Protein AF-A0A960JBX0-F1 (afdb_monomer)

Nearest PDB structures (foldseek):
  6tpb-assembly1_A  TM=5.654E-01  e=1.515E-01  Pseudomonas fluorescens
  6c10-assembly1_A  TM=3.904E-01  e=6.093E-01  Mus musculus
  7p5j-assembly1_B  TM=9.532E-02  e=5.826E-01  Homo sapiens
  8r5s-assembly1_B  TM=1.509E-01  e=4.392E+00  unidentified

Structure (mmCIF, N/CA/C/O backbone):
data_AF-A0A960JBX0-F1
#
_entry.id   AF-A0A960JBX0-F1
#
loop_
_atom_site.group_PDB
_atom_site.id
_atom_site.type_symbol
_atom_site.label_atom_id
_atom_site.label_alt_id
_atom_site.label_comp_id
_atom_site.label_asym_id
_atom_site.label_entity_id
_atom_site.label_seq_id
_atom_site.pdbx_PDB_ins_code
_atom_site.Cartn_x
_atom_site.Cartn_y
_atom_site.Cartn_z
_atom_site.occupancy
_atom_site.B_iso_or_equiv
_atom_site.auth_seq_id
_atom_site.auth_comp_id
_atom_site.auth_asym_id
_atom_site.auth_atom_id
_atom_site.pdbx_PDB_model_num
ATOM 1 N N . MET A 1 1 ? -14.602 17.371 24.619 1.00 51.69 1 MET A N 1
ATOM 2 C CA . MET A 1 1 ? -15.782 17.058 23.795 1.00 51.69 1 MET A CA 1
ATOM 3 C C . MET A 1 1 ? -16.838 18.087 24.145 1.00 51.69 1 MET A C 1
ATOM 5 O O . MET A 1 1 ? -17.149 18.210 25.326 1.00 51.69 1 MET A O 1
ATOM 9 N N . GLN A 1 2 ? -17.265 18.905 23.187 1.00 64.69 2 GLN A N 1
ATOM 10 C CA . GLN A 1 2 ? -18.370 19.850 23.400 1.00 64.69 2 GLN A CA 1
ATOM 11 C C . GLN A 1 2 ? -19.703 19.093 23.280 1.00 64.69 2 GLN A C 1
ATOM 13 O O . GLN A 1 2 ? -19.754 18.055 22.625 1.00 64.69 2 GLN A O 1
ATOM 18 N N . PHE A 1 3 ? -20.765 19.567 23.935 1.00 68.44 3 PHE A N 1
ATOM 19 C CA . PHE A 1 3 ? -22.076 18.898 23.936 1.00 68.44 3 PHE A CA 1
ATOM 20 C C . PHE A 1 3 ? -22.646 18.663 22.532 1.00 68.44 3 PHE A C 1
ATOM 22 O O . PHE A 1 3 ? -23.228 17.611 22.283 1.00 68.44 3 PHE A O 1
ATOM 29 N N . ASP A 1 4 ? -22.381 19.577 21.604 1.00 73.56 4 ASP A N 1
ATOM 30 C CA . ASP A 1 4 ? -22.822 19.471 20.210 1.00 73.56 4 ASP A CA 1
ATOM 31 C C . ASP A 1 4 ? -22.212 18.246 19.494 1.00 73.56 4 ASP A C 1
ATOM 33 O O . ASP A 1 4 ? -22.839 17.619 18.643 1.00 73.56 4 ASP A O 1
ATOM 37 N N . GLU A 1 5 ? -21.001 17.836 19.884 1.00 76.81 5 GLU A N 1
ATOM 38 C CA . GLU A 1 5 ? -20.317 16.663 19.325 1.00 76.81 5 GLU A CA 1
ATOM 39 C C . GLU A 1 5 ? -20.965 15.348 19.795 1.00 76.81 5 GLU A C 1
ATOM 41 O O . GLU A 1 5 ? -21.080 14.390 19.028 1.00 76.81 5 GLU A O 1
ATOM 46 N N . LEU A 1 6 ? -21.437 15.312 21.046 1.00 81.12 6 LEU A N 1
ATOM 47 C CA . LEU A 1 6 ? -22.177 14.183 21.615 1.00 81.12 6 LEU A CA 1
ATOM 48 C C . LEU A 1 6 ? -23.512 13.970 20.886 1.00 81.12 6 LEU A C 1
ATOM 50 O O . LEU A 1 6 ? -23.893 12.835 20.598 1.00 81.12 6 LEU A O 1
ATOM 54 N N . GLU A 1 7 ? -24.208 15.064 20.583 1.00 84.75 7 GLU A N 1
ATOM 55 C CA . GLU A 1 7 ? -25.484 15.054 19.868 1.00 84.75 7 GLU A CA 1
ATOM 56 C C . GLU A 1 7 ? -25.315 14.555 18.430 1.00 84.75 7 GLU A C 1
ATOM 58 O O . GLU A 1 7 ? -26.018 13.632 18.011 1.00 84.75 7 GLU A O 1
ATOM 63 N N . GLY A 1 8 ? -24.297 15.052 17.720 1.00 84.94 8 GLY A N 1
ATOM 64 C CA . GLY A 1 8 ? -23.942 14.547 16.393 1.00 84.94 8 GLY A CA 1
ATOM 65 C C . GLY A 1 8 ? -23.655 13.040 16.388 1.00 84.94 8 GLY A C 1
ATOM 66 O O . GLY A 1 8 ? -24.163 12.315 15.530 1.00 84.94 8 GLY A O 1
ATOM 67 N N . GLN A 1 9 ? -22.913 12.532 17.382 1.00 86.69 9 GLN A N 1
ATOM 68 C CA . GLN A 1 9 ? -22.640 11.093 17.523 1.00 86.69 9 GLN A CA 1
ATOM 69 C C . GLN A 1 9 ? -23.906 10.273 17.810 1.00 86.69 9 GLN A C 1
ATOM 71 O O . GLN A 1 9 ? -24.069 9.180 17.262 1.00 86.69 9 GLN A O 1
ATOM 76 N N . LEU A 1 10 ? -24.813 10.786 18.646 1.00 90.38 10 LEU A N 1
ATOM 77 C CA . LEU A 1 10 ? -26.089 10.139 18.953 1.00 90.38 10 LEU A CA 1
ATOM 78 C C . LEU A 1 10 ? -26.975 10.026 17.708 1.00 90.38 10 LEU A C 1
ATOM 80 O O . LEU A 1 10 ? -27.462 8.933 17.409 1.00 90.38 10 LEU A O 1
ATOM 84 N N . ILE A 1 11 ? -27.151 11.126 16.972 1.00 91.19 11 ILE A N 1
ATOM 85 C CA . ILE A 1 11 ? -27.932 11.167 15.728 1.00 91.19 11 ILE A CA 1
ATOM 86 C C . ILE A 1 11 ? -27.341 10.185 14.716 1.00 91.19 11 ILE A C 1
ATOM 88 O O . ILE A 1 11 ? -28.059 9.335 14.183 1.00 91.19 11 ILE A O 1
ATOM 92 N N . GLN A 1 12 ? -26.023 10.236 14.511 1.00 89.69 12 GLN A N 1
ATOM 93 C CA . GLN A 1 12 ? -25.330 9.348 13.585 1.00 89.69 12 GLN A CA 1
ATOM 94 C C . GLN A 1 12 ? -25.506 7.873 13.970 1.00 89.69 12 GLN A C 1
ATOM 96 O O . GLN A 1 12 ? -25.829 7.052 13.109 1.00 89.69 12 GLN A O 1
ATOM 101 N N . GLN A 1 13 ? -25.336 7.521 15.248 1.00 90.75 13 GLN A N 1
ATOM 102 C CA . GLN A 1 13 ? -25.495 6.143 15.709 1.00 90.75 13 GLN A CA 1
ATOM 103 C C . GLN A 1 13 ? -26.938 5.653 15.513 1.00 90.75 13 GLN A C 1
ATOM 105 O O . GLN A 1 13 ? -27.148 4.581 14.945 1.00 90.75 13 GLN A O 1
ATOM 110 N N . LEU A 1 14 ? -27.944 6.440 15.904 1.00 93.12 14 LEU A N 1
ATOM 111 C CA . LEU A 1 14 ? -29.356 6.079 15.728 1.00 93.12 14 LEU A CA 1
ATOM 112 C C . LEU A 1 14 ? -29.726 5.900 14.247 1.00 93.12 14 LEU A C 1
ATOM 114 O O . LEU A 1 14 ? -30.414 4.932 13.894 1.00 93.12 14 LEU A O 1
ATOM 118 N N . ALA A 1 15 ? -29.237 6.786 13.376 1.00 92.38 15 ALA A N 1
ATOM 119 C CA . ALA A 1 15 ? -29.437 6.707 11.933 1.00 92.38 15 ALA A CA 1
ATOM 120 C C . ALA A 1 15 ? -28.785 5.452 11.329 1.00 92.38 15 ALA A C 1
ATOM 122 O O . ALA A 1 15 ? -29.403 4.790 10.496 1.00 92.38 15 ALA A O 1
ATOM 123 N N . GLN A 1 16 ? -27.584 5.073 11.780 1.00 89.94 16 GLN A N 1
ATOM 124 C CA . GLN A 1 16 ? -26.857 3.889 11.301 1.00 89.94 16 GLN A CA 1
ATOM 125 C C . GLN A 1 16 ? -27.428 2.560 11.812 1.00 89.94 16 GLN A C 1
ATOM 127 O O . GLN A 1 16 ? -27.366 1.550 11.107 1.00 89.94 16 GLN A O 1
ATOM 132 N N . GLU A 1 17 ? -27.972 2.528 13.027 1.00 92.94 17 GLU A N 1
ATOM 133 C CA . GLU A 1 17 ? -28.506 1.309 13.646 1.00 92.94 17 GLU A CA 1
ATOM 134 C C . GLU A 1 17 ? -29.921 0.972 13.164 1.00 92.94 17 GLU A C 1
ATOM 136 O O . GLU A 1 17 ? -30.294 -0.203 13.072 1.00 92.94 17 GLU A O 1
ATOM 141 N N . SER A 1 18 ? -30.718 1.987 12.820 1.00 95.44 18 SER A N 1
ATOM 142 C CA . SER A 1 18 ? -32.115 1.797 12.420 1.00 95.44 18 SER A CA 1
ATOM 143 C C . SER A 1 18 ? -32.324 0.875 11.200 1.00 95.44 18 SER A C 1
ATOM 145 O O . SER A 1 18 ? -33.239 0.043 11.251 1.00 95.44 18 SER A O 1
ATOM 147 N N . PRO A 1 19 ? -31.487 0.890 10.135 1.00 95.56 19 PRO A N 1
ATOM 148 C CA . PRO A 1 19 ? -31.633 -0.025 9.007 1.00 95.56 19 PRO A CA 1
ATOM 149 C C . PRO A 1 19 ? -31.289 -1.467 9.391 1.00 95.56 19 PRO A C 1
ATOM 151 O O . PRO A 1 19 ? -31.886 -2.398 8.854 1.00 95.56 19 PRO A O 1
ATOM 154 N N . ALA A 1 20 ? -30.367 -1.667 10.339 1.00 95.44 20 ALA A N 1
ATOM 155 C CA . ALA A 1 20 ? -29.997 -2.991 10.833 1.00 95.44 20 ALA A CA 1
ATOM 156 C C . ALA A 1 20 ? -31.149 -3.638 11.619 1.00 95.44 20 ALA A C 1
ATOM 158 O O . ALA A 1 20 ? -31.493 -4.795 11.370 1.00 95.44 20 ALA A O 1
ATOM 159 N N . LEU A 1 21 ? -31.794 -2.869 12.505 1.00 96.69 21 LEU A N 1
ATOM 160 C CA . LEU A 1 21 ? -32.995 -3.302 13.228 1.00 96.69 21 LEU A CA 1
ATOM 161 C C . LEU A 1 21 ? -34.158 -3.597 12.273 1.00 96.69 21 LEU A C 1
ATOM 163 O O . LEU A 1 21 ? -34.835 -4.614 12.420 1.00 96.69 21 LEU A O 1
ATOM 167 N N . ALA A 1 22 ? -34.369 -2.754 11.260 1.00 96.75 22 ALA A N 1
ATOM 168 C CA . ALA A 1 22 ? -35.398 -2.995 10.255 1.00 96.75 22 ALA A CA 1
ATOM 169 C C . ALA A 1 22 ? -35.127 -4.251 9.422 1.00 96.75 22 ALA A C 1
ATOM 171 O O . ALA A 1 22 ? -36.053 -5.019 9.194 1.00 96.75 22 ALA A O 1
ATOM 172 N N . ARG A 1 23 ? -33.877 -4.508 9.023 1.00 97.00 23 ARG A N 1
ATOM 173 C CA . ARG A 1 23 ? -33.508 -5.724 8.282 1.00 97.00 23 ARG A CA 1
ATOM 174 C C . ARG A 1 23 ? -33.758 -6.994 9.097 1.00 97.00 23 ARG A C 1
ATOM 176 O O . ARG A 1 23 ? -34.204 -7.993 8.542 1.00 97.00 23 ARG A O 1
ATOM 183 N N . LEU A 1 24 ? -33.507 -6.957 10.409 1.00 97.19 24 LEU A N 1
ATOM 184 C CA . LEU A 1 24 ? -33.898 -8.043 11.311 1.00 97.19 24 LEU A CA 1
ATOM 185 C C . LEU A 1 24 ? -35.426 -8.218 11.334 1.00 97.19 24 LEU A C 1
ATOM 187 O O . LEU A 1 24 ? -35.913 -9.338 11.235 1.00 97.19 24 LEU A O 1
ATOM 191 N N . ALA A 1 25 ? -36.178 -7.119 11.413 1.00 96.75 25 ALA A N 1
ATOM 192 C CA . ALA A 1 25 ? -37.639 -7.124 11.477 1.00 96.75 25 ALA A CA 1
ATOM 193 C C . ALA A 1 25 ? -38.347 -7.476 10.150 1.00 96.75 25 ALA A C 1
ATOM 195 O O . ALA A 1 25 ? -39.487 -7.943 10.154 1.00 96.75 25 ALA A O 1
ATOM 196 N N . GLU A 1 26 ? -37.701 -7.269 9.003 1.00 97.56 26 GLU A N 1
ATOM 197 C CA . GLU A 1 26 ? -38.215 -7.672 7.688 1.00 97.56 26 GLU A CA 1
ATOM 198 C C . GLU A 1 26 ? -38.337 -9.196 7.566 1.00 97.56 26 GLU A C 1
ATOM 200 O O . GLU A 1 26 ? -39.223 -9.678 6.862 1.00 97.56 26 GLU A O 1
ATOM 205 N N . ASN A 1 27 ? -37.521 -9.948 8.311 1.00 97.38 27 ASN A N 1
ATOM 206 C CA . ASN A 1 27 ? -37.630 -11.394 8.439 1.00 97.38 27 ASN A CA 1
ATOM 207 C C . ASN A 1 27 ? -38.386 -11.759 9.730 1.00 97.38 27 ASN A C 1
ATOM 209 O O . ASN A 1 27 ? -37.798 -11.856 10.806 1.00 97.38 27 ASN A O 1
ATOM 213 N N . GLU A 1 28 ? -39.703 -11.943 9.615 1.00 96.44 28 GLU A N 1
ATOM 214 C CA . GLU A 1 28 ? -40.595 -12.191 10.756 1.00 96.44 28 GLU A CA 1
ATOM 215 C C . GLU A 1 28 ? -40.193 -13.429 11.571 1.00 96.44 28 GLU A C 1
ATOM 217 O O . GLU A 1 28 ? -40.096 -13.340 12.795 1.00 96.44 28 GLU A O 1
ATOM 222 N N . ASP A 1 29 ? -39.854 -14.537 10.905 1.00 96.75 29 ASP A N 1
ATOM 223 C CA . ASP A 1 29 ? -39.407 -15.769 11.566 1.00 96.75 29 ASP A CA 1
ATOM 224 C C . ASP A 1 29 ? -38.084 -15.572 12.312 1.00 96.75 29 ASP A C 1
ATOM 226 O O . ASP A 1 29 ? -37.907 -16.059 13.430 1.00 96.75 29 ASP A O 1
ATOM 230 N N . ALA A 1 30 ? -37.131 -14.852 11.711 1.00 97.12 30 ALA A N 1
ATOM 231 C CA . ALA A 1 30 ? -35.857 -14.560 12.358 1.00 97.12 30 ALA A CA 1
ATOM 232 C C . ALA A 1 30 ? -36.046 -13.660 13.584 1.00 97.12 30 ALA A C 1
ATOM 234 O O . ALA A 1 30 ? -35.416 -13.909 14.611 1.00 97.12 30 ALA A O 1
ATOM 235 N N . LEU A 1 31 ? -36.923 -12.653 13.503 1.00 97.75 31 LEU A N 1
ATOM 236 C CA . LEU A 1 31 ? -37.249 -11.796 14.639 1.00 97.75 31 LEU A CA 1
ATOM 237 C C . LEU A 1 31 ? -37.979 -12.573 15.746 1.00 97.75 31 LEU A C 1
ATOM 239 O O . LEU A 1 31 ? -37.637 -12.426 16.912 1.00 97.75 31 LEU A O 1
ATOM 243 N N . ALA A 1 32 ? -38.956 -13.419 15.426 1.00 96.88 32 ALA A N 1
ATOM 244 C CA . ALA A 1 32 ? -39.626 -14.232 16.443 1.00 96.88 32 ALA A CA 1
ATOM 245 C C . ALA A 1 32 ? -38.618 -15.141 17.167 1.00 96.88 32 ALA A C 1
ATOM 247 O O . ALA A 1 32 ? -38.500 -15.099 18.392 1.00 96.88 32 ALA A O 1
ATOM 248 N N . ARG A 1 33 ? -37.794 -15.862 16.398 1.00 97.56 33 ARG A N 1
ATOM 249 C CA . ARG A 1 33 ? -36.771 -16.763 16.938 1.00 97.56 33 ARG A CA 1
ATOM 250 C C . ARG A 1 33 ? -35.687 -16.048 17.734 1.00 97.56 33 ARG A C 1
ATOM 252 O O . ARG A 1 33 ? -35.200 -16.611 18.710 1.00 97.56 33 ARG A O 1
ATOM 259 N N . ILE A 1 34 ? -35.271 -14.843 17.333 1.00 98.00 34 ILE A N 1
ATOM 260 C CA . ILE A 1 34 ? -34.249 -14.105 18.086 1.00 98.00 34 ILE A CA 1
ATOM 261 C C . ILE A 1 34 ? -34.806 -13.614 19.422 1.00 98.00 34 ILE A C 1
ATOM 263 O O . ILE A 1 34 ? -34.081 -13.660 20.409 1.00 98.00 34 ILE A O 1
ATOM 267 N N . LEU A 1 35 ? -36.078 -13.195 19.477 1.00 97.38 35 LEU A N 1
ATOM 268 C CA . LEU A 1 35 ? -36.738 -12.786 20.720 1.00 97.38 35 LEU A CA 1
ATOM 269 C C . LEU A 1 35 ? -36.882 -13.978 21.677 1.00 97.38 35 LEU A C 1
ATOM 271 O O . LEU A 1 35 ? -36.522 -13.858 22.847 1.00 97.38 35 LEU A O 1
ATOM 275 N N . GLU A 1 36 ? -37.311 -15.138 21.172 1.00 97.06 36 GLU A N 1
ATOM 276 C CA . GLU A 1 36 ? -37.385 -16.389 21.943 1.00 97.06 36 GLU A CA 1
ATOM 277 C C . GLU A 1 36 ? -36.008 -16.828 22.461 1.00 97.06 36 GLU A C 1
ATOM 279 O O . GLU A 1 36 ? -35.840 -17.088 23.652 1.00 97.06 36 GLU A O 1
ATOM 284 N N . ALA A 1 37 ? -34.992 -16.850 21.592 1.00 97.38 37 ALA A N 1
ATOM 285 C CA . ALA A 1 37 ? -33.625 -17.200 21.974 1.00 97.38 37 ALA A CA 1
ATOM 286 C C . ALA A 1 37 ? -33.046 -16.223 23.008 1.00 97.38 37 ALA A C 1
ATOM 288 O O . ALA A 1 37 ? -32.333 -16.634 23.923 1.00 97.38 37 ALA A O 1
ATOM 289 N N . TYR A 1 38 ? -33.369 -14.932 22.895 1.00 96.81 38 TYR A N 1
ATOM 290 C CA . TYR A 1 38 ? -32.938 -13.912 23.847 1.00 96.81 38 TYR A CA 1
ATOM 291 C C . TYR A 1 38 ? -33.543 -14.140 25.238 1.00 96.81 38 TYR A C 1
ATOM 293 O O . TYR A 1 38 ? -32.821 -14.105 26.237 1.00 96.81 38 TYR A O 1
ATOM 301 N N . GLN A 1 39 ? -34.846 -14.427 25.302 1.00 95.19 39 GLN A N 1
ATOM 302 C CA . GLN A 1 39 ? -35.553 -14.768 26.542 1.00 95.19 39 GLN A CA 1
ATOM 303 C C . GLN A 1 39 ? -35.006 -16.057 27.168 1.00 95.19 39 GLN A C 1
ATOM 305 O O . GLN A 1 39 ? -34.767 -16.107 28.372 1.00 95.19 39 GLN A O 1
ATOM 310 N N . ALA A 1 40 ? -34.710 -17.064 26.342 1.00 95.75 40 ALA A N 1
ATOM 311 C CA . ALA A 1 40 ? -34.106 -18.327 26.764 1.00 95.75 40 ALA A CA 1
ATOM 312 C C . ALA A 1 40 ? -32.608 -18.228 27.117 1.00 95.75 40 ALA A C 1
ATOM 314 O O . ALA A 1 40 ? -32.006 -19.230 27.499 1.00 95.75 40 ALA A O 1
ATOM 315 N N . ARG A 1 41 ? -31.989 -17.043 26.986 1.00 95.06 41 ARG A N 1
ATOM 316 C CA . ARG A 1 41 ? -30.543 -16.820 27.177 1.00 95.06 41 ARG A CA 1
ATOM 317 C C . ARG A 1 41 ? -29.664 -17.719 26.294 1.00 95.06 41 ARG A C 1
ATOM 319 O O . ARG A 1 41 ? -28.547 -18.074 26.669 1.00 95.06 41 ARG A O 1
ATOM 326 N N . ASP A 1 42 ? -30.116 -18.016 25.079 1.00 96.94 42 ASP A N 1
ATOM 327 C CA . ASP A 1 42 ? -29.360 -18.773 24.081 1.00 96.94 42 ASP A CA 1
ATOM 328 C C . ASP A 1 42 ? -28.520 -17.839 23.192 1.00 96.94 42 ASP A C 1
ATOM 330 O O . ASP A 1 42 ? -28.926 -17.413 22.106 1.00 96.94 42 ASP A O 1
ATOM 334 N N . ALA A 1 43 ? -27.310 -17.518 23.660 1.00 95.56 43 ALA A N 1
ATOM 335 C CA . ALA A 1 43 ? -26.402 -16.613 22.953 1.00 95.56 43 ALA A CA 1
ATOM 336 C C . ALA A 1 43 ? -25.983 -17.149 21.573 1.00 95.56 43 ALA A C 1
ATOM 338 O O . ALA A 1 43 ? -25.771 -16.367 20.641 1.00 95.56 43 ALA A O 1
ATOM 339 N N . ARG A 1 44 ? -25.889 -18.479 21.427 1.00 95.56 44 ARG A N 1
ATOM 340 C CA . ARG A 1 44 ? -25.468 -19.129 20.179 1.00 95.56 44 ARG A CA 1
ATOM 341 C C . ARG A 1 44 ? -26.527 -18.961 19.104 1.00 95.56 44 ARG A C 1
ATOM 343 O O . ARG A 1 44 ? -26.189 -18.580 17.986 1.00 95.56 44 ARG A O 1
ATOM 350 N N . THR A 1 45 ? -27.796 -19.180 19.440 1.00 97.50 45 THR A N 1
ATOM 351 C CA . THR A 1 45 ? -28.896 -18.991 18.488 1.00 97.50 45 THR A CA 1
ATOM 352 C C . THR A 1 45 ? -29.047 -17.526 18.094 1.00 97.50 45 THR A C 1
ATOM 354 O O . THR A 1 45 ? -29.181 -17.239 16.903 1.00 97.50 45 THR A O 1
ATOM 357 N N . VAL A 1 46 ? -28.944 -16.586 19.044 1.00 97.75 46 VAL A N 1
ATOM 358 C CA . VAL A 1 46 ? -28.966 -15.147 18.724 1.00 97.75 46 VAL A CA 1
ATOM 359 C C . VAL A 1 46 ? -27.844 -14.802 17.742 1.00 97.75 46 VAL A C 1
ATOM 361 O O . VAL A 1 46 ? -28.104 -14.189 16.705 1.00 97.75 46 VAL A O 1
ATOM 364 N N . ARG A 1 47 ? -26.608 -15.245 18.007 1.00 95.81 47 ARG A N 1
ATOM 365 C CA . ARG A 1 47 ? -25.469 -14.987 17.118 1.00 95.81 47 ARG A CA 1
ATOM 366 C C . ARG A 1 47 ? -25.653 -15.622 15.738 1.00 95.81 47 ARG A C 1
ATOM 368 O O . ARG A 1 47 ? -25.482 -14.935 14.735 1.00 95.81 47 ARG A O 1
ATOM 375 N N . ALA A 1 48 ? -26.076 -16.882 15.678 1.00 96.25 48 ALA A N 1
ATOM 376 C CA . ALA A 1 48 ? -26.308 -17.585 14.419 1.00 96.25 48 ALA A CA 1
ATOM 377 C C . ALA A 1 48 ? -27.350 -16.876 13.534 1.00 96.25 48 ALA A C 1
ATOM 379 O O . ALA A 1 48 ? -27.187 -16.815 12.315 1.00 96.25 48 ALA A O 1
ATOM 380 N N . ILE A 1 49 ? -28.400 -16.300 14.131 1.00 97.94 49 ILE A N 1
ATOM 381 C CA . ILE A 1 49 ? -29.396 -15.506 13.397 1.00 97.94 49 ILE A CA 1
ATOM 382 C C . ILE A 1 49 ? -28.769 -14.217 12.848 1.00 97.94 49 ILE A C 1
ATOM 384 O O . ILE A 1 49 ? -28.984 -13.887 11.680 1.00 97.94 49 ILE A O 1
ATOM 388 N N . LEU A 1 50 ? -27.972 -13.504 13.650 1.00 97.50 50 LEU A N 1
ATOM 389 C CA . LEU A 1 50 ? -27.304 -12.273 13.213 1.00 97.50 50 LEU A CA 1
ATOM 390 C C . LEU A 1 50 ? -26.293 -12.527 12.089 1.00 97.50 50 LEU A C 1
ATOM 392 O O . LEU A 1 50 ? -26.270 -11.768 11.121 1.00 97.50 50 LEU A O 1
ATOM 396 N N . ASP A 1 51 ? -25.512 -13.604 12.174 1.00 95.44 51 ASP A N 1
ATOM 397 C CA . ASP A 1 51 ? -24.570 -14.000 11.121 1.00 95.44 51 ASP A CA 1
ATOM 398 C C . ASP A 1 51 ? -25.307 -14.367 9.828 1.00 95.44 51 ASP A C 1
ATOM 400 O O . ASP A 1 51 ? -24.964 -13.866 8.755 1.00 95.44 51 ASP A O 1
ATOM 404 N N . LYS A 1 52 ? -26.394 -15.148 9.926 1.00 97.25 52 LYS A N 1
ATOM 405 C CA . LYS A 1 52 ? -27.232 -15.518 8.774 1.00 97.25 52 LYS A CA 1
ATOM 406 C C . LYS A 1 52 ? -27.807 -14.299 8.044 1.00 97.25 52 LYS A C 1
ATOM 408 O O . LYS A 1 52 ? -27.983 -14.341 6.830 1.00 97.25 52 LYS A O 1
ATOM 413 N N . LEU A 1 53 ? -28.106 -13.220 8.766 1.00 96.50 53 LEU A N 1
ATOM 414 C CA . LEU A 1 53 ? -28.625 -11.974 8.194 1.00 96.50 53 LEU A CA 1
ATOM 415 C C . LEU A 1 53 ? -27.525 -10.965 7.826 1.00 96.50 53 LEU A C 1
ATOM 417 O O . LEU A 1 53 ? -27.842 -9.846 7.421 1.00 96.50 53 LEU A O 1
ATOM 421 N N . SER A 1 54 ? -26.246 -11.332 7.959 1.00 96.06 54 SER A N 1
ATOM 422 C CA . SER A 1 54 ? -25.099 -10.433 7.756 1.00 96.06 54 SER A CA 1
ATOM 423 C C . SER A 1 54 ? -25.189 -9.159 8.611 1.00 96.06 54 SER A C 1
ATOM 425 O O . SER A 1 54 ? -24.859 -8.058 8.166 1.00 96.06 54 SER A O 1
ATOM 427 N N . LEU A 1 55 ? -25.678 -9.303 9.843 1.00 95.50 55 LEU A N 1
ATOM 428 C CA . LEU A 1 55 ? -25.835 -8.230 10.828 1.00 95.50 55 LEU A CA 1
ATOM 429 C C . LEU A 1 55 ? -24.736 -8.254 11.899 1.00 95.50 55 LEU A C 1
ATOM 431 O O . LEU A 1 55 ? -24.807 -7.497 12.864 1.00 95.50 55 LEU A O 1
ATOM 435 N N . SER A 1 56 ? -23.692 -9.069 11.728 1.00 91.25 56 SER A N 1
ATOM 436 C CA . SER A 1 56 ? -22.606 -9.251 12.700 1.00 91.25 56 SER A CA 1
ATOM 437 C C . SER A 1 56 ? -21.911 -7.936 13.073 1.00 91.25 56 SER A C 1
ATOM 439 O O . SER A 1 56 ? -21.606 -7.718 14.244 1.00 91.25 56 SER A O 1
ATOM 441 N N . ARG A 1 57 ? -21.755 -7.006 12.118 1.00 89.31 57 ARG A N 1
ATOM 442 C CA . ARG A 1 57 ? -21.201 -5.658 12.371 1.00 89.31 57 ARG A CA 1
ATOM 443 C C . ARG A 1 57 ? -22.078 -4.781 13.279 1.00 89.31 57 ARG A C 1
ATOM 445 O O . ARG A 1 57 ? -21.578 -3.867 13.916 1.00 89.31 57 ARG A O 1
ATOM 452 N N . PHE A 1 58 ? -23.376 -5.074 13.356 1.00 93.25 58 PHE A N 1
ATOM 453 C CA . PHE A 1 58 ? -24.357 -4.381 14.200 1.00 93.25 58 PHE A CA 1
ATOM 454 C C . PHE A 1 58 ? -24.781 -5.218 15.413 1.00 93.25 58 PHE A C 1
ATOM 456 O O . PHE A 1 58 ? -25.771 -4.905 16.071 1.00 93.25 58 PHE A O 1
ATOM 463 N N . CYS A 1 59 ? -24.040 -6.285 15.724 1.00 94.88 59 CYS A N 1
ATOM 464 C CA . CYS A 1 59 ? -24.404 -7.231 16.771 1.00 94.88 59 CYS A CA 1
ATOM 465 C C . CYS A 1 59 ? -24.614 -6.546 18.131 1.00 94.88 59 CYS A C 1
ATOM 467 O O . CYS A 1 59 ? -25.643 -6.748 18.777 1.00 94.88 59 CYS A O 1
ATOM 469 N N . VAL A 1 60 ? -23.672 -5.688 18.549 1.00 92.94 60 VAL A N 1
ATOM 470 C CA . VAL A 1 60 ? -23.734 -4.997 19.849 1.00 92.94 60 VAL A CA 1
ATOM 471 C C . VAL A 1 60 ? -24.931 -4.037 19.934 1.00 92.94 60 VAL A C 1
ATOM 473 O O . VAL A 1 60 ? -25.692 -4.164 20.897 1.00 92.94 60 VAL A O 1
ATOM 476 N N . PRO A 1 61 ? -25.150 -3.121 18.967 1.00 93.94 61 PRO A N 1
ATOM 477 C CA . PRO A 1 61 ? -26.368 -2.316 18.889 1.00 93.94 61 PRO A CA 1
ATOM 478 C C . PRO A 1 61 ? -27.669 -3.107 19.008 1.00 93.94 61 PRO A C 1
ATOM 480 O O . PRO A 1 61 ? -28.494 -2.823 19.875 1.00 93.94 61 PRO A O 1
ATOM 483 N N . ILE A 1 62 ? -27.826 -4.148 18.185 1.00 96.62 62 ILE A N 1
ATOM 484 C CA . ILE A 1 62 ? -29.047 -4.957 18.146 1.00 96.62 62 ILE A CA 1
ATOM 485 C C . ILE A 1 62 ? -29.261 -5.650 19.491 1.00 96.62 62 ILE A C 1
ATOM 487 O O . ILE A 1 62 ? -30.361 -5.623 20.038 1.00 96.62 62 ILE A O 1
ATOM 491 N N . CYS A 1 63 ? -28.207 -6.223 20.072 1.00 96.81 63 CYS A N 1
ATOM 492 C CA . CYS A 1 63 ? -28.323 -6.891 21.358 1.00 96.81 63 CYS A CA 1
ATOM 493 C C . CYS A 1 63 ? -28.680 -5.923 22.498 1.00 96.81 63 CYS A C 1
ATOM 495 O O . CYS A 1 63 ? -29.473 -6.268 23.374 1.00 96.81 63 CYS A O 1
ATOM 497 N N . ARG A 1 64 ? -28.154 -4.690 22.483 1.00 95.25 64 ARG A N 1
ATOM 498 C CA . ARG A 1 64 ? -28.539 -3.642 23.445 1.00 95.25 64 ARG A CA 1
ATOM 499 C C . ARG A 1 64 ? -29.975 -3.170 23.246 1.00 95.25 64 ARG A C 1
ATOM 501 O O . ARG A 1 64 ? -30.656 -2.895 24.225 1.00 95.25 64 ARG A O 1
ATOM 508 N N . TRP A 1 65 ? -30.463 -3.114 22.016 1.00 96.94 65 TRP A N 1
ATOM 509 C CA . TRP A 1 65 ? -31.865 -2.804 21.755 1.00 96.94 65 TRP A CA 1
ATOM 510 C C . TRP A 1 65 ? -32.795 -3.894 22.316 1.00 96.94 65 TRP A C 1
ATOM 512 O O . TRP A 1 65 ? -33.743 -3.591 23.043 1.00 96.94 65 TRP A O 1
ATOM 522 N N . LEU A 1 66 ? -32.452 -5.171 22.091 1.00 97.12 66 LEU A N 1
ATOM 523 C CA . LEU A 1 66 ? -33.139 -6.325 22.692 1.00 97.12 66 LEU A CA 1
ATOM 524 C C . LEU A 1 66 ? -33.079 -6.293 24.228 1.00 97.12 66 LEU A C 1
ATOM 526 O O . LEU A 1 66 ? -34.057 -6.620 24.892 1.00 97.12 66 LEU A O 1
ATOM 530 N N . CYS A 1 67 ? -31.963 -5.829 24.791 1.00 96.44 67 CYS A N 1
ATOM 531 C CA . CYS A 1 67 ? -31.789 -5.617 26.226 1.00 96.44 67 CYS A CA 1
ATOM 532 C C . CYS A 1 67 ? -32.820 -4.658 26.814 1.00 96.44 67 CYS A C 1
ATOM 534 O O . CYS A 1 67 ? -33.460 -4.962 27.819 1.00 96.44 67 CYS A O 1
ATOM 536 N N . VAL A 1 68 ? -32.975 -3.485 26.190 1.00 96.19 68 VAL A N 1
ATOM 537 C CA . VAL A 1 68 ? -33.925 -2.464 26.644 1.00 96.19 68 VAL A CA 1
ATOM 538 C C . VAL A 1 68 ? -35.346 -3.014 26.571 1.00 96.19 68 VAL A C 1
ATOM 540 O O . VAL A 1 68 ? -36.116 -2.831 27.514 1.00 96.19 68 VAL A O 1
ATOM 543 N N . TRP A 1 69 ? -35.674 -3.741 25.500 1.00 96.06 69 TRP A N 1
ATOM 544 C CA . TRP A 1 69 ? -36.986 -4.369 25.328 1.00 96.06 69 TRP A CA 1
ATOM 545 C C . TRP A 1 69 ? -37.267 -5.377 26.436 1.00 96.06 69 TRP A C 1
ATOM 547 O O . TRP A 1 69 ? -38.279 -5.269 27.131 1.00 96.06 69 TRP A O 1
ATOM 557 N N . GLU A 1 70 ? -36.344 -6.313 26.633 1.00 96.19 70 GLU A N 1
ATOM 558 C CA . GLU A 1 70 ? -36.500 -7.392 27.596 1.00 96.19 70 GLU A CA 1
ATOM 559 C C . GLU A 1 70 ? -36.585 -6.852 29.025 1.00 96.19 70 GLU A C 1
ATOM 561 O O . GLU A 1 70 ? -37.432 -7.286 29.800 1.00 96.19 70 GLU A O 1
ATOM 566 N N . CYS A 1 71 ? -35.787 -5.841 29.373 1.00 96.06 71 CYS A N 1
ATOM 567 C CA . CYS A 1 71 ? -35.845 -5.249 30.706 1.00 96.06 71 CYS A CA 1
ATOM 568 C C . CYS A 1 71 ? -37.121 -4.451 30.963 1.00 96.06 71 CYS A C 1
ATOM 570 O O . CYS A 1 71 ? -37.643 -4.498 32.075 1.00 96.06 71 CYS A O 1
ATOM 572 N N . ILE A 1 72 ? -37.677 -3.770 29.958 1.00 94.19 72 ILE A N 1
ATOM 573 C CA . ILE A 1 72 ? -39.004 -3.153 30.090 1.00 94.19 72 ILE A CA 1
ATOM 574 C C . ILE A 1 72 ? -40.069 -4.239 30.279 1.00 94.19 72 ILE A C 1
ATOM 576 O O . ILE A 1 72 ? -40.925 -4.109 31.154 1.00 94.19 72 ILE A O 1
ATOM 580 N N . ARG A 1 73 ? -40.006 -5.328 29.504 1.00 94.94 73 ARG A N 1
ATOM 581 C CA . ARG A 1 73 ? -40.957 -6.446 29.579 1.00 94.94 73 ARG A CA 1
ATOM 582 C C . ARG A 1 73 ? -40.931 -7.122 30.951 1.00 94.94 73 ARG A C 1
ATOM 584 O O . ARG A 1 73 ? -41.967 -7.196 31.605 1.00 94.94 73 ARG A O 1
ATOM 591 N N . VAL A 1 74 ? -39.763 -7.583 31.394 1.00 95.75 74 VAL A N 1
ATOM 592 C CA . VAL A 1 74 ? -39.586 -8.291 32.672 1.00 95.75 74 VAL A CA 1
ATOM 593 C C . VAL A 1 74 ? -40.027 -7.408 33.838 1.00 95.75 74 VAL A C 1
ATOM 595 O O . VAL A 1 74 ? -40.808 -7.837 34.684 1.00 95.75 74 VAL A O 1
ATOM 598 N N . CYS A 1 75 ? -39.615 -6.140 33.861 1.00 95.25 75 CYS A N 1
ATOM 599 C CA . CYS A 1 75 ? -39.982 -5.249 34.960 1.00 95.25 75 CYS A CA 1
ATOM 600 C C . CYS A 1 75 ? -41.449 -4.840 34.947 1.00 95.25 75 CYS A C 1
ATOM 602 O O . CYS A 1 75 ? -42.023 -4.611 36.013 1.00 95.25 75 CYS A O 1
ATOM 604 N N . ARG A 1 76 ? -42.091 -4.838 33.774 1.00 93.06 76 ARG A N 1
ATOM 605 C CA . ARG A 1 76 ? -43.542 -4.696 33.680 1.00 93.06 76 ARG A CA 1
ATOM 606 C C . ARG A 1 76 ? -44.276 -5.878 34.314 1.00 93.06 76 ARG A C 1
ATOM 608 O O . ARG A 1 76 ? -45.262 -5.644 35.010 1.00 93.06 76 ARG A O 1
ATOM 615 N N . VAL A 1 77 ? -43.811 -7.107 34.076 1.00 94.31 77 VAL A N 1
ATOM 616 C CA . VAL A 1 77 ? -44.386 -8.331 34.666 1.00 94.31 77 VAL A CA 1
ATOM 617 C C . VAL A 1 77 ? -44.212 -8.328 36.185 1.00 94.31 77 VAL A C 1
ATOM 619 O O . VAL A 1 77 ? -45.165 -8.588 36.914 1.00 94.31 77 VAL A O 1
ATOM 622 N N . ILE A 1 78 ? -43.018 -7.972 36.659 1.00 95.62 78 ILE A N 1
ATOM 623 C CA . ILE A 1 78 ? -42.662 -8.064 38.076 1.00 95.62 78 ILE A CA 1
ATOM 624 C C . ILE A 1 78 ? -43.332 -6.977 38.919 1.00 95.62 78 ILE A C 1
ATOM 626 O O . ILE A 1 78 ? -43.945 -7.313 39.926 1.00 95.62 78 ILE A O 1
ATOM 630 N N . CYS A 1 79 ? -43.231 -5.703 38.522 1.00 92.62 79 CYS A N 1
ATOM 631 C CA . CYS A 1 79 ? -43.597 -4.575 39.389 1.00 92.62 79 CYS A CA 1
ATOM 632 C C . CYS A 1 79 ? -45.058 -4.132 39.314 1.00 92.62 79 CYS A C 1
ATOM 634 O O . CYS A 1 79 ? -45.481 -3.380 40.184 1.00 92.62 79 CYS A O 1
ATOM 636 N N . ARG A 1 80 ? -45.816 -4.572 38.296 1.00 83.44 80 ARG A N 1
ATOM 637 C CA . ARG A 1 80 ? -47.251 -4.297 38.036 1.00 83.44 80 ARG A CA 1
ATOM 638 C C . ARG A 1 80 ? -47.691 -2.826 37.934 1.00 83.44 80 ARG A C 1
ATOM 640 O O . ARG A 1 80 ? -48.641 -2.550 37.202 1.00 83.44 80 ARG A O 1
ATOM 647 N N . GLU A 1 81 ? -46.991 -1.877 38.539 1.00 81.38 81 GLU A N 1
ATOM 648 C CA . GLU A 1 81 ? -47.265 -0.438 38.549 1.00 81.38 81 GLU A CA 1
ATOM 649 C C . GLU A 1 81 ? -45.964 0.353 38.318 1.00 81.38 81 GLU A C 1
ATOM 651 O O .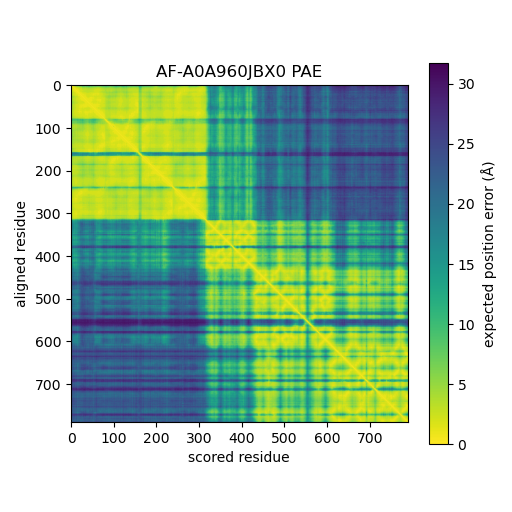 GLU A 1 81 ? -44.864 -0.105 38.639 1.00 81.38 81 GLU A O 1
ATOM 656 N N . LEU A 1 82 ? -46.087 1.527 37.694 1.00 75.94 82 LEU A N 1
ATOM 657 C CA . LEU A 1 82 ? -45.024 2.529 37.604 1.00 75.94 82 LEU A CA 1
ATOM 658 C C . LEU A 1 82 ? -45.386 3.691 38.530 1.00 75.94 82 LEU A C 1
ATOM 660 O O . LEU A 1 82 ? -46.574 3.963 38.707 1.00 75.94 82 LEU A O 1
ATOM 664 N N . PRO A 1 83 ? -44.394 4.413 39.070 1.00 81.00 83 PRO A N 1
ATOM 665 C CA . PRO A 1 83 ? -44.675 5.652 39.770 1.00 81.00 83 PRO A CA 1
ATOM 666 C C . PRO A 1 83 ? -45.303 6.665 38.803 1.00 81.00 83 PRO A C 1
ATOM 668 O O . PRO A 1 83 ? -44.822 6.855 37.687 1.00 81.00 83 PRO A O 1
ATOM 671 N N . GLU A 1 84 ? -46.379 7.320 39.245 1.00 78.75 84 GLU A N 1
ATOM 672 C CA . GLU A 1 84 ? -47.101 8.334 38.458 1.00 78.75 84 GLU A CA 1
ATOM 673 C C . GLU A 1 84 ? -46.285 9.614 38.244 1.00 78.75 84 GLU A C 1
ATOM 675 O O . GLU A 1 84 ? -46.588 10.408 37.357 1.00 78.75 84 GLU A O 1
ATOM 680 N N . LYS A 1 85 ? -45.264 9.835 39.080 1.00 83.25 85 LYS A N 1
ATOM 681 C CA . LYS A 1 85 ? -44.415 11.023 39.050 1.00 83.25 85 LYS A CA 1
ATOM 682 C C . LYS A 1 85 ? -42.937 10.643 39.016 1.00 83.25 85 LYS A C 1
ATOM 684 O O . LYS A 1 85 ? -42.556 9.626 39.603 1.00 83.25 85 LYS A O 1
ATOM 689 N N . PRO A 1 86 ? -42.092 11.463 38.371 1.00 84.56 86 PRO A N 1
ATOM 690 C CA . PRO A 1 86 ? -40.652 11.285 38.435 1.00 84.56 86 PRO A CA 1
ATOM 691 C C . PRO A 1 86 ? -40.142 11.424 39.875 1.00 84.56 86 PRO A C 1
ATOM 693 O O . PRO A 1 86 ? -40.706 12.163 40.680 1.00 84.56 86 PRO A O 1
ATOM 696 N N . PHE A 1 87 ? -39.057 10.721 40.199 1.00 87.44 87 PHE A N 1
ATOM 697 C CA . PHE A 1 87 ? -38.442 10.809 41.522 1.00 87.44 87 PHE A CA 1
ATOM 698 C C . PHE A 1 87 ? -37.742 12.157 41.727 1.00 87.44 87 PHE A C 1
ATOM 700 O O . PHE A 1 87 ? -36.953 12.582 40.881 1.00 87.44 87 PHE A O 1
ATOM 707 N N . GLU A 1 88 ? -37.987 12.783 42.875 1.00 86.50 88 GLU A N 1
ATOM 708 C CA . GLU A 1 88 ? -37.258 13.970 43.331 1.00 86.50 88 GLU A CA 1
ATOM 709 C C . GLU A 1 88 ? -35.931 13.581 44.005 1.00 86.50 88 GLU A C 1
ATOM 711 O O . GLU A 1 88 ? -35.768 12.454 44.482 1.00 86.50 88 GLU A O 1
ATOM 716 N N . ALA A 1 89 ? -34.982 14.518 44.091 1.00 81.56 89 ALA A N 1
ATOM 717 C CA . ALA A 1 89 ? -33.657 14.266 44.668 1.00 81.56 89 ALA A CA 1
ATOM 718 C C . ALA A 1 89 ? -33.686 13.646 46.088 1.00 81.56 89 ALA A C 1
ATOM 720 O O . ALA A 1 89 ? -32.958 12.674 46.308 1.00 81.56 89 ALA A O 1
ATOM 721 N N . PRO A 1 90 ? -34.554 14.075 47.033 1.00 86.69 90 PRO A N 1
ATOM 722 C CA . PRO A 1 90 ? -34.638 13.440 48.354 1.00 86.69 90 PRO A CA 1
ATOM 723 C C . PRO A 1 90 ? -35.059 11.965 48.301 1.00 86.69 90 PRO A C 1
ATOM 725 O O . PRO A 1 90 ? -34.586 11.149 49.092 1.00 86.69 90 PRO A O 1
ATOM 728 N N . ALA A 1 91 ? -35.907 11.589 47.338 1.00 90.69 91 ALA A N 1
ATOM 729 C CA . ALA A 1 91 ? -36.315 10.200 47.148 1.00 90.69 91 ALA A CA 1
ATOM 730 C C . ALA A 1 91 ? -35.129 9.329 46.693 1.00 90.69 91 ALA A C 1
ATOM 732 O O . ALA A 1 91 ? -35.017 8.172 47.099 1.00 90.69 91 ALA A O 1
ATOM 733 N N . LEU A 1 92 ? -34.192 9.888 45.918 1.00 90.94 92 LEU A N 1
ATOM 734 C CA . LEU A 1 92 ? -32.982 9.176 45.495 1.00 90.94 92 LEU A CA 1
ATOM 735 C C . LEU A 1 92 ? -32.046 8.858 46.671 1.00 90.94 92 LEU A C 1
ATOM 737 O O . LEU A 1 92 ? -31.389 7.817 46.646 1.00 90.94 92 LEU A O 1
ATOM 741 N N . GLN A 1 93 ? -32.033 9.685 47.723 1.00 92.88 93 GLN A N 1
ATOM 742 C CA . GLN A 1 93 ? -31.303 9.392 48.963 1.00 92.88 93 GLN A CA 1
ATOM 743 C C . GLN A 1 93 ? -31.844 8.128 49.640 1.00 92.88 93 GLN A C 1
ATOM 745 O O . GLN A 1 93 ? -31.076 7.226 49.981 1.00 92.88 93 GLN A O 1
ATOM 750 N N . VAL A 1 94 ? -33.172 8.038 49.784 1.00 93.94 94 VAL A N 1
ATOM 751 C CA . VAL A 1 94 ? -33.855 6.865 50.353 1.00 93.94 94 VAL A CA 1
ATOM 752 C C . VAL A 1 94 ? -33.574 5.626 49.504 1.00 93.94 94 VAL A C 1
ATOM 754 O O . VAL A 1 94 ? -33.224 4.574 50.040 1.00 93.94 94 VAL A O 1
ATOM 757 N N . PHE A 1 95 ? -33.641 5.766 48.178 1.00 95.19 95 PHE A N 1
ATOM 758 C CA . PHE A 1 95 ? -33.322 4.700 47.235 1.00 95.19 95 PHE A CA 1
ATOM 759 C C . PHE A 1 95 ? -31.893 4.170 47.402 1.00 95.19 95 PHE A C 1
ATOM 761 O O . PHE A 1 95 ? -31.701 2.966 47.563 1.00 95.19 95 PHE A O 1
ATOM 768 N N . ALA A 1 96 ? -30.885 5.044 47.381 1.00 95.88 96 ALA A N 1
ATOM 769 C CA . ALA A 1 96 ? -29.484 4.640 47.481 1.00 95.88 96 ALA A CA 1
ATOM 770 C C . ALA A 1 96 ? -29.147 4.033 48.851 1.00 95.88 96 ALA A C 1
ATOM 772 O O . ALA A 1 96 ? -28.409 3.049 48.916 1.00 95.88 96 ALA A O 1
ATOM 773 N N . ALA A 1 97 ? -29.729 4.557 49.935 1.00 95.88 97 ALA A N 1
ATOM 774 C CA . ALA A 1 97 ? -29.585 3.981 51.269 1.00 95.88 97 ALA A CA 1
ATOM 775 C C . ALA A 1 97 ? -30.224 2.583 51.360 1.00 95.88 97 ALA A C 1
ATOM 777 O O . ALA A 1 97 ? -29.591 1.645 51.850 1.00 95.88 97 ALA A O 1
ATOM 778 N N . GLY A 1 98 ? -31.449 2.413 50.846 1.00 97.00 98 GLY A N 1
ATOM 779 C CA . GLY A 1 98 ? -32.127 1.115 50.781 1.00 97.00 98 GLY A CA 1
ATOM 780 C C . GLY A 1 98 ? -31.373 0.104 49.915 1.00 97.00 98 GLY A C 1
ATOM 781 O O . GLY A 1 98 ? -31.199 -1.047 50.316 1.00 97.00 98 GLY A O 1
ATOM 782 N N . LEU A 1 99 ? -30.838 0.549 48.774 1.00 97.19 99 LEU A N 1
ATOM 783 C CA . LEU A 1 99 ? -30.000 -0.266 47.899 1.00 97.19 99 LEU A CA 1
ATOM 784 C C . LEU A 1 99 ? -28.696 -0.678 48.597 1.00 97.19 99 LEU A C 1
ATOM 786 O O . LEU A 1 99 ? -28.313 -1.840 48.509 1.00 97.19 99 LEU A O 1
ATOM 790 N N . GLY A 1 100 ? -28.062 0.223 49.352 1.00 97.06 100 GLY A N 1
ATOM 791 C CA . GLY A 1 100 ? -26.889 -0.083 50.174 1.00 97.06 100 GLY A CA 1
ATOM 792 C C . GLY A 1 100 ? -27.156 -1.154 51.231 1.00 97.06 100 GLY A C 1
ATOM 793 O O . GLY A 1 100 ? -26.363 -2.085 51.370 1.00 97.06 100 GLY A O 1
ATOM 794 N N . ARG A 1 101 ? -28.304 -1.087 51.922 1.00 98.12 101 ARG A N 1
ATOM 795 C CA . ARG A 1 101 ? -28.734 -2.137 52.866 1.00 98.12 101 ARG A CA 1
ATOM 796 C C . ARG A 1 101 ? -28.964 -3.476 52.166 1.00 98.12 101 ARG A C 1
ATOM 798 O O . ARG A 1 101 ? -28.544 -4.505 52.686 1.00 98.12 101 ARG A O 1
ATOM 805 N N . LEU A 1 102 ? -29.591 -3.467 50.989 1.00 97.75 102 LEU A N 1
ATOM 806 C CA . LEU A 1 102 ? -29.787 -4.671 50.177 1.00 97.75 102 LEU A CA 1
ATOM 807 C C . LEU A 1 102 ? -28.448 -5.270 49.713 1.00 97.75 102 LEU A C 1
ATOM 809 O O . LEU A 1 102 ? -28.269 -6.479 49.787 1.00 97.75 102 LEU A O 1
ATOM 813 N N . GLY A 1 103 ? -27.489 -4.441 49.295 1.00 96.50 103 GLY A N 1
ATOM 814 C CA . GLY A 1 103 ? -26.140 -4.875 48.909 1.00 96.50 103 GLY A CA 1
ATOM 815 C C . GLY A 1 103 ? -25.295 -5.423 50.066 1.00 96.50 103 GLY A C 1
ATOM 816 O O . GLY A 1 103 ? -24.313 -6.120 49.822 1.00 96.50 103 GLY A O 1
ATOM 817 N N . ALA A 1 104 ? -25.668 -5.134 51.315 1.00 97.06 104 ALA A N 1
ATOM 818 C CA . ALA A 1 104 ? -25.059 -5.726 52.505 1.00 97.06 104 ALA A CA 1
ATOM 819 C C . ALA A 1 104 ? -25.681 -7.086 52.894 1.00 97.06 104 ALA A C 1
ATOM 821 O O . ALA A 1 104 ? -25.080 -7.831 53.666 1.00 97.06 104 ALA A O 1
ATOM 822 N N . ASP A 1 105 ? -26.859 -7.435 52.360 1.00 97.94 105 ASP A N 1
ATOM 823 C CA . ASP A 1 105 ? -27.528 -8.729 52.552 1.00 97.94 105 ASP A CA 1
ATOM 824 C C . ASP A 1 105 ? -27.425 -9.564 51.266 1.00 97.94 105 ASP A C 1
ATOM 826 O O . ASP A 1 105 ? -28.357 -9.648 50.461 1.00 97.94 105 ASP A O 1
ATOM 830 N N . GLU A 1 106 ? -26.264 -10.197 51.069 1.00 97.31 106 GLU A N 1
ATOM 831 C CA . GLU A 1 106 ? -25.955 -10.987 49.869 1.00 97.31 106 GLU A CA 1
ATOM 832 C C . GLU A 1 106 ? -27.023 -12.055 49.580 1.00 97.31 106 GLU A C 1
ATOM 834 O O . GLU A 1 106 ? -27.410 -12.273 48.430 1.00 97.31 106 GLU A O 1
ATOM 839 N N . LYS A 1 107 ? -27.561 -12.695 50.627 1.00 97.88 107 LYS A N 1
ATOM 840 C CA . LYS A 1 107 ? -28.608 -13.712 50.493 1.00 97.88 107 LYS A CA 1
ATOM 841 C C . LYS A 1 107 ? -29.878 -13.114 49.895 1.00 97.88 107 LYS A C 1
ATOM 843 O O . LYS A 1 107 ? -30.436 -13.699 48.965 1.00 97.88 107 LYS A O 1
ATOM 848 N N . ALA A 1 108 ? -30.335 -11.971 50.404 1.00 97.94 108 ALA A N 1
ATOM 849 C CA . ALA A 1 108 ? -31.499 -11.291 49.848 1.00 97.94 108 ALA A CA 1
ATOM 850 C C . ALA A 1 108 ? -31.239 -10.791 48.419 1.00 97.94 108 ALA A C 1
ATOM 852 O O . ALA A 1 108 ? -32.102 -10.952 47.559 1.00 97.94 108 ALA A O 1
ATOM 853 N N . ALA A 1 109 ? -30.043 -10.268 48.132 1.00 97.56 109 ALA A N 1
ATOM 854 C CA . ALA A 1 109 ? -29.660 -9.858 46.783 1.00 97.56 109 ALA A CA 1
ATOM 855 C C . ALA A 1 109 ? -29.691 -11.037 45.787 1.00 97.56 109 ALA A C 1
ATOM 857 O O . ALA A 1 109 ? -30.256 -10.908 44.701 1.00 97.56 109 ALA A O 1
ATOM 858 N N . ARG A 1 110 ? -29.169 -12.218 46.156 1.00 97.50 110 ARG A N 1
ATOM 859 C CA . ARG A 1 110 ? -29.238 -13.428 45.308 1.00 97.50 110 ARG A CA 1
ATOM 860 C C . ARG A 1 110 ? -30.676 -13.882 45.079 1.00 97.50 110 ARG A C 1
ATOM 862 O O . ARG A 1 110 ? -31.041 -14.233 43.959 1.00 97.50 110 ARG A O 1
ATOM 869 N N . GLN A 1 111 ? -31.506 -13.850 46.124 1.00 97.75 111 GLN A N 1
ATOM 870 C CA . GLN A 1 111 ? -32.932 -14.165 46.004 1.00 97.75 111 GLN A CA 1
ATOM 871 C C . GLN A 1 111 ? -33.651 -13.188 45.064 1.00 97.75 111 GLN A C 1
ATOM 873 O O . GLN A 1 111 ? -34.498 -13.615 44.284 1.00 97.75 111 GLN A O 1
ATOM 878 N N . LEU A 1 112 ? -33.274 -11.907 45.078 1.00 97.62 112 LEU A N 1
ATOM 879 C CA . LEU A 1 112 ? -33.830 -10.887 44.191 1.00 97.62 112 LEU A CA 1
ATOM 880 C C . LEU A 1 112 ? -33.468 -11.142 42.719 1.00 97.62 112 LEU A C 1
ATOM 882 O O . LEU A 1 112 ? -34.334 -11.064 41.850 1.00 97.62 112 LEU A O 1
ATOM 886 N N . PHE A 1 113 ? -32.212 -11.506 42.434 1.00 97.31 113 PHE A N 1
ATOM 887 C CA . PHE A 1 113 ? -31.775 -11.911 41.090 1.00 97.31 113 PHE A CA 1
ATOM 888 C C . PHE A 1 113 ? -32.541 -13.139 40.587 1.00 97.31 113 PHE A C 1
ATOM 890 O O . PHE A 1 113 ? -33.018 -13.140 39.450 1.00 97.31 113 PHE A O 1
ATOM 897 N N . ALA A 1 114 ? -32.696 -14.153 41.443 1.00 97.12 114 ALA A N 1
ATOM 898 C CA . ALA A 1 114 ? -33.442 -15.365 41.119 1.00 97.12 114 ALA A CA 1
ATOM 899 C C . ALA A 1 114 ? -34.933 -15.082 40.873 1.00 97.12 114 ALA A C 1
ATOM 901 O O . ALA A 1 114 ? -35.526 -15.678 39.975 1.00 97.12 114 ALA A O 1
ATOM 902 N N . ALA A 1 115 ? -35.533 -14.156 41.629 1.00 97.81 115 ALA A N 1
ATOM 903 C CA . ALA A 1 115 ? -36.911 -13.726 41.414 1.00 97.81 115 ALA A CA 1
ATOM 904 C C . ALA A 1 115 ? -37.078 -13.048 40.044 1.00 97.81 115 ALA A C 1
ATOM 906 O O . ALA A 1 115 ? -38.010 -13.370 39.316 1.00 97.81 115 ALA A O 1
ATOM 907 N N . ILE A 1 116 ? -36.134 -12.189 39.636 1.00 97.00 116 ILE A N 1
ATOM 908 C CA . ILE A 1 116 ? -36.152 -11.576 38.296 1.00 97.00 116 ILE A CA 1
ATOM 909 C C . ILE A 1 116 ? -35.970 -12.621 37.193 1.00 97.00 116 ILE A C 1
ATOM 911 O O . ILE A 1 116 ? -36.620 -12.545 36.157 1.00 97.00 116 ILE A O 1
ATOM 915 N N . GLU A 1 117 ? -35.081 -13.595 37.383 1.00 94.75 117 GLU A N 1
ATOM 916 C CA . GLU A 1 117 ? -34.859 -14.677 36.419 1.00 94.75 117 GLU A CA 1
ATOM 917 C C . GLU A 1 117 ? -36.084 -15.549 36.183 1.00 94.75 117 GLU A C 1
ATOM 919 O O . GLU A 1 117 ? -36.331 -15.942 35.047 1.00 94.75 117 GLU A O 1
ATOM 924 N N . LYS A 1 118 ? -36.848 -15.820 37.238 1.00 96.69 118 LYS A N 1
ATOM 925 C CA . LYS A 1 118 ? -38.060 -16.638 37.174 1.00 96.69 118 LYS A CA 1
ATOM 926 C C . LYS A 1 118 ? -39.328 -15.824 36.920 1.00 96.69 118 LYS A C 1
ATOM 928 O O . LYS A 1 118 ? -40.405 -16.408 36.897 1.00 96.69 118 LYS A O 1
ATOM 933 N N . GLU A 1 119 ? -39.205 -14.504 36.774 1.00 96.88 119 GLU A N 1
ATOM 934 C CA . GLU A 1 119 ? -40.334 -13.564 36.724 1.00 96.88 119 GLU A CA 1
ATOM 935 C C . GLU A 1 119 ? -41.301 -13.724 37.920 1.00 96.88 119 GLU A C 1
ATOM 937 O O . GLU A 1 119 ? -42.508 -13.514 37.809 1.00 96.88 119 GLU A O 1
ATOM 942 N N . ASP A 1 120 ? -40.763 -14.082 39.092 1.00 97.62 120 ASP A N 1
ATOM 943 C CA . ASP A 1 120 ? -41.509 -14.298 40.335 1.00 97.62 120 ASP A CA 1
ATOM 944 C C . ASP A 1 120 ? -41.792 -12.953 41.027 1.00 97.62 120 ASP A C 1
ATOM 946 O O . ASP A 1 120 ? -41.012 -12.454 41.846 1.00 97.62 120 ASP A O 1
ATOM 950 N N . SER A 1 121 ? -42.918 -12.345 40.644 1.00 97.25 121 SER A N 1
ATOM 951 C CA . SER A 1 121 ? -43.398 -11.056 41.165 1.00 97.25 121 SER A CA 1
ATOM 952 C C . SER A 1 121 ? -43.532 -11.065 42.694 1.00 97.25 121 SER A C 1
ATOM 954 O O . SER A 1 121 ? -43.105 -10.112 43.347 1.00 97.25 121 SER A O 1
ATOM 956 N N . ASP A 1 122 ? -44.039 -12.147 43.289 1.00 97.06 122 ASP A N 1
ATOM 957 C CA . ASP A 1 122 ? -44.319 -12.199 44.727 1.00 97.06 122 ASP A CA 1
ATOM 958 C C . ASP A 1 122 ? -43.022 -12.299 45.547 1.00 97.06 122 ASP A C 1
ATOM 960 O O . ASP A 1 122 ? -42.833 -11.560 46.522 1.00 97.06 122 ASP A O 1
ATOM 964 N N . ALA A 1 123 ? -42.080 -13.157 45.131 1.00 97.62 123 ALA A N 1
ATOM 965 C CA . ALA A 1 123 ? -40.766 -13.246 45.767 1.00 97.62 123 ALA A CA 1
ATOM 966 C C . ALA A 1 123 ? -39.988 -11.929 45.650 1.00 97.62 123 ALA A C 1
ATOM 968 O O . ALA A 1 123 ? -39.334 -11.509 46.609 1.00 97.62 123 ALA A O 1
ATOM 969 N N . TYR A 1 124 ? -40.089 -11.257 44.500 1.00 98.12 124 TYR A N 1
ATOM 970 C CA . TYR A 1 124 ? -39.468 -9.958 44.277 1.00 98.12 124 TYR A CA 1
ATOM 971 C C . TYR A 1 124 ? -40.044 -8.884 45.211 1.00 98.12 124 TYR A C 1
ATOM 973 O O . TYR A 1 124 ? -39.289 -8.235 45.939 1.00 98.12 124 TYR A O 1
ATOM 981 N N . HIS A 1 125 ? -41.373 -8.729 45.254 1.00 97.25 125 HIS A N 1
ATOM 982 C CA . HIS A 1 125 ? -42.036 -7.725 46.093 1.00 97.25 125 HIS A CA 1
ATOM 983 C C . HIS A 1 125 ? -41.733 -7.911 47.580 1.00 97.25 125 HIS A C 1
ATOM 985 O O . HIS A 1 125 ? -41.452 -6.928 48.262 1.00 97.25 125 HIS A O 1
ATOM 991 N N . LYS A 1 126 ? -41.681 -9.157 48.064 1.00 97.69 126 LYS A N 1
ATOM 992 C CA . LYS A 1 126 ? -41.313 -9.463 49.453 1.00 97.69 126 LYS A CA 1
ATOM 993 C C . LYS A 1 126 ? -39.925 -8.933 49.832 1.00 97.69 126 LYS A C 1
ATOM 995 O O . LYS A 1 126 ? -39.720 -8.470 50.953 1.00 97.69 126 LYS A O 1
ATOM 1000 N N . ILE A 1 127 ? -38.956 -9.012 48.919 1.00 98.12 127 ILE A N 1
ATOM 1001 C CA . ILE A 1 127 ? -37.597 -8.509 49.161 1.00 98.12 127 ILE A CA 1
ATOM 1002 C C . ILE A 1 127 ? -37.579 -6.985 49.065 1.00 98.12 127 ILE A C 1
ATOM 1004 O O . ILE A 1 127 ? -37.021 -6.327 49.935 1.00 98.12 127 ILE A O 1
ATOM 1008 N N . ILE A 1 128 ? -38.214 -6.412 48.044 1.00 97.62 128 ILE A N 1
ATOM 1009 C CA . ILE A 1 128 ? -38.292 -4.958 47.872 1.00 97.62 128 ILE A CA 1
ATOM 1010 C C . ILE A 1 128 ? -38.969 -4.280 49.073 1.00 97.62 128 ILE A C 1
ATOM 1012 O O . ILE A 1 128 ? -38.493 -3.240 49.524 1.00 97.62 128 ILE A O 1
ATOM 1016 N N . GLU A 1 129 ? -40.017 -4.883 49.636 1.00 97.12 129 GLU A N 1
ATOM 1017 C CA . GLU A 1 129 ? -40.684 -4.407 50.851 1.00 97.12 129 GLU A CA 1
ATOM 1018 C C . GLU A 1 129 ? -39.764 -4.451 52.076 1.00 97.12 129 GLU A C 1
ATOM 1020 O O . GLU A 1 129 ? -39.669 -3.461 52.799 1.00 97.12 129 GLU A O 1
ATOM 1025 N N . LYS A 1 130 ? -39.009 -5.546 52.260 1.00 97.75 130 LYS A N 1
ATOM 1026 C CA . LYS A 1 130 ? -38.031 -5.694 53.354 1.00 97.75 130 LYS A CA 1
ATOM 1027 C C . LYS A 1 130 ? -37.013 -4.545 53.406 1.00 97.75 130 LYS A C 1
ATOM 1029 O O . LYS A 1 130 ? -36.542 -4.211 54.490 1.00 97.75 130 LYS A O 1
ATOM 1034 N N . PHE A 1 131 ? -36.649 -3.969 52.258 1.00 97.81 131 PHE A N 1
ATOM 1035 C CA . PHE A 1 131 ? -35.647 -2.898 52.165 1.00 97.81 131 PHE A CA 1
ATOM 1036 C C . PHE A 1 131 ? -36.231 -1.499 51.933 1.00 97.81 131 PHE A C 1
ATOM 1038 O O . PHE A 1 131 ? -35.448 -0.561 51.773 1.00 97.81 131 PHE A O 1
ATOM 1045 N N . GLU A 1 132 ? -37.561 -1.350 51.970 1.00 96.75 132 GLU A N 1
ATOM 1046 C CA . GLU A 1 132 ? -38.282 -0.084 51.748 1.00 96.75 132 GLU A CA 1
ATOM 1047 C C . GLU A 1 132 ? -38.070 0.498 50.334 1.00 96.75 132 GLU A C 1
ATOM 1049 O O . GLU A 1 132 ? -37.971 1.707 50.128 1.00 96.75 132 GLU A O 1
ATOM 1054 N N . LEU A 1 133 ? -37.963 -0.378 49.331 1.00 96.25 133 LEU A N 1
ATOM 1055 C CA . LEU A 1 133 ? -37.678 -0.012 47.940 1.00 96.25 133 LEU A CA 1
ATOM 1056 C C . LEU A 1 133 ? -38.926 -0.033 47.038 1.00 96.25 133 LEU A C 1
ATOM 1058 O O . LEU A 1 133 ? -38.792 0.004 45.815 1.00 96.25 133 LEU A O 1
ATOM 1062 N N . GLN A 1 134 ? -40.139 -0.101 47.599 1.00 94.62 134 GLN A N 1
ATOM 1063 C CA . GLN A 1 134 ? -41.394 -0.297 46.853 1.00 94.62 134 GLN A CA 1
ATOM 1064 C C . GLN A 1 134 ? -41.611 0.792 45.796 1.00 94.62 134 GLN A C 1
ATOM 1066 O O . GLN A 1 134 ? -41.888 0.477 44.640 1.00 94.62 134 GLN A O 1
ATOM 1071 N N . ALA A 1 135 ? -41.385 2.061 46.154 1.00 93.19 135 ALA A N 1
ATOM 1072 C CA . ALA A 1 135 ? -41.483 3.190 45.224 1.00 93.19 135 ALA A CA 1
ATOM 1073 C C . ALA A 1 135 ? -40.474 3.103 44.060 1.00 93.19 135 ALA A C 1
ATOM 1075 O O . ALA A 1 135 ? -40.695 3.671 42.994 1.00 93.19 135 ALA A O 1
ATOM 1076 N N . PHE A 1 136 ? -39.388 2.347 44.239 1.00 95.19 136 PHE A N 1
ATOM 1077 C CA . PHE A 1 136 ? -38.307 2.159 43.272 1.00 95.19 136 PHE A CA 1
ATOM 1078 C C . PHE A 1 136 ? -38.326 0.766 42.632 1.00 95.19 136 PHE A C 1
ATOM 1080 O O . PHE A 1 136 ? -37.336 0.371 42.011 1.00 95.19 136 PHE A O 1
ATOM 1087 N N . CYS A 1 137 ? -39.439 0.027 42.748 1.00 95.25 137 CYS A N 1
ATOM 1088 C CA . CYS A 1 137 ? -39.580 -1.350 42.269 1.00 95.25 137 CYS A CA 1
ATOM 1089 C C . CYS A 1 137 ? -39.007 -1.529 40.858 1.00 95.25 137 CYS A C 1
ATOM 1091 O O . CYS A 1 137 ? -38.125 -2.364 40.633 1.00 95.25 137 CYS A O 1
ATOM 1093 N N . HIS A 1 138 ? -39.473 -0.708 39.911 1.00 94.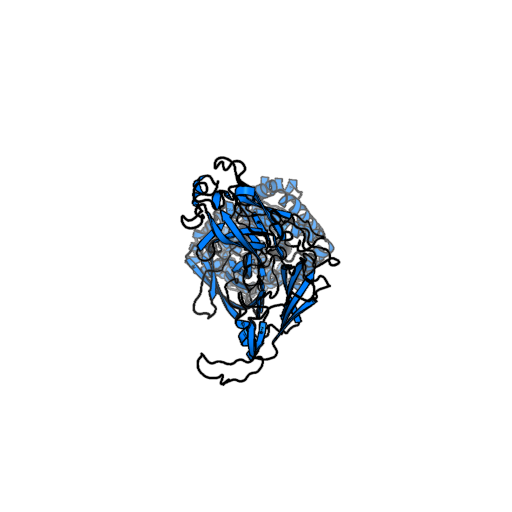25 138 HIS A N 1
ATOM 1094 C CA . HIS A 1 138 ? -39.083 -0.826 38.509 1.00 94.25 138 HIS A CA 1
ATOM 1095 C C . HIS A 1 138 ? -37.629 -0.402 38.272 1.00 94.25 138 HIS A C 1
ATOM 1097 O O . HIS A 1 138 ? -36.961 -0.952 37.397 1.00 94.25 138 HIS A O 1
ATOM 1103 N N . LEU A 1 139 ? -37.114 0.556 39.044 1.00 94.62 139 LEU A N 1
ATOM 1104 C CA . LEU A 1 139 ? -35.738 1.024 38.921 1.00 94.62 139 LEU A CA 1
ATOM 1105 C C . LEU A 1 139 ? -34.744 -0.067 39.347 1.00 94.62 139 LEU A C 1
ATOM 1107 O O . LEU A 1 139 ? -33.799 -0.351 38.609 1.00 94.62 139 LEU A O 1
ATOM 1111 N N . VAL A 1 140 ? -35.004 -0.729 40.482 1.00 96.81 140 VAL A N 1
ATOM 1112 C CA . VAL A 1 140 ? -34.214 -1.880 40.958 1.00 96.81 140 VAL A CA 1
ATOM 1113 C C . VAL A 1 140 ? -34.277 -3.027 39.951 1.00 96.81 140 VAL A C 1
ATOM 1115 O O . VAL A 1 140 ? -33.236 -3.556 39.556 1.00 96.81 140 VAL A O 1
ATOM 1118 N N . CYS A 1 141 ? -35.480 -3.364 39.476 1.00 97.44 141 CYS A N 1
ATOM 1119 C CA . CYS A 1 141 ? -35.667 -4.452 38.523 1.00 97.44 141 CYS A CA 1
ATOM 1120 C C . CYS A 1 141 ? -34.901 -4.179 37.228 1.00 97.44 141 CYS A C 1
ATOM 1122 O O . CYS A 1 141 ? -34.167 -5.041 36.737 1.00 97.44 141 CYS A O 1
ATOM 1124 N N . TYR A 1 142 ? -35.034 -2.963 36.688 1.00 96.06 142 TYR A N 1
ATOM 1125 C CA . TYR A 1 142 ? -34.411 -2.606 35.422 1.00 96.06 142 TYR A CA 1
ATOM 1126 C C . TYR A 1 142 ? -32.892 -2.630 35.548 1.00 96.06 142 TYR A C 1
ATOM 1128 O O . TYR A 1 142 ? -32.218 -3.135 34.654 1.00 96.06 142 TYR A O 1
ATOM 1136 N N . TRP A 1 143 ? -32.343 -2.111 36.651 1.00 96.56 143 TRP A N 1
ATOM 1137 C CA . TRP A 1 143 ? -30.905 -2.131 36.896 1.00 96.56 143 TRP A CA 1
ATOM 1138 C C . TRP A 1 143 ? -30.347 -3.559 36.908 1.00 96.56 143 TRP A C 1
ATOM 1140 O O . TRP A 1 143 ? -29.398 -3.851 36.182 1.00 96.56 143 TRP A O 1
ATOM 1150 N N . ILE A 1 144 ? -30.977 -4.472 37.652 1.00 97.31 144 ILE A N 1
ATOM 1151 C CA . ILE A 1 144 ? -30.548 -5.876 37.707 1.00 97.31 144 ILE A CA 1
ATOM 1152 C C . ILE A 1 144 ? -30.699 -6.553 36.341 1.00 97.31 144 ILE A C 1
ATOM 1154 O O . ILE A 1 144 ? -29.786 -7.244 35.886 1.00 97.31 144 ILE A O 1
ATOM 1158 N N . CYS A 1 145 ? -31.818 -6.335 35.646 1.00 97.06 145 CYS A N 1
ATOM 1159 C CA . CYS A 1 145 ? -32.002 -6.872 34.301 1.00 97.06 145 CYS A CA 1
ATOM 1160 C C . CYS A 1 145 ? -30.920 -6.368 33.332 1.00 97.06 145 CYS A C 1
ATOM 1162 O O . CYS A 1 145 ? -30.343 -7.159 32.581 1.00 97.06 145 CYS A O 1
ATOM 1164 N N . PHE A 1 146 ? -30.595 -5.075 33.385 1.00 95.25 146 PHE A N 1
ATOM 1165 C CA . PHE A 1 146 ? -29.556 -4.462 32.565 1.00 95.25 146 PHE A CA 1
ATOM 1166 C C . PHE A 1 146 ? -28.176 -5.074 32.841 1.00 95.25 146 PHE A C 1
ATOM 1168 O O . PHE A 1 146 ? -27.452 -5.411 31.899 1.00 95.25 146 PHE A O 1
ATOM 1175 N N . LEU A 1 147 ? -27.831 -5.280 34.117 1.00 94.81 147 LEU A N 1
ATOM 1176 C CA . LEU A 1 147 ? -26.590 -5.946 34.515 1.00 94.81 147 LEU A CA 1
ATOM 1177 C C . LEU A 1 147 ? -26.506 -7.376 33.978 1.00 94.81 147 LEU A C 1
ATOM 1179 O O . LEU A 1 147 ? -25.465 -7.750 33.454 1.00 94.81 147 LEU A O 1
ATOM 1183 N N . ARG A 1 148 ? -27.594 -8.154 34.030 1.00 94.50 148 ARG A N 1
ATOM 1184 C CA . ARG A 1 148 ? -27.630 -9.531 33.494 1.00 94.50 148 ARG A CA 1
ATOM 1185 C C . ARG A 1 148 ? -27.520 -9.575 31.974 1.00 94.50 148 ARG A C 1
ATOM 1187 O O . ARG A 1 148 ? -26.833 -10.418 31.404 1.00 94.50 148 ARG A O 1
ATOM 1194 N N . CYS A 1 149 ? -28.200 -8.657 31.306 1.00 93.94 149 CYS A N 1
ATOM 1195 C CA . CYS A 1 149 ? -28.210 -8.580 29.857 1.00 93.94 149 CYS A CA 1
ATOM 1196 C C . CYS A 1 149 ? -26.828 -8.231 29.270 1.00 93.94 149 CYS A C 1
ATOM 1198 O O . CYS A 1 149 ? -26.466 -8.707 28.193 1.00 93.94 149 CYS A O 1
ATOM 1200 N N . ARG A 1 150 ? -26.040 -7.384 29.938 1.00 90.56 150 ARG A N 1
ATOM 1201 C CA . ARG A 1 150 ? -24.802 -6.870 29.345 1.00 90.56 150 ARG A CA 1
ATOM 1202 C C . ARG A 1 150 ? -23.758 -7.969 29.079 1.00 90.56 150 ARG A C 1
ATOM 1204 O O . ARG A 1 150 ? -23.254 -7.994 27.953 1.00 90.56 150 ARG A O 1
ATOM 1211 N N . PRO A 1 151 ? -23.428 -8.879 30.019 1.00 90.12 151 PRO A N 1
ATOM 1212 C CA . PRO A 1 151 ? -22.566 -10.023 29.725 1.00 90.12 151 PRO A CA 1
ATOM 1213 C C . PRO A 1 151 ? -23.163 -10.950 28.672 1.00 90.12 151 PRO A C 1
ATOM 1215 O O . PRO A 1 151 ? -22.434 -11.383 27.785 1.00 90.12 151 PRO A O 1
ATOM 1218 N N . PHE A 1 152 ? -24.484 -11.157 28.676 1.00 92.62 152 PHE A N 1
ATOM 1219 C CA . PHE A 1 152 ? -25.152 -11.915 27.618 1.00 92.62 152 PHE A CA 1
ATOM 1220 C C . PHE A 1 152 ? -24.869 -11.324 26.226 1.00 92.62 152 PHE A C 1
ATOM 1222 O O . PHE A 1 152 ? -24.450 -12.042 25.324 1.00 92.62 152 PHE A O 1
ATOM 1229 N N . CYS A 1 153 ? -24.971 -10.004 26.056 1.00 93.12 153 CYS A N 1
ATOM 1230 C CA . CYS A 1 153 ? -24.637 -9.362 24.783 1.00 93.12 153 CYS A CA 1
ATOM 1231 C C . CYS A 1 153 ? -23.162 -9.450 24.389 1.00 93.12 153 CYS A C 1
ATOM 1233 O O . CYS A 1 153 ? -22.854 -9.434 23.199 1.00 93.12 153 CYS A O 1
ATOM 1235 N N . ARG A 1 154 ? -22.245 -9.566 25.354 1.00 87.75 154 ARG A N 1
ATOM 1236 C CA . ARG A 1 154 ? -20.831 -9.833 25.054 1.00 87.75 154 ARG A CA 1
ATOM 1237 C C . ARG A 1 154 ? -20.630 -11.256 24.539 1.00 87.75 154 ARG A C 1
ATOM 1239 O O . ARG A 1 154 ? -19.910 -11.429 23.566 1.00 87.75 154 ARG A O 1
ATOM 1246 N N . LEU A 1 155 ? -21.327 -12.239 25.119 1.00 90.19 155 LEU A N 1
ATOM 1247 C CA . LEU A 1 155 ? -21.315 -13.627 24.636 1.00 90.19 155 LEU A CA 1
ATOM 1248 C C . LEU A 1 155 ? -21.865 -13.748 23.208 1.00 90.19 155 LEU A C 1
ATOM 1250 O O . LEU A 1 155 ? -21.358 -14.538 22.419 1.00 90.19 155 LEU A O 1
ATOM 1254 N N . VAL A 1 156 ? -22.880 -12.952 22.861 1.00 92.81 156 VAL A N 1
ATOM 1255 C CA . VAL A 1 156 ? -23.436 -12.909 21.498 1.00 92.81 156 VAL A CA 1
ATOM 1256 C C . VAL A 1 156 ? -22.457 -12.255 20.506 1.00 92.81 156 VAL A C 1
ATOM 1258 O O . VAL A 1 156 ? -22.433 -12.638 19.340 1.00 92.81 156 VAL A O 1
ATOM 1261 N N . CYS A 1 157 ? -21.640 -11.281 20.924 1.00 92.25 157 CYS A N 1
ATOM 1262 C CA . CYS A 1 157 ? -20.873 -10.412 20.018 1.00 92.25 157 CYS A CA 1
ATOM 1263 C C . CYS A 1 157 ? -19.341 -10.407 20.276 1.00 92.25 157 CYS A C 1
ATOM 1265 O O . CYS A 1 157 ? -18.818 -9.389 20.739 1.00 92.25 157 CYS A O 1
ATOM 1267 N N . PRO A 1 158 ? -18.596 -11.489 19.950 1.00 78.94 158 PRO A N 1
ATOM 1268 C CA . PRO A 1 158 ? -17.120 -11.505 19.974 1.00 78.94 158 PRO A CA 1
ATOM 1269 C C . PRO A 1 158 ? -16.512 -10.561 18.904 1.00 78.94 158 PRO A C 1
ATOM 1271 O O . PRO A 1 158 ? -17.208 -10.268 17.925 1.00 78.94 158 PRO A O 1
ATOM 1274 N N . PRO A 1 159 ? -15.257 -10.062 19.041 1.00 55.28 159 PRO A N 1
ATOM 1275 C CA . PRO A 1 159 ? -14.159 -10.521 19.901 1.00 55.28 159 PRO A CA 1
ATOM 1276 C C . PRO A 1 159 ? -13.999 -9.667 21.166 1.00 55.28 159 PRO A C 1
ATOM 1278 O O . PRO A 1 159 ? -12.893 -9.281 21.534 1.00 55.28 159 PRO A O 1
ATOM 1281 N N . LEU A 1 160 ? -15.100 -9.312 21.828 1.00 55.78 160 LEU A N 1
ATOM 1282 C CA . LEU A 1 160 ? -14.997 -8.753 23.169 1.00 55.78 160 LEU A CA 1
ATOM 1283 C C . LEU A 1 160 ? -14.440 -9.867 24.060 1.00 55.78 160 LEU A C 1
ATOM 1285 O O . LEU A 1 160 ? -15.218 -10.706 24.508 1.00 55.78 160 LEU A O 1
ATOM 1289 N N . GLU A 1 161 ? -13.117 -9.922 24.252 1.00 46.62 161 GLU A N 1
ATOM 1290 C CA . GLU A 1 161 ? -12.505 -10.712 25.319 1.00 46.62 161 GLU A CA 1
ATOM 1291 C C . GLU A 1 161 ? -13.322 -10.411 26.567 1.00 46.62 161 GLU A C 1
ATOM 1293 O O . GLU A 1 161 ? -13.433 -9.260 26.994 1.00 46.62 161 GLU A O 1
ATOM 1298 N N . VAL A 1 162 ? -14.038 -11.419 27.053 1.00 45.94 162 VAL A N 1
ATOM 1299 C CA . VAL A 1 162 ? -14.771 -11.314 28.301 1.00 45.94 162 VAL A CA 1
ATOM 1300 C C . VAL A 1 162 ? -13.740 -11.703 29.340 1.00 45.94 162 VAL A C 1
ATOM 1302 O O . VAL A 1 162 ? -13.352 -12.873 29.359 1.00 45.94 162 VAL A O 1
ATOM 1305 N N . PRO A 1 163 ? -13.267 -10.768 30.184 1.00 54.03 163 PRO A N 1
ATOM 1306 C CA . PRO A 1 163 ? -12.644 -11.172 31.427 1.00 54.03 163 PRO A CA 1
ATOM 1307 C C . PRO A 1 163 ? -13.590 -12.185 32.079 1.00 54.03 163 PRO A C 1
ATOM 1309 O O . PRO A 1 163 ? -14.779 -11.898 32.251 1.00 54.03 163 PRO A O 1
ATOM 1312 N N . ALA A 1 164 ? -13.104 -13.405 32.316 1.00 50.94 164 ALA A N 1
ATOM 1313 C CA . ALA A 1 164 ? -13.912 -14.537 32.776 1.00 50.94 164 ALA A CA 1
ATOM 1314 C C . ALA A 1 164 ? -14.563 -14.307 34.162 1.00 50.94 164 ALA A C 1
ATOM 1316 O O . ALA A 1 164 ? -15.243 -15.190 34.676 1.00 50.94 164 ALA A O 1
ATOM 1317 N N . ASP A 1 165 ? -14.362 -13.129 34.752 1.00 54.62 165 ASP A N 1
ATOM 1318 C CA . ASP A 1 165 ? -14.684 -12.708 36.110 1.00 54.62 165 ASP A CA 1
ATOM 1319 C C . ASP A 1 165 ? -15.833 -11.680 36.213 1.00 54.62 165 ASP A C 1
ATOM 1321 O O . ASP A 1 165 ? -16.200 -11.295 37.319 1.00 54.62 165 ASP A O 1
ATOM 1325 N N . LEU A 1 166 ? -16.445 -11.226 35.110 1.00 69.94 166 LEU A N 1
ATOM 1326 C CA . LEU A 1 166 ? -17.548 -10.248 35.176 1.00 69.94 166 LEU A CA 1
ATOM 1327 C C . LEU A 1 166 ? -18.907 -10.901 35.496 1.00 69.94 166 LEU A C 1
ATOM 1329 O O . LEU A 1 166 ? -19.739 -11.098 34.605 1.00 69.94 166 LEU A O 1
ATOM 1333 N N . ASP A 1 167 ? -19.142 -11.192 36.778 1.00 89.00 167 ASP A N 1
ATOM 1334 C CA . ASP A 1 167 ? -20.442 -11.610 37.321 1.00 89.00 167 ASP A CA 1
ATOM 1335 C C . ASP A 1 167 ? -21.394 -10.393 37.484 1.00 89.00 167 ASP A C 1
ATOM 1337 O O . ASP A 1 167 ? -21.088 -9.462 38.241 1.00 89.00 167 ASP A O 1
ATOM 1341 N N . PRO A 1 168 ? -22.577 -10.367 36.822 1.00 92.06 168 PRO A N 1
ATOM 1342 C CA . PRO A 1 168 ? -23.621 -9.364 37.060 1.00 92.06 168 PRO A CA 1
ATOM 1343 C C . PRO A 1 168 ? -23.964 -9.133 38.534 1.00 92.06 168 PRO A C 1
ATOM 1345 O O . PRO A 1 168 ? -24.378 -8.032 38.907 1.00 92.06 168 PRO A O 1
ATOM 1348 N N . PHE A 1 169 ? -23.862 -10.181 39.349 1.00 95.19 169 PHE A N 1
ATOM 1349 C CA . PHE A 1 169 ? -24.154 -10.131 40.769 1.00 95.19 169 PHE A CA 1
ATOM 1350 C C . PHE A 1 169 ? -23.112 -9.303 41.529 1.00 95.19 169 PHE A C 1
ATOM 1352 O O . PHE A 1 169 ? -23.484 -8.395 42.274 1.00 95.19 169 PHE A O 1
ATOM 1359 N N . ASP A 1 170 ? -21.825 -9.530 41.271 1.00 93.56 170 ASP A N 1
ATOM 1360 C CA . ASP A 1 170 ? -20.734 -8.775 41.896 1.00 93.56 170 ASP A CA 1
ATOM 1361 C C . ASP A 1 170 ? -20.768 -7.299 41.486 1.00 93.56 170 ASP A C 1
ATOM 1363 O O . ASP A 1 170 ? -20.569 -6.408 42.317 1.00 93.56 170 ASP A O 1
ATOM 1367 N N . GLU A 1 171 ? -21.114 -7.007 40.228 1.00 92.56 171 GLU A N 1
ATOM 1368 C CA . GLU A 1 171 ? -21.337 -5.631 39.771 1.00 92.56 171 GLU A CA 1
ATOM 1369 C C . GLU A 1 171 ? -22.501 -4.957 40.505 1.00 92.56 171 GLU A C 1
ATOM 1371 O O . GLU A 1 171 ? -22.406 -3.780 40.868 1.00 92.56 171 GLU A O 1
ATOM 1376 N N . PHE A 1 172 ? -23.595 -5.687 40.746 1.00 96.38 172 PHE A N 1
ATOM 1377 C CA . PHE A 1 172 ? -24.724 -5.176 41.519 1.00 96.38 172 PHE A CA 1
ATOM 1378 C C . PHE A 1 172 ? -24.320 -4.863 42.956 1.00 96.38 172 PHE A C 1
ATOM 1380 O O . PHE A 1 172 ? -24.600 -3.758 43.419 1.00 96.38 172 PHE A O 1
ATOM 1387 N N . LEU A 1 173 ? -23.648 -5.793 43.644 1.00 96.31 173 LEU A N 1
ATOM 1388 C CA . LEU A 1 173 ? -23.185 -5.582 45.017 1.00 96.31 173 LEU A CA 1
ATOM 1389 C C . LEU A 1 173 ? -22.249 -4.379 45.105 1.00 96.31 173 LEU A C 1
ATOM 1391 O O . LEU A 1 173 ? -22.430 -3.514 45.961 1.00 96.31 173 LEU A O 1
ATOM 1395 N N . THR A 1 174 ? -21.308 -4.283 44.167 1.00 94.50 174 THR A N 1
ATOM 1396 C CA . THR A 1 174 ? -20.349 -3.182 44.076 1.00 94.50 174 THR A CA 1
ATOM 1397 C C . THR A 1 174 ? -21.054 -1.831 43.950 1.00 94.50 174 THR A C 1
ATOM 1399 O O . THR A 1 174 ? -20.749 -0.895 44.691 1.00 94.50 174 THR A O 1
ATOM 1402 N N . VAL A 1 175 ? -22.039 -1.715 43.053 1.00 95.50 175 VAL A N 1
ATOM 1403 C CA . VAL A 1 175 ? -22.813 -0.473 42.894 1.00 95.50 175 VAL A CA 1
ATOM 1404 C C . VAL A 1 175 ? -23.719 -0.206 44.087 1.00 95.50 175 VAL A C 1
ATOM 1406 O O . VAL A 1 175 ? -23.823 0.941 44.509 1.00 95.50 175 VAL A O 1
ATOM 1409 N N . ALA A 1 176 ? -24.359 -1.228 44.650 1.00 96.62 176 ALA A N 1
ATOM 1410 C CA . ALA A 1 176 ? -25.221 -1.078 45.813 1.00 96.62 176 ALA A CA 1
ATOM 1411 C C . ALA A 1 176 ? -24.441 -0.529 47.017 1.00 96.62 176 ALA A C 1
ATOM 1413 O O . ALA A 1 176 ? -24.865 0.440 47.648 1.00 96.62 176 ALA A O 1
ATOM 1414 N N . GLN A 1 177 ? -23.254 -1.077 47.277 1.00 95.75 177 GLN A N 1
ATOM 1415 C CA . GLN A 1 177 ? -22.343 -0.598 48.315 1.00 95.75 177 GLN A CA 1
ATOM 1416 C C . GLN A 1 177 ? -21.830 0.814 48.019 1.00 95.75 177 GLN A C 1
ATOM 1418 O O . GLN A 1 177 ? -21.817 1.653 48.918 1.00 95.75 177 GLN A O 1
ATOM 1423 N N . ALA A 1 178 ? -21.457 1.111 46.769 1.00 95.94 178 ALA A N 1
ATOM 1424 C CA . ALA A 1 178 ? -21.046 2.453 46.358 1.00 95.94 178 ALA A CA 1
ATOM 1425 C C . ALA A 1 178 ? -22.167 3.486 46.576 1.00 95.94 178 ALA A C 1
ATOM 1427 O O . ALA A 1 178 ? -21.928 4.531 47.179 1.00 95.94 178 ALA A O 1
ATOM 1428 N N . ALA A 1 179 ? -23.396 3.171 46.162 1.00 95.69 179 ALA A N 1
ATOM 1429 C CA . ALA A 1 179 ? -24.568 4.017 46.359 1.00 95.69 179 ALA A CA 1
ATOM 1430 C C . ALA A 1 179 ? -24.842 4.259 47.851 1.00 95.69 179 ALA A C 1
ATOM 1432 O O . ALA A 1 179 ? -25.001 5.407 48.261 1.00 95.69 179 ALA A O 1
ATOM 1433 N N . GLY A 1 180 ? -24.806 3.207 48.676 1.00 95.69 180 GLY A N 1
ATOM 1434 C CA . GLY A 1 180 ? -24.946 3.323 50.130 1.00 95.69 180 GLY A CA 1
ATOM 1435 C C . GLY A 1 180 ? -23.830 4.148 50.778 1.00 95.69 180 GLY A C 1
ATOM 1436 O O . GLY A 1 180 ? -24.094 4.952 51.670 1.00 95.69 180 GLY A O 1
ATOM 1437 N N . LYS A 1 181 ? -22.587 4.010 50.300 1.00 95.94 181 LYS A N 1
ATOM 1438 C CA . LYS A 1 181 ? -21.431 4.774 50.792 1.00 95.94 181 LYS A CA 1
ATOM 1439 C C . LYS A 1 181 ? -21.586 6.265 50.496 1.00 95.94 181 LYS A C 1
ATOM 1441 O O . LYS A 1 181 ? -21.346 7.068 51.394 1.00 95.94 181 LYS A O 1
ATOM 1446 N N . ILE A 1 182 ? -22.028 6.627 49.291 1.00 95.94 182 ILE A N 1
ATOM 1447 C CA . ILE A 1 182 ? -22.280 8.024 48.901 1.00 95.94 182 ILE A CA 1
ATOM 1448 C C . ILE A 1 182 ? -23.469 8.585 49.692 1.00 95.94 182 ILE A C 1
ATOM 1450 O O . ILE A 1 182 ? -23.382 9.680 50.239 1.00 95.94 182 ILE A O 1
ATOM 1454 N N . ALA A 1 183 ? -24.541 7.800 49.841 1.00 95.00 183 ALA A N 1
ATOM 1455 C CA . ALA A 1 183 ? -25.736 8.182 50.590 1.00 95.00 183 ALA A CA 1
ATOM 1456 C C . ALA A 1 183 ? -25.532 8.265 52.117 1.00 95.00 183 ALA A C 1
ATOM 1458 O O . ALA A 1 183 ? -26.406 8.752 52.827 1.00 95.00 183 ALA A O 1
ATOM 1459 N N . SER A 1 184 ? -24.395 7.811 52.652 1.00 94.88 184 SER A N 1
ATOM 1460 C CA . SER A 1 184 ? -24.096 7.961 54.083 1.00 94.88 184 SER A CA 1
ATOM 1461 C C . SER A 1 184 ? -23.655 9.379 54.465 1.00 94.88 184 SER A C 1
ATOM 1463 O O . SER A 1 184 ? -23.586 9.695 55.651 1.00 94.88 184 SER A O 1
ATOM 1465 N N . LYS A 1 185 ? -23.369 10.237 53.474 1.00 95.06 185 LYS A N 1
ATOM 1466 C CA . LYS A 1 185 ? -23.077 11.660 53.666 1.00 95.06 185 LYS A CA 1
ATOM 1467 C C . LYS A 1 185 ? -24.199 12.514 53.081 1.00 95.06 185 LYS A C 1
ATOM 1469 O O . LYS A 1 185 ? -24.511 12.407 51.894 1.00 95.06 185 LYS A O 1
ATOM 1474 N N . ASP A 1 186 ? -24.767 13.380 53.912 1.00 91.75 186 ASP A N 1
ATOM 1475 C CA . ASP A 1 186 ? -25.854 14.276 53.517 1.00 91.75 186 ASP A CA 1
ATOM 1476 C C . ASP A 1 186 ? -25.439 15.166 52.335 1.00 91.75 186 ASP A C 1
ATOM 1478 O O . ASP A 1 186 ? -24.366 15.769 52.331 1.00 91.75 186 ASP A O 1
ATOM 1482 N N . GLY A 1 187 ? -26.287 15.223 51.307 1.00 91.38 187 GLY A N 1
ATOM 1483 C CA . GLY A 1 187 ? -26.102 16.071 50.124 1.00 91.38 187 GLY A CA 1
ATOM 1484 C C . GLY A 1 187 ? -25.133 15.548 49.053 1.00 91.38 187 GLY A C 1
ATOM 1485 O O . GLY A 1 187 ? -25.217 15.993 47.913 1.00 91.38 187 GLY A O 1
ATOM 1486 N N . GLU A 1 188 ? -24.259 14.577 49.342 1.00 95.06 188 GLU A N 1
ATOM 1487 C CA . GLU A 1 188 ? -23.266 14.082 48.364 1.00 95.06 188 GLU A CA 1
ATOM 1488 C C . GLU A 1 188 ? -23.907 13.330 47.192 1.00 95.06 188 GLU A C 1
ATOM 1490 O O . GLU A 1 188 ? -23.510 13.502 46.038 1.00 95.06 188 GLU A O 1
ATOM 1495 N N . LEU A 1 189 ? -24.934 12.524 47.467 1.00 94.06 189 LEU A N 1
ATOM 1496 C CA . LEU A 1 189 ? -25.671 11.837 46.410 1.00 94.06 189 LEU A CA 1
ATOM 1497 C C . LEU A 1 189 ? -26.453 12.828 45.542 1.00 94.06 189 LEU A C 1
ATOM 1499 O O . LEU A 1 189 ? -26.473 12.693 44.322 1.00 94.06 189 LEU A O 1
ATOM 1503 N N . GLN A 1 190 ? -27.070 13.834 46.161 1.00 93.00 190 GLN A N 1
ATOM 1504 C CA . GLN A 1 190 ? -27.755 14.898 45.436 1.00 93.00 190 GLN A CA 1
ATOM 1505 C C . GLN A 1 190 ? -26.774 15.659 44.536 1.00 93.00 190 GLN A C 1
ATOM 1507 O O . GLN A 1 190 ? -27.041 15.798 43.347 1.00 93.00 190 GLN A O 1
ATOM 1512 N N . ALA A 1 191 ? -25.605 16.042 45.056 1.00 93.81 191 ALA A N 1
ATOM 1513 C CA . ALA A 1 191 ? -24.556 16.688 44.273 1.00 93.81 191 ALA A CA 1
ATOM 1514 C C . ALA A 1 191 ? -24.076 15.816 43.099 1.00 93.81 191 ALA A C 1
ATOM 1516 O O . ALA A 1 191 ? -23.804 16.338 42.019 1.00 93.81 191 ALA A O 1
ATOM 1517 N N . LEU A 1 192 ? -23.996 14.490 43.280 1.00 95.50 192 LEU A N 1
ATOM 1518 C CA . LEU A 1 192 ? -23.673 13.553 42.201 1.00 95.50 192 LEU A CA 1
ATOM 1519 C C . LEU A 1 192 ? -24.729 13.563 41.090 1.00 95.50 192 LEU A C 1
ATOM 1521 O O . LEU A 1 192 ? -24.365 13.606 39.916 1.00 95.50 192 LEU A O 1
ATOM 1525 N N . PHE A 1 193 ? -26.016 13.514 41.445 1.00 93.44 193 PHE A N 1
ATOM 1526 C CA . PHE A 1 193 ? -27.107 13.559 40.468 1.00 93.44 193 PHE A CA 1
ATOM 1527 C C . PHE A 1 193 ? -27.190 14.911 39.771 1.00 93.44 193 PHE A C 1
ATOM 1529 O O . PHE A 1 193 ? -27.246 14.942 38.549 1.00 93.44 193 PHE A O 1
ATOM 1536 N N . GLU A 1 194 ? -27.113 16.013 40.511 1.00 93.44 194 GLU A N 1
ATOM 1537 C CA . GLU A 1 194 ? -27.122 17.362 39.940 1.00 93.44 194 GLU A CA 1
ATOM 1538 C C . GLU A 1 194 ? -25.949 17.564 38.977 1.00 93.44 194 GLU A C 1
ATOM 1540 O O . GLU A 1 194 ? -26.138 18.080 37.878 1.00 93.44 194 GLU A O 1
ATOM 1545 N N . ALA A 1 195 ? -24.749 17.092 39.335 1.00 94.81 195 ALA A N 1
ATOM 1546 C CA . ALA A 1 195 ? -23.601 17.101 38.436 1.00 94.81 195 ALA A CA 1
ATOM 1547 C C . ALA A 1 195 ? -23.841 16.242 37.185 1.00 94.81 195 ALA A C 1
ATOM 1549 O O . ALA A 1 195 ? -23.533 16.679 36.079 1.00 94.81 195 ALA A O 1
ATOM 1550 N N . TYR A 1 196 ? -24.414 15.046 37.343 1.00 94.44 196 TYR A N 1
ATOM 1551 C CA . TYR A 1 196 ? -24.735 14.154 36.228 1.00 94.44 196 TYR A CA 1
ATOM 1552 C C . TYR A 1 196 ? -25.778 14.758 35.276 1.00 94.44 196 TYR A C 1
ATOM 1554 O O . TYR A 1 196 ? -25.636 14.672 34.059 1.00 94.44 196 TYR A O 1
ATOM 1562 N N . GLU A 1 197 ? -26.814 15.396 35.814 1.00 91.38 197 GLU A N 1
ATOM 1563 C CA . GLU A 1 197 ? -27.883 16.047 35.052 1.00 91.38 197 GLU A CA 1
ATOM 1564 C C . GLU A 1 197 ? -27.433 17.323 34.355 1.00 91.38 197 GLU A C 1
ATOM 1566 O O . GLU A 1 197 ? -27.795 17.546 33.203 1.00 91.38 197 GLU A O 1
ATOM 1571 N N . ALA A 1 198 ? -26.601 18.122 35.027 1.00 91.88 198 ALA A N 1
ATOM 1572 C CA . ALA A 1 198 ? -25.910 19.262 34.429 1.00 91.88 198 ALA A CA 1
ATOM 1573 C C . ALA A 1 198 ? -24.839 18.829 33.414 1.00 91.88 198 ALA A C 1
ATOM 1575 O O . ALA A 1 198 ? -24.170 19.669 32.816 1.00 91.88 198 ALA A O 1
ATOM 1576 N N . GLN A 1 199 ? -24.654 17.518 33.255 1.00 90.81 199 GLN A N 1
ATOM 1577 C CA . GLN A 1 199 ? -23.653 16.885 32.423 1.00 90.81 199 GLN A CA 1
ATOM 1578 C C . GLN A 1 199 ? -22.208 17.354 32.732 1.00 90.81 199 GLN A C 1
ATOM 1580 O O . GLN A 1 199 ? -21.311 17.295 31.890 1.00 90.81 199 GLN A O 1
ATOM 1585 N N . ASP A 1 200 ? -21.937 17.717 33.988 1.00 91.94 200 ASP A N 1
ATOM 1586 C CA . ASP A 1 200 ? -20.643 18.184 34.492 1.00 91.94 200 ASP A CA 1
ATOM 1587 C C . ASP A 1 200 ? -19.739 17.002 34.883 1.00 91.94 200 ASP A C 1
ATOM 1589 O O . ASP A 1 200 ? -19.708 16.539 36.030 1.00 91.94 200 ASP A O 1
ATOM 1593 N N . ALA A 1 201 ? -18.989 16.495 33.900 1.00 90.12 201 ALA A N 1
ATOM 1594 C CA . ALA A 1 201 ? -18.114 15.337 34.081 1.00 90.12 201 ALA A CA 1
ATOM 1595 C C . ALA A 1 201 ? -17.063 15.541 35.185 1.00 90.12 201 ALA A C 1
ATOM 1597 O O . ALA A 1 201 ? -16.780 14.603 35.932 1.00 90.12 201 ALA A O 1
ATOM 1598 N N . ALA A 1 202 ? -16.522 16.755 35.328 1.00 89.38 202 ALA A N 1
ATOM 1599 C CA . ALA A 1 202 ? -15.511 17.069 36.334 1.00 89.38 202 ALA A CA 1
ATOM 1600 C C . ALA A 1 202 ? -16.087 16.990 37.753 1.00 89.38 202 ALA A C 1
ATOM 1602 O O . ALA A 1 202 ? -15.456 16.421 38.645 1.00 89.38 202 ALA A O 1
ATOM 1603 N N . LYS A 1 203 ? -17.309 17.491 37.972 1.00 94.81 203 LYS A N 1
ATOM 1604 C CA . LYS A 1 203 ? -17.977 17.366 39.275 1.00 94.81 203 LYS A CA 1
ATOM 1605 C C . LYS A 1 203 ? -18.372 15.929 39.597 1.00 94.81 203 LYS A C 1
ATOM 1607 O O . LYS A 1 203 ? -18.169 15.512 40.735 1.00 94.81 203 LYS A O 1
ATOM 1612 N N . VAL A 1 204 ? -18.873 15.158 38.625 1.00 94.94 204 VAL A N 1
ATOM 1613 C CA . VAL A 1 204 ? -19.170 13.726 38.838 1.00 94.94 204 VAL A CA 1
ATOM 1614 C C . VAL A 1 204 ? -17.904 12.991 39.276 1.00 94.94 204 VAL A C 1
ATOM 1616 O O . VAL A 1 204 ? -17.901 12.295 40.290 1.00 94.94 204 VAL A O 1
ATOM 1619 N N . GLN A 1 205 ? -16.806 13.200 38.552 1.00 91.81 205 GLN A N 1
ATOM 1620 C CA . GLN A 1 205 ? -15.493 12.655 38.876 1.00 91.81 205 GLN A CA 1
ATOM 1621 C C . GLN A 1 205 ? -15.017 13.060 40.276 1.00 91.81 205 GLN A C 1
ATOM 1623 O O . GLN A 1 205 ? -14.629 12.193 41.053 1.00 91.81 205 GLN A O 1
ATOM 1628 N N . ALA A 1 206 ? -15.130 14.342 40.633 1.00 93.81 206 ALA A N 1
ATOM 1629 C CA . ALA A 1 206 ? -14.734 14.843 41.945 1.00 93.81 206 ALA A CA 1
ATOM 1630 C C . ALA A 1 206 ? -15.521 14.185 43.091 1.00 93.81 206 ALA A C 1
ATOM 1632 O O . ALA A 1 206 ? -14.937 13.865 44.127 1.00 93.81 206 ALA A O 1
ATOM 1633 N N . VAL A 1 207 ? -16.827 13.944 42.918 1.00 96.06 207 VAL A N 1
ATOM 1634 C CA . VAL A 1 207 ? -17.618 13.189 43.905 1.00 96.06 207 VAL A CA 1
ATOM 1635 C C . VAL A 1 207 ? -17.092 11.758 44.014 1.00 96.06 207 VAL A C 1
ATOM 1637 O O . VAL A 1 207 ? -16.848 11.286 45.119 1.00 96.06 207 VAL A O 1
ATOM 1640 N N . LEU A 1 208 ? -16.866 11.064 42.893 1.00 95.31 208 LEU A N 1
ATOM 1641 C CA . LEU A 1 208 ? -16.348 9.691 42.917 1.00 95.31 208 LEU A CA 1
ATOM 1642 C C . LEU A 1 208 ? -14.972 9.598 43.592 1.00 95.31 208 LEU A C 1
ATOM 1644 O O . LEU A 1 208 ? -14.735 8.662 44.357 1.00 95.31 208 LEU A O 1
ATOM 1648 N N . ASP A 1 209 ? -14.096 10.574 43.361 1.00 93.44 209 ASP A N 1
ATOM 1649 C CA . ASP A 1 209 ? -12.764 10.636 43.964 1.00 93.44 209 ASP A CA 1
ATOM 1650 C C . ASP A 1 209 ? -12.847 10.815 45.495 1.00 93.44 209 ASP A C 1
ATOM 1652 O O . ASP A 1 209 ? -12.126 10.135 46.227 1.00 93.44 209 ASP A O 1
ATOM 1656 N N . ARG A 1 210 ? -13.798 11.614 46.017 1.00 96.25 210 ARG A N 1
ATOM 1657 C CA . ARG A 1 210 ? -14.031 11.774 47.475 1.00 96.25 210 ARG A CA 1
ATOM 1658 C C . ARG A 1 210 ? -14.365 10.467 48.200 1.00 96.25 210 ARG A C 1
ATOM 1660 O O . ARG A 1 210 ? -14.185 10.381 49.417 1.00 96.25 210 ARG A O 1
ATOM 1667 N N . PHE A 1 211 ? -14.875 9.471 47.481 1.00 95.50 211 PHE A N 1
ATOM 1668 C CA . PHE A 1 211 ? -15.252 8.169 48.031 1.00 95.50 211 PHE A CA 1
ATOM 1669 C C . PHE A 1 211 ? -14.340 7.023 47.571 1.00 95.50 211 PHE A C 1
ATOM 1671 O O . PHE A 1 211 ? -14.629 5.874 47.920 1.00 95.50 211 PHE A O 1
ATOM 1678 N N . ASP A 1 212 ? -13.253 7.313 46.846 1.00 93.88 212 ASP A N 1
ATOM 1679 C CA . ASP A 1 212 ? -12.358 6.320 46.229 1.00 93.88 212 ASP A CA 1
ATOM 1680 C C . ASP A 1 212 ? -13.103 5.344 45.294 1.00 93.88 212 ASP A C 1
ATOM 1682 O O . ASP A 1 212 ? -12.902 4.132 45.288 1.00 93.88 212 ASP A O 1
ATOM 1686 N N . LEU A 1 213 ? -14.043 5.878 44.509 1.00 94.38 213 LEU A N 1
ATOM 1687 C CA . LEU A 1 213 ? -14.883 5.116 43.579 1.00 94.38 213 LEU A CA 1
ATOM 1688 C C . LEU A 1 213 ? -14.470 5.321 42.116 1.00 94.38 213 LEU A C 1
ATOM 1690 O O . LEU A 1 213 ? -15.179 4.887 41.207 1.00 94.38 213 LEU A O 1
ATOM 1694 N N . ARG A 1 214 ? -13.314 5.946 41.854 1.00 89.88 214 ARG A N 1
ATOM 1695 C CA . ARG A 1 214 ? -12.859 6.267 40.491 1.00 89.88 214 ARG A CA 1
ATOM 1696 C C . ARG A 1 214 ? -12.715 5.032 39.603 1.00 89.88 214 ARG A C 1
ATOM 1698 O O . ARG A 1 214 ? -13.111 5.058 38.441 1.00 89.88 214 ARG A O 1
ATOM 1705 N N . LYS A 1 215 ? -12.241 3.917 40.165 1.00 88.00 215 LYS A N 1
ATOM 1706 C CA . LYS A 1 215 ? -12.146 2.618 39.470 1.00 88.00 215 LYS A CA 1
ATOM 1707 C C . LYS A 1 215 ? -13.513 2.059 39.057 1.00 88.00 215 LYS A C 1
ATOM 1709 O O . LYS A 1 215 ? -13.607 1.286 38.112 1.00 88.00 215 LYS A O 1
ATOM 1714 N N . LEU A 1 216 ? -14.575 2.482 39.742 1.00 91.25 216 LEU A N 1
ATOM 1715 C CA . LEU A 1 216 ? -15.959 2.088 39.494 1.00 91.25 216 LEU A CA 1
ATOM 1716 C C . LEU A 1 216 ? -16.720 3.115 38.648 1.00 91.25 216 LEU A C 1
ATOM 1718 O O . LEU A 1 216 ? -17.924 2.960 38.446 1.00 91.25 216 LEU A O 1
ATOM 1722 N N . CYS A 1 217 ? -16.041 4.142 38.126 1.00 92.38 217 CYS A N 1
ATOM 1723 C CA . CYS A 1 217 ? -16.675 5.254 37.422 1.00 92.38 217 CYS A CA 1
ATOM 1724 C C . CYS A 1 217 ? -17.673 4.767 36.368 1.00 92.38 217 CYS A C 1
ATOM 1726 O O . CYS A 1 217 ? -18.838 5.159 36.397 1.00 92.38 217 CYS A O 1
ATOM 1728 N N . ILE A 1 218 ? -17.261 3.858 35.474 1.00 91.19 218 ILE A N 1
ATOM 1729 C CA . ILE A 1 218 ? -18.120 3.426 34.365 1.00 91.19 218 ILE A CA 1
ATOM 1730 C C . ILE A 1 218 ? -19.383 2.702 34.843 1.00 91.19 218 ILE A C 1
ATOM 1732 O O . ILE A 1 218 ? -20.443 2.851 34.233 1.00 91.19 218 ILE A O 1
ATOM 1736 N N . ILE A 1 219 ? -19.294 1.920 35.925 1.00 92.38 219 ILE A N 1
ATOM 1737 C CA . ILE A 1 219 ? -20.438 1.157 36.423 1.00 92.38 219 ILE A CA 1
ATOM 1738 C C . ILE A 1 219 ? -21.379 2.035 37.251 1.00 92.38 219 ILE A C 1
ATOM 1740 O O . ILE A 1 219 ? -22.593 1.951 37.066 1.00 92.38 219 ILE A O 1
ATOM 1744 N N . VAL A 1 220 ? -20.836 2.960 38.049 1.00 94.75 220 VAL A N 1
ATOM 1745 C CA . VAL A 1 220 ? -21.621 3.976 38.766 1.00 94.75 220 VAL A CA 1
ATOM 1746 C C . VAL A 1 220 ? -22.306 4.920 37.777 1.00 94.75 220 VAL A C 1
ATOM 1748 O O . VAL A 1 220 ? -23.495 5.185 37.910 1.00 94.75 220 VAL A O 1
ATOM 1751 N N . CYS A 1 221 ? -21.617 5.350 36.719 1.00 95.44 221 CYS A N 1
ATOM 1752 C CA . CYS A 1 221 ? -22.209 6.186 35.678 1.00 95.44 221 CYS A CA 1
ATOM 1753 C C . CYS A 1 221 ? -23.371 5.490 34.954 1.00 95.44 221 CYS A C 1
ATOM 1755 O O . CYS A 1 221 ? -24.403 6.102 34.689 1.00 95.44 221 CYS A O 1
ATOM 1757 N N . ARG A 1 222 ? -23.252 4.187 34.666 1.00 94.81 222 ARG A N 1
ATOM 1758 C CA . ARG A 1 222 ? -24.356 3.401 34.087 1.00 94.81 222 ARG A CA 1
ATOM 1759 C C . ARG A 1 222 ? -25.544 3.270 35.036 1.00 94.81 222 ARG A C 1
ATOM 1761 O O . ARG A 1 222 ? -26.681 3.271 34.572 1.00 94.81 222 ARG A O 1
ATOM 1768 N N . TRP A 1 223 ? -25.295 3.166 36.337 1.00 95.88 223 TRP A N 1
ATOM 1769 C CA . TRP A 1 223 ? -26.352 3.184 37.344 1.00 95.88 223 TRP A CA 1
ATOM 1770 C C . TRP A 1 223 ? -27.067 4.541 37.379 1.00 95.88 223 TRP A C 1
ATOM 1772 O O . TRP A 1 223 ? -28.290 4.576 37.245 1.00 95.88 223 TRP A O 1
ATOM 1782 N N . LEU A 1 224 ? -26.316 5.651 37.419 1.00 95.88 224 LEU A N 1
ATOM 1783 C CA . LEU A 1 224 ? -26.862 7.011 37.298 1.00 95.88 224 LEU A CA 1
ATOM 1784 C C . LEU A 1 224 ? -27.676 7.176 36.012 1.00 95.88 224 LEU A C 1
ATOM 1786 O O . LEU A 1 224 ? -28.783 7.709 36.048 1.00 95.88 224 LEU A O 1
ATOM 1790 N N . CYS A 1 225 ? -27.188 6.632 34.896 1.00 95.44 225 CYS A N 1
ATOM 1791 C CA . CYS A 1 225 ? -27.925 6.629 33.641 1.00 95.44 225 CYS A CA 1
ATOM 1792 C C . CYS A 1 225 ? -29.279 5.927 33.762 1.00 95.44 225 CYS A C 1
ATOM 1794 O O . CYS A 1 225 ? -30.290 6.451 33.304 1.00 95.44 225 CYS A O 1
ATOM 1796 N N . VAL A 1 226 ? -29.339 4.738 34.372 1.00 95.56 226 VAL A N 1
ATOM 1797 C CA . VAL A 1 226 ? -30.606 4.007 34.497 1.00 95.56 226 VAL A CA 1
ATOM 1798 C C . VAL A 1 226 ? -31.644 4.830 35.262 1.00 95.56 226 VAL A C 1
ATOM 1800 O O . VAL A 1 226 ? -32.807 4.833 34.846 1.00 95.56 226 VAL A O 1
ATOM 1803 N N . ILE A 1 227 ? -31.215 5.564 36.292 1.00 95.25 227 ILE A N 1
ATOM 1804 C CA . ILE A 1 227 ? -32.040 6.476 37.095 1.00 95.25 227 ILE A CA 1
ATOM 1805 C C . ILE A 1 227 ? -32.480 7.680 36.269 1.00 95.25 227 ILE A C 1
ATOM 1807 O O . ILE A 1 227 ? -33.680 7.930 36.152 1.00 95.25 227 ILE A O 1
ATOM 1811 N N . HIS A 1 228 ? -31.529 8.374 35.643 1.00 95.12 228 HIS A N 1
ATOM 1812 C CA . HIS A 1 228 ? -31.787 9.535 34.797 1.00 95.12 228 HIS A CA 1
ATOM 1813 C C . HIS A 1 228 ? -32.765 9.195 33.668 1.00 95.12 228 HIS A C 1
ATOM 1815 O O . HIS A 1 228 ? -33.824 9.810 33.559 1.00 95.12 228 HIS A O 1
ATOM 1821 N N . CYS A 1 229 ? -32.490 8.133 32.908 1.00 95.31 229 CYS A N 1
ATOM 1822 C CA . CYS A 1 229 ? -33.371 7.659 31.848 1.00 95.31 229 CYS A CA 1
ATOM 1823 C C . CYS A 1 229 ? -34.759 7.290 32.353 1.00 95.31 229 CYS A C 1
ATOM 1825 O O . CYS A 1 229 ? -35.729 7.370 31.612 1.00 95.31 229 CYS A O 1
ATOM 1827 N N . PHE A 1 230 ? -34.883 6.784 33.580 1.00 93.62 230 PHE A N 1
ATOM 1828 C CA . PHE A 1 230 ? -36.186 6.388 34.100 1.00 93.62 230 PHE A CA 1
ATOM 1829 C C . PHE A 1 230 ? -36.995 7.631 34.449 1.00 93.62 230 PHE A C 1
ATOM 1831 O O . PHE A 1 230 ? -38.151 7.740 34.054 1.00 93.62 230 PHE A O 1
ATOM 1838 N N . ARG A 1 231 ? -36.353 8.601 35.102 1.00 93.88 231 ARG A N 1
ATOM 1839 C CA . ARG A 1 231 ? -36.962 9.878 35.462 1.00 93.88 231 ARG A CA 1
ATOM 1840 C C . ARG A 1 231 ? -37.400 10.672 34.228 1.00 93.88 231 ARG A C 1
ATOM 1842 O O . ARG A 1 231 ? -38.555 11.078 34.158 1.00 93.88 231 ARG A O 1
ATOM 1849 N N . VAL A 1 232 ? -36.508 10.833 33.247 1.00 94.50 232 VAL A N 1
ATOM 1850 C CA . VAL A 1 232 ? -36.798 11.553 31.995 1.00 94.50 232 VAL A CA 1
ATOM 1851 C C . VAL A 1 232 ? -37.906 10.853 31.210 1.00 94.50 232 VAL A C 1
ATOM 1853 O O . VAL A 1 232 ? -38.855 11.498 30.781 1.00 94.50 232 VAL A O 1
ATOM 1856 N N . CYS A 1 233 ? -37.856 9.527 31.068 1.00 95.31 233 CYS A N 1
ATOM 1857 C CA . CYS A 1 233 ? -38.862 8.830 30.268 1.00 95.31 233 CYS A CA 1
ATOM 1858 C C . CYS A 1 233 ? -40.226 8.698 30.940 1.00 95.31 233 CYS A C 1
ATOM 1860 O O . CYS A 1 233 ? -41.212 8.592 30.224 1.00 95.31 233 CYS A O 1
ATOM 1862 N N . ILE A 1 234 ? -40.322 8.731 32.273 1.00 93.06 234 ILE A N 1
ATOM 1863 C CA . ILE A 1 234 ? -41.625 8.873 32.944 1.00 93.06 234 ILE A CA 1
ATOM 1864 C C . ILE A 1 234 ? -42.205 10.265 32.710 1.00 93.06 234 ILE A C 1
ATOM 1866 O O . ILE A 1 234 ? -43.403 10.382 32.481 1.00 93.06 234 ILE A O 1
ATOM 1870 N N . LEU A 1 235 ? -41.361 11.299 32.741 1.00 93.44 235 LEU A N 1
ATOM 1871 C CA . LEU A 1 235 ? -41.796 12.670 32.497 1.00 93.44 235 LEU A CA 1
ATOM 1872 C C . LEU A 1 235 ? -42.317 12.852 31.063 1.00 93.44 235 LEU A C 1
ATOM 1874 O O . LEU A 1 235 ? -43.397 13.392 30.873 1.00 93.44 235 LEU A O 1
ATOM 1878 N N . ILE A 1 236 ? -41.572 12.366 30.068 1.00 95.00 236 ILE A N 1
ATOM 1879 C CA . ILE A 1 236 ? -41.918 12.516 28.645 1.00 95.00 236 ILE A CA 1
ATOM 1880 C C . ILE A 1 236 ? -42.985 11.503 28.203 1.00 95.00 236 ILE A C 1
ATOM 1882 O O . ILE A 1 236 ? -43.752 11.778 27.290 1.00 95.00 236 ILE A O 1
ATOM 1886 N N . CYS A 1 237 ? -43.035 10.317 28.812 1.00 94.06 237 CYS A N 1
ATOM 1887 C CA . CYS A 1 237 ? -43.952 9.240 28.438 1.00 94.06 237 CYS A CA 1
ATOM 1888 C C . CYS A 1 237 ? -44.688 8.705 29.683 1.00 94.06 237 CYS A C 1
ATOM 1890 O O . CYS A 1 237 ? -44.421 7.577 30.113 1.00 94.06 237 CYS A O 1
ATOM 1892 N N . PRO A 1 238 ? -45.652 9.455 30.251 1.00 85.25 238 PRO A N 1
ATOM 1893 C CA . PRO A 1 238 ? -46.315 9.093 31.511 1.00 85.25 238 PRO A CA 1
ATOM 1894 C C . PRO A 1 238 ? -47.187 7.833 31.399 1.00 85.25 238 PRO A C 1
ATOM 1896 O O . PRO A 1 238 ? -47.558 7.217 32.399 1.00 85.25 238 PRO A O 1
ATOM 1899 N N . LYS A 1 239 ? -47.529 7.416 30.172 1.00 83.88 239 LYS A N 1
ATOM 1900 C CA . LYS A 1 239 ? -48.299 6.195 29.931 1.00 83.88 239 LYS A CA 1
ATOM 1901 C C . LYS A 1 239 ? -47.411 4.963 30.002 1.00 83.88 239 LYS A C 1
ATOM 1903 O O . LYS A 1 239 ? -46.438 4.807 29.267 1.00 83.88 239 LYS A O 1
ATOM 1908 N N . LEU A 1 240 ? -47.847 4.040 30.844 1.00 69.62 240 LEU A N 1
ATOM 1909 C CA . LEU A 1 240 ? -47.168 2.790 31.115 1.00 69.62 240 LEU A CA 1
ATOM 1910 C C . LEU A 1 240 ? -47.071 1.915 29.846 1.00 69.62 240 LEU A C 1
ATOM 1912 O O . LEU A 1 240 ? -48.096 1.683 29.194 1.00 69.62 240 LEU A O 1
ATOM 1916 N N . PRO A 1 241 ? -45.879 1.397 29.481 1.00 76.75 241 PRO A N 1
ATOM 1917 C CA . PRO A 1 241 ? -45.760 0.479 28.356 1.00 76.75 241 PRO A CA 1
ATOM 1918 C C . PRO A 1 241 ? -46.577 -0.793 28.613 1.00 76.75 241 PRO A C 1
ATOM 1920 O O . PRO A 1 241 ? -46.432 -1.465 29.639 1.00 76.75 241 PRO A O 1
ATOM 1923 N N . ARG A 1 242 ? -47.437 -1.150 27.656 1.00 85.31 242 ARG A N 1
ATOM 1924 C CA . ARG A 1 242 ? -48.052 -2.482 27.629 1.00 85.31 242 ARG A CA 1
ATOM 1925 C C . ARG A 1 242 ? -47.020 -3.522 27.193 1.00 85.31 242 ARG A C 1
ATOM 1927 O O . ARG A 1 242 ? -46.042 -3.191 26.530 1.00 85.31 242 ARG A O 1
ATOM 1934 N N . LEU A 1 243 ? -47.260 -4.786 27.534 1.00 87.44 243 LEU A N 1
ATOM 1935 C CA . LEU A 1 243 ? -46.450 -5.885 27.012 1.00 87.44 243 LEU A CA 1
ATOM 1936 C C . LEU A 1 243 ? -46.649 -5.974 25.495 1.00 87.44 243 LEU A C 1
ATOM 1938 O O . LEU A 1 243 ? -47.776 -6.140 25.027 1.00 87.44 243 LEU A O 1
ATOM 1942 N N . PHE A 1 244 ? -45.557 -5.834 24.748 1.00 90.75 244 PHE A N 1
ATOM 1943 C CA . PHE A 1 244 ? -45.573 -5.889 23.291 1.00 90.75 244 PHE A CA 1
ATOM 1944 C C . PHE A 1 244 ? -45.419 -7.327 22.805 1.00 90.75 244 PHE A C 1
ATOM 1946 O O . PHE A 1 244 ? -44.514 -8.047 23.232 1.00 90.75 244 PHE A O 1
ATOM 1953 N N . LYS A 1 245 ? -46.276 -7.729 21.869 1.00 91.62 245 LYS A N 1
ATOM 1954 C CA . LYS A 1 245 ? -46.138 -8.987 21.128 1.00 91.62 245 LYS A CA 1
ATOM 1955 C C . LYS A 1 245 ? -45.010 -8.877 20.088 1.00 91.62 245 LYS A C 1
ATOM 1957 O O . LYS A 1 245 ? -44.722 -7.766 19.638 1.00 91.62 245 LYS A O 1
ATOM 1962 N N . PRO A 1 246 ? -44.430 -9.995 19.611 1.00 90.75 246 PRO A N 1
ATOM 1963 C CA . PRO A 1 246 ? -43.401 -9.978 18.564 1.00 90.75 246 PRO A CA 1
ATOM 1964 C C . PRO A 1 246 ? -43.776 -9.150 17.322 1.00 90.75 246 PRO A C 1
ATOM 1966 O O . PRO A 1 246 ? -42.964 -8.372 16.825 1.00 90.75 246 PRO A O 1
ATOM 1969 N N . VAL A 1 247 ? -45.038 -9.222 16.880 1.00 93.62 247 VAL A N 1
ATOM 1970 C CA . VAL A 1 247 ? -45.552 -8.424 15.750 1.00 93.62 247 VAL A CA 1
ATOM 1971 C C . VAL A 1 247 ? -45.494 -6.908 15.997 1.00 93.62 247 VAL A C 1
ATOM 1973 O O . VAL A 1 247 ? -45.277 -6.131 15.072 1.00 93.62 247 VAL A O 1
ATOM 1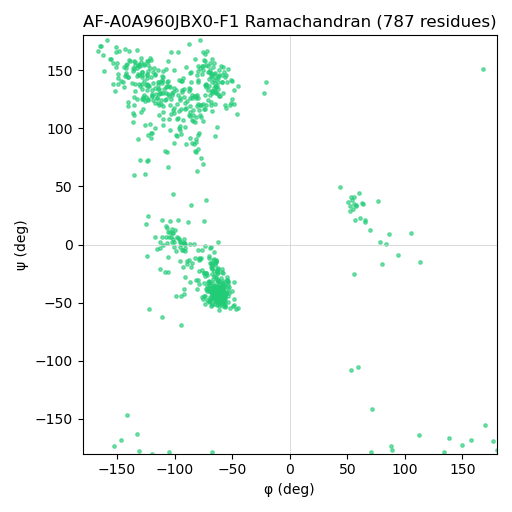976 N N . GLU A 1 248 ? -45.637 -6.464 17.245 1.00 94.56 248 GLU A N 1
ATOM 1977 C CA . GLU A 1 248 ? -45.542 -5.046 17.607 1.00 94.56 248 GLU A CA 1
ATOM 1978 C C . GLU A 1 248 ? -44.083 -4.589 17.688 1.00 94.56 248 GLU A C 1
ATOM 1980 O O . GLU A 1 248 ? -43.767 -3.467 17.308 1.00 94.56 248 GLU A O 1
ATOM 1985 N N . ILE A 1 249 ? -43.179 -5.471 18.121 1.00 95.94 249 ILE A N 1
ATOM 1986 C CA . ILE A 1 249 ? -41.729 -5.230 18.092 1.00 95.94 249 ILE A CA 1
ATOM 1987 C C . ILE A 1 249 ? -41.224 -5.112 16.651 1.00 95.94 249 ILE A C 1
ATOM 1989 O O . ILE A 1 249 ? -40.403 -4.245 16.342 1.00 95.94 249 ILE A O 1
ATOM 1993 N N . ARG A 1 250 ? -41.791 -5.910 15.742 1.00 96.62 250 ARG A N 1
ATOM 1994 C CA . ARG A 1 250 ? -41.592 -5.765 14.299 1.00 96.62 250 ARG A CA 1
ATOM 1995 C C . ARG A 1 250 ? -42.066 -4.401 13.797 1.00 96.62 250 ARG A C 1
ATOM 1997 O O . ARG A 1 250 ? -41.318 -3.701 13.117 1.00 96.62 250 ARG A O 1
ATOM 2004 N N . GLU A 1 251 ? -43.299 -4.020 14.135 1.00 96.69 251 GLU A N 1
ATOM 2005 C CA . GLU A 1 251 ? -43.888 -2.728 13.759 1.00 96.69 251 GLU A CA 1
ATOM 2006 C C . GLU A 1 251 ? -43.017 -1.553 14.234 1.00 96.69 251 GLU A C 1
ATOM 2008 O O . GLU A 1 251 ? -42.733 -0.642 13.454 1.00 96.69 251 GLU A O 1
ATOM 2013 N N . LEU A 1 252 ? -42.546 -1.610 15.480 1.00 96.88 252 LEU A N 1
ATOM 2014 C CA . LEU A 1 252 ? -41.632 -0.639 16.071 1.00 96.88 252 LEU A CA 1
ATOM 2015 C C . LEU A 1 252 ? -40.347 -0.488 15.251 1.00 96.88 252 LEU A C 1
ATOM 2017 O O . LEU A 1 252 ? -40.022 0.627 14.856 1.00 96.88 252 LEU A O 1
ATOM 2021 N N . ALA A 1 253 ? -39.633 -1.578 14.959 1.00 97.12 253 ALA A N 1
ATOM 2022 C CA . ALA A 1 253 ? -38.368 -1.517 14.220 1.00 97.12 253 ALA A CA 1
ATOM 2023 C C . ALA A 1 253 ? -38.542 -0.938 12.802 1.00 97.12 253 ALA A C 1
ATOM 2025 O O . ALA A 1 253 ? -37.750 -0.101 12.361 1.00 97.12 253 ALA A O 1
ATOM 2026 N N . LEU A 1 254 ? -39.612 -1.328 12.100 1.00 97.75 254 LEU A N 1
ATOM 2027 C CA . LEU A 1 254 ? -39.900 -0.844 10.746 1.00 97.75 254 LEU A CA 1
ATOM 2028 C C . LEU A 1 254 ? -40.289 0.641 10.719 1.00 97.75 254 LEU A C 1
ATOM 2030 O O . LEU A 1 254 ? -39.877 1.364 9.808 1.00 97.75 254 LEU A O 1
ATOM 2034 N N . ARG A 1 255 ? -41.079 1.107 11.695 1.00 97.88 255 ARG A N 1
ATOM 2035 C CA . ARG A 1 255 ? -41.453 2.525 11.827 1.00 97.88 255 ARG A CA 1
ATOM 2036 C C . ARG A 1 255 ? -40.282 3.373 12.319 1.00 97.88 255 ARG A C 1
ATOM 2038 O O . ARG A 1 255 ? -40.086 4.467 11.801 1.00 97.88 255 ARG A O 1
ATOM 2045 N N . TRP A 1 256 ? -39.471 2.852 13.241 1.00 97.50 256 TRP A N 1
ATOM 2046 C CA . TRP A 1 256 ? -38.266 3.519 13.733 1.00 97.50 256 TRP A CA 1
ATOM 2047 C C . TRP A 1 256 ? -37.290 3.840 12.599 1.00 97.50 256 TRP A C 1
ATOM 2049 O O . TRP A 1 256 ? -36.820 4.969 12.518 1.00 97.50 256 TRP A O 1
ATOM 2059 N N . ARG A 1 257 ? -37.071 2.912 11.652 1.00 97.56 257 ARG A N 1
ATOM 2060 C CA . ARG A 1 257 ? -36.276 3.192 10.441 1.00 97.56 257 ARG A CA 1
ATOM 2061 C C . ARG A 1 257 ? -36.790 4.402 9.663 1.00 97.56 257 ARG A C 1
ATOM 2063 O O . ARG A 1 257 ? -35.983 5.175 9.166 1.00 97.56 257 ARG A O 1
ATOM 2070 N N . LYS A 1 258 ? -38.110 4.566 9.524 1.00 97.50 258 LYS A N 1
ATOM 2071 C CA . LYS A 1 258 ? -38.680 5.703 8.780 1.00 97.50 258 LYS A CA 1
ATOM 2072 C C . LYS A 1 258 ? -38.391 7.034 9.471 1.00 97.50 258 LYS A C 1
ATOM 2074 O O . LYS A 1 258 ? -38.075 7.994 8.780 1.00 97.50 258 LYS A O 1
ATOM 2079 N N . LEU A 1 259 ? -38.486 7.072 10.801 1.00 97.62 259 LEU A N 1
ATOM 2080 C CA . LEU A 1 259 ? -38.152 8.260 11.588 1.00 97.62 259 LEU A CA 1
ATOM 2081 C C . LEU A 1 259 ? -36.652 8.550 11.514 1.00 97.62 259 LEU A C 1
ATOM 2083 O O . LEU A 1 259 ? -36.265 9.647 11.141 1.00 97.62 259 LEU A O 1
ATOM 2087 N N . ALA A 1 260 ? -35.808 7.557 11.795 1.00 94.62 260 ALA A N 1
ATOM 2088 C CA . ALA A 1 260 ? -34.357 7.725 11.836 1.00 94.62 260 ALA A CA 1
ATOM 2089 C C . ALA A 1 260 ? -33.721 8.026 10.464 1.00 94.62 260 ALA A C 1
ATOM 2091 O O . ALA A 1 260 ? -32.622 8.565 10.410 1.00 94.62 260 ALA A O 1
ATOM 2092 N N . ALA A 1 261 ? -34.404 7.704 9.359 1.00 94.81 261 ALA A N 1
ATOM 2093 C CA . ALA A 1 261 ? -34.004 8.113 8.011 1.00 94.81 261 ALA A CA 1
ATOM 2094 C C . ALA A 1 261 ? -34.371 9.574 7.678 1.00 94.81 261 ALA A C 1
ATOM 2096 O O . ALA A 1 261 ? -33.905 10.101 6.671 1.00 94.81 261 ALA A O 1
ATOM 2097 N N . ASN A 1 262 ? -35.214 10.224 8.486 1.00 97.50 262 ASN A N 1
ATOM 2098 C CA . ASN A 1 262 ? -35.537 11.640 8.363 1.00 97.50 262 ASN A CA 1
ATOM 2099 C C . ASN A 1 262 ? -34.695 12.431 9.373 1.00 97.50 262 ASN A C 1
ATOM 2101 O O . ASN A 1 262 ? -35.080 12.578 10.530 1.00 97.50 262 ASN A O 1
ATOM 2105 N N . GLU A 1 263 ? -33.549 12.937 8.916 1.00 94.88 263 GLU A N 1
ATOM 2106 C CA . GLU A 1 263 ? -32.563 13.642 9.747 1.00 94.88 263 GLU A CA 1
ATOM 2107 C C . GLU A 1 263 ? -33.184 14.798 10.543 1.00 94.88 263 GLU A C 1
ATOM 2109 O O . GLU A 1 263 ? -32.983 14.880 11.748 1.00 94.88 263 GLU A O 1
ATOM 2114 N N . SER A 1 264 ? -34.043 15.611 9.918 1.00 96.94 264 SER A N 1
ATOM 2115 C CA . SER A 1 264 ? -34.729 16.718 10.600 1.00 96.94 264 SER A CA 1
ATOM 2116 C C . SER A 1 264 ? -35.720 16.246 11.672 1.00 96.94 264 SER A C 1
ATOM 2118 O O . SER A 1 264 ? -35.858 16.884 12.714 1.00 96.94 264 SER A O 1
ATOM 2120 N N . ALA A 1 265 ? -36.439 15.142 11.448 1.00 97.69 265 ALA A N 1
ATOM 2121 C CA . ALA A 1 265 ? -37.332 14.590 12.467 1.00 97.69 265 ALA A CA 1
ATOM 2122 C C . ALA A 1 265 ? -36.552 13.947 13.622 1.00 97.69 265 ALA A C 1
ATOM 2124 O O . ALA A 1 265 ? -36.958 14.086 14.774 1.00 97.69 265 ALA A O 1
ATOM 2125 N N . LEU A 1 266 ? -35.444 13.263 13.319 1.00 97.56 266 LEU A N 1
ATOM 2126 C CA . LEU A 1 266 ? -34.569 12.664 14.321 1.00 97.56 266 LEU A CA 1
ATOM 2127 C C . LEU A 1 266 ? -33.907 13.742 15.188 1.00 97.56 266 LEU A C 1
ATOM 2129 O O . LEU A 1 266 ? -33.971 13.639 16.407 1.00 97.56 266 LEU A O 1
ATOM 2133 N N . ASP A 1 267 ? -33.365 14.793 14.576 1.00 96.62 267 ASP A N 1
ATOM 2134 C CA . ASP A 1 267 ? -32.783 15.954 15.256 1.00 96.62 267 ASP A CA 1
ATOM 2135 C C . ASP A 1 267 ? -33.791 16.614 16.213 1.00 96.62 267 ASP A C 1
ATOM 2137 O O . ASP A 1 267 ? -33.565 16.674 17.423 1.00 96.62 267 ASP A O 1
ATOM 2141 N N . ARG A 1 268 ? -34.994 16.953 15.718 1.00 97.56 268 ARG A N 1
ATOM 2142 C CA . ARG A 1 268 ? -36.086 17.475 16.562 1.00 97.56 268 ARG A CA 1
ATOM 2143 C C . ARG A 1 268 ? -36.465 16.526 17.706 1.00 97.56 268 ARG A C 1
ATOM 2145 O O . ARG A 1 268 ? -36.796 16.993 18.794 1.00 97.56 268 ARG A O 1
ATOM 2152 N N . LEU A 1 269 ? -36.457 15.208 17.478 1.00 98.00 269 LEU A N 1
ATOM 2153 C CA . LEU A 1 269 ? -36.797 14.217 18.506 1.00 98.00 269 LEU A CA 1
ATOM 2154 C C . LEU A 1 269 ? -35.745 14.191 19.623 1.00 98.00 269 LEU A C 1
ATOM 2156 O O . LEU A 1 269 ? -36.108 14.097 20.797 1.00 98.00 269 LEU A O 1
ATOM 2160 N N . ILE A 1 270 ? -34.459 14.276 19.269 1.00 97.00 270 ILE A N 1
ATOM 2161 C CA . ILE A 1 270 ? -33.348 14.327 20.228 1.00 97.00 270 ILE A CA 1
ATOM 2162 C C . ILE A 1 270 ? -33.365 15.637 21.019 1.00 97.00 270 ILE A C 1
ATOM 2164 O O . ILE A 1 270 ? -33.254 15.591 22.248 1.00 97.00 270 ILE A O 1
ATOM 2168 N N . ALA A 1 271 ? -33.614 16.769 20.358 1.00 95.75 271 ALA A N 1
ATOM 2169 C CA . ALA A 1 271 ? -33.792 18.059 21.020 1.00 95.75 271 ALA A CA 1
ATOM 2170 C C . ALA A 1 271 ? -34.955 18.023 22.029 1.00 95.75 271 ALA A C 1
ATOM 2172 O O . ALA A 1 271 ? -34.767 18.361 23.198 1.00 95.75 271 ALA A O 1
ATOM 2173 N N . ALA A 1 272 ? -36.123 17.503 21.626 1.00 97.50 272 ALA A N 1
ATOM 2174 C CA . ALA A 1 272 ? -37.283 17.359 22.508 1.00 97.50 272 ALA A CA 1
ATOM 2175 C C . ALA A 1 272 ? -37.009 16.427 23.701 1.00 97.50 272 ALA A C 1
ATOM 2177 O O . ALA A 1 272 ? -37.429 16.709 24.821 1.00 97.50 272 ALA A O 1
ATOM 2178 N N . TYR A 1 273 ? -36.268 15.333 23.488 1.00 96.56 273 TYR A N 1
ATOM 2179 C CA . TYR A 1 273 ? -35.824 14.450 24.569 1.00 96.56 273 TYR A CA 1
ATOM 2180 C C . TYR A 1 273 ? -34.927 15.184 25.579 1.00 96.56 273 TYR A C 1
ATOM 2182 O O . TYR A 1 273 ? -35.140 15.076 26.788 1.00 96.56 273 TYR A O 1
ATOM 2190 N N . ARG A 1 274 ? -33.945 15.953 25.096 1.00 93.19 274 ARG A N 1
ATOM 2191 C CA . ARG A 1 274 ? -32.997 16.711 25.928 1.00 93.19 274 ARG A CA 1
ATOM 2192 C C . ARG A 1 274 ? -33.698 17.789 26.748 1.00 93.19 274 ARG A C 1
ATOM 2194 O O . ARG A 1 274 ? -33.436 17.928 27.941 1.00 93.19 274 ARG A O 1
ATOM 2201 N N . GLU A 1 275 ? -34.589 18.531 26.104 1.00 95.44 275 GLU A N 1
ATOM 2202 C CA . GLU A 1 275 ? -35.376 19.611 26.709 1.00 95.44 275 GLU A CA 1
ATOM 2203 C C . GLU A 1 275 ? -36.527 19.086 27.572 1.00 95.44 275 GLU A C 1
ATOM 2205 O O . GLU A 1 275 ? -37.185 19.862 28.260 1.00 95.44 275 GLU A O 1
ATOM 2210 N N . GLN A 1 276 ? -36.733 17.764 27.582 1.00 95.62 276 GLN A N 1
ATOM 2211 C CA . GLN A 1 276 ? -37.815 17.092 28.297 1.00 95.62 276 GLN A CA 1
ATOM 2212 C C . GLN A 1 276 ? -39.198 17.616 27.869 1.00 95.62 276 GLN A C 1
ATOM 2214 O O . GLN A 1 276 ? -40.139 17.658 28.662 1.00 95.62 276 GLN A O 1
ATOM 2219 N N . ASP A 1 277 ? -39.326 17.997 26.595 1.00 97.38 277 ASP A N 1
ATOM 2220 C CA . ASP A 1 277 ? -40.561 18.495 25.997 1.00 97.38 277 ASP A CA 1
ATOM 2221 C C . ASP A 1 277 ? -41.471 17.323 25.606 1.00 97.38 277 ASP A C 1
ATOM 2223 O O . ASP A 1 277 ? -41.421 16.793 24.491 1.00 97.38 277 ASP A O 1
ATOM 2227 N N . GLU A 1 278 ? -42.334 16.936 26.550 1.00 96.19 278 GLU A N 1
ATOM 2228 C CA . GLU A 1 278 ? -43.363 15.905 26.374 1.00 96.19 278 GLU A CA 1
ATOM 2229 C C . GLU A 1 278 ? -44.176 16.115 25.089 1.00 96.19 278 GLU A C 1
ATOM 2231 O O . GLU A 1 278 ? -44.392 15.172 24.323 1.00 96.19 278 GLU A O 1
ATOM 2236 N N . LYS A 1 279 ? -44.628 17.349 24.831 1.00 97.38 279 LYS A N 1
ATOM 2237 C CA . LYS A 1 279 ? -45.564 17.642 23.739 1.00 97.38 279 LYS A CA 1
ATOM 2238 C C . LYS A 1 279 ? -44.889 17.470 22.390 1.00 97.38 279 LYS A C 1
ATOM 2240 O O . LYS A 1 279 ? -45.450 16.802 21.519 1.00 97.38 279 LYS A O 1
ATOM 2245 N N . THR A 1 280 ? -43.701 18.044 22.223 1.00 97.94 280 THR A N 1
ATOM 2246 C CA . THR A 1 280 ? -42.950 17.949 20.967 1.00 97.94 280 THR A CA 1
ATOM 2247 C C . THR A 1 280 ? -42.494 16.515 20.716 1.00 97.94 280 THR A C 1
ATOM 2249 O O . THR A 1 280 ? -42.672 16.009 19.607 1.00 97.94 280 THR A O 1
ATOM 2252 N N . PHE A 1 281 ? -42.011 15.809 21.745 1.00 98.12 281 PHE A N 1
ATOM 2253 C CA . PHE A 1 281 ? -41.608 14.407 21.618 1.00 98.12 281 PHE A CA 1
ATOM 2254 C C . PHE A 1 281 ? -42.783 13.524 21.169 1.00 98.12 281 PHE A C 1
ATOM 2256 O O . PHE A 1 281 ? -42.667 12.771 20.200 1.00 98.12 281 PHE A O 1
ATOM 2263 N N . HIS A 1 282 ? -43.952 13.661 21.805 1.00 97.31 282 HIS A N 1
ATOM 2264 C CA . HIS A 1 282 ? -45.156 12.923 21.422 1.00 97.31 282 HIS A CA 1
ATOM 2265 C C . HIS A 1 282 ? -45.669 13.279 20.023 1.00 97.31 282 HIS A C 1
ATOM 2267 O O . HIS A 1 282 ? -46.077 12.375 19.290 1.00 97.31 282 HIS A O 1
ATOM 2273 N N . ALA A 1 283 ? -45.645 14.560 19.644 1.00 97.94 283 ALA A N 1
ATOM 2274 C CA . ALA A 1 283 ? -46.067 15.004 18.319 1.00 97.94 283 ALA A CA 1
ATOM 2275 C C . ALA A 1 283 ? -45.220 14.351 17.217 1.00 97.94 283 ALA A C 1
ATOM 2277 O O . ALA A 1 283 ? -45.778 13.776 16.283 1.00 97.94 283 ALA A O 1
ATOM 2278 N N . ILE A 1 284 ? -43.891 14.337 17.379 1.00 98.38 284 ILE A N 1
ATOM 2279 C CA . ILE A 1 284 ? -42.973 13.707 16.422 1.00 98.38 284 ILE A CA 1
ATOM 2280 C C . ILE A 1 284 ? -43.215 12.200 16.356 1.00 98.38 284 ILE A C 1
ATOM 2282 O O . ILE A 1 284 ? -43.303 11.643 15.266 1.00 98.38 284 ILE A O 1
ATOM 2286 N N . LEU A 1 285 ? -43.386 11.515 17.492 1.00 98.12 285 LEU A N 1
ATOM 2287 C CA . LEU A 1 285 ? -43.735 10.090 17.461 1.00 98.12 285 LEU A CA 1
ATOM 2288 C C . LEU A 1 285 ? -45.067 9.838 16.737 1.00 98.12 285 LEU A C 1
ATOM 2290 O O . LEU A 1 285 ? -45.195 8.821 16.052 1.00 98.12 285 LEU A O 1
ATOM 2294 N N . GLY A 1 286 ? -46.027 10.759 16.842 1.00 97.88 286 GLY A N 1
ATOM 2295 C CA . GLY A 1 286 ? -47.299 10.714 16.122 1.00 97.88 286 GLY A CA 1
ATOM 2296 C C . GLY A 1 286 ? -47.159 10.795 14.606 1.00 97.88 286 GLY A C 1
ATOM 2297 O O . GLY A 1 286 ? -47.801 10.017 13.899 1.00 97.88 286 GLY A O 1
ATOM 2298 N N . GLU A 1 287 ? -46.244 11.629 14.099 1.00 98.19 287 GLU A N 1
ATOM 2299 C CA . GLU A 1 287 ? -45.928 11.736 12.660 1.00 98.19 287 GLU A CA 1
ATOM 2300 C C . GLU A 1 287 ? -45.559 10.367 12.041 1.00 98.19 287 GLU A C 1
ATOM 2302 O O . GLU A 1 287 ? -45.822 10.116 10.863 1.00 98.19 287 GLU A O 1
ATOM 2307 N N . PHE A 1 288 ? -45.009 9.443 12.842 1.00 98.19 288 PHE A N 1
ATOM 2308 C CA . PHE A 1 288 ? -44.574 8.106 12.410 1.00 98.19 288 PHE A CA 1
ATOM 2309 C C . PHE A 1 288 ? -45.414 6.953 13.007 1.00 98.19 288 PHE A C 1
ATOM 2311 O O . PHE A 1 288 ? -45.159 5.771 12.733 1.00 98.19 288 PHE A O 1
ATOM 2318 N N . GLY A 1 289 ? -46.448 7.271 13.793 1.00 97.38 289 GLY A N 1
ATOM 2319 C CA . GLY A 1 289 ? -47.315 6.328 14.506 1.00 97.38 289 GLY A CA 1
ATOM 2320 C C . GLY A 1 289 ? -46.568 5.430 15.503 1.00 97.38 289 GLY A C 1
ATOM 2321 O O . GLY A 1 289 ? -46.743 4.206 15.510 1.00 97.38 289 GLY A O 1
ATOM 2322 N N . LEU A 1 290 ? -45.667 6.032 16.280 1.00 97.12 290 LEU A N 1
ATOM 2323 C CA . LEU A 1 290 ? -44.806 5.404 17.286 1.00 97.12 290 LEU A CA 1
ATOM 2324 C C . LEU A 1 290 ? -45.230 5.720 18.734 1.00 97.12 290 LEU A C 1
ATOM 2326 O O . LEU A 1 290 ? -44.544 5.321 19.673 1.00 97.12 290 LEU A O 1
ATOM 2330 N N . GLU A 1 291 ? -46.360 6.391 18.955 1.00 95.44 291 GLU A N 1
ATOM 2331 C CA . GLU A 1 291 ? -46.789 6.927 20.258 1.00 95.44 291 GLU A CA 1
ATOM 2332 C C . GLU A 1 291 ? -46.923 5.834 21.320 1.00 95.44 291 GLU A C 1
ATOM 2334 O O . GLU A 1 291 ? -46.553 6.019 22.478 1.00 95.44 291 GLU A O 1
ATOM 2339 N N . ARG A 1 292 ? -47.399 4.649 20.920 1.00 94.81 292 ARG A N 1
ATOM 2340 C CA . ARG A 1 292 ? -47.532 3.499 21.828 1.00 94.81 292 ARG A CA 1
ATOM 2341 C C . ARG A 1 292 ? -46.187 2.929 22.295 1.00 94.81 292 ARG A C 1
ATOM 2343 O O . ARG A 1 292 ? -46.161 2.167 23.256 1.00 94.81 292 ARG A O 1
ATOM 2350 N N . PHE A 1 293 ? -45.095 3.277 21.616 1.00 96.00 293 PHE A N 1
ATOM 2351 C CA . PHE A 1 293 ? -43.729 2.867 21.933 1.00 96.00 293 PHE A CA 1
ATOM 2352 C C . PHE A 1 293 ? -42.921 3.992 22.598 1.00 96.00 293 PHE A C 1
ATOM 2354 O O . PHE A 1 293 ? -41.712 3.834 22.757 1.00 96.00 293 PHE A O 1
ATOM 2361 N N . CYS A 1 294 ? -43.566 5.097 23.008 1.00 96.56 294 CYS A N 1
ATOM 2362 C CA . CYS A 1 294 ? -42.911 6.282 23.579 1.00 96.56 294 CYS A CA 1
ATOM 2363 C C . CYS A 1 294 ? -41.880 5.919 24.649 1.00 96.56 294 CYS A C 1
ATOM 2365 O O . CYS A 1 294 ? -40.701 6.231 24.501 1.00 96.56 294 CYS A O 1
ATOM 2367 N N . PHE A 1 295 ? -42.298 5.177 25.682 1.00 95.06 295 PHE A N 1
ATOM 2368 C CA . PHE A 1 295 ? -41.410 4.826 26.790 1.00 95.06 295 PHE A CA 1
ATOM 2369 C C . PHE A 1 295 ? -40.213 3.983 26.329 1.00 95.06 295 PHE A C 1
ATOM 2371 O O . PHE A 1 295 ? -39.086 4.223 26.752 1.00 95.06 295 PHE A O 1
ATOM 2378 N N . PHE A 1 296 ? -40.435 3.022 25.425 1.00 95.81 296 PHE A N 1
ATOM 2379 C CA . PHE A 1 296 ? -39.359 2.203 24.868 1.00 95.81 296 PHE A CA 1
ATOM 2380 C C . PHE A 1 296 ? -38.348 3.054 24.087 1.00 95.81 296 PHE A C 1
ATOM 2382 O O . PHE A 1 296 ? -37.146 2.940 24.321 1.00 95.81 296 PHE A O 1
ATOM 2389 N N . LEU A 1 297 ? -38.824 3.918 23.187 1.00 96.94 297 LEU A N 1
ATOM 2390 C CA . LEU A 1 297 ? -37.963 4.758 22.352 1.00 96.94 297 LEU A CA 1
ATOM 2391 C C . LEU A 1 297 ? -37.206 5.791 23.180 1.00 96.94 297 LEU A C 1
ATOM 2393 O O . LEU A 1 297 ? -36.003 5.938 22.993 1.00 96.94 297 LEU A O 1
ATOM 2397 N N . CYS A 1 298 ? -37.865 6.428 24.149 1.00 97.50 298 CYS A N 1
ATOM 2398 C CA . CYS A 1 298 ? -37.193 7.313 25.092 1.00 97.50 298 CYS A CA 1
ATOM 2399 C C . CYS A 1 298 ? -36.083 6.570 25.852 1.00 97.50 298 CYS A C 1
ATOM 2401 O O . CYS A 1 298 ? -34.953 7.049 25.930 1.00 97.50 298 CYS A O 1
ATOM 2403 N N . ARG A 1 299 ? -36.357 5.358 26.361 1.00 95.75 299 ARG A N 1
ATOM 2404 C CA . ARG A 1 299 ? -35.350 4.544 27.061 1.00 95.75 299 ARG A CA 1
ATOM 2405 C C . ARG A 1 299 ? -34.197 4.141 26.152 1.00 95.75 299 ARG A C 1
ATOM 2407 O O . ARG A 1 299 ? -33.063 4.106 26.621 1.00 95.75 299 ARG A O 1
ATOM 2414 N N . TRP A 1 300 ? -34.473 3.835 24.889 1.00 96.38 300 TRP A N 1
ATOM 2415 C CA . TRP A 1 300 ? -33.452 3.488 23.907 1.00 96.38 300 TRP A CA 1
ATOM 2416 C C . TRP A 1 300 ? -32.548 4.678 23.571 1.00 96.38 300 TRP A C 1
ATOM 2418 O O . TRP A 1 300 ? -31.328 4.564 23.687 1.00 96.38 300 TRP A O 1
ATOM 2428 N N . ILE A 1 301 ? -33.143 5.829 23.250 1.00 97.00 301 ILE A N 1
ATOM 2429 C CA . ILE A 1 301 ? -32.428 7.086 22.992 1.00 97.00 301 ILE A CA 1
ATOM 2430 C C . ILE A 1 301 ? -31.570 7.452 24.203 1.00 97.00 301 ILE A C 1
ATOM 2432 O O . ILE A 1 301 ? -30.362 7.644 24.072 1.00 97.00 301 ILE A O 1
ATOM 2436 N N . CYS A 1 302 ? -32.165 7.448 25.397 1.00 96.56 302 CYS A N 1
ATOM 2437 C CA . CYS A 1 302 ? -31.448 7.752 26.625 1.00 96.56 302 CYS A CA 1
ATOM 2438 C C . CYS A 1 302 ? -30.312 6.759 26.904 1.00 96.56 302 CYS A C 1
ATOM 2440 O O . CYS A 1 302 ? -29.224 7.160 27.310 1.00 96.56 302 CYS A O 1
ATOM 2442 N N . HIS A 1 303 ? -30.520 5.463 26.647 1.00 94.94 303 HIS A N 1
ATOM 2443 C CA . HIS A 1 303 ? -29.480 4.452 26.822 1.00 94.94 303 HIS A CA 1
ATOM 2444 C C . HIS A 1 303 ? -28.245 4.737 25.956 1.00 94.94 303 HIS A C 1
ATOM 2446 O O . HIS A 1 303 ? -27.120 4.609 26.446 1.00 94.94 303 HIS A O 1
ATOM 2452 N N . ILE A 1 304 ? -28.440 5.133 24.694 1.00 94.69 304 ILE A N 1
ATOM 2453 C CA . ILE A 1 304 ? -27.335 5.487 23.794 1.00 94.69 304 ILE A CA 1
ATOM 2454 C C . ILE A 1 304 ? -26.688 6.800 24.238 1.00 94.69 304 ILE A C 1
ATOM 2456 O O . ILE A 1 304 ? -25.470 6.829 24.423 1.00 94.69 304 ILE A O 1
ATOM 2460 N N . HIS A 1 305 ? -27.494 7.836 24.497 1.00 93.75 305 HIS A N 1
ATOM 2461 C CA . HIS A 1 305 ? -27.034 9.146 24.975 1.00 93.75 305 HIS A CA 1
ATOM 2462 C C . HIS A 1 305 ? -26.139 9.017 26.210 1.00 93.75 305 HIS A C 1
ATOM 2464 O O . HIS A 1 305 ? -24.977 9.422 26.210 1.00 93.75 305 HIS A O 1
ATOM 2470 N N . CYS A 1 306 ? -26.636 8.342 27.246 1.00 92.50 306 CYS A N 1
ATOM 2471 C CA . CYS A 1 306 ? -25.853 8.042 28.434 1.00 92.50 306 CYS A CA 1
ATOM 2472 C C . CYS A 1 306 ? -24.618 7.195 28.145 1.00 92.50 306 CYS A C 1
ATOM 2474 O O . CYS A 1 306 ? -23.621 7.309 28.848 1.00 92.50 306 CYS A O 1
ATOM 2476 N N . GLY A 1 307 ? -24.701 6.249 27.207 1.00 90.06 307 GLY A N 1
ATOM 2477 C CA . GLY A 1 307 ? -23.591 5.366 26.875 1.00 90.06 307 GLY A CA 1
ATOM 2478 C C . GLY A 1 307 ? -22.384 6.166 26.398 1.00 90.06 307 GLY A C 1
ATOM 2479 O O . GLY A 1 307 ? -21.259 5.883 26.816 1.00 90.06 307 GLY A O 1
ATOM 2480 N N . PHE A 1 308 ? -22.630 7.188 25.582 1.00 89.38 308 PHE A N 1
ATOM 2481 C CA . PHE A 1 308 ? -21.622 8.160 25.192 1.00 89.38 308 PHE A CA 1
ATOM 2482 C C . PHE A 1 308 ? -21.221 9.074 26.348 1.00 89.38 308 PHE A C 1
ATOM 2484 O O . PHE A 1 308 ? -20.034 9.170 26.650 1.00 89.38 308 PHE A O 1
ATOM 2491 N N . TYR A 1 309 ? -22.182 9.663 27.064 1.00 89.75 309 TYR A N 1
ATOM 2492 C CA . TYR A 1 309 ? -21.880 10.556 28.183 1.00 89.75 309 TYR A CA 1
ATOM 2493 C C . TYR A 1 309 ? -21.038 9.868 29.275 1.00 89.75 309 TYR A C 1
ATOM 2495 O O . TYR A 1 309 ? -20.061 10.421 29.768 1.00 89.75 309 TYR A O 1
ATOM 2503 N N . CYS A 1 310 ? -21.305 8.598 29.577 1.00 91.19 310 CYS A N 1
ATOM 2504 C CA . CYS A 1 310 ? -20.500 7.817 30.510 1.00 91.19 310 CYS A CA 1
ATOM 2505 C C . CYS A 1 310 ? -19.090 7.508 30.015 1.00 91.19 310 CYS A C 1
ATOM 2507 O O . CYS A 1 310 ? -18.209 7.309 30.844 1.00 91.19 310 CYS A O 1
ATOM 2509 N N . ARG A 1 311 ? -18.846 7.471 28.703 1.00 86.06 311 ARG A N 1
ATOM 2510 C CA . ARG A 1 311 ? -17.479 7.403 28.164 1.00 86.06 311 ARG A CA 1
ATOM 2511 C C . ARG A 1 311 ? -16.756 8.741 28.293 1.00 86.06 311 ARG A C 1
ATOM 2513 O O . ARG A 1 311 ? -15.542 8.732 28.413 1.00 86.06 311 ARG A O 1
ATOM 2520 N N . ILE A 1 312 ? -17.486 9.857 28.306 1.00 84.62 312 ILE A N 1
ATOM 2521 C CA . ILE A 1 312 ? -16.924 11.185 28.590 1.00 84.62 312 ILE A CA 1
ATOM 2522 C C . ILE A 1 312 ? -16.567 11.297 30.075 1.00 84.62 312 ILE A C 1
ATOM 2524 O O . ILE A 1 312 ? -15.461 11.706 30.408 1.00 84.62 312 ILE A O 1
ATOM 2528 N N . ILE A 1 313 ? -17.477 10.909 30.977 1.00 87.12 313 ILE A N 1
ATOM 2529 C CA . ILE A 1 313 ? -17.212 10.952 32.423 1.00 87.12 313 ILE A CA 1
ATOM 2530 C C . ILE A 1 313 ? -16.138 9.938 32.821 1.00 87.12 313 ILE A C 1
ATOM 2532 O O . ILE A 1 313 ? -15.313 10.207 33.691 1.00 87.12 313 ILE A O 1
ATOM 2536 N N . CYS A 1 314 ? -16.157 8.761 32.206 1.00 86.00 314 CYS A N 1
ATOM 2537 C CA . CYS A 1 314 ? -15.277 7.651 32.534 1.00 86.00 314 CYS A CA 1
ATOM 2538 C C . CYS A 1 314 ? -14.513 7.240 31.273 1.00 86.00 314 CYS A C 1
ATOM 2540 O O . CYS A 1 314 ? -14.842 6.197 30.690 1.00 86.00 314 CYS A O 1
ATOM 2542 N N . PRO A 1 315 ? -13.539 8.064 30.833 1.00 72.50 315 PRO A N 1
ATOM 2543 C CA . PRO A 1 315 ? -12.720 7.757 29.672 1.00 72.50 315 PRO A CA 1
ATOM 2544 C C . PRO A 1 315 ? -12.168 6.334 29.818 1.00 72.50 315 PRO A C 1
ATOM 2546 O O . PRO A 1 315 ? -11.604 6.013 30.871 1.00 72.50 315 PRO A O 1
ATOM 2549 N N . PRO A 1 316 ? -12.381 5.441 28.829 1.00 68.06 316 PRO A N 1
ATOM 2550 C CA . PRO A 1 316 ? -11.765 4.123 28.877 1.00 68.06 316 PRO A CA 1
ATOM 2551 C C . PRO A 1 316 ? -10.248 4.300 28.977 1.00 68.06 316 PRO A C 1
ATOM 2553 O O . PRO A 1 316 ? -9.703 5.269 28.452 1.00 68.06 316 PRO A O 1
ATOM 2556 N N . SER A 1 317 ? -9.543 3.384 29.637 1.00 77.81 317 SER A N 1
ATOM 2557 C CA . SER A 1 317 ? -8.083 3.367 29.534 1.00 77.81 317 SER A CA 1
ATOM 2558 C C . SER A 1 317 ? -7.672 3.331 28.059 1.00 77.81 317 SER A C 1
ATOM 2560 O O . SER A 1 317 ? -8.418 2.822 27.217 1.00 77.81 317 SER A O 1
ATOM 2562 N N . LEU A 1 318 ? -6.498 3.886 27.742 1.00 87.00 318 LEU A N 1
ATOM 2563 C CA . LEU A 1 318 ? -5.931 3.750 26.403 1.00 87.00 318 LEU A CA 1
ATOM 2564 C C . LEU A 1 318 ? -5.952 2.273 25.986 1.00 87.00 318 LEU A C 1
ATOM 2566 O O . LEU A 1 318 ? -5.711 1.370 26.801 1.00 87.00 318 LEU A O 1
ATOM 2570 N N . ASP A 1 319 ? -6.263 2.030 24.722 1.00 88.38 319 ASP A N 1
ATOM 2571 C CA . ASP A 1 319 ? -6.279 0.714 24.117 1.00 88.38 319 ASP A CA 1
ATOM 2572 C C . ASP A 1 319 ? -5.294 0.649 22.955 1.00 88.38 319 ASP A C 1
ATOM 2574 O O . ASP A 1 319 ? -5.279 1.516 22.084 1.00 88.38 319 ASP A O 1
ATOM 2578 N N . CYS A 1 320 ? -4.458 -0.382 22.995 1.00 94.50 320 CYS A N 1
ATOM 2579 C CA . CYS A 1 320 ? -3.337 -0.600 22.096 1.00 94.50 320 CYS A CA 1
ATOM 2580 C C . CYS A 1 320 ? -3.304 -2.087 21.782 1.00 94.50 320 CYS A C 1
ATOM 2582 O O . CYS A 1 320 ? -3.135 -2.900 22.697 1.00 94.50 320 CYS A O 1
ATOM 2584 N N . ARG A 1 321 ? -3.454 -2.430 20.505 1.00 95.19 321 ARG A N 1
ATOM 2585 C CA . ARG A 1 321 ? -3.312 -3.796 20.004 1.00 95.19 321 ARG A CA 1
ATOM 2586 C C . ARG A 1 321 ? -2.801 -3.771 18.567 1.00 95.19 321 ARG A C 1
ATOM 2588 O O . ARG A 1 321 ? -3.278 -2.959 17.781 1.00 95.19 321 ARG A O 1
ATOM 2595 N N . LEU A 1 322 ? -1.876 -4.662 18.228 1.00 96.75 322 LEU A N 1
ATOM 2596 C CA . LEU A 1 322 ? -1.431 -4.910 16.856 1.00 96.75 322 LEU A CA 1
ATOM 2597 C C . LEU A 1 322 ? -1.944 -6.290 16.443 1.00 96.75 322 LEU A C 1
ATOM 2599 O O . LEU A 1 322 ? -1.563 -7.289 17.045 1.00 96.75 322 LEU A O 1
ATOM 2603 N N . ASP A 1 323 ? -2.856 -6.308 15.474 1.00 92.25 323 ASP A N 1
ATOM 2604 C CA . ASP A 1 323 ? -3.528 -7.513 14.977 1.00 92.25 323 ASP A CA 1
ATOM 2605 C C . ASP A 1 323 ? -2.749 -8.113 13.789 1.00 92.25 323 ASP A C 1
ATOM 2607 O O . ASP A 1 323 ? -2.610 -9.329 13.688 1.00 92.25 323 ASP A O 1
ATOM 2611 N N . GLU A 1 324 ? -2.200 -7.259 12.917 1.00 95.00 324 GLU A N 1
ATOM 2612 C CA . GLU A 1 324 ? -1.381 -7.621 11.752 1.00 95.00 324 GLU A CA 1
ATOM 2613 C C . GLU A 1 324 ? -0.272 -6.571 11.549 1.00 95.00 324 GLU A C 1
ATOM 2615 O O . GLU A 1 324 ? -0.481 -5.401 11.893 1.00 95.00 324 GLU A O 1
ATOM 2620 N N . PRO A 1 325 ? 0.879 -6.926 10.951 1.00 96.56 325 PRO A N 1
ATOM 2621 C CA . PRO A 1 325 ? 1.281 -8.250 10.460 1.00 96.56 325 PRO A CA 1
ATOM 2622 C C . PRO A 1 325 ? 1.710 -9.236 11.563 1.00 96.56 325 PRO A C 1
ATOM 2624 O O . PRO A 1 325 ? 2.199 -8.836 12.620 1.00 96.56 325 PRO A O 1
ATOM 2627 N N . VAL A 1 326 ? 1.559 -10.538 11.288 1.00 93.81 326 VAL A N 1
ATOM 2628 C CA . VAL A 1 326 ? 2.020 -11.652 12.138 1.00 93.81 326 VAL A CA 1
ATOM 2629 C C . VAL A 1 326 ? 2.554 -12.802 11.280 1.00 93.81 326 VAL A C 1
ATOM 2631 O O . VAL A 1 326 ? 2.043 -13.065 10.195 1.00 93.81 326 VAL A O 1
ATOM 2634 N N . GLY A 1 327 ? 3.547 -13.539 11.782 1.00 93.88 327 GLY A N 1
ATOM 2635 C CA . GLY A 1 327 ? 4.094 -14.703 11.074 1.00 93.88 327 GLY A CA 1
ATOM 2636 C C . GLY A 1 327 ? 4.911 -14.317 9.838 1.00 93.88 327 GLY A C 1
ATOM 2637 O O . GLY A 1 327 ? 5.674 -13.364 9.892 1.00 93.88 327 GLY A O 1
ATOM 2638 N N . CYS A 1 328 ? 4.800 -15.083 8.752 1.00 93.31 328 CYS A N 1
ATOM 2639 C CA . CYS A 1 328 ? 5.479 -14.799 7.484 1.00 93.31 328 CYS A CA 1
ATOM 2640 C C . CYS A 1 328 ? 4.551 -13.977 6.581 1.00 93.31 328 CYS A C 1
ATOM 2642 O O . CYS A 1 328 ? 3.578 -14.522 6.055 1.00 93.31 328 CYS A O 1
ATOM 2644 N N . THR A 1 329 ? 4.838 -12.687 6.414 1.00 94.69 329 THR A N 1
ATOM 2645 C CA . THR A 1 329 ? 3.922 -11.740 5.762 1.00 94.69 329 THR A CA 1
ATOM 2646 C C . THR A 1 329 ? 4.484 -11.269 4.422 1.00 94.69 329 THR A C 1
ATOM 2648 O O . THR A 1 329 ? 5.570 -10.684 4.425 1.00 94.69 329 THR A O 1
ATOM 2651 N N . PRO A 1 330 ? 3.780 -11.494 3.294 1.00 91.88 330 PRO A N 1
ATOM 2652 C CA . PRO A 1 330 ? 4.179 -10.955 1.998 1.00 91.88 330 PRO A CA 1
ATOM 2653 C C . PRO A 1 330 ? 4.031 -9.434 1.961 1.00 91.88 330 PRO A C 1
ATOM 2655 O O . PRO A 1 330 ? 3.111 -8.876 2.559 1.00 91.88 330 PRO A O 1
ATOM 2658 N N . GLU A 1 331 ? 4.921 -8.776 1.227 1.00 91.50 331 GLU A N 1
ATOM 2659 C CA . GLU A 1 331 ? 4.704 -7.395 0.797 1.00 91.50 331 GLU A CA 1
ATOM 2660 C C . GLU A 1 331 ? 3.681 -7.319 -0.348 1.00 91.50 331 GLU A C 1
ATOM 2662 O O . GLU A 1 331 ? 3.503 -8.257 -1.126 1.00 91.50 331 GLU A O 1
ATOM 2667 N N . GLU A 1 332 ? 3.005 -6.182 -0.450 1.00 90.56 332 GLU A N 1
ATOM 2668 C CA . GLU A 1 332 ? 2.010 -5.876 -1.471 1.00 90.56 332 GLU A CA 1
ATOM 2669 C C . GLU A 1 332 ? 2.449 -4.641 -2.264 1.00 90.56 332 GLU A C 1
ATOM 2671 O O . GLU A 1 332 ? 3.014 -3.694 -1.714 1.00 90.56 332 GLU A O 1
ATOM 2676 N N . VAL A 1 333 ? 2.161 -4.611 -3.567 1.00 84.31 333 VAL A N 1
ATOM 2677 C CA . VAL A 1 333 ? 2.387 -3.410 -4.383 1.00 84.31 333 VAL A CA 1
ATOM 2678 C C . VAL A 1 333 ? 1.267 -2.408 -4.108 1.00 84.31 333 VAL A C 1
ATOM 2680 O O . VAL A 1 333 ? 0.124 -2.613 -4.519 1.00 84.31 333 VAL A O 1
ATOM 2683 N N . SER A 1 334 ? 1.590 -1.287 -3.463 1.00 85.25 334 SER A N 1
ATOM 2684 C CA . SER A 1 334 ? 0.658 -0.168 -3.313 1.00 85.25 334 SER A CA 1
ATOM 2685 C C . SER A 1 334 ? 0.760 0.768 -4.511 1.00 85.25 334 SER A C 1
ATOM 2687 O O . SER A 1 334 ? 1.758 1.468 -4.690 1.00 85.25 334 SER A O 1
ATOM 2689 N N . GLN A 1 335 ? -0.294 0.805 -5.330 1.00 81.44 335 GLN A N 1
ATOM 2690 C CA . GLN A 1 335 ? -0.365 1.700 -6.490 1.00 81.44 335 GLN A CA 1
ATOM 2691 C C . GLN A 1 335 ? -0.380 3.179 -6.079 1.00 81.44 335 GLN A C 1
ATOM 2693 O O . GLN A 1 335 ? 0.272 3.997 -6.728 1.00 81.44 335 GLN A O 1
ATOM 2698 N N . ASP A 1 336 ? -1.070 3.507 -4.981 1.00 81.50 336 ASP A N 1
ATOM 2699 C CA . ASP A 1 336 ? -1.201 4.880 -4.477 1.00 81.50 336 ASP A CA 1
ATOM 2700 C C . ASP A 1 336 ? 0.138 5.430 -3.972 1.00 81.50 336 ASP A C 1
ATOM 2702 O O . ASP A 1 336 ? 0.476 6.591 -4.203 1.00 81.50 336 ASP A O 1
ATOM 2706 N N . LEU A 1 337 ? 0.923 4.575 -3.311 1.00 83.25 337 LEU A N 1
ATOM 2707 C CA . LEU A 1 337 ? 2.231 4.930 -2.760 1.00 83.25 337 LEU A CA 1
ATOM 2708 C C . LEU A 1 337 ? 3.375 4.721 -3.753 1.00 83.25 337 LEU A C 1
ATOM 2710 O O . LEU A 1 337 ? 4.455 5.271 -3.555 1.00 83.25 337 LEU A O 1
ATOM 2714 N N . LYS A 1 338 ? 3.143 3.945 -4.820 1.00 82.25 338 LYS A N 1
ATOM 2715 C CA . LYS A 1 338 ? 4.172 3.476 -5.761 1.00 82.25 338 LYS A CA 1
ATOM 2716 C C . LYS A 1 338 ? 5.330 2.777 -5.037 1.00 82.25 338 LYS A C 1
ATOM 2718 O O . LYS A 1 338 ? 6.493 2.979 -5.380 1.00 82.25 338 LYS A O 1
ATOM 2723 N N . ALA A 1 339 ? 4.986 1.975 -4.032 1.00 83.56 339 ALA A N 1
ATOM 2724 C CA . ALA A 1 339 ? 5.912 1.344 -3.097 1.00 83.56 339 ALA A CA 1
ATOM 2725 C C . ALA A 1 339 ? 5.482 -0.099 -2.789 1.00 83.56 339 ALA A C 1
ATOM 2727 O O . ALA A 1 339 ? 4.309 -0.452 -2.953 1.00 83.56 339 ALA A O 1
ATOM 2728 N N . LEU A 1 340 ? 6.431 -0.914 -2.325 1.00 86.56 340 LEU A N 1
ATOM 2729 C CA . LEU A 1 340 ? 6.151 -2.212 -1.709 1.00 86.56 340 LEU A CA 1
ATOM 2730 C C . LEU A 1 340 ? 5.835 -1.977 -0.234 1.00 86.56 340 LEU A C 1
ATOM 2732 O O . LEU A 1 340 ? 6.573 -1.267 0.450 1.00 86.56 340 LEU A O 1
ATOM 2736 N N . VAL A 1 341 ? 4.716 -2.513 0.244 1.00 93.00 341 VAL A N 1
ATOM 2737 C CA . VAL A 1 341 ? 4.211 -2.215 1.586 1.00 93.00 341 VAL A CA 1
ATOM 2738 C C . VAL A 1 341 ? 3.663 -3.439 2.305 1.00 93.00 341 VAL A C 1
ATOM 2740 O O . VAL A 1 341 ? 3.210 -4.395 1.686 1.00 93.00 341 VAL A O 1
ATOM 2743 N N . VAL A 1 342 ? 3.608 -3.364 3.632 1.00 96.44 342 VAL A N 1
ATOM 2744 C CA . VAL A 1 342 ? 2.869 -4.293 4.492 1.00 96.44 342 VAL A CA 1
ATOM 2745 C C . VAL A 1 342 ? 1.797 -3.517 5.266 1.00 96.44 342 VAL A C 1
ATOM 2747 O O . VAL A 1 342 ? 2.125 -2.550 5.961 1.00 96.44 342 VAL A O 1
ATOM 2750 N N . PRO A 1 343 ? 0.507 -3.888 5.183 1.00 96.56 343 PRO A N 1
ATOM 2751 C CA . PRO A 1 343 ? -0.532 -3.236 5.971 1.00 96.56 343 PRO A CA 1
ATOM 2752 C C . PRO A 1 343 ? -0.377 -3.568 7.460 1.00 96.56 343 PRO A C 1
ATOM 2754 O O . PRO A 1 343 ? -0.326 -4.731 7.856 1.00 96.56 343 PRO A O 1
ATOM 2757 N N . VAL A 1 344 ? -0.364 -2.537 8.303 1.00 97.38 344 VAL A N 1
ATOM 2758 C CA . VAL A 1 344 ? -0.362 -2.668 9.764 1.00 97.38 344 VAL A CA 1
ATOM 2759 C C . VAL A 1 344 ? -1.777 -2.439 10.271 1.00 97.38 344 VAL A C 1
ATOM 2761 O O . VAL A 1 344 ? -2.336 -1.351 10.102 1.00 97.38 344 VAL A O 1
ATOM 2764 N N . ARG A 1 345 ? -2.377 -3.451 10.901 1.00 97.00 345 ARG A N 1
ATOM 2765 C CA . ARG A 1 345 ? -3.748 -3.391 11.427 1.00 97.00 345 ARG A CA 1
ATOM 2766 C C . ARG A 1 345 ? -3.778 -3.593 12.929 1.00 97.00 345 ARG A C 1
ATOM 2768 O O . ARG A 1 345 ? -2.974 -4.325 13.495 1.00 97.00 345 ARG A O 1
ATOM 2775 N N . GLY A 1 346 ? -4.741 -2.962 13.585 1.00 95.69 346 GLY A N 1
ATOM 2776 C CA . GLY A 1 346 ? -4.888 -3.080 15.025 1.00 95.69 346 GLY A CA 1
ATOM 2777 C C . GLY A 1 346 ? -5.880 -2.099 15.627 1.00 95.69 346 GLY A C 1
ATOM 2778 O O . GLY A 1 346 ? -6.809 -1.621 14.972 1.00 95.69 346 GLY A O 1
ATOM 2779 N N . THR A 1 347 ? -5.681 -1.816 16.909 1.00 91.69 347 THR A N 1
ATOM 2780 C CA . THR A 1 347 ? -6.478 -0.884 17.702 1.00 91.69 347 THR A CA 1
ATOM 2781 C C . THR A 1 347 ? -5.559 0.143 18.349 1.00 91.69 347 THR A C 1
ATOM 2783 O O . THR A 1 347 ? -4.657 -0.213 19.101 1.00 91.69 347 THR A O 1
ATOM 2786 N N . ALA A 1 348 ? -5.824 1.416 18.075 1.00 95.44 348 ALA A N 1
ATOM 2787 C CA . ALA A 1 348 ? -5.201 2.571 18.699 1.00 95.44 348 ALA A CA 1
ATOM 2788 C C . ALA A 1 348 ? -6.317 3.534 19.101 1.00 95.44 348 ALA A C 1
ATOM 2790 O O . ALA A 1 348 ? -6.792 4.329 18.293 1.00 95.44 348 ALA A O 1
ATOM 2791 N N . SER A 1 349 ? -6.825 3.402 20.320 1.00 92.38 349 SER A N 1
ATOM 2792 C CA . SER A 1 349 ? -7.982 4.178 20.770 1.00 92.38 349 SER A CA 1
ATOM 2793 C C . SER A 1 349 ? -7.964 4.362 22.285 1.00 92.38 349 SER A C 1
ATOM 2795 O O . SER A 1 349 ? -6.991 4.019 22.949 1.00 92.38 349 SER A O 1
ATOM 2797 N N . GLY A 1 350 ? -9.026 4.926 22.850 1.00 85.81 350 GLY A N 1
ATOM 2798 C CA . GLY A 1 350 ? -9.192 5.043 24.293 1.00 85.81 350 GLY A CA 1
ATOM 2799 C C . GLY A 1 350 ? -9.642 6.427 24.725 1.00 85.81 350 GLY A C 1
ATOM 2800 O O . GLY A 1 350 ? -9.920 7.310 23.914 1.00 85.81 350 GLY A O 1
ATOM 2801 N N . GLY A 1 351 ? -9.778 6.586 26.032 1.00 75.88 351 GLY A N 1
ATOM 2802 C CA . GLY A 1 351 ? -10.200 7.822 26.658 1.00 75.88 351 GLY A CA 1
ATOM 2803 C C . GLY A 1 351 ? -9.133 8.899 26.546 1.00 75.88 351 GLY A C 1
ATOM 2804 O O . GLY A 1 351 ? -7.947 8.624 26.711 1.00 75.88 351 GLY A O 1
ATOM 2805 N N . ASP A 1 352 ? -9.577 10.112 26.222 1.00 81.00 352 ASP A N 1
ATOM 2806 C CA . ASP A 1 352 ? -8.712 11.244 25.896 1.00 81.00 352 ASP A CA 1
ATOM 2807 C C . ASP A 1 352 ? -7.682 10.936 24.804 1.00 81.00 352 ASP A C 1
ATOM 2809 O O . ASP A 1 352 ? -6.626 11.553 24.803 1.00 81.00 352 ASP A O 1
ATOM 2813 N N . PHE A 1 353 ? -7.959 10.011 23.875 1.00 88.12 353 PHE A N 1
ATOM 2814 C CA . PHE A 1 353 ? -7.069 9.730 22.745 1.00 88.12 353 PHE A CA 1
ATOM 2815 C C . PHE A 1 353 ? -6.632 11.030 22.048 1.00 88.12 353 PHE A C 1
ATOM 2817 O O . PHE A 1 353 ? -7.454 11.907 21.757 1.00 88.12 353 PHE A O 1
ATOM 2824 N N . ASP A 1 354 ? -5.332 11.137 21.796 1.00 93.38 354 ASP A N 1
ATOM 2825 C CA . ASP A 1 354 ? -4.717 12.254 21.088 1.00 93.38 354 ASP A CA 1
ATOM 2826 C C . ASP A 1 354 ? -4.207 11.806 19.717 1.00 93.38 354 ASP A C 1
ATOM 2828 O O . ASP A 1 354 ? -4.702 12.255 18.686 1.00 93.38 354 ASP A O 1
ATOM 2832 N N . HIS A 1 355 ? -3.260 10.870 19.711 1.00 95.50 355 HIS A N 1
ATOM 2833 C CA . HIS A 1 355 ? -2.683 10.290 18.505 1.00 95.50 355 HIS A CA 1
ATOM 2834 C C . HIS A 1 355 ? -2.052 8.922 18.809 1.00 95.50 355 HIS A C 1
ATOM 2836 O O . HIS A 1 355 ? -1.985 8.487 19.963 1.00 95.50 355 HIS A O 1
ATOM 2842 N N . TYR A 1 356 ? -1.564 8.238 17.777 1.00 97.31 356 TYR A N 1
ATOM 2843 C CA . TYR A 1 356 ? -0.672 7.091 17.914 1.00 97.31 356 TYR A CA 1
ATOM 2844 C C . TYR A 1 356 ? 0.506 7.171 16.950 1.00 97.31 356 TYR A C 1
ATOM 2846 O O . TYR A 1 356 ? 0.407 7.763 15.874 1.00 97.31 356 TYR A O 1
ATOM 2854 N N . THR A 1 357 ? 1.604 6.525 17.326 1.00 97.44 357 THR A N 1
ATOM 2855 C CA . THR A 1 357 ? 2.788 6.351 16.484 1.00 97.44 357 THR A CA 1
ATOM 2856 C C . THR A 1 357 ? 3.120 4.874 16.337 1.00 97.44 357 THR A C 1
ATOM 2858 O O . THR A 1 357 ? 2.894 4.071 17.246 1.00 97.44 357 THR A O 1
ATOM 2861 N N . LEU A 1 358 ? 3.644 4.526 15.171 1.00 97.94 358 LEU A N 1
ATOM 2862 C CA . LEU A 1 358 ? 4.225 3.239 14.843 1.00 97.94 358 LEU A CA 1
ATOM 2863 C C . LEU A 1 358 ? 5.728 3.399 14.665 1.00 97.94 358 LEU A C 1
ATOM 2865 O O . LEU A 1 358 ? 6.207 4.391 14.115 1.00 97.94 358 LEU A O 1
ATOM 2869 N N . GLU A 1 359 ? 6.451 2.403 15.148 1.00 97.88 359 GLU A N 1
ATOM 2870 C CA . GLU A 1 359 ? 7.890 2.277 15.001 1.00 97.88 359 GLU A CA 1
ATOM 2871 C C . GLU A 1 359 ? 8.229 0.834 14.618 1.00 97.88 359 GLU A C 1
ATOM 2873 O O . GLU A 1 359 ? 7.515 -0.095 15.008 1.00 97.88 359 GLU A O 1
ATOM 2878 N N . TRP A 1 360 ? 9.319 0.632 13.885 1.00 98.00 360 TRP A N 1
ATOM 2879 C CA . TRP A 1 360 ? 9.824 -0.682 13.495 1.00 98.00 360 TRP A CA 1
ATOM 2880 C C . TRP A 1 360 ? 11.265 -0.893 13.967 1.00 98.00 360 TRP A C 1
ATOM 2882 O O . TRP A 1 360 ? 11.989 0.063 14.224 1.00 98.00 360 TRP A O 1
ATOM 2892 N N . SER A 1 361 ? 11.679 -2.148 14.094 1.00 97.50 361 SER A N 1
ATOM 2893 C CA . SER A 1 361 ? 13.042 -2.557 14.440 1.00 97.50 361 SER A CA 1
ATOM 2894 C C . SER A 1 361 ? 13.353 -3.903 13.782 1.00 97.50 361 SER A C 1
ATOM 2896 O O . SER A 1 361 ? 12.463 -4.748 13.691 1.00 97.50 361 SER A O 1
ATOM 2898 N N . ASP A 1 362 ? 14.581 -4.117 13.320 1.00 95.44 362 ASP A N 1
ATOM 2899 C CA . ASP A 1 362 ? 15.074 -5.406 12.806 1.00 95.44 362 ASP A CA 1
ATOM 2900 C C . ASP A 1 362 ? 15.769 -6.252 13.894 1.00 95.44 362 ASP A C 1
ATOM 2902 O O . ASP A 1 362 ? 15.865 -7.475 13.776 1.00 95.44 362 ASP A O 1
ATOM 2906 N N . ASP A 1 363 ? 16.190 -5.625 14.996 1.00 94.31 363 ASP A N 1
ATOM 2907 C CA . ASP A 1 363 ? 16.908 -6.252 16.113 1.00 94.31 363 ASP A CA 1
ATOM 2908 C C . ASP A 1 363 ? 16.143 -6.244 17.452 1.00 94.31 363 ASP A C 1
ATOM 2910 O O . ASP A 1 363 ? 16.596 -6.838 18.435 1.00 94.31 363 ASP A O 1
ATOM 2914 N N . ASN A 1 364 ? 14.964 -5.614 17.491 1.00 96.00 364 ASN A N 1
ATOM 2915 C CA . ASN A 1 364 ? 14.152 -5.349 18.685 1.00 96.00 364 ASN A CA 1
ATOM 2916 C C . ASN A 1 364 ? 14.853 -4.475 19.746 1.00 96.00 364 ASN A C 1
ATOM 2918 O O . ASN A 1 364 ? 14.507 -4.529 20.931 1.00 96.00 364 ASN A O 1
ATOM 2922 N N . VAL A 1 365 ? 15.847 -3.680 19.347 1.00 94.12 365 VAL A N 1
ATOM 2923 C CA . VAL A 1 365 ? 16.615 -2.781 20.218 1.00 94.12 365 VAL A CA 1
ATOM 2924 C C . VAL A 1 365 ? 16.500 -1.345 19.719 1.00 94.12 365 VAL A C 1
ATOM 2926 O O . VAL A 1 365 ? 16.070 -0.469 20.477 1.00 94.12 365 VAL A O 1
ATOM 2929 N N . ALA A 1 366 ? 16.848 -1.095 18.457 1.00 96.19 366 ALA A N 1
ATOM 2930 C CA . ALA A 1 366 ? 16.748 0.217 17.830 1.00 96.19 366 ALA A CA 1
ATOM 2931 C C . ALA A 1 366 ? 15.420 0.339 17.077 1.00 96.19 366 ALA A C 1
ATOM 2933 O O . ALA A 1 366 ? 15.160 -0.405 16.137 1.00 96.19 366 ALA A O 1
ATOM 2934 N N . PHE A 1 367 ? 14.568 1.270 17.514 1.00 97.19 367 PHE A N 1
ATOM 2935 C CA . PHE A 1 367 ? 13.264 1.513 16.898 1.00 97.19 367 PHE A CA 1
ATOM 2936 C C . PHE A 1 367 ? 13.284 2.784 16.051 1.00 97.19 367 PHE A C 1
ATOM 2938 O O . PHE A 1 367 ? 13.775 3.826 16.490 1.00 97.19 367 PHE A O 1
ATOM 2945 N N . HIS A 1 368 ? 12.708 2.685 14.860 1.00 96.38 368 HIS A N 1
ATOM 2946 C CA . HIS A 1 368 ? 12.655 3.720 13.841 1.00 96.38 368 HIS A CA 1
ATOM 2947 C C . HIS A 1 368 ? 11.198 4.071 13.539 1.00 96.38 368 HIS A C 1
ATOM 2949 O O . HIS A 1 368 ? 10.367 3.185 13.361 1.00 96.38 368 HIS A O 1
ATOM 2955 N N . SER A 1 369 ? 10.870 5.360 13.496 1.00 94.38 369 SER A N 1
ATOM 2956 C CA . SER A 1 369 ? 9.516 5.853 13.194 1.00 94.38 369 SER A CA 1
ATOM 2957 C C . SER A 1 369 ? 9.311 6.216 11.720 1.00 94.38 369 SER A C 1
ATOM 2959 O O . SER A 1 369 ? 8.249 6.719 11.347 1.00 94.38 369 SER A O 1
ATOM 2961 N N . ASP A 1 370 ? 10.328 6.010 10.886 1.00 91.94 370 ASP A N 1
ATOM 2962 C CA . ASP A 1 370 ? 10.245 6.204 9.445 1.00 91.94 370 ASP A CA 1
ATOM 2963 C C . ASP A 1 370 ? 9.530 5.024 8.768 1.00 91.94 370 ASP A C 1
ATOM 2965 O O . ASP A 1 370 ? 9.139 4.047 9.406 1.00 91.94 370 ASP A O 1
ATOM 2969 N N . SER A 1 371 ? 9.330 5.130 7.456 1.00 93.62 371 SER A N 1
ATOM 2970 C CA . SER A 1 371 ? 8.747 4.057 6.639 1.00 93.62 371 SER A CA 1
ATOM 2971 C C . SER A 1 371 ? 7.286 3.713 6.963 1.00 93.62 371 SER A C 1
ATOM 2973 O O . SER A 1 371 ? 6.810 2.659 6.567 1.00 93.62 371 SER A O 1
ATOM 2975 N N . PHE A 1 372 ? 6.527 4.589 7.630 1.00 94.50 372 PHE A N 1
ATOM 2976 C CA . PHE A 1 372 ? 5.077 4.422 7.791 1.00 94.50 372 PHE A CA 1
ATOM 2977 C C . PHE A 1 372 ? 4.285 5.495 7.050 1.00 94.50 372 PHE A C 1
ATOM 2979 O O . PHE A 1 372 ? 4.540 6.691 7.187 1.00 94.50 372 PHE A O 1
ATOM 2986 N N . HIS A 1 373 ? 3.250 5.057 6.336 1.00 93.12 373 HIS A N 1
ATOM 2987 C CA . HIS A 1 373 ? 2.256 5.910 5.692 1.00 93.12 373 HIS A CA 1
ATOM 2988 C C . HIS A 1 373 ? 0.917 5.764 6.421 1.00 93.12 373 HIS A C 1
ATOM 2990 O O . HIS A 1 373 ? 0.217 4.758 6.267 1.00 93.12 373 HIS A O 1
ATOM 2996 N N . TYR A 1 374 ? 0.564 6.755 7.243 1.00 92.88 374 TYR A N 1
ATOM 2997 C CA . TYR A 1 374 ? -0.670 6.742 8.036 1.00 92.88 374 TYR A CA 1
ATOM 2998 C C . TYR A 1 374 ? -1.894 7.139 7.194 1.00 92.88 374 TYR A C 1
ATOM 3000 O O . TYR A 1 374 ? -1.777 7.962 6.284 1.00 92.88 374 TYR A O 1
ATOM 3008 N N . PRO A 1 375 ? -3.095 6.617 7.499 1.00 87.19 375 PRO A N 1
ATOM 3009 C CA . PRO A 1 375 ? -4.332 7.118 6.925 1.00 87.19 375 PRO A CA 1
ATOM 3010 C C . PRO A 1 375 ? -4.594 8.591 7.305 1.00 87.19 375 PRO A C 1
ATOM 3012 O O . PRO A 1 375 ? -4.337 8.976 8.448 1.00 87.19 375 PRO A O 1
ATOM 3015 N N . PRO A 1 376 ? -5.180 9.398 6.403 1.00 83.75 376 PRO A N 1
ATOM 3016 C CA . PRO A 1 376 ? -5.525 9.053 5.024 1.00 83.75 376 PRO A CA 1
ATOM 3017 C C . PRO A 1 376 ? -4.268 8.977 4.146 1.00 83.75 376 PRO A C 1
ATOM 3019 O O . PRO A 1 376 ? -3.459 9.892 4.127 1.00 83.75 376 PRO A O 1
ATOM 3022 N N . ILE A 1 377 ? -4.101 7.877 3.415 1.00 71.94 377 ILE A N 1
ATOM 3023 C CA . ILE A 1 377 ? -2.874 7.603 2.652 1.00 71.94 377 ILE A CA 1
ATOM 3024 C C . ILE A 1 377 ? -2.703 8.622 1.526 1.00 71.94 377 ILE A C 1
ATOM 3026 O O . ILE A 1 377 ? -3.702 9.116 1.003 1.00 71.94 377 ILE A O 1
ATOM 3030 N N . PRO A 1 378 ? -1.444 8.967 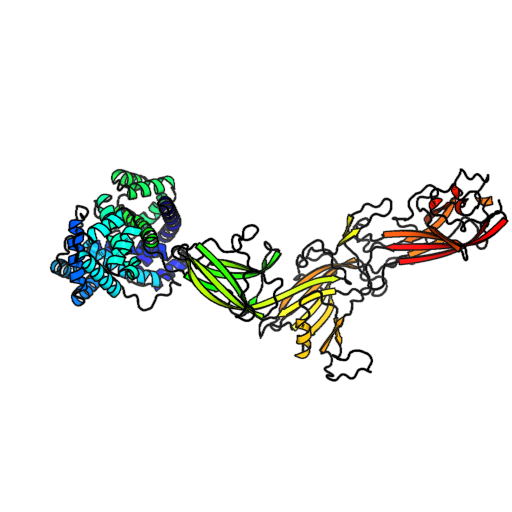1.212 1.00 60.44 378 PRO A N 1
ATOM 3031 C CA . PRO A 1 378 ? -0.998 10.063 0.398 1.00 60.44 378 PRO A CA 1
ATOM 3032 C C . PRO A 1 378 ? -1.895 10.777 -0.628 1.00 60.44 378 PRO A C 1
ATOM 3034 O O . PRO A 1 378 ? -2.620 10.169 -1.410 1.00 60.44 378 PRO A O 1
ATOM 3037 N N . PRO A 1 379 ? -1.735 12.120 -0.650 1.00 47.88 379 PRO A N 1
ATOM 3038 C CA . PRO A 1 379 ? -0.680 12.823 0.089 1.00 47.88 379 PRO A CA 1
ATOM 3039 C C . PRO A 1 379 ? -1.073 13.212 1.536 1.00 47.88 379 PRO A C 1
ATOM 3041 O O . PRO A 1 379 ? -0.432 14.085 2.102 1.00 47.88 379 PRO A O 1
ATOM 3044 N N . GLY A 1 380 ? -2.099 12.592 2.150 1.00 51.41 380 GLY A N 1
ATOM 3045 C CA . GLY A 1 380 ? -2.679 13.004 3.443 1.00 51.41 380 GLY A CA 1
ATOM 3046 C C . GLY A 1 380 ? -2.140 12.382 4.747 1.00 51.41 380 GLY A C 1
ATOM 3047 O O . GLY A 1 380 ? -2.659 12.721 5.812 1.00 51.41 380 GLY A O 1
ATOM 3048 N N . GLY A 1 381 ? -1.144 11.494 4.711 1.00 60.28 381 GLY A N 1
ATOM 3049 C CA . GLY A 1 381 ? -0.665 10.805 5.914 1.00 60.28 381 GLY A CA 1
ATOM 3050 C C . GLY A 1 381 ? 0.347 11.656 6.676 1.00 60.28 381 GLY A C 1
ATOM 3051 O O . GLY A 1 381 ? 1.444 11.888 6.179 1.00 60.28 381 GLY A O 1
ATOM 3052 N N . GLY A 1 382 ? -0.007 12.151 7.864 1.00 72.88 382 GLY A N 1
ATOM 3053 C CA . GLY A 1 382 ? 0.943 12.832 8.751 1.00 72.88 382 GLY A CA 1
ATOM 3054 C C . GLY A 1 382 ? 2.010 11.881 9.314 1.00 72.88 382 GLY A C 1
ATOM 3055 O O . GLY A 1 382 ? 1.998 10.688 9.046 1.00 72.88 382 GLY A O 1
ATOM 3056 N N . VAL A 1 383 ? 2.904 12.391 10.166 1.00 87.50 383 VAL A N 1
ATOM 3057 C CA . VAL A 1 383 ? 3.934 11.590 10.877 1.00 87.50 383 VAL A CA 1
ATOM 3058 C C . VAL A 1 383 ? 3.368 10.640 11.949 1.00 87.50 383 VAL A C 1
ATOM 3060 O O . VAL A 1 383 ? 4.114 9.921 12.607 1.00 87.50 383 VAL A O 1
ATOM 3063 N N . GLN A 1 384 ? 2.053 10.676 12.165 1.00 92.81 384 GLN A N 1
ATOM 3064 C CA . GLN A 1 384 ? 1.341 9.956 13.214 1.00 92.81 384 GLN A CA 1
ATOM 3065 C C . GLN A 1 384 ? -0.126 9.759 12.820 1.00 92.81 384 GLN A C 1
ATOM 3067 O O . GLN A 1 384 ? -0.676 10.528 12.024 1.00 92.81 384 GLN A O 1
ATOM 3072 N N . GLY A 1 385 ? -0.788 8.786 13.440 1.00 91.81 385 GLY A N 1
ATOM 3073 C CA . GLY A 1 385 ? -2.226 8.599 13.312 1.00 91.81 385 GLY A CA 1
ATOM 3074 C C . GLY A 1 385 ? -2.990 9.487 14.290 1.00 91.81 385 GLY A C 1
ATOM 3075 O O . GLY A 1 385 ? -2.890 9.317 15.500 1.00 91.81 385 GLY A O 1
ATOM 3076 N N . SER A 1 386 ? -3.771 10.436 13.777 1.00 92.50 386 SER A N 1
ATOM 3077 C CA . SER A 1 386 ? -4.513 11.428 14.580 1.00 92.50 386 SER A CA 1
ATOM 3078 C C . SER A 1 386 ? -5.966 11.046 14.875 1.00 92.50 386 SER A C 1
ATOM 3080 O O . SER A 1 386 ? -6.681 11.781 15.551 1.00 92.50 386 SER A O 1
ATOM 3082 N N . SER A 1 387 ? -6.430 9.911 14.354 1.00 89.62 387 SER A N 1
ATOM 3083 C CA . SER A 1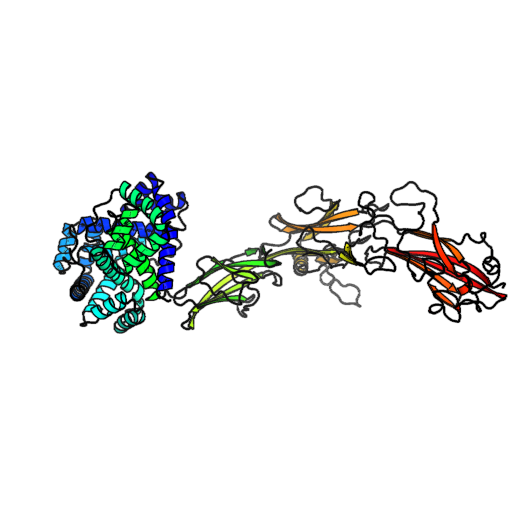 387 ? -7.795 9.418 14.546 1.00 89.62 387 SER A CA 1
ATOM 3084 C C . SER A 1 387 ? -7.774 8.071 15.260 1.00 89.62 387 SER A C 1
ATOM 3086 O O . SER A 1 387 ? -6.936 7.235 14.919 1.00 89.62 387 SER A O 1
ATOM 3088 N N . PRO A 1 388 ? -8.682 7.821 16.218 1.00 88.88 388 PRO A N 1
ATOM 3089 C CA . PRO A 1 388 ? -8.740 6.536 16.892 1.00 88.88 388 PRO A CA 1
ATOM 3090 C C . PRO A 1 388 ? -9.132 5.429 15.907 1.00 88.88 388 PRO A C 1
ATOM 3092 O O . PRO A 1 388 ? -10.040 5.593 15.091 1.00 88.88 388 PRO A O 1
ATOM 3095 N N . VAL A 1 389 ? -8.477 4.278 16.018 1.00 89.25 389 VAL A N 1
ATOM 3096 C CA . VAL A 1 389 ? -8.698 3.095 15.176 1.00 89.25 389 VAL A CA 1
ATOM 3097 C C . VAL A 1 389 ? -9.074 1.913 16.064 1.00 89.25 389 VAL A C 1
ATOM 3099 O O . VAL A 1 389 ? -8.452 1.694 17.100 1.00 89.25 389 VAL A O 1
ATOM 3102 N N . VAL A 1 390 ? -10.084 1.135 15.666 1.00 84.88 390 VAL A N 1
ATOM 3103 C CA . VAL A 1 390 ? -10.518 -0.085 16.370 1.00 84.88 390 VAL A CA 1
ATOM 3104 C C . VAL A 1 390 ? -10.614 -1.229 15.364 1.00 84.88 390 VAL A C 1
ATOM 3106 O O . VAL A 1 390 ? -11.459 -1.174 14.474 1.00 84.88 390 VAL A O 1
ATOM 3109 N N . SER A 1 391 ? -9.754 -2.246 15.502 1.00 84.25 391 SER A N 1
ATOM 3110 C CA . SER A 1 391 ? -9.589 -3.352 14.534 1.00 84.25 391 SER A CA 1
ATOM 3111 C C . SER A 1 391 ? -9.561 -2.873 13.073 1.00 84.25 391 SER A C 1
ATOM 3113 O O . SER A 1 391 ? -10.294 -3.369 12.217 1.00 84.25 391 SER A O 1
ATOM 3115 N N . GLY A 1 392 ? -8.743 -1.861 12.791 1.00 90.19 392 GLY A N 1
ATOM 3116 C CA . GLY A 1 392 ? -8.661 -1.213 11.483 1.00 90.19 392 GLY A CA 1
ATOM 3117 C C . GLY A 1 392 ? -7.230 -1.071 10.981 1.00 90.19 392 GLY A C 1
ATOM 3118 O O . GLY A 1 392 ? -6.289 -1.521 11.627 1.00 90.19 392 GLY A O 1
ATOM 3119 N N . LEU A 1 393 ? -7.077 -0.445 9.813 1.00 94.56 393 LEU A N 1
ATOM 3120 C CA . LEU A 1 393 ? -5.770 -0.077 9.269 1.00 94.56 393 LEU A CA 1
ATOM 3121 C C . LEU A 1 393 ? -5.178 1.075 10.091 1.00 94.56 393 LEU A C 1
ATOM 3123 O O . LEU A 1 393 ? -5.809 2.123 10.221 1.00 94.56 393 LEU A O 1
ATOM 3127 N N . LEU A 1 394 ? -3.976 0.868 10.621 1.00 95.69 394 LEU A N 1
ATOM 3128 C CA . LEU A 1 394 ? -3.205 1.866 11.360 1.00 95.69 394 LEU A CA 1
ATOM 3129 C C . LEU A 1 394 ? -2.224 2.604 10.438 1.00 95.69 394 LEU A C 1
ATOM 3131 O O . LEU A 1 394 ? -2.129 3.822 10.491 1.00 95.69 394 LEU A O 1
ATOM 3135 N N . ALA A 1 395 ? -1.510 1.883 9.573 1.00 95.88 395 ALA A N 1
ATOM 3136 C CA . ALA A 1 395 ? -0.620 2.453 8.558 1.00 95.88 395 ALA A CA 1
ATOM 3137 C C . ALA A 1 395 ? -0.260 1.405 7.499 1.00 95.88 395 ALA A C 1
ATOM 3139 O O . ALA A 1 395 ? -0.520 0.216 7.683 1.00 95.88 395 ALA A O 1
ATOM 3140 N N . TYR A 1 396 ? 0.382 1.841 6.418 1.00 95.81 396 TYR A N 1
ATOM 3141 C CA . TYR A 1 396 ? 1.208 0.969 5.583 1.00 95.81 396 TYR A CA 1
ATOM 3142 C C . TYR A 1 396 ? 2.671 1.119 5.980 1.00 95.81 396 TYR A C 1
ATOM 3144 O O . TYR A 1 396 ? 3.174 2.238 6.054 1.00 95.81 396 TYR A O 1
ATOM 3152 N N . PHE A 1 397 ? 3.335 -0.002 6.233 1.00 96.12 397 PHE A N 1
ATOM 3153 C CA . PHE A 1 397 ? 4.771 -0.079 6.452 1.00 96.12 397 PHE A CA 1
ATOM 3154 C C . PHE A 1 397 ? 5.473 -0.227 5.097 1.00 96.12 397 PHE A C 1
ATOM 3156 O O . PHE A 1 397 ? 5.248 -1.215 4.410 1.00 96.12 397 PHE A O 1
ATOM 3163 N N . ASP A 1 398 ? 6.254 0.765 4.685 1.00 93.69 398 ASP A N 1
ATOM 3164 C CA . ASP A 1 398 ? 7.003 0.813 3.429 1.00 93.69 398 ASP A CA 1
ATOM 3165 C C . ASP A 1 398 ? 8.253 -0.061 3.517 1.00 93.69 398 ASP A C 1
ATOM 3167 O O . ASP A 1 398 ? 9.209 0.240 4.230 1.00 93.69 398 ASP A O 1
ATOM 3171 N N . THR A 1 399 ? 8.235 -1.167 2.784 1.00 92.75 399 THR A N 1
ATOM 3172 C CA . THR A 1 399 ? 9.293 -2.176 2.791 1.00 92.75 399 THR A CA 1
ATOM 3173 C C . THR A 1 399 ? 10.189 -2.089 1.563 1.00 92.75 399 THR A C 1
ATOM 3175 O O . THR A 1 399 ? 11.070 -2.933 1.380 1.00 92.75 399 THR A O 1
ATOM 3178 N N . THR A 1 400 ? 10.014 -1.060 0.725 1.00 86.31 400 THR A N 1
ATOM 3179 C CA . THR A 1 400 ? 10.695 -0.931 -0.570 1.00 86.31 400 THR A CA 1
ATOM 3180 C C . THR A 1 400 ? 12.212 -1.047 -0.429 1.00 86.31 400 THR A C 1
ATOM 3182 O O . THR A 1 400 ? 12.833 -1.853 -1.121 1.00 86.31 400 THR A O 1
ATOM 3185 N N . ALA A 1 401 ? 12.795 -0.299 0.513 1.00 87.06 401 ALA A N 1
ATOM 3186 C CA . ALA A 1 401 ? 14.234 -0.280 0.785 1.00 87.06 401 ALA A CA 1
ATOM 3187 C C . ALA A 1 401 ? 14.666 -1.223 1.926 1.00 87.06 401 ALA A C 1
ATOM 3189 O O . ALA A 1 401 ? 15.835 -1.229 2.307 1.00 87.06 401 ALA A O 1
ATOM 3190 N N . LEU A 1 402 ? 13.735 -1.994 2.496 1.00 89.69 402 LEU A N 1
ATOM 3191 C CA . LEU A 1 402 ? 13.997 -2.871 3.634 1.00 89.69 402 LEU A CA 1
ATOM 3192 C C . LEU A 1 402 ? 14.368 -4.287 3.178 1.00 89.69 402 LEU A C 1
ATOM 3194 O O . LEU A 1 402 ? 13.839 -4.808 2.189 1.00 89.69 402 LEU A O 1
ATOM 3198 N N . SER A 1 403 ? 15.289 -4.911 3.912 1.00 89.31 403 SER A N 1
ATOM 3199 C CA . SER A 1 403 ? 15.729 -6.291 3.686 1.00 89.31 403 SER A CA 1
ATOM 3200 C C . SER A 1 403 ? 14.658 -7.292 4.111 1.00 89.31 403 SER A C 1
ATOM 3202 O O . SER A 1 403 ? 13.848 -7.023 4.987 1.00 89.31 403 SER A O 1
ATOM 3204 N N . ALA A 1 404 ? 14.657 -8.486 3.526 1.00 90.38 404 ALA A N 1
ATOM 3205 C CA . ALA A 1 404 ? 13.779 -9.557 3.989 1.00 90.38 404 ALA A CA 1
ATOM 3206 C C . ALA A 1 404 ? 14.256 -10.101 5.353 1.00 90.38 404 ALA A C 1
ATOM 3208 O O . ALA A 1 404 ? 15.462 -10.142 5.604 1.00 90.38 404 ALA A O 1
ATOM 3209 N N . GLY A 1 405 ? 13.347 -10.570 6.215 1.00 91.62 405 GLY A N 1
ATOM 3210 C CA . GLY A 1 405 ? 13.719 -11.108 7.533 1.00 91.62 405 GLY A CA 1
ATOM 3211 C C . GLY A 1 405 ? 12.791 -10.689 8.676 1.00 91.62 405 GLY A C 1
ATOM 3212 O O . GLY A 1 405 ? 11.680 -10.231 8.419 1.00 91.62 405 GLY A O 1
ATOM 3213 N N . PRO A 1 406 ? 13.191 -10.894 9.944 1.00 95.31 406 PRO A N 1
ATOM 3214 C CA . PRO A 1 406 ? 12.368 -10.561 11.102 1.00 95.31 406 PRO A CA 1
ATOM 3215 C C . PRO A 1 406 ? 12.279 -9.047 11.339 1.00 95.31 406 PRO A C 1
ATOM 3217 O O . PRO A 1 406 ? 13.282 -8.346 11.296 1.00 95.31 406 PRO A O 1
ATOM 3220 N N . TYR A 1 407 ? 11.074 -8.577 11.655 1.00 97.25 407 TYR A N 1
ATOM 3221 C CA . TYR A 1 407 ? 10.771 -7.206 12.045 1.00 97.25 407 TYR A CA 1
ATOM 3222 C C . TYR A 1 407 ? 9.883 -7.186 13.289 1.00 97.25 407 TYR A C 1
ATOM 3224 O O . TYR A 1 407 ? 8.994 -8.023 13.473 1.00 97.25 407 TYR A O 1
ATOM 3232 N N . PHE A 1 408 ? 10.106 -6.186 14.130 1.00 98.06 408 PHE A N 1
ATOM 3233 C CA . PHE A 1 408 ? 9.353 -5.905 15.341 1.00 98.06 408 PHE A CA 1
ATOM 3234 C C . PHE A 1 408 ? 8.657 -4.567 15.166 1.00 98.06 408 PHE A C 1
ATOM 3236 O O . PHE A 1 408 ? 9.305 -3.570 14.863 1.00 98.06 408 PHE A O 1
ATOM 3243 N N . LEU A 1 409 ? 7.345 -4.535 15.367 1.00 98.19 409 LEU A N 1
ATOM 3244 C CA . LEU A 1 409 ? 6.563 -3.308 15.318 1.00 98.19 409 LEU A CA 1
ATOM 3245 C C . LEU A 1 409 ? 6.159 -2.904 16.728 1.00 98.19 409 LEU A C 1
ATOM 3247 O O . LEU A 1 409 ? 5.761 -3.745 17.538 1.00 98.19 409 LEU A O 1
ATOM 3251 N N . ARG A 1 410 ? 6.217 -1.605 17.004 1.00 98.19 410 ARG A N 1
ATOM 3252 C CA . ARG A 1 410 ? 5.776 -0.990 18.251 1.00 98.19 410 ARG A CA 1
ATOM 3253 C C . ARG A 1 410 ? 4.733 0.070 17.949 1.00 98.19 410 ARG A C 1
ATOM 3255 O O . ARG A 1 410 ? 4.989 0.994 17.190 1.00 98.19 410 ARG A O 1
ATOM 3262 N N . LEU A 1 411 ? 3.569 -0.065 18.571 1.00 98.25 411 LEU A N 1
ATOM 3263 C CA . LEU A 1 411 ? 2.506 0.931 18.566 1.00 98.25 411 LEU A CA 1
ATOM 3264 C C . LEU A 1 411 ? 2.496 1.633 19.921 1.00 98.25 411 LEU A C 1
ATOM 3266 O O . LEU A 1 411 ? 2.411 0.976 20.961 1.00 98.25 411 LEU A O 1
ATOM 3270 N N . THR A 1 412 ? 2.540 2.962 19.905 1.00 98.06 412 THR A N 1
ATOM 3271 C CA . THR A 1 412 ? 2.354 3.793 21.096 1.00 98.06 412 THR A CA 1
ATOM 3272 C C . THR A 1 412 ? 1.117 4.653 20.914 1.00 98.06 412 THR A C 1
ATOM 3274 O O . THR A 1 412 ? 1.025 5.431 19.970 1.00 98.06 412 THR A O 1
ATOM 3277 N N . VAL A 1 413 ? 0.156 4.516 21.823 1.00 97.06 413 VAL A N 1
ATOM 3278 C CA . VAL A 1 413 ? -1.078 5.306 21.850 1.00 97.06 413 VAL A CA 1
ATOM 3279 C C . VAL A 1 413 ? -0.941 6.375 22.921 1.00 97.06 413 VAL A C 1
ATOM 3281 O O . VAL A 1 413 ? -0.581 6.062 24.057 1.00 97.06 413 VAL A O 1
ATOM 3284 N N . PHE A 1 414 ? -1.243 7.618 22.565 1.00 95.56 414 PHE A N 1
ATOM 3285 C CA . PHE A 1 414 ? -1.124 8.785 23.428 1.00 95.56 414 PHE A CA 1
ATOM 3286 C C . PHE A 1 414 ? -2.503 9.324 23.787 1.00 95.56 414 PHE A C 1
ATOM 3288 O O . PHE A 1 414 ? -3.434 9.318 22.978 1.00 95.56 414 PHE A O 1
ATOM 3295 N N . SER A 1 415 ? -2.619 9.822 25.012 1.00 92.06 415 SER A N 1
ATOM 3296 C CA . SER A 1 415 ? -3.765 10.616 25.446 1.00 92.06 415 SER A CA 1
ATOM 3297 C C . SER A 1 415 ? -3.400 12.095 25.559 1.00 92.06 415 SER A C 1
ATOM 3299 O O . SER A 1 415 ? -2.248 12.446 25.810 1.00 92.06 415 SER A O 1
ATOM 3301 N N . LYS A 1 416 ? -4.405 12.970 25.493 1.00 85.56 416 LYS A N 1
ATOM 3302 C CA . LYS A 1 416 ? -4.290 14.422 25.698 1.00 85.56 416 LYS A CA 1
ATOM 3303 C C . LYS A 1 416 ? -3.828 14.773 27.110 1.00 85.56 416 LYS A C 1
ATOM 3305 O O . LYS A 1 416 ? -3.265 15.839 27.328 1.00 85.56 416 LYS A O 1
ATOM 3310 N N . ALA A 1 417 ? -4.052 13.869 28.063 1.00 81.31 417 ALA A N 1
ATOM 3311 C CA . ALA A 1 417 ? -3.588 13.981 29.441 1.00 81.31 417 ALA A CA 1
ATOM 3312 C C . ALA A 1 417 ? -2.127 13.518 29.636 1.00 81.31 417 ALA A C 1
ATOM 3314 O O . ALA A 1 417 ? -1.630 13.529 30.760 1.00 81.31 417 ALA A O 1
ATOM 3315 N N . GLY A 1 418 ? -1.441 13.083 28.572 1.00 85.44 418 GLY A N 1
ATOM 3316 C CA . GLY A 1 418 ? -0.044 12.642 28.608 1.00 85.44 418 GLY A CA 1
ATOM 3317 C C . GLY A 1 418 ? 0.173 11.187 29.038 1.00 85.44 418 GLY A C 1
ATOM 3318 O O . GLY A 1 418 ? 1.314 10.734 29.070 1.00 85.44 418 GLY A O 1
ATOM 3319 N N . ALA A 1 419 ? -0.884 10.425 29.342 1.00 87.31 419 ALA A N 1
ATOM 3320 C CA . ALA A 1 419 ? -0.763 8.977 29.515 1.00 87.31 419 ALA A CA 1
ATOM 3321 C C . ALA A 1 419 ? -0.458 8.304 28.170 1.00 87.31 419 ALA A C 1
ATOM 3323 O O . ALA A 1 419 ? -0.949 8.755 27.130 1.00 87.31 419 ALA A O 1
ATOM 3324 N N . THR A 1 420 ? 0.299 7.207 28.209 1.00 94.56 420 THR A N 1
ATOM 3325 C CA . THR A 1 420 ? 0.637 6.400 27.033 1.00 94.56 420 THR A CA 1
ATOM 3326 C C . THR A 1 420 ? 0.359 4.920 27.275 1.00 94.56 420 THR A C 1
ATOM 3328 O O . THR A 1 420 ? 0.373 4.441 28.413 1.00 94.56 420 THR A O 1
ATOM 3331 N N . LYS A 1 421 ? 0.096 4.177 26.199 1.00 94.94 421 LYS A N 1
ATOM 3332 C CA . LYS A 1 421 ? 0.043 2.711 26.212 1.00 94.94 421 LYS A CA 1
ATOM 3333 C C . LYS A 1 421 ? 0.808 2.166 25.019 1.00 94.94 421 LYS A C 1
ATOM 3335 O O . LYS A 1 421 ? 0.601 2.625 23.901 1.00 94.94 421 LYS A O 1
ATOM 3340 N N . ILE A 1 422 ? 1.669 1.190 25.281 1.00 96.88 422 ILE A N 1
ATOM 3341 C CA . ILE A 1 422 ? 2.556 0.587 24.286 1.00 96.88 422 ILE A CA 1
ATOM 3342 C C . ILE A 1 422 ? 2.154 -0.870 24.083 1.00 96.88 422 ILE A C 1
ATOM 3344 O O . ILE A 1 422 ? 1.848 -1.576 25.046 1.00 96.88 422 ILE A O 1
ATOM 3348 N N . CYS A 1 423 ? 2.179 -1.320 22.837 1.00 96.62 423 CYS A N 1
ATOM 3349 C CA . CYS A 1 423 ? 2.033 -2.716 22.463 1.00 96.62 423 CYS A CA 1
ATOM 3350 C C . CYS A 1 423 ? 2.957 -3.035 21.286 1.00 96.62 423 CYS A C 1
ATOM 3352 O O . CYS A 1 423 ? 3.314 -2.154 20.502 1.00 96.62 423 CYS A O 1
ATOM 3354 N N . THR A 1 424 ? 3.378 -4.291 21.185 1.00 97.56 424 THR A N 1
ATOM 3355 C CA . THR A 1 424 ? 4.326 -4.743 20.167 1.00 97.56 424 THR A CA 1
ATOM 3356 C C . THR A 1 424 ? 3.819 -5.999 19.471 1.00 97.56 424 THR A C 1
ATOM 3358 O O . THR A 1 424 ? 3.033 -6.761 20.034 1.00 97.56 424 THR A O 1
ATOM 3361 N N . THR A 1 425 ? 4.273 -6.211 18.241 1.00 97.44 425 THR A N 1
ATOM 3362 C CA . THR A 1 425 ? 4.146 -7.480 17.515 1.00 97.44 425 THR A CA 1
ATOM 3363 C C . THR A 1 425 ? 5.444 -7.757 16.764 1.00 97.44 425 THR A C 1
ATOM 3365 O O . THR A 1 425 ? 6.288 -6.868 16.625 1.00 97.44 425 THR A O 1
ATOM 3368 N N . SER A 1 426 ? 5.617 -8.978 16.275 1.00 96.88 426 SER A N 1
ATOM 3369 C CA . SER A 1 426 ? 6.708 -9.323 15.372 1.00 96.88 426 SER A CA 1
ATOM 3370 C C . SER A 1 426 ? 6.223 -10.196 14.226 1.00 96.88 426 SER A C 1
ATOM 3372 O O . SER A 1 426 ? 5.247 -10.944 14.331 1.00 96.88 426 SER A O 1
ATOM 3374 N N . PHE A 1 427 ? 6.922 -10.083 13.107 1.00 96.69 427 PHE A N 1
ATOM 3375 C CA . PHE A 1 427 ? 6.666 -10.853 11.902 1.00 96.69 427 PHE A CA 1
ATOM 3376 C C . PHE A 1 427 ? 7.973 -11.029 11.124 1.00 96.69 427 PHE A C 1
ATOM 3378 O O . PHE A 1 427 ? 8.990 -10.422 11.445 1.00 96.69 427 PHE A O 1
ATOM 3385 N N . SER A 1 428 ? 7.965 -11.880 10.108 1.00 95.50 428 SER A N 1
ATOM 3386 C CA . SER A 1 428 ? 9.032 -11.996 9.123 1.00 95.50 428 SER A CA 1
ATOM 3387 C C . SER A 1 428 ? 8.522 -11.458 7.794 1.00 95.50 428 SER A C 1
ATOM 3389 O O . SER A 1 428 ? 7.539 -11.967 7.253 1.00 95.50 428 SER A O 1
ATOM 3391 N N . LEU A 1 429 ? 9.178 -10.419 7.287 1.00 94.31 429 LEU A N 1
ATOM 3392 C CA . LEU A 1 429 ? 8.918 -9.847 5.979 1.00 94.31 429 LEU A CA 1
ATOM 3393 C C . LEU A 1 429 ? 9.320 -10.852 4.899 1.00 94.31 429 LEU A C 1
ATOM 3395 O O . LEU A 1 429 ? 10.499 -11.185 4.748 1.00 94.31 429 LEU A O 1
ATOM 3399 N N . PHE A 1 430 ? 8.326 -11.314 4.149 1.00 92.38 430 PHE A N 1
ATOM 3400 C CA . PHE A 1 430 ? 8.501 -12.134 2.965 1.00 92.38 430 PHE A CA 1
ATOM 3401 C C . PHE A 1 430 ? 8.598 -11.229 1.735 1.00 92.38 430 PHE A C 1
ATOM 3403 O O . PHE A 1 430 ? 7.589 -10.730 1.237 1.00 92.38 430 PHE A O 1
ATOM 3410 N N . LYS A 1 431 ? 9.828 -11.008 1.265 1.00 89.50 431 LYS A N 1
ATOM 3411 C CA . LYS A 1 431 ? 10.122 -10.136 0.126 1.00 89.50 431 LYS A CA 1
ATOM 3412 C C . LYS A 1 431 ? 9.997 -10.919 -1.181 1.00 89.50 431 LYS A C 1
ATOM 3414 O O . LYS A 1 431 ? 10.511 -12.040 -1.283 1.00 89.50 431 LYS A O 1
ATOM 3419 N N . GLN A 1 432 ? 9.326 -10.322 -2.159 1.00 88.19 432 GLN A N 1
ATOM 3420 C CA . GLN A 1 432 ? 9.033 -10.880 -3.483 1.00 88.19 432 GLN A CA 1
ATOM 3421 C C . GLN A 1 432 ? 9.529 -9.905 -4.554 1.00 88.19 432 GLN A C 1
ATOM 3423 O O . GLN A 1 432 ? 8.759 -9.375 -5.354 1.00 88.19 432 GLN A O 1
ATOM 3428 N N . ASP A 1 433 ? 10.834 -9.642 -4.552 1.00 87.12 433 ASP A N 1
ATOM 3429 C CA . ASP A 1 433 ? 11.431 -8.689 -5.475 1.00 87.12 433 ASP A CA 1
ATOM 3430 C C . ASP A 1 433 ? 11.793 -9.378 -6.799 1.00 87.12 433 ASP A C 1
ATOM 3432 O O . ASP A 1 433 ? 12.858 -9.978 -6.958 1.00 87.12 433 ASP A O 1
ATOM 3436 N N . VAL A 1 434 ? 10.853 -9.339 -7.744 1.00 90.50 434 VAL A N 1
ATOM 3437 C CA . VAL A 1 434 ? 10.977 -9.950 -9.071 1.00 90.50 434 VAL A CA 1
ATOM 3438 C C . VAL A 1 434 ? 10.715 -8.884 -10.120 1.00 90.50 434 VAL A C 1
ATOM 3440 O O . VAL A 1 434 ? 9.570 -8.497 -10.327 1.00 90.50 434 VAL A O 1
ATOM 3443 N N . ARG A 1 435 ? 11.782 -8.377 -10.749 1.00 92.19 435 ARG A N 1
ATOM 3444 C CA . ARG A 1 435 ? 11.703 -7.284 -11.732 1.00 92.19 435 ARG A CA 1
ATOM 3445 C C . ARG A 1 435 ? 12.931 -7.176 -12.627 1.00 92.19 435 ARG A C 1
ATOM 3447 O O . ARG A 1 435 ? 14.052 -7.429 -12.188 1.00 92.19 435 ARG A O 1
ATOM 3454 N N . ILE A 1 436 ? 12.738 -6.720 -13.857 1.00 93.94 436 ILE A N 1
ATOM 3455 C CA . ILE A 1 436 ? 13.772 -6.360 -14.825 1.00 93.94 436 ILE A CA 1
ATOM 3456 C C . ILE A 1 436 ? 13.964 -4.841 -14.761 1.00 93.94 436 ILE A C 1
ATOM 3458 O O . ILE A 1 436 ? 13.045 -4.063 -14.986 1.00 93.94 436 ILE A O 1
ATOM 3462 N N . LEU A 1 437 ? 15.181 -4.404 -14.453 1.00 93.44 437 LEU A N 1
ATOM 3463 C CA . LEU A 1 437 ? 15.523 -2.988 -14.271 1.00 93.44 437 LEU A CA 1
ATOM 3464 C C . LEU A 1 437 ? 16.374 -2.431 -15.411 1.00 93.44 437 LEU A C 1
ATOM 3466 O O . LEU A 1 437 ? 16.417 -1.219 -15.617 1.00 93.44 437 LEU A O 1
ATOM 3470 N N . ALA A 1 438 ? 17.093 -3.297 -16.124 1.00 93.50 438 ALA A N 1
ATOM 3471 C CA . ALA A 1 438 ? 17.983 -2.869 -17.187 1.00 93.50 438 ALA A CA 1
ATOM 3472 C C . ALA A 1 438 ? 18.200 -3.936 -18.260 1.00 93.50 438 ALA A C 1
ATOM 3474 O O . ALA A 1 438 ? 18.072 -5.140 -18.020 1.00 93.50 438 ALA A O 1
ATOM 3475 N N . ALA A 1 439 ? 18.575 -3.457 -19.444 1.00 94.00 439 ALA A N 1
ATOM 3476 C CA . ALA A 1 439 ? 19.071 -4.268 -20.544 1.00 94.00 439 ALA A CA 1
ATOM 3477 C C . ALA A 1 439 ? 20.414 -3.704 -21.027 1.00 94.00 439 ALA A C 1
ATOM 3479 O O . ALA A 1 439 ? 20.538 -2.515 -21.312 1.00 94.00 439 ALA A O 1
ATOM 3480 N N . SER A 1 440 ? 21.446 -4.541 -21.099 1.00 91.56 440 SER A N 1
ATOM 3481 C CA . SER A 1 440 ? 22.813 -4.185 -21.494 1.00 91.56 440 SER A CA 1
ATOM 3482 C C . SER A 1 440 ? 23.377 -2.978 -20.730 1.00 91.56 440 SER A C 1
ATOM 3484 O O . SER A 1 440 ? 24.089 -2.154 -21.301 1.00 91.56 440 SER A O 1
ATOM 3486 N N . GLY A 1 441 ? 23.045 -2.859 -19.437 1.00 89.06 441 GLY A N 1
ATOM 3487 C CA . GLY A 1 441 ? 23.443 -1.733 -18.582 1.00 89.06 441 GLY A CA 1
ATOM 3488 C C . GLY A 1 441 ? 22.622 -0.451 -18.778 1.00 89.06 441 GLY A C 1
ATOM 3489 O O . GLY A 1 441 ? 22.906 0.554 -18.130 1.00 89.06 441 GLY A O 1
ATOM 3490 N N . TYR A 1 442 ? 21.609 -0.466 -19.646 1.00 91.69 442 TYR A N 1
ATOM 3491 C CA . TYR A 1 442 ? 20.703 0.655 -19.879 1.00 91.69 442 TYR A CA 1
ATOM 3492 C C . TYR A 1 442 ? 19.491 0.585 -18.942 1.00 91.69 442 TYR A C 1
ATOM 3494 O O . TYR A 1 442 ? 18.717 -0.365 -19.019 1.00 91.69 442 TYR A O 1
ATOM 3502 N N . THR A 1 443 ? 19.324 1.586 -18.072 1.00 93.19 443 THR A N 1
ATOM 3503 C CA . THR A 1 443 ? 18.360 1.579 -16.948 1.00 93.19 443 THR A CA 1
ATOM 3504 C C . THR A 1 443 ? 17.204 2.575 -17.085 1.00 93.19 443 THR A C 1
ATOM 3506 O O . THR A 1 443 ? 16.343 2.640 -16.212 1.00 93.19 443 THR A O 1
ATOM 3509 N N . ASN A 1 444 ? 17.179 3.401 -18.136 1.00 94.44 444 ASN A N 1
ATOM 3510 C CA . ASN A 1 444 ? 16.200 4.483 -18.234 1.00 94.44 444 ASN A CA 1
ATOM 3511 C C . ASN A 1 444 ? 14.844 3.967 -18.745 1.00 94.44 444 ASN A C 1
ATOM 3513 O O . ASN A 1 444 ? 14.720 3.619 -19.922 1.00 94.44 444 ASN A O 1
ATOM 3517 N N . LEU A 1 445 ? 13.844 3.944 -17.861 1.00 92.81 445 LEU A N 1
ATOM 3518 C CA . LEU A 1 445 ? 12.464 3.537 -18.137 1.00 92.81 445 LEU A CA 1
ATOM 3519 C C . LEU A 1 445 ? 11.517 4.745 -18.080 1.00 92.81 445 LEU A C 1
ATOM 3521 O O . LEU A 1 445 ? 11.677 5.630 -17.241 1.00 92.81 445 LEU A O 1
ATOM 3525 N N . ASP A 1 446 ? 10.501 4.778 -18.943 1.00 93.38 446 ASP A N 1
ATOM 3526 C CA . ASP A 1 446 ? 9.484 5.845 -18.951 1.00 93.38 446 ASP A CA 1
ATOM 3527 C C . ASP A 1 446 ? 8.405 5.700 -17.860 1.00 93.38 446 ASP A C 1
ATOM 3529 O O . ASP A 1 446 ? 7.634 6.632 -17.615 1.00 93.38 446 ASP A O 1
ATOM 3533 N N . LYS A 1 447 ? 8.352 4.538 -17.203 1.00 91.38 447 LYS A N 1
ATOM 3534 C CA . LYS A 1 447 ? 7.410 4.164 -16.140 1.00 91.38 447 LYS A CA 1
ATOM 3535 C C . LYS A 1 447 ? 8.113 3.303 -15.078 1.00 91.38 447 LYS A C 1
ATOM 3537 O O . LYS A 1 447 ? 9.235 2.858 -15.317 1.00 91.38 447 LYS A O 1
ATOM 3542 N N . PRO A 1 448 ? 7.493 3.056 -13.904 1.00 87.94 448 PRO A N 1
ATOM 3543 C CA . PRO A 1 448 ? 8.034 2.117 -12.919 1.00 87.94 448 PRO A CA 1
ATOM 3544 C C . PRO A 1 448 ? 8.245 0.720 -13.516 1.00 87.94 448 PRO A C 1
ATOM 3546 O O . PRO A 1 448 ? 7.421 0.272 -14.304 1.00 87.94 448 PRO A O 1
ATOM 3549 N N . ALA A 1 449 ? 9.302 0.020 -13.097 1.00 85.81 449 ALA A N 1
ATOM 3550 C CA . ALA A 1 449 ? 9.698 -1.270 -13.676 1.00 85.81 449 ALA A CA 1
ATOM 3551 C C . ALA A 1 449 ? 8.632 -2.376 -13.582 1.00 85.81 449 ALA A C 1
ATOM 3553 O O . ALA A 1 449 ? 8.579 -3.229 -14.448 1.00 85.81 449 ALA A O 1
ATOM 3554 N N . LEU A 1 450 ? 7.761 -2.331 -12.567 1.00 85.25 450 LEU A N 1
ATOM 3555 C CA . LEU A 1 450 ? 6.663 -3.295 -12.403 1.00 85.25 450 LEU A CA 1
ATOM 3556 C C . LEU A 1 450 ? 5.444 -2.997 -13.299 1.00 85.25 450 LEU A C 1
ATOM 3558 O O . LEU A 1 450 ? 4.462 -3.738 -13.268 1.00 85.25 450 LEU A O 1
ATOM 3562 N N . ASP A 1 451 ? 5.445 -1.888 -14.047 1.00 87.69 451 ASP A N 1
ATOM 3563 C CA . ASP A 1 451 ? 4.421 -1.635 -15.059 1.00 87.69 451 ASP A CA 1
ATOM 3564 C C . ASP A 1 451 ? 4.771 -2.456 -16.313 1.00 87.69 451 ASP A C 1
ATOM 3566 O O . ASP A 1 451 ? 5.764 -2.148 -16.974 1.00 87.69 451 ASP A O 1
ATOM 3570 N N . PRO A 1 452 ? 3.947 -3.440 -16.723 1.00 88.31 452 PRO A N 1
ATOM 3571 C CA . PRO A 1 452 ? 4.243 -4.289 -17.882 1.00 88.31 452 PRO A CA 1
ATOM 3572 C C . PRO A 1 452 ? 4.245 -3.521 -19.218 1.00 88.31 452 PRO A C 1
ATOM 3574 O O . PRO A 1 452 ? 4.549 -4.077 -20.273 1.00 88.31 452 PRO A O 1
ATOM 3577 N N . THR A 1 453 ? 3.868 -2.241 -19.205 1.00 91.31 453 THR A N 1
ATOM 3578 C CA . THR A 1 453 ? 3.940 -1.327 -20.348 1.00 91.31 453 THR A CA 1
ATOM 3579 C C . THR A 1 453 ? 5.130 -0.369 -20.284 1.00 91.31 453 THR A C 1
ATOM 3581 O O . THR A 1 453 ? 5.217 0.514 -21.140 1.00 91.31 453 THR A O 1
ATOM 3584 N N . ALA A 1 454 ? 6.019 -0.506 -19.293 1.00 92.00 454 ALA A N 1
ATOM 3585 C CA . ALA A 1 454 ? 7.250 0.267 -19.183 1.00 92.00 454 ALA A CA 1
ATOM 3586 C C . ALA A 1 454 ? 8.174 0.011 -20.377 1.00 92.00 454 ALA A C 1
ATOM 3588 O O . ALA A 1 454 ? 8.237 -1.089 -20.936 1.00 92.00 454 ALA A O 1
ATOM 3589 N N . ARG A 1 455 ? 8.901 1.047 -20.794 1.00 94.44 455 ARG A N 1
ATOM 3590 C CA . ARG A 1 455 ? 9.737 1.022 -21.996 1.00 94.44 455 ARG A CA 1
ATOM 3591 C C . ARG A 1 455 ? 11.093 1.624 -21.708 1.00 94.44 455 ARG A C 1
ATOM 3593 O O . ARG A 1 455 ? 11.181 2.689 -21.100 1.00 94.44 455 ARG A O 1
ATOM 3600 N N . PHE A 1 456 ? 12.139 0.988 -22.227 1.00 95.25 456 PHE A N 1
ATOM 3601 C CA . PHE A 1 456 ? 13.459 1.602 -22.258 1.00 95.25 456 PHE A CA 1
ATOM 3602 C C . PHE A 1 456 ? 13.447 2.773 -23.230 1.00 95.25 456 PHE A C 1
ATOM 3604 O O . PHE A 1 456 ? 13.164 2.579 -24.412 1.00 95.25 456 PHE A O 1
ATOM 3611 N N . VAL A 1 457 ? 13.744 3.974 -22.737 1.00 95.38 457 VAL A N 1
ATOM 3612 C CA . VAL A 1 457 ? 13.694 5.208 -23.527 1.00 95.38 457 VAL A CA 1
ATOM 3613 C C . VAL A 1 457 ? 14.981 6.008 -23.418 1.00 95.38 457 VAL A C 1
ATOM 3615 O O . VAL A 1 457 ? 15.606 6.044 -22.365 1.00 95.38 457 VAL A O 1
ATOM 3618 N N . GLU A 1 458 ? 15.345 6.717 -24.481 1.00 91.81 458 GLU A N 1
ATOM 3619 C CA . GLU A 1 458 ? 16.453 7.666 -24.497 1.00 91.81 458 GLU A CA 1
ATOM 3620 C C . GLU A 1 458 ? 16.026 9.044 -25.003 1.00 91.81 458 GLU A C 1
ATOM 3622 O O . GLU A 1 458 ? 15.063 9.191 -25.759 1.00 91.81 458 GLU A O 1
ATOM 3627 N N . THR 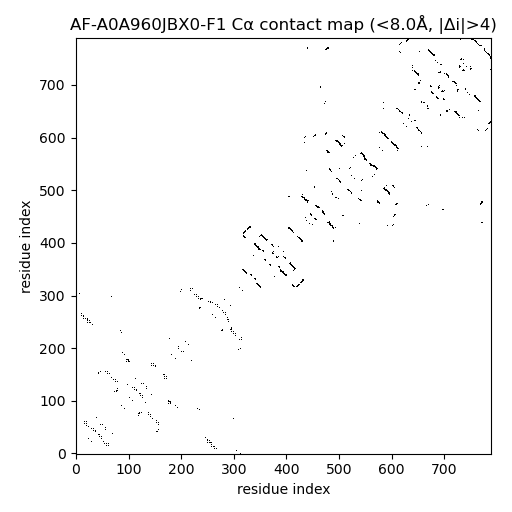A 1 459 ? 16.768 10.071 -24.590 1.00 90.00 459 THR A N 1
ATOM 3628 C CA . THR A 1 459 ? 16.621 11.420 -25.141 1.00 90.00 459 THR A CA 1
ATOM 3629 C C . THR A 1 459 ? 17.454 11.529 -26.411 1.00 90.00 459 THR A C 1
ATOM 3631 O O . THR A 1 459 ? 18.683 11.616 -26.365 1.00 90.00 459 THR A O 1
ATOM 3634 N N . PHE A 1 460 ? 16.780 11.559 -27.555 1.00 83.00 460 PHE A N 1
ATOM 3635 C CA . PHE A 1 460 ? 17.409 11.737 -28.852 1.00 83.00 460 PHE A CA 1
ATOM 3636 C C . PHE A 1 460 ? 17.860 13.191 -29.022 1.00 83.00 460 PHE A C 1
ATOM 3638 O O . PHE A 1 460 ? 17.041 14.116 -29.045 1.00 83.00 460 PHE A O 1
ATOM 3645 N N . THR A 1 461 ? 19.174 13.400 -29.142 1.00 82.69 461 THR A N 1
ATOM 3646 C CA . THR A 1 461 ? 19.728 14.730 -29.419 1.00 82.69 461 THR A CA 1
ATOM 3647 C C . THR A 1 461 ? 19.603 15.028 -30.909 1.00 82.69 461 THR A C 1
ATOM 3649 O O . THR A 1 461 ? 20.185 14.300 -31.715 1.00 82.69 461 THR A O 1
ATOM 3652 N N . PRO A 1 462 ? 18.896 16.100 -31.297 1.00 81.00 462 PRO A N 1
ATOM 3653 C CA . PRO A 1 462 ? 18.710 16.411 -32.699 1.00 81.00 462 PRO A CA 1
ATOM 3654 C C . PRO A 1 462 ? 20.041 16.737 -33.376 1.00 81.00 462 PRO A C 1
ATOM 3656 O O . PRO A 1 462 ? 20.816 17.577 -32.916 1.00 81.00 462 PRO A O 1
ATOM 3659 N N . LYS A 1 463 ? 20.281 16.094 -34.516 1.00 84.44 463 LYS A N 1
ATOM 3660 C CA . LYS A 1 463 ? 21.324 16.459 -35.475 1.00 84.44 463 LYS A CA 1
ATOM 3661 C C . LYS A 1 463 ? 20.694 17.167 -36.663 1.00 84.44 463 LYS A C 1
ATOM 3663 O O . LYS A 1 463 ? 19.785 16.636 -37.308 1.00 84.44 463 LYS A O 1
ATOM 3668 N N . CYS A 1 464 ? 21.193 18.366 -36.944 1.00 84.00 464 CYS A N 1
ATOM 3669 C CA . CYS A 1 464 ? 20.729 19.220 -38.032 1.00 84.00 464 CYS A CA 1
ATOM 3670 C C . CYS A 1 464 ? 19.209 19.467 -38.020 1.00 84.00 464 CYS A C 1
ATOM 3672 O O . CYS A 1 464 ? 18.727 20.222 -37.187 1.00 84.00 464 CYS A O 1
ATOM 3674 N N . THR A 1 465 ? 18.467 18.868 -38.957 1.00 70.25 465 THR A N 1
ATOM 3675 C CA . THR A 1 465 ? 17.024 19.070 -39.165 1.00 70.25 465 THR A CA 1
ATOM 3676 C C . THR A 1 465 ? 16.147 18.097 -38.379 1.00 70.25 465 THR A C 1
ATOM 3678 O O . THR A 1 465 ? 14.926 18.230 -38.410 1.00 70.25 465 THR A O 1
ATOM 3681 N N . SER A 1 466 ? 16.735 17.110 -37.695 1.00 73.19 466 SER A N 1
ATOM 3682 C CA . SER A 1 466 ? 15.962 16.208 -36.837 1.00 73.19 466 SER A CA 1
ATOM 3683 C C . SER A 1 466 ? 15.435 16.943 -35.600 1.00 73.19 466 SER A C 1
ATOM 3685 O O . SER A 1 466 ? 16.027 17.919 -35.143 1.00 73.19 466 SER A O 1
ATOM 3687 N N . ILE A 1 467 ? 14.290 16.502 -35.077 1.00 75.12 467 ILE A N 1
ATOM 3688 C CA . ILE A 1 467 ? 13.648 17.091 -33.895 1.00 75.12 467 ILE A CA 1
ATOM 3689 C C . ILE A 1 467 ? 14.010 16.237 -32.677 1.00 75.12 467 ILE A C 1
ATOM 3691 O O . ILE A 1 467 ? 13.921 15.010 -32.726 1.00 75.12 467 ILE A O 1
ATOM 3695 N N . GLY A 1 468 ? 14.420 16.884 -31.585 1.00 79.94 468 GLY A N 1
ATOM 3696 C CA . GLY A 1 468 ? 14.694 16.197 -30.325 1.00 79.94 468 GLY A CA 1
ATOM 3697 C C . GLY A 1 468 ? 13.424 15.564 -29.765 1.00 79.94 468 GLY A C 1
ATOM 3698 O O . GLY A 1 468 ? 12.364 16.188 -29.770 1.00 79.94 468 GLY A O 1
ATOM 3699 N N . SER A 1 469 ? 13.517 14.322 -29.304 1.00 84.75 469 SER A N 1
ATOM 3700 C CA . SER A 1 469 ? 12.377 13.585 -28.752 1.00 84.75 469 SER A CA 1
ATOM 3701 C C . SER A 1 469 ? 12.839 12.501 -27.781 1.00 84.75 469 SER A C 1
ATOM 3703 O O . SER A 1 469 ? 13.998 12.091 -27.798 1.00 84.75 469 SER A O 1
ATOM 3705 N N . THR A 1 470 ? 11.935 12.047 -26.916 1.00 90.88 470 THR A N 1
ATOM 3706 C CA . THR A 1 470 ? 12.138 10.833 -26.122 1.00 90.88 470 THR A CA 1
ATOM 3707 C C . THR A 1 470 ? 11.617 9.651 -26.924 1.00 90.88 470 THR A C 1
ATOM 3709 O O . THR A 1 470 ? 10.458 9.648 -27.340 1.00 90.88 470 THR A O 1
ATOM 3712 N N . VAL A 1 471 ? 12.479 8.670 -27.166 1.00 91.69 471 VAL A N 1
ATOM 3713 C CA . VAL A 1 471 ? 12.213 7.537 -28.062 1.00 91.69 471 VAL A CA 1
ATOM 3714 C C . VAL A 1 471 ? 12.594 6.236 -27.381 1.00 91.69 471 VAL A C 1
ATOM 3716 O O . VAL A 1 471 ? 13.446 6.241 -26.499 1.00 91.69 471 VAL A O 1
ATOM 3719 N N . GLU A 1 472 ? 11.962 5.128 -27.761 1.00 93.75 472 GLU A N 1
ATOM 3720 C CA . GLU A 1 472 ? 12.368 3.819 -27.240 1.00 93.75 472 GLU A CA 1
ATOM 3721 C C . GLU A 1 472 ? 13.768 3.434 -27.755 1.00 93.75 472 GLU A C 1
ATOM 3723 O O . GLU A 1 472 ? 14.233 3.963 -28.766 1.00 93.75 472 GLU A O 1
ATOM 3728 N N . VAL A 1 473 ? 14.430 2.512 -27.057 1.00 94.12 473 VAL A N 1
ATOM 3729 C CA . VAL A 1 473 ? 15.795 2.053 -27.353 1.00 94.12 473 VAL A CA 1
ATOM 3730 C C . VAL A 1 473 ? 15.780 0.652 -27.973 1.00 94.12 473 VAL A C 1
ATOM 3732 O O . VAL A 1 473 ? 15.020 -0.215 -27.538 1.00 94.12 473 VAL A O 1
ATOM 3735 N N . SER A 1 474 ? 16.644 0.421 -28.965 1.00 95.12 474 SER A N 1
ATOM 3736 C CA . SER A 1 474 ? 16.935 -0.898 -29.542 1.00 95.12 474 SER A CA 1
ATOM 3737 C C . SER A 1 474 ? 18.245 -1.483 -29.006 1.00 95.12 474 SER A C 1
ATOM 3739 O O . SER A 1 474 ? 19.181 -0.757 -28.663 1.00 95.12 474 SER A O 1
ATOM 3741 N N . PHE A 1 475 ? 18.323 -2.812 -28.943 1.00 95.31 475 PHE A N 1
ATOM 3742 C CA . PHE A 1 475 ? 19.462 -3.580 -28.435 1.00 95.31 475 PHE A CA 1
ATOM 3743 C C . PHE A 1 475 ? 19.882 -4.663 -29.430 1.00 95.31 475 PHE A C 1
ATOM 3745 O O . PHE A 1 475 ? 19.068 -5.107 -30.232 1.00 95.31 475 PHE A O 1
ATOM 3752 N N . ALA A 1 476 ? 21.129 -5.131 -29.366 1.00 93.12 476 ALA A N 1
ATOM 3753 C CA . ALA A 1 476 ? 21.626 -6.139 -30.306 1.00 93.12 476 ALA A CA 1
ATOM 3754 C C . ALA A 1 476 ? 22.666 -7.089 -29.726 1.00 93.12 476 ALA A C 1
ATOM 3756 O O . ALA A 1 476 ? 23.311 -6.813 -28.710 1.00 93.12 476 ALA A O 1
ATOM 3757 N N . ARG A 1 477 ? 22.919 -8.170 -30.474 1.00 90.44 477 ARG A N 1
ATOM 3758 C CA . ARG A 1 477 ? 24.022 -9.115 -30.267 1.00 90.44 477 ARG A CA 1
ATOM 3759 C C . ARG A 1 477 ? 23.953 -9.751 -28.880 1.00 90.44 477 ARG A C 1
ATOM 3761 O O . ARG A 1 477 ? 23.114 -10.613 -28.655 1.00 90.44 477 ARG A O 1
ATOM 3768 N N . CYS A 1 478 ? 24.817 -9.331 -27.967 1.00 91.75 478 CYS A N 1
ATOM 3769 C CA . CYS A 1 478 ? 24.933 -9.832 -26.604 1.00 91.75 478 CYS A CA 1
ATOM 3770 C C . CYS A 1 478 ? 24.128 -8.919 -25.672 1.00 91.75 478 CYS A C 1
ATOM 3772 O O . CYS A 1 478 ? 24.612 -7.855 -25.283 1.00 91.75 478 CYS A O 1
ATOM 3774 N N . VAL A 1 479 ? 22.902 -9.333 -25.334 1.00 94.12 479 VAL A N 1
ATOM 3775 C CA . VAL A 1 479 ? 21.992 -8.582 -24.458 1.00 94.12 479 VAL A CA 1
ATOM 3776 C C . VAL A 1 479 ? 22.018 -9.186 -23.061 1.00 94.12 479 VAL A C 1
ATOM 3778 O O . VAL A 1 479 ? 21.655 -10.347 -22.875 1.00 94.12 479 VAL A O 1
ATOM 3781 N N . SER A 1 480 ? 22.479 -8.424 -22.071 1.00 94.19 480 SER A N 1
ATOM 3782 C CA . SER A 1 480 ? 22.390 -8.830 -20.665 1.00 94.19 480 SER A CA 1
ATOM 3783 C C . SER A 1 480 ? 21.156 -8.216 -20.021 1.00 94.19 480 SER A C 1
ATOM 3785 O O . SER A 1 480 ? 20.829 -7.075 -20.313 1.00 94.19 480 SER A O 1
ATOM 3787 N N . PHE A 1 481 ? 20.467 -8.946 -19.151 1.00 95.00 481 PHE A N 1
ATOM 3788 C CA . PHE A 1 481 ? 19.370 -8.375 -18.365 1.00 95.00 481 PHE A CA 1
ATOM 3789 C C . PHE A 1 481 ? 19.835 -8.165 -16.936 1.00 95.00 481 PHE A C 1
ATOM 3791 O O . PHE A 1 481 ? 20.491 -9.041 -16.369 1.00 95.00 481 PHE A O 1
ATOM 3798 N N . GLN A 1 482 ? 19.500 -7.015 -16.363 1.00 93.94 482 GLN A N 1
ATOM 3799 C CA . GLN A 1 482 ? 19.754 -6.686 -14.968 1.00 93.94 482 GLN A CA 1
ATOM 3800 C C . GLN A 1 482 ? 18.438 -6.477 -14.221 1.00 93.94 482 GLN A C 1
ATOM 3802 O O . GLN A 1 482 ? 17.477 -5.957 -14.787 1.00 93.94 482 GLN A O 1
ATOM 3807 N N . GLY A 1 483 ? 18.397 -6.859 -12.952 1.00 93.06 483 GLY A N 1
ATOM 3808 C CA . GLY A 1 483 ? 17.211 -6.771 -12.114 1.00 93.06 483 GLY A CA 1
ATOM 3809 C C . GLY A 1 483 ? 17.255 -7.741 -10.939 1.00 93.06 483 GLY A C 1
ATOM 3810 O O . GLY A 1 483 ? 18.281 -8.365 -10.664 1.00 93.06 483 GLY A O 1
ATOM 3811 N N . SER A 1 484 ? 16.111 -7.882 -10.281 1.00 91.38 484 SER A N 1
ATOM 3812 C CA . SER A 1 484 ? 15.954 -8.648 -9.052 1.00 91.38 484 SER A CA 1
ATOM 3813 C C . SER A 1 484 ? 15.194 -9.941 -9.326 1.00 91.38 484 SER A C 1
ATOM 3815 O O . SER A 1 484 ? 14.209 -9.954 -10.066 1.00 91.38 484 SER A O 1
ATOM 3817 N N . ALA A 1 485 ? 15.682 -11.041 -8.760 1.00 92.12 485 ALA A N 1
ATOM 3818 C CA . ALA A 1 485 ? 15.039 -12.353 -8.798 1.00 92.12 485 ALA A CA 1
ATOM 3819 C C . ALA A 1 485 ? 15.099 -12.959 -7.394 1.00 92.12 485 ALA A C 1
ATOM 3821 O O . ALA A 1 485 ? 15.731 -13.994 -7.168 1.00 92.12 485 ALA A O 1
ATOM 3822 N N . PHE A 1 486 ? 14.493 -12.260 -6.436 1.00 90.06 486 PHE A N 1
ATOM 3823 C CA . PHE A 1 486 ? 14.546 -12.592 -5.023 1.00 90.06 486 PHE A CA 1
ATOM 3824 C C . PHE A 1 486 ? 13.167 -12.970 -4.485 1.00 90.06 486 PHE A C 1
ATOM 3826 O O . PHE A 1 486 ? 12.205 -12.211 -4.568 1.00 90.06 486 PHE A O 1
ATOM 3833 N N . VAL A 1 487 ? 13.096 -14.143 -3.858 1.00 89.81 487 VAL A N 1
ATOM 3834 C CA . VAL A 1 487 ? 11.939 -14.585 -3.076 1.00 89.81 487 VAL A CA 1
ATOM 3835 C C . VAL A 1 487 ? 12.476 -15.185 -1.785 1.00 89.81 487 VAL A C 1
ATOM 3837 O O . VAL A 1 487 ? 13.147 -16.221 -1.814 1.00 89.81 487 VAL A O 1
ATOM 3840 N N . GLY A 1 488 ? 12.230 -14.525 -0.653 1.00 89.25 488 GLY A N 1
ATOM 3841 C CA . GLY A 1 488 ? 12.849 -14.923 0.609 1.00 89.25 488 GLY A CA 1
ATOM 3842 C C . GLY A 1 488 ? 12.474 -14.072 1.819 1.00 89.25 488 GLY A C 1
ATOM 3843 O O . GLY A 1 488 ? 11.649 -13.171 1.734 1.00 89.25 488 GLY A O 1
ATOM 3844 N N . GLY A 1 489 ? 13.085 -14.376 2.967 1.00 85.38 489 GLY A N 1
ATOM 3845 C CA . GLY A 1 489 ? 12.866 -13.667 4.241 1.00 85.38 489 GLY A CA 1
ATOM 3846 C C . GLY A 1 489 ? 12.188 -14.493 5.331 1.00 85.38 489 GLY A C 1
ATOM 3847 O O . GLY A 1 489 ? 12.280 -14.154 6.507 1.00 85.38 489 GLY A O 1
ATOM 3848 N N . CYS A 1 490 ? 11.586 -15.625 4.964 1.00 88.06 490 CYS A N 1
ATOM 3849 C CA . CYS A 1 490 ? 11.048 -16.603 5.907 1.00 88.06 490 CYS A CA 1
ATOM 3850 C C . CYS A 1 490 ? 11.832 -17.917 5.819 1.00 88.06 490 CYS A C 1
ATOM 3852 O O . CYS A 1 490 ? 12.321 -18.279 4.750 1.00 88.06 490 CYS A O 1
ATOM 3854 N N . ASN A 1 491 ? 11.924 -18.655 6.931 1.00 80.06 491 ASN A N 1
ATOM 3855 C CA . ASN A 1 491 ? 12.762 -19.860 7.038 1.00 80.06 491 ASN A CA 1
ATOM 3856 C C . ASN A 1 491 ? 12.501 -20.904 5.935 1.00 80.06 491 ASN A C 1
ATOM 3858 O O . ASN A 1 491 ? 13.455 -21.496 5.423 1.00 80.06 491 ASN A O 1
ATOM 3862 N N . ASP A 1 492 ? 11.238 -21.047 5.524 1.00 80.94 492 ASP A N 1
ATOM 3863 C CA . ASP A 1 492 ? 10.789 -22.056 4.557 1.00 80.94 492 ASP A CA 1
ATOM 3864 C C . ASP A 1 492 ? 10.447 -21.476 3.175 1.00 80.94 492 ASP A C 1
ATOM 3866 O O . ASP A 1 492 ? 10.050 -22.208 2.275 1.00 80.94 492 ASP A O 1
ATOM 3870 N N . LYS A 1 493 ? 10.609 -20.162 2.974 1.00 84.56 493 LYS A N 1
ATOM 3871 C CA . LYS A 1 493 ? 10.311 -19.495 1.700 1.00 84.56 493 LYS A CA 1
ATOM 3872 C C . LYS A 1 493 ? 11.610 -19.062 1.046 1.00 84.56 493 LYS A C 1
ATOM 3874 O O . LYS A 1 493 ? 12.264 -18.140 1.527 1.00 84.56 493 LYS A O 1
ATOM 3879 N N . LYS A 1 494 ? 11.999 -19.747 -0.027 1.00 88.69 494 LYS A N 1
ATOM 3880 C CA . LYS A 1 494 ? 13.209 -19.450 -0.803 1.00 88.69 494 LYS A CA 1
ATOM 3881 C C . LYS A 1 494 ? 12.939 -19.667 -2.284 1.00 88.69 494 LYS A C 1
ATOM 3883 O O . LYS A 1 494 ? 12.082 -20.476 -2.646 1.00 88.69 494 LYS A O 1
ATOM 3888 N N . ILE A 1 495 ? 13.696 -18.980 -3.132 1.00 92.12 495 ILE A N 1
ATOM 3889 C CA . ILE A 1 495 ? 13.696 -19.237 -4.571 1.00 92.12 495 ILE A CA 1
ATOM 3890 C C . ILE A 1 495 ? 14.094 -20.688 -4.863 1.00 92.12 495 ILE A C 1
ATOM 3892 O O . ILE A 1 495 ? 15.014 -21.228 -4.265 1.00 92.12 495 ILE A O 1
ATOM 3896 N N . LYS A 1 496 ? 13.435 -21.323 -5.821 1.00 94.12 496 LYS A N 1
ATOM 3897 C CA . LYS A 1 496 ? 13.858 -22.607 -6.384 1.00 94.12 496 LYS A CA 1
ATOM 3898 C C . LYS A 1 496 ? 14.606 -22.394 -7.693 1.00 94.12 496 LYS A C 1
ATOM 3900 O O . LYS A 1 496 ? 15.641 -23.015 -7.934 1.00 94.12 496 LYS A O 1
ATOM 3905 N N . ARG A 1 497 ? 14.080 -21.518 -8.551 1.00 95.00 497 ARG A N 1
ATOM 3906 C CA . ARG A 1 497 ? 14.681 -21.159 -9.839 1.00 95.00 497 ARG A CA 1
ATOM 3907 C C . ARG A 1 497 ? 14.109 -19.865 -10.393 1.00 95.00 497 ARG A C 1
ATOM 3909 O O . ARG A 1 497 ? 13.011 -19.467 -10.016 1.00 95.00 497 ARG A O 1
ATOM 3916 N N . TYR A 1 498 ? 14.809 -19.285 -11.358 1.00 96.69 498 TYR A N 1
ATOM 3917 C CA . TYR A 1 498 ? 14.239 -18.282 -12.247 1.00 96.69 498 TYR A CA 1
ATOM 3918 C C . TYR A 1 498 ? 14.545 -18.595 -13.711 1.00 96.69 498 TYR A C 1
ATOM 3920 O O . TYR A 1 498 ? 15.514 -19.287 -14.038 1.00 96.69 498 TYR A O 1
ATOM 3928 N N . THR A 1 499 ? 13.700 -18.082 -14.597 1.00 97.94 499 THR A N 1
ATOM 3929 C CA . THR A 1 499 ? 13.817 -18.230 -16.049 1.00 97.94 499 THR A CA 1
ATOM 3930 C C . THR A 1 499 ? 13.650 -16.881 -16.728 1.00 97.94 499 THR A C 1
ATOM 3932 O O . THR A 1 499 ? 12.899 -16.028 -16.252 1.00 97.94 499 THR A O 1
ATOM 3935 N N . LEU A 1 500 ? 14.353 -16.699 -17.845 1.00 98.31 500 LEU A N 1
ATOM 3936 C CA . LEU A 1 500 ? 14.074 -15.630 -18.793 1.00 98.31 500 LEU A CA 1
ATOM 3937 C C . LEU A 1 500 ? 13.556 -16.255 -20.084 1.00 98.31 500 LEU A C 1
ATOM 3939 O O . LEU A 1 500 ? 14.139 -17.194 -20.637 1.00 98.31 500 LEU A O 1
ATOM 3943 N N . SER A 1 501 ? 12.445 -15.719 -20.561 1.00 98.19 501 SER A N 1
ATOM 3944 C CA . SER A 1 501 ? 11.795 -16.161 -21.788 1.00 98.19 501 SER A CA 1
ATOM 3945 C C . SER A 1 501 ? 11.377 -14.966 -22.629 1.00 98.19 501 SER A C 1
ATOM 3947 O O . SER A 1 501 ? 11.248 -13.862 -22.108 1.00 98.19 501 SER A O 1
ATOM 3949 N N . HIS A 1 502 ? 11.198 -15.158 -23.932 1.00 97.62 502 HIS A N 1
ATOM 3950 C CA . HIS A 1 502 ? 10.774 -14.094 -24.835 1.00 97.62 502 HIS A CA 1
ATOM 3951 C C . HIS A 1 502 ? 9.543 -14.492 -25.651 1.00 97.62 502 HIS A C 1
ATOM 3953 O O . HIS A 1 502 ? 9.301 -15.672 -25.919 1.00 97.62 502 HIS A O 1
ATOM 3959 N N . GLN A 1 503 ? 8.788 -13.487 -26.084 1.00 97.38 503 GLN A N 1
ATOM 3960 C CA . GLN A 1 503 ? 7.680 -13.610 -27.028 1.00 97.38 503 GLN A CA 1
ATOM 3961 C C . GLN A 1 503 ? 7.678 -12.401 -27.971 1.00 97.38 503 GLN A C 1
ATOM 3963 O O . GLN A 1 503 ? 8.068 -11.304 -27.574 1.00 97.38 503 GLN A O 1
ATOM 3968 N N . ALA A 1 504 ? 7.289 -12.599 -29.232 1.00 95.25 504 ALA A N 1
ATOM 3969 C CA . ALA A 1 504 ? 7.177 -11.505 -30.195 1.00 95.25 504 ALA A CA 1
ATOM 3970 C C . ALA A 1 504 ? 5.992 -10.582 -29.853 1.00 95.25 504 ALA A C 1
ATOM 3972 O O . ALA A 1 504 ? 4.929 -11.054 -29.449 1.00 95.25 504 ALA A O 1
ATOM 3973 N N . GLY A 1 505 ? 6.167 -9.278 -30.063 1.00 94.25 505 GLY A N 1
ATOM 3974 C CA . GLY A 1 505 ? 5.179 -8.244 -29.760 1.00 94.25 505 GLY A CA 1
ATOM 3975 C C . GLY A 1 505 ? 5.276 -7.678 -28.339 1.00 94.25 505 GLY A C 1
ATOM 3976 O O . GLY A 1 505 ? 6.175 -8.017 -27.569 1.00 94.25 505 GLY A O 1
ATOM 3977 N N . ALA A 1 506 ? 4.341 -6.781 -28.014 1.00 94.19 506 ALA A N 1
ATOM 3978 C CA . ALA A 1 506 ? 4.187 -6.179 -26.690 1.00 94.19 506 ALA A CA 1
ATOM 3979 C C . ALA A 1 506 ? 3.114 -6.940 -25.895 1.00 94.19 506 ALA A C 1
ATOM 3981 O O . ALA A 1 506 ? 1.918 -6.749 -26.112 1.00 94.19 506 ALA A O 1
ATOM 3982 N N . ILE A 1 507 ? 3.556 -7.821 -25.003 1.00 96.56 507 ILE A N 1
ATOM 3983 C CA . ILE A 1 507 ? 2.712 -8.643 -24.137 1.00 96.56 507 ILE A CA 1
ATOM 3984 C C . ILE A 1 507 ? 2.673 -7.995 -22.757 1.00 96.56 507 ILE A C 1
ATOM 3986 O O . ILE A 1 507 ? 3.710 -7.606 -22.233 1.00 96.56 507 ILE A O 1
ATOM 3990 N N . THR A 1 508 ? 1.486 -7.886 -22.164 1.00 95.12 508 THR A N 1
ATOM 3991 C CA . THR A 1 508 ? 1.295 -7.226 -20.859 1.00 95.12 508 THR A CA 1
ATOM 3992 C C . THR A 1 508 ? 0.774 -8.167 -19.773 1.00 95.12 508 THR A C 1
ATOM 3994 O O . THR A 1 508 ? 0.418 -7.711 -18.692 1.00 95.12 508 THR A O 1
ATOM 3997 N N . ASP A 1 509 ? 0.678 -9.466 -20.067 1.00 94.12 509 ASP A N 1
ATOM 3998 C CA . ASP A 1 509 ? 0.167 -10.490 -19.155 1.00 94.12 509 ASP A CA 1
ATOM 3999 C C . ASP A 1 509 ? 1.070 -11.733 -19.183 1.00 94.12 509 ASP A C 1
ATOM 4001 O O . ASP A 1 509 ? 1.256 -12.381 -20.216 1.00 94.12 509 ASP A O 1
ATOM 4005 N N . CYS A 1 510 ? 1.626 -12.065 -18.018 1.00 93.00 510 CYS A N 1
ATOM 4006 C CA . CYS A 1 510 ? 2.529 -13.192 -17.801 1.00 93.00 510 CYS A CA 1
ATOM 4007 C C . CYS A 1 510 ? 1.903 -14.563 -18.088 1.00 93.00 510 CYS A C 1
ATOM 4009 O O . CYS A 1 510 ? 2.629 -15.528 -18.350 1.00 93.00 510 CYS A O 1
ATOM 4011 N N . SER A 1 511 ? 0.574 -14.663 -17.999 1.00 94.44 511 SER A N 1
ATOM 4012 C CA . SER A 1 511 ? -0.176 -15.917 -18.101 1.00 94.44 511 SER A CA 1
ATOM 4013 C C . SER A 1 511 ? -0.431 -16.368 -19.542 1.00 94.44 511 SER A C 1
ATOM 4015 O O . SER A 1 511 ? -0.819 -17.516 -19.774 1.00 94.44 511 SER A O 1
ATOM 4017 N N . VAL A 1 512 ? -0.180 -15.494 -20.522 1.00 95.44 512 VAL A N 1
ATOM 4018 C CA . VAL A 1 512 ? -0.356 -15.791 -21.948 1.00 95.44 512 VAL A CA 1
ATOM 4019 C C . VAL A 1 512 ? 0.605 -16.915 -22.372 1.00 95.44 512 VAL A C 1
ATOM 4021 O O . VAL A 1 512 ? 1.771 -16.902 -21.981 1.00 95.44 512 VAL A O 1
ATOM 4024 N N . PRO A 1 513 ? 0.164 -17.916 -23.158 1.00 95.25 513 PRO A N 1
ATOM 4025 C CA . PRO A 1 513 ? 1.051 -18.962 -23.667 1.00 95.25 513 PRO A CA 1
ATOM 4026 C C . PRO A 1 513 ? 1.945 -18.461 -24.819 1.00 95.25 513 PRO A C 1
ATOM 4028 O O . PRO A 1 513 ? 1.665 -17.446 -25.451 1.00 95.25 513 PRO A O 1
ATOM 4031 N N . GLY A 1 514 ? 2.986 -19.231 -25.160 1.00 95.69 514 GLY A N 1
ATOM 4032 C CA . GLY A 1 514 ? 3.858 -18.952 -26.317 1.00 95.69 514 GLY A CA 1
ATOM 4033 C C . GLY A 1 514 ? 5.242 -18.389 -25.981 1.00 95.69 514 GLY A C 1
ATOM 4034 O O . GLY A 1 514 ? 5.968 -17.977 -26.883 1.00 95.69 514 GLY A O 1
ATOM 4035 N N . TRP A 1 515 ? 5.622 -18.395 -24.703 1.00 97.62 515 TRP A N 1
ATOM 4036 C CA . TRP A 1 515 ? 6.959 -18.017 -24.248 1.00 97.62 515 TRP A CA 1
ATOM 4037 C C . TRP A 1 515 ? 8.027 -19.014 -24.706 1.00 97.62 515 TRP A C 1
ATOM 4039 O O . TRP A 1 515 ? 7.879 -20.223 -24.521 1.00 97.62 515 TRP A O 1
ATOM 4049 N N . THR A 1 516 ? 9.126 -18.501 -25.258 1.00 97.56 516 THR A N 1
ATOM 4050 C CA . THR A 1 516 ? 10.327 -19.283 -25.584 1.00 97.56 516 THR A CA 1
ATOM 4051 C C . THR A 1 516 ? 11.398 -19.015 -24.533 1.00 97.56 516 THR A C 1
ATOM 4053 O O . THR A 1 516 ? 11.890 -17.893 -24.425 1.00 97.56 516 THR A O 1
ATOM 4056 N N . GLU A 1 517 ? 11.733 -20.023 -23.725 1.00 97.62 517 GLU A N 1
ATOM 4057 C CA . GLU A 1 517 ? 12.811 -19.931 -22.730 1.00 97.62 517 GLU A CA 1
ATOM 4058 C C . GLU A 1 517 ? 14.169 -19.808 -23.431 1.00 97.62 517 GLU A C 1
ATOM 4060 O O . GLU A 1 517 ? 14.486 -20.593 -24.324 1.00 97.62 517 GLU A O 1
ATOM 4065 N N . PHE A 1 518 ? 14.973 -18.829 -23.012 1.00 95.94 518 PHE A N 1
ATOM 4066 C CA . PHE A 1 518 ? 16.350 -18.659 -23.486 1.00 95.94 518 PHE A CA 1
ATOM 4067 C C . PHE A 1 518 ? 17.373 -18.644 -22.347 1.00 95.94 518 PHE A C 1
ATOM 4069 O O . PHE A 1 518 ? 18.575 -18.682 -22.613 1.00 95.94 518 PHE A O 1
ATOM 4076 N N . TRP A 1 519 ? 16.923 -18.577 -21.089 1.00 97.56 519 TRP A N 1
ATOM 4077 C CA . TRP A 1 519 ? 17.794 -18.581 -19.919 1.00 97.56 519 TRP A CA 1
ATOM 4078 C C . TRP A 1 519 ? 17.126 -19.227 -18.709 1.00 97.56 519 TRP A C 1
ATOM 4080 O O . TRP A 1 519 ? 15.926 -19.055 -18.492 1.00 97.56 519 TRP A O 1
ATOM 4090 N N . LYS A 1 520 ? 17.920 -19.902 -17.875 1.00 96.69 520 LYS A N 1
ATOM 4091 C CA . LYS A 1 520 ? 17.445 -20.581 -16.668 1.00 96.69 520 LYS A CA 1
ATOM 4092 C C . LYS A 1 520 ? 18.547 -20.679 -15.619 1.00 96.69 520 LYS A C 1
ATOM 4094 O O . LYS A 1 520 ? 19.679 -21.024 -15.947 1.00 96.69 520 LYS A O 1
ATOM 4099 N N . VAL A 1 521 ? 18.195 -20.430 -14.360 1.00 94.81 521 VAL A N 1
ATOM 4100 C CA . VAL A 1 521 ? 19.067 -20.628 -13.194 1.00 94.81 521 VAL A CA 1
ATOM 4101 C C . VAL A 1 521 ? 18.294 -21.382 -12.121 1.00 94.81 521 VAL A C 1
ATOM 4103 O O . VAL A 1 521 ? 17.215 -20.955 -11.716 1.00 94.81 521 VAL A O 1
ATOM 4106 N N . GLU A 1 522 ? 18.842 -22.505 -11.659 1.00 94.50 522 GLU A N 1
ATOM 4107 C CA . GLU A 1 522 ? 18.266 -23.324 -10.585 1.00 94.50 522 GLU A CA 1
ATOM 4108 C C . GLU A 1 522 ? 19.160 -23.291 -9.342 1.00 94.50 522 GLU A C 1
ATOM 4110 O O . GLU A 1 522 ? 20.385 -23.341 -9.461 1.00 94.50 522 GLU A O 1
ATOM 4115 N N . TYR A 1 523 ? 18.537 -23.218 -8.162 1.00 91.38 523 TYR A N 1
ATOM 4116 C CA . TYR A 1 523 ? 19.200 -23.214 -6.858 1.00 91.38 523 TYR A CA 1
ATOM 4117 C C . TYR A 1 523 ? 19.034 -24.586 -6.195 1.00 91.38 523 TYR A C 1
ATOM 4119 O O . TYR A 1 523 ? 18.001 -24.904 -5.604 1.00 91.38 523 TYR A O 1
ATOM 4127 N N . ALA A 1 524 ? 20.065 -25.417 -6.303 1.00 88.81 524 ALA A N 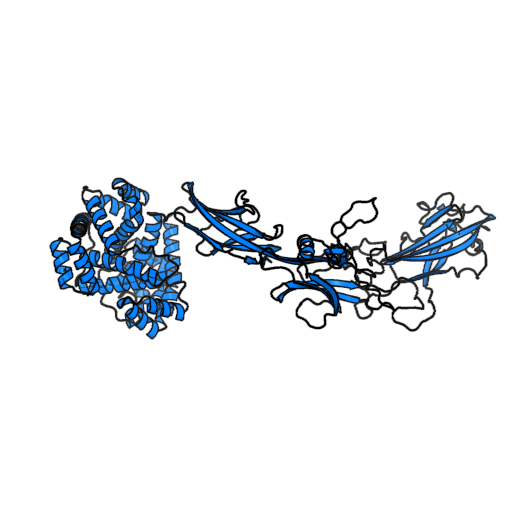1
ATOM 4128 C CA . ALA A 1 524 ? 20.099 -26.799 -5.841 1.00 88.81 524 ALA A CA 1
ATOM 4129 C C . ALA A 1 524 ? 20.926 -27.011 -4.561 1.00 88.81 524 ALA A C 1
ATOM 4131 O O . ALA A 1 524 ? 20.687 -27.983 -3.844 1.00 88.81 524 ALA A O 1
ATOM 4132 N N . THR A 1 525 ? 21.891 -26.137 -4.248 1.00 86.69 525 THR A N 1
ATOM 4133 C CA . THR A 1 525 ? 22.795 -26.327 -3.097 1.00 86.69 525 THR A CA 1
ATOM 4134 C C . THR A 1 525 ? 22.722 -25.174 -2.093 1.00 86.69 525 THR A C 1
ATOM 4136 O O . THR A 1 525 ? 22.475 -24.036 -2.488 1.00 86.69 525 THR A O 1
ATOM 4139 N N . PRO A 1 526 ? 22.994 -25.409 -0.791 1.00 84.75 526 PRO A N 1
ATOM 4140 C CA . PRO A 1 526 ? 23.050 -24.342 0.213 1.00 84.75 526 PRO A CA 1
ATOM 4141 C C . PRO A 1 526 ? 24.000 -23.188 -0.144 1.00 84.75 526 PRO A C 1
ATOM 4143 O O . PRO A 1 526 ? 23.723 -22.046 0.210 1.00 84.75 526 PRO A O 1
ATOM 4146 N N . TRP A 1 527 ? 25.091 -23.468 -0.867 1.00 82.31 527 TRP A N 1
ATOM 4147 C CA . TRP A 1 527 ? 26.061 -22.453 -1.289 1.00 82.31 527 TRP A CA 1
ATOM 4148 C C . TRP A 1 527 ? 25.492 -21.498 -2.339 1.00 82.31 527 TRP A C 1
ATOM 4150 O O . TRP A 1 527 ? 25.716 -20.296 -2.247 1.00 82.31 527 TRP A O 1
ATOM 4160 N N . GLN A 1 528 ? 24.679 -22.004 -3.268 1.00 87.00 528 GLN A N 1
ATOM 4161 C CA . GLN A 1 528 ? 24.017 -21.191 -4.292 1.00 87.00 528 GLN A CA 1
ATOM 4162 C C . GLN A 1 528 ? 23.038 -20.170 -3.683 1.00 87.00 528 GLN A C 1
ATOM 4164 O O . GLN A 1 528 ? 22.881 -19.068 -4.205 1.00 87.00 528 GLN A O 1
ATOM 4169 N N . TYR A 1 529 ? 22.422 -20.483 -2.536 1.00 84.44 529 TYR A N 1
ATOM 4170 C CA . TYR A 1 529 ? 21.535 -19.554 -1.820 1.00 84.44 529 TYR A CA 1
ATOM 4171 C C . TYR A 1 529 ? 22.260 -18.354 -1.199 1.00 84.44 529 TYR A C 1
ATOM 4173 O O . TYR A 1 529 ? 21.613 -17.361 -0.871 1.00 84.44 529 TYR A O 1
ATOM 4181 N N . ARG A 1 530 ? 23.592 -18.393 -1.062 1.00 81.06 530 ARG A N 1
ATOM 4182 C CA . ARG A 1 530 ? 24.367 -17.207 -0.672 1.00 81.06 530 ARG A CA 1
ATOM 4183 C C . ARG A 1 530 ? 24.254 -16.114 -1.735 1.00 81.06 530 ARG A C 1
ATOM 4185 O O . ARG A 1 530 ? 24.046 -14.957 -1.389 1.00 81.06 530 ARG A O 1
ATOM 4192 N N . ASP A 1 531 ? 24.349 -16.494 -3.006 1.00 78.00 531 ASP A N 1
ATOM 4193 C CA . ASP A 1 531 ? 24.281 -15.566 -4.136 1.00 78.00 531 ASP A CA 1
ATOM 4194 C C . ASP A 1 531 ? 22.846 -15.100 -4.420 1.00 78.00 531 ASP A C 1
ATOM 4196 O O . ASP A 1 531 ? 22.655 -14.021 -4.969 1.00 78.00 531 ASP A O 1
ATOM 4200 N N . MET A 1 532 ? 21.822 -15.851 -3.988 1.00 74.38 532 MET A N 1
ATOM 4201 C CA . MET A 1 532 ? 20.436 -15.355 -3.981 1.00 74.38 532 MET A CA 1
ATOM 4202 C C . MET A 1 532 ? 20.318 -14.063 -3.162 1.00 74.38 532 MET A C 1
ATOM 4204 O O . MET A 1 532 ? 19.698 -13.113 -3.624 1.00 74.38 532 MET A O 1
ATOM 4208 N N . ASN A 1 533 ? 20.932 -14.006 -1.975 1.00 59.88 533 ASN A N 1
ATOM 4209 C CA . ASN A 1 533 ? 20.850 -12.834 -1.095 1.00 59.88 533 ASN A CA 1
ATOM 4210 C C . ASN A 1 533 ? 21.540 -11.585 -1.670 1.00 59.88 533 ASN A C 1
ATOM 4212 O O . ASN A 1 533 ? 21.334 -10.501 -1.140 1.00 59.88 533 ASN A O 1
ATOM 4216 N N . MET A 1 534 ? 22.356 -11.727 -2.720 1.00 61.28 534 MET A N 1
ATOM 4217 C CA . MET A 1 534 ? 22.974 -10.591 -3.412 1.00 61.28 534 MET A CA 1
ATOM 4218 C C . MET A 1 534 ? 22.052 -9.997 -4.491 1.00 61.28 534 MET A C 1
ATOM 4220 O O . MET A 1 534 ? 22.200 -8.831 -4.838 1.00 61.28 534 MET A O 1
ATOM 4224 N N . ARG A 1 535 ? 21.040 -10.755 -4.947 1.00 68.06 535 ARG A N 1
ATOM 4225 C CA . ARG A 1 535 ? 20.134 -10.389 -6.051 1.00 68.06 535 ARG A CA 1
ATOM 4226 C C . ARG A 1 535 ? 18.939 -9.539 -5.636 1.00 68.06 535 ARG A C 1
ATOM 4228 O O . ARG A 1 535 ? 17.868 -9.694 -6.209 1.00 68.06 535 ARG A O 1
ATOM 4235 N N . THR A 1 536 ? 19.101 -8.666 -4.650 1.00 66.62 536 THR A N 1
ATOM 4236 C CA . THR A 1 536 ? 18.035 -7.763 -4.187 1.00 66.62 536 THR A CA 1
ATOM 4237 C C . THR A 1 536 ? 17.963 -6.449 -4.976 1.00 66.62 536 THR A C 1
ATOM 4239 O O . THR A 1 536 ? 17.108 -5.629 -4.673 1.00 66.62 536 THR A O 1
ATOM 4242 N N . ASP A 1 537 ? 18.836 -6.245 -5.977 1.00 67.44 537 ASP A N 1
ATOM 4243 C CA . ASP A 1 537 ? 18.980 -4.986 -6.731 1.00 67.44 537 ASP A CA 1
ATOM 4244 C C . ASP A 1 537 ? 19.247 -5.209 -8.244 1.00 67.44 537 ASP A C 1
ATOM 4246 O O . ASP A 1 537 ? 18.731 -6.141 -8.850 1.00 67.44 537 ASP A O 1
ATOM 4250 N N . THR A 1 538 ? 20.031 -4.335 -8.892 1.00 75.12 538 THR A N 1
ATOM 4251 C CA . THR A 1 538 ? 20.383 -4.323 -10.333 1.00 75.12 538 THR A CA 1
ATOM 4252 C C . THR A 1 538 ? 21.370 -5.427 -10.750 1.00 75.12 538 THR A C 1
ATOM 4254 O O . THR A 1 538 ? 22.244 -5.230 -11.598 1.00 75.12 538 THR A O 1
ATOM 4257 N N . ASP A 1 539 ? 21.226 -6.616 -10.173 1.00 86.56 539 ASP A N 1
ATOM 4258 C CA . ASP A 1 539 ? 22.100 -7.753 -10.436 1.00 86.56 539 ASP A CA 1
ATOM 4259 C C . ASP A 1 539 ? 21.887 -8.333 -11.838 1.00 86.56 539 ASP A C 1
ATOM 4261 O O . ASP A 1 539 ? 20.812 -8.246 -12.423 1.00 86.56 539 ASP A O 1
ATOM 4265 N N . THR A 1 540 ? 22.913 -8.968 -12.413 1.00 91.19 540 THR A N 1
ATOM 4266 C CA . THR A 1 540 ? 22.798 -9.533 -13.770 1.00 91.19 540 THR A CA 1
ATOM 4267 C C . THR A 1 540 ? 21.966 -10.817 -13.753 1.00 91.19 540 THR A C 1
ATOM 4269 O O . THR A 1 540 ? 22.431 -11.863 -13.301 1.00 91.19 540 THR A O 1
ATOM 4272 N N . LEU A 1 541 ? 20.731 -10.766 -14.252 1.00 94.44 541 LEU A N 1
ATOM 4273 C CA . LEU A 1 541 ? 19.803 -11.896 -14.393 1.00 94.44 541 LEU A CA 1
ATOM 4274 C C . LEU A 1 541 ? 20.296 -12.922 -15.422 1.00 94.44 541 LEU A C 1
ATOM 4276 O O . LEU A 1 541 ? 20.180 -14.127 -15.198 1.00 94.44 541 LEU A O 1
ATOM 4280 N N . THR A 1 542 ? 20.921 -12.475 -16.512 1.00 94.69 542 THR A N 1
ATOM 4281 C CA . THR A 1 542 ? 21.609 -13.356 -17.472 1.00 94.69 542 THR A CA 1
ATOM 4282 C C . THR A 1 542 ? 22.959 -13.809 -16.917 1.00 94.69 542 THR A C 1
ATOM 4284 O O . THR A 1 542 ? 24.006 -13.316 -17.325 1.00 94.69 542 THR A O 1
ATOM 4287 N N . ALA A 1 543 ? 22.952 -14.725 -15.954 1.00 92.88 543 ALA A N 1
ATOM 4288 C CA . ALA A 1 543 ? 24.155 -15.264 -15.326 1.00 92.88 543 ALA A CA 1
ATOM 4289 C C . ALA A 1 543 ? 24.212 -16.790 -15.424 1.00 92.88 543 ALA A C 1
ATOM 4291 O O . ALA A 1 543 ? 23.185 -17.446 -15.595 1.00 92.88 543 ALA A O 1
ATOM 4292 N N . VAL A 1 544 ? 25.416 -17.346 -15.313 1.00 92.81 544 VAL A N 1
ATOM 4293 C CA . VAL A 1 544 ? 25.661 -18.795 -15.293 1.00 92.81 544 VAL A CA 1
ATOM 4294 C C . VAL A 1 544 ? 26.404 -19.194 -14.028 1.00 92.81 544 VAL A C 1
ATOM 4296 O O . VAL A 1 544 ? 27.190 -18.406 -13.496 1.00 92.81 544 VAL A O 1
ATOM 4299 N N . TRP A 1 545 ? 26.164 -20.416 -13.557 1.00 90.69 545 TRP A N 1
ATOM 4300 C CA . TRP A 1 545 ? 26.929 -20.987 -12.457 1.00 90.69 545 TRP A CA 1
ATOM 4301 C C . TRP A 1 545 ? 28.377 -21.248 -12.885 1.00 90.69 545 TRP A C 1
ATOM 4303 O O . TRP A 1 545 ? 28.634 -21.825 -13.941 1.00 90.69 545 TRP A O 1
ATOM 4313 N N . VAL A 1 546 ? 29.316 -20.810 -12.055 1.00 87.75 546 VAL A N 1
ATOM 4314 C CA . VAL A 1 546 ? 30.755 -21.057 -12.170 1.00 87.75 546 VAL A CA 1
ATOM 4315 C C . VAL A 1 546 ? 31.307 -21.506 -10.816 1.00 87.75 546 VAL A C 1
ATOM 4317 O O . VAL A 1 546 ? 30.641 -21.381 -9.782 1.00 87.75 546 VAL A O 1
ATOM 4320 N N . ASP A 1 547 ? 32.534 -22.019 -10.816 1.00 83.31 547 ASP A N 1
ATOM 4321 C CA . ASP A 1 547 ? 33.221 -22.428 -9.592 1.00 83.31 547 ASP A CA 1
ATOM 4322 C C . ASP A 1 547 ? 33.521 -21.215 -8.694 1.00 83.31 547 ASP A C 1
ATOM 4324 O O . ASP A 1 547 ? 33.996 -20.168 -9.151 1.00 83.31 547 ASP A O 1
ATOM 4328 N N . ASP A 1 548 ? 33.250 -21.352 -7.393 1.00 76.75 548 ASP A N 1
ATOM 4329 C CA . ASP A 1 548 ? 33.478 -20.288 -6.411 1.00 76.75 548 ASP A CA 1
ATOM 4330 C C . ASP A 1 548 ? 34.944 -20.247 -5.952 1.00 76.75 548 ASP A C 1
ATOM 4332 O O . ASP A 1 548 ? 35.319 -20.770 -4.903 1.00 76.75 548 ASP A O 1
ATOM 4336 N N . CYS A 1 549 ? 35.804 -19.627 -6.761 1.00 70.81 549 CYS A N 1
ATOM 4337 C CA . CYS A 1 549 ? 37.219 -19.465 -6.434 1.00 70.81 549 CYS A CA 1
ATOM 4338 C C . CYS A 1 549 ? 37.493 -18.076 -5.828 1.00 70.81 549 CYS A C 1
ATOM 4340 O O . CYS A 1 549 ? 37.475 -17.053 -6.515 1.00 70.81 549 CYS A O 1
ATOM 4342 N N . VAL A 1 550 ? 37.783 -18.037 -4.523 1.00 57.28 550 VAL A N 1
ATOM 4343 C CA . VAL A 1 550 ? 38.137 -16.813 -3.781 1.00 57.28 550 VAL A CA 1
ATOM 4344 C C . VAL A 1 550 ? 39.659 -16.653 -3.716 1.00 57.28 550 VAL A C 1
ATOM 4346 O O . VAL A 1 550 ? 40.273 -17.189 -2.800 1.00 57.28 550 VAL A O 1
ATOM 4349 N N . VAL A 1 551 ? 40.280 -15.888 -4.627 1.00 52.44 551 VAL A N 1
ATOM 4350 C CA . VAL A 1 551 ? 41.587 -15.241 -4.357 1.00 52.44 551 VAL A CA 1
ATOM 4351 C C . VAL A 1 551 ? 41.751 -13.943 -5.177 1.00 52.44 551 VAL A C 1
ATOM 4353 O O . VAL A 1 551 ? 41.530 -13.968 -6.389 1.00 52.44 551 VAL A O 1
ATOM 4356 N N . PRO A 1 552 ? 42.180 -12.813 -4.577 1.00 52.28 552 PRO A N 1
ATOM 4357 C CA . PRO A 1 552 ? 42.661 -11.650 -5.320 1.00 52.28 552 PRO A CA 1
ATOM 4358 C C . PRO A 1 552 ? 43.965 -11.974 -6.069 1.00 52.28 552 PRO A C 1
ATOM 4360 O O . PRO A 1 552 ? 44.845 -12.658 -5.547 1.00 52.28 552 PRO A O 1
ATOM 4363 N N . TRP A 1 553 ? 44.101 -11.445 -7.285 1.00 45.00 553 TRP A N 1
ATOM 4364 C CA . TRP A 1 553 ? 45.328 -11.449 -8.096 1.00 45.00 553 TRP A CA 1
ATOM 4365 C C . TRP A 1 553 ? 46.567 -11.056 -7.248 1.00 45.00 553 TRP A C 1
ATOM 4367 O O . TRP A 1 553 ? 46.439 -10.118 -6.456 1.00 45.00 553 TRP A O 1
ATOM 4377 N N . PRO A 1 554 ? 47.744 -11.727 -7.351 1.00 55.84 554 PRO A N 1
ATOM 4378 C CA . PRO A 1 554 ? 48.314 -12.312 -8.572 1.00 55.84 554 PRO A CA 1
ATOM 4379 C C . PRO A 1 554 ? 48.675 -13.816 -8.509 1.00 55.84 554 PRO A C 1
ATOM 4381 O O . PRO A 1 554 ? 49.463 -14.287 -9.328 1.00 55.84 554 PRO A O 1
ATOM 4384 N N . PHE A 1 555 ? 48.154 -14.591 -7.555 1.00 52.62 555 PHE A N 1
ATOM 4385 C CA . PHE A 1 555 ? 48.479 -16.024 -7.458 1.00 52.62 555 PHE A CA 1
ATOM 4386 C C . PHE A 1 555 ? 47.659 -16.871 -8.456 1.00 52.62 555 PHE A C 1
ATOM 4388 O O . PHE A 1 555 ? 46.502 -16.535 -8.715 1.00 52.62 555 PHE A O 1
ATOM 4395 N N . PRO A 1 556 ? 48.217 -17.967 -9.023 1.00 55.28 556 PRO A N 1
ATOM 4396 C CA . PRO A 1 556 ? 47.436 -18.922 -9.814 1.00 55.28 556 PRO A CA 1
ATOM 4397 C C . PRO A 1 556 ? 46.246 -19.441 -8.985 1.00 55.28 556 PRO A C 1
ATOM 4399 O O . PRO A 1 556 ? 46.380 -19.555 -7.764 1.00 55.28 556 PRO A O 1
ATOM 4402 N N . PRO A 1 557 ? 45.087 -19.727 -9.608 1.00 51.81 557 PRO A N 1
ATOM 4403 C CA . PRO A 1 557 ? 43.847 -20.003 -8.889 1.00 51.81 557 PRO A CA 1
ATOM 4404 C C . PRO A 1 557 ? 43.982 -21.269 -8.034 1.00 51.81 557 PRO A C 1
ATOM 4406 O O . PRO A 1 557 ? 43.899 -22.388 -8.530 1.00 51.81 557 PRO A O 1
ATOM 4409 N N . TYR A 1 558 ? 44.192 -21.084 -6.732 1.00 53.38 558 TYR A N 1
ATOM 4410 C CA . TYR A 1 558 ? 44.012 -22.121 -5.724 1.00 53.38 558 TYR A CA 1
ATOM 4411 C C . TYR A 1 558 ? 42.604 -21.959 -5.149 1.00 53.38 558 TYR A C 1
ATOM 4413 O O . TYR A 1 558 ? 42.357 -21.068 -4.337 1.00 53.38 558 TYR A O 1
ATOM 4421 N N . CYS A 1 559 ? 41.664 -22.799 -5.580 1.00 57.31 559 CYS A N 1
ATOM 4422 C CA . CYS A 1 559 ? 40.307 -22.802 -5.038 1.00 57.31 559 CYS A CA 1
ATOM 4423 C C . CYS A 1 559 ? 40.329 -23.545 -3.690 1.00 57.31 559 CYS A C 1
ATOM 4425 O O . CYS A 1 559 ? 40.307 -24.773 -3.642 1.00 57.31 559 CYS A O 1
ATOM 4427 N N . LEU A 1 560 ? 40.436 -22.799 -2.583 1.00 52.12 560 LEU A N 1
ATOM 4428 C CA . LEU A 1 560 ? 40.421 -23.363 -1.221 1.00 52.12 560 LEU A CA 1
ATOM 4429 C C . LEU A 1 560 ? 39.080 -24.040 -0.889 1.00 52.12 560 LEU A C 1
ATOM 4431 O O . LEU A 1 560 ? 39.056 -25.013 -0.142 1.00 52.12 560 LEU A O 1
ATOM 4435 N N . ASN A 1 561 ? 37.990 -23.563 -1.497 1.00 57.19 561 ASN A N 1
ATOM 4436 C CA . ASN A 1 561 ? 36.679 -24.202 -1.505 1.00 57.19 561 ASN A CA 1
ATOM 4437 C C . ASN A 1 561 ? 36.289 -24.481 -2.956 1.00 57.19 561 ASN A C 1
ATOM 4439 O O . ASN A 1 561 ? 35.709 -23.634 -3.620 1.00 57.19 561 ASN A O 1
ATOM 4443 N N . ASN A 1 562 ? 36.617 -25.666 -3.464 1.00 60.06 562 ASN A N 1
ATOM 4444 C CA . ASN A 1 562 ? 36.216 -26.073 -4.808 1.00 60.06 562 ASN A CA 1
ATOM 4445 C C . ASN A 1 562 ? 34.763 -26.580 -4.789 1.00 60.06 562 ASN A C 1
ATOM 4447 O O . ASN A 1 562 ? 34.515 -27.771 -4.967 1.00 60.06 562 ASN A O 1
ATOM 4451 N N . GLN A 1 563 ? 33.814 -25.699 -4.456 1.00 68.69 563 GLN A N 1
ATOM 4452 C CA . GLN A 1 563 ? 32.392 -26.001 -4.600 1.00 68.69 563 GLN A CA 1
ATOM 4453 C C . GLN A 1 563 ? 32.016 -25.700 -6.056 1.00 68.69 563 GLN A C 1
ATOM 4455 O O . GLN A 1 563 ? 31.978 -24.520 -6.425 1.00 68.69 563 GLN A O 1
ATOM 4460 N N . PRO A 1 564 ? 31.804 -26.731 -6.895 1.00 72.31 564 PRO A N 1
ATOM 4461 C CA . PRO A 1 564 ? 31.416 -26.506 -8.275 1.00 72.31 564 PRO A CA 1
ATOM 4462 C C . PRO A 1 564 ? 30.063 -25.798 -8.317 1.00 72.31 564 PRO A C 1
ATOM 4464 O O . PRO A 1 564 ? 29.194 -26.070 -7.486 1.00 72.31 564 PRO A O 1
ATOM 4467 N N . GLU A 1 565 ? 29.897 -24.888 -9.276 1.00 79.12 565 GLU A N 1
ATOM 4468 C CA . GLU A 1 565 ? 28.621 -24.203 -9.531 1.00 79.12 565 GLU A CA 1
ATOM 4469 C C . GLU A 1 565 ? 28.052 -23.437 -8.320 1.00 79.12 565 GLU A C 1
ATOM 4471 O O . GLU A 1 565 ? 26.840 -23.360 -8.128 1.00 79.12 565 GLU A O 1
ATOM 4476 N N . ALA A 1 566 ? 28.915 -22.871 -7.477 1.00 81.44 566 ALA A N 1
ATOM 4477 C CA . ALA A 1 566 ? 28.500 -22.167 -6.262 1.00 81.44 566 ALA A CA 1
ATOM 4478 C C . ALA A 1 566 ? 28.443 -20.637 -6.410 1.00 81.44 566 ALA A C 1
ATOM 4480 O O . ALA A 1 566 ? 27.998 -19.969 -5.475 1.00 81.44 566 ALA A O 1
ATOM 4481 N N . ARG A 1 567 ? 28.874 -20.084 -7.556 1.00 85.81 567 ARG A N 1
ATOM 4482 C CA . ARG A 1 567 ? 28.856 -18.640 -7.824 1.00 85.81 567 ARG A CA 1
ATOM 4483 C C . ARG A 1 567 ? 28.189 -18.281 -9.152 1.00 85.81 567 ARG A C 1
ATOM 4485 O O . ARG A 1 567 ? 28.464 -18.922 -10.162 1.00 85.81 567 ARG A O 1
ATOM 4492 N N . LEU A 1 568 ? 27.375 -17.226 -9.190 1.00 88.69 568 LEU A N 1
ATOM 4493 C CA . LEU A 1 568 ? 26.841 -16.678 -10.445 1.00 88.69 568 LEU A CA 1
ATOM 4494 C C . LEU A 1 568 ? 27.831 -15.701 -11.090 1.00 88.69 568 LEU A C 1
ATOM 4496 O O . LEU A 1 568 ? 28.261 -14.725 -10.474 1.00 88.69 568 LEU A O 1
ATOM 4500 N N . SER A 1 569 ? 28.165 -15.945 -12.357 1.00 89.50 569 SER A N 1
ATOM 4501 C CA . SER A 1 569 ? 28.977 -15.048 -13.185 1.00 89.50 569 SER A CA 1
ATOM 4502 C C . SER A 1 569 ? 28.120 -14.379 -14.266 1.00 89.50 569 SER A C 1
ATOM 4504 O O . SER A 1 569 ? 27.353 -15.082 -14.938 1.00 89.50 569 SER A O 1
ATOM 4506 N N . PRO A 1 570 ? 28.234 -13.051 -14.471 1.00 91.69 570 PRO A N 1
ATOM 4507 C CA . PRO A 1 570 ? 27.534 -12.344 -15.539 1.00 91.69 570 PRO A CA 1
ATOM 4508 C C . PRO A 1 570 ? 27.799 -12.945 -16.924 1.00 91.69 570 PRO A C 1
ATOM 4510 O O . PRO A 1 570 ? 28.921 -13.314 -17.267 1.00 91.69 570 PRO A O 1
ATOM 4513 N N . SER A 1 571 ? 26.751 -13.001 -17.735 1.00 93.69 571 SER A N 1
ATOM 4514 C CA . SER A 1 571 ? 26.760 -13.447 -19.126 1.00 93.69 571 SER A CA 1
ATOM 4515 C C . SER A 1 571 ? 25.713 -12.645 -19.916 1.00 93.69 571 SER A C 1
ATOM 4517 O O . SER A 1 571 ? 25.200 -11.623 -19.446 1.00 93.69 571 SER A O 1
ATOM 4519 N N . CYS A 1 572 ? 25.400 -13.066 -21.136 1.00 93.38 572 CYS A N 1
ATOM 4520 C CA . CYS A 1 572 ? 24.404 -12.413 -21.972 1.00 93.38 572 CYS A CA 1
ATOM 4521 C C . CYS A 1 572 ? 23.710 -13.386 -22.919 1.00 93.38 572 CYS A C 1
ATOM 4523 O O . CYS A 1 572 ? 24.255 -14.416 -23.321 1.00 93.38 572 CYS A O 1
ATOM 4525 N N . TRP A 1 573 ? 22.514 -12.993 -23.330 1.00 94.50 573 TRP A N 1
ATOM 4526 C CA . TRP A 1 573 ? 21.761 -13.645 -24.380 1.00 94.50 573 TRP A CA 1
ATOM 4527 C C . TRP A 1 573 ? 22.303 -13.248 -25.756 1.00 94.50 573 TRP A C 1
ATOM 4529 O O . TRP A 1 573 ? 22.317 -12.069 -26.113 1.00 94.50 573 TRP A O 1
ATOM 4539 N N . GLN A 1 574 ? 22.754 -14.236 -26.531 1.00 93.19 574 GLN A N 1
ATOM 4540 C CA . GLN A 1 574 ? 23.170 -14.046 -27.922 1.00 93.19 574 GLN A CA 1
ATOM 4541 C C . GLN A 1 574 ? 21.935 -13.993 -28.827 1.00 93.19 574 GLN A C 1
ATOM 4543 O O . GLN A 1 574 ? 21.421 -15.020 -29.261 1.00 93.19 574 GLN A O 1
ATOM 4548 N N . THR A 1 575 ? 21.460 -12.782 -29.096 1.00 92.81 575 THR A N 1
ATOM 4549 C CA . THR A 1 575 ? 20.288 -12.514 -29.945 1.00 92.81 575 THR A CA 1
ATOM 4550 C C . THR A 1 575 ? 20.608 -12.588 -31.439 1.00 92.81 575 THR A C 1
ATOM 4552 O O . THR A 1 575 ? 19.727 -12.875 -32.243 1.00 92.81 575 THR A O 1
ATOM 4555 N N . GLN A 1 576 ? 21.877 -12.407 -31.821 1.00 87.38 576 GLN A N 1
ATOM 4556 C CA . GLN A 1 576 ? 22.323 -12.546 -33.205 1.00 87.38 576 GLN A CA 1
ATOM 4557 C C . GLN A 1 576 ? 22.513 -14.028 -33.562 1.00 87.38 576 GLN A C 1
ATOM 4559 O O . GLN A 1 576 ? 23.628 -14.553 -33.559 1.00 87.38 576 GLN A O 1
ATOM 4564 N N . ILE A 1 577 ? 21.414 -14.697 -33.897 1.00 79.94 577 ILE A N 1
ATOM 4565 C CA . ILE A 1 577 ? 21.429 -16.025 -34.518 1.00 79.94 577 ILE A CA 1
ATOM 4566 C C . ILE A 1 577 ? 21.341 -15.856 -36.046 1.00 79.94 577 ILE A C 1
ATOM 4568 O O . ILE A 1 577 ? 20.714 -14.924 -36.540 1.00 79.94 577 ILE A O 1
ATOM 4572 N N . SER A 1 578 ? 22.086 -16.676 -36.792 1.00 71.94 578 SER A N 1
ATOM 4573 C CA . SER A 1 578 ? 22.328 -16.606 -38.251 1.00 71.94 578 SER A CA 1
ATOM 4574 C C . SER A 1 578 ? 21.291 -15.842 -39.101 1.00 71.94 578 SER A C 1
ATOM 4576 O O . SER A 1 578 ? 20.108 -16.157 -39.058 1.00 71.94 578 SER A O 1
ATOM 4578 N N . GLY A 1 579 ? 21.737 -14.923 -39.970 1.00 67.75 579 GLY A N 1
ATOM 4579 C CA . GLY A 1 579 ? 20.873 -14.298 -40.989 1.00 67.75 579 GLY A CA 1
ATOM 4580 C C . GLY A 1 579 ? 19.919 -13.218 -40.464 1.00 67.75 579 GLY A C 1
ATOM 4581 O O . GLY A 1 579 ? 18.780 -13.149 -40.916 1.00 67.75 579 GLY A O 1
ATOM 4582 N N . CYS A 1 580 ? 20.369 -12.401 -39.503 1.00 75.62 580 CYS A N 1
ATOM 4583 C CA . CYS A 1 580 ? 19.590 -11.321 -38.872 1.00 75.62 580 CYS A CA 1
ATOM 4584 C C . CYS A 1 580 ? 18.273 -11.770 -38.218 1.00 75.62 580 CYS A C 1
ATOM 4586 O O . CYS A 1 580 ? 17.345 -10.971 -38.032 1.00 75.62 580 CYS A O 1
ATOM 4588 N N . GLN A 1 581 ? 18.173 -13.060 -37.896 1.00 78.06 581 GLN A N 1
ATOM 4589 C CA . GLN A 1 581 ? 17.048 -13.612 -37.161 1.00 78.06 581 GLN A CA 1
ATOM 4590 C C . GLN A 1 581 ? 16.942 -12.916 -35.793 1.00 78.06 581 GLN A C 1
ATOM 4592 O O . GLN A 1 581 ? 17.927 -12.407 -35.262 1.00 78.06 581 GLN A O 1
ATOM 4597 N N . MET A 1 582 ? 15.727 -12.873 -35.239 1.00 88.75 582 MET A N 1
ATOM 4598 C CA . MET A 1 582 ? 15.409 -12.158 -33.993 1.00 88.75 582 MET A CA 1
ATOM 4599 C C . MET A 1 582 ? 15.602 -10.634 -34.039 1.00 88.75 582 MET A C 1
ATOM 4601 O O . MET A 1 582 ? 15.964 -10.030 -33.033 1.00 88.75 582 MET A O 1
ATOM 4605 N N . SER A 1 583 ? 15.337 -10.008 -35.187 1.00 93.12 583 SER A N 1
ATOM 4606 C CA . SER A 1 583 ? 15.099 -8.559 -35.249 1.00 93.12 583 SER A CA 1
ATOM 4607 C C . SER A 1 583 ? 13.599 -8.290 -35.121 1.00 93.12 583 SER A C 1
ATOM 4609 O O . SER A 1 583 ? 12.807 -8.985 -35.758 1.00 93.12 583 SER A O 1
ATOM 4611 N N . GLY A 1 584 ? 13.201 -7.337 -34.282 1.00 94.88 584 GLY A N 1
ATOM 4612 C CA . GLY A 1 584 ? 11.797 -6.988 -34.073 1.00 94.88 584 GLY A CA 1
ATOM 4613 C C . GLY A 1 584 ? 11.481 -6.482 -32.672 1.00 94.88 584 GLY A C 1
ATOM 4614 O O . GLY A 1 584 ? 12.359 -6.269 -31.831 1.00 94.88 584 GLY A O 1
ATOM 4615 N N . LEU A 1 585 ? 10.186 -6.313 -32.426 1.00 95.50 585 LEU A N 1
ATOM 4616 C CA . LEU A 1 585 ? 9.644 -6.009 -31.110 1.00 95.50 585 LEU A CA 1
ATOM 4617 C C . LEU A 1 585 ? 9.393 -7.305 -30.326 1.00 95.50 585 LEU A C 1
ATOM 4619 O O . LEU A 1 585 ? 8.659 -8.179 -30.789 1.00 95.50 585 LEU A O 1
ATOM 4623 N N . PHE A 1 586 ? 9.944 -7.399 -29.118 1.00 96.19 586 PHE A N 1
ATOM 4624 C CA . PHE A 1 586 ? 9.769 -8.529 -28.210 1.00 96.19 586 PHE A CA 1
ATOM 4625 C C . PHE A 1 586 ? 9.355 -8.072 -26.808 1.00 96.19 586 PHE A C 1
ATOM 4627 O O . PHE A 1 586 ? 9.575 -6.934 -26.392 1.00 96.19 586 PHE A O 1
ATOM 4634 N N . THR A 1 587 ? 8.798 -9.008 -26.051 1.00 97.56 587 THR A N 1
ATOM 4635 C CA . THR A 1 587 ? 8.650 -8.916 -24.599 1.00 97.56 587 THR A CA 1
ATOM 4636 C C . THR A 1 587 ? 9.513 -9.990 -23.965 1.00 97.56 587 THR A C 1
ATOM 4638 O O . THR A 1 587 ? 9.489 -11.139 -24.412 1.00 97.56 587 THR A O 1
ATOM 4641 N N . VAL A 1 588 ? 10.272 -9.623 -22.937 1.00 97.81 588 VAL A N 1
ATOM 4642 C CA . VAL A 1 588 ? 11.013 -10.549 -22.082 1.00 97.81 588 VAL A CA 1
ATOM 4643 C C . VAL A 1 588 ? 10.252 -10.735 -20.786 1.00 97.81 588 VAL A C 1
ATOM 4645 O O . VAL A 1 588 ? 9.850 -9.763 -20.156 1.00 97.81 588 VAL A O 1
ATOM 4648 N N . LYS A 1 589 ? 10.073 -11.991 -20.395 1.00 97.62 589 LYS A N 1
ATOM 4649 C CA . LYS A 1 589 ? 9.478 -12.388 -19.130 1.00 97.62 589 LYS A CA 1
ATOM 4650 C C . LYS A 1 589 ? 10.549 -12.935 -18.205 1.00 97.62 589 LYS A C 1
ATOM 4652 O O . LYS A 1 589 ? 11.219 -13.907 -18.565 1.00 97.62 589 LYS A O 1
ATOM 4657 N N . LEU A 1 590 ? 10.644 -12.355 -17.015 1.00 97.31 590 LEU A N 1
ATOM 4658 C CA . LEU A 1 590 ? 11.292 -12.960 -15.859 1.00 97.31 590 LEU A CA 1
ATOM 4659 C C . LEU A 1 590 ? 10.234 -13.732 -15.077 1.00 97.31 590 LEU A C 1
ATOM 4661 O O . LEU A 1 590 ? 9.249 -13.147 -14.647 1.00 97.31 590 LEU A O 1
ATOM 4665 N N . GLU A 1 591 ? 10.429 -15.033 -14.888 1.00 97.06 591 GLU A N 1
ATOM 4666 C CA . GLU A 1 591 ? 9.559 -15.862 -14.048 1.00 97.06 591 GLU A CA 1
ATOM 4667 C C . GLU A 1 591 ? 10.395 -16.528 -12.956 1.00 97.06 591 GLU A C 1
ATOM 4669 O O . GLU A 1 591 ? 11.379 -17.211 -13.251 1.00 97.06 591 GLU A O 1
ATOM 4674 N N . VAL A 1 592 ? 9.998 -16.333 -11.702 1.00 95.56 592 VAL A N 1
ATOM 4675 C CA . VAL A 1 592 ? 10.632 -16.897 -10.509 1.00 95.56 592 VAL A CA 1
ATOM 4676 C C . VAL A 1 592 ? 9.687 -17.913 -9.884 1.00 95.56 592 VAL A C 1
ATOM 4678 O O . VAL A 1 592 ? 8.521 -17.611 -9.653 1.00 95.56 592 VAL A O 1
ATOM 4681 N N . GLU A 1 593 ? 10.191 -19.109 -9.592 1.00 95.50 593 GLU A N 1
ATOM 4682 C CA . GLU A 1 593 ? 9.473 -20.169 -8.881 1.00 95.50 593 GLU A CA 1
ATOM 4683 C C . GLU A 1 593 ? 10.094 -20.340 -7.491 1.00 95.50 593 GLU A C 1
ATOM 4685 O O . GLU A 1 593 ? 11.318 -20.464 -7.380 1.00 95.50 593 GLU A O 1
ATOM 4690 N N . ASP A 1 594 ? 9.278 -20.363 -6.436 1.00 93.19 594 ASP A N 1
ATOM 4691 C CA . ASP A 1 594 ? 9.734 -20.697 -5.081 1.00 93.19 594 ASP A CA 1
ATOM 4692 C C . ASP A 1 594 ? 9.695 -22.211 -4.803 1.00 93.19 594 ASP A C 1
ATOM 4694 O O . ASP A 1 594 ? 9.229 -23.016 -5.613 1.00 93.19 594 ASP A O 1
ATOM 4698 N N . VAL A 1 595 ? 10.238 -22.628 -3.658 1.00 91.88 595 VAL A N 1
ATOM 4699 C CA . VAL A 1 595 ? 10.285 -24.048 -3.254 1.00 91.88 595 VAL A CA 1
ATOM 4700 C C . VAL A 1 595 ? 8.905 -24.688 -3.059 1.00 91.88 595 VAL A C 1
ATOM 4702 O O . VAL A 1 595 ? 8.797 -25.909 -3.169 1.00 91.88 595 VAL A O 1
ATOM 4705 N N . ASP A 1 596 ? 7.860 -23.883 -2.855 1.00 91.50 596 ASP A N 1
ATOM 4706 C CA . ASP A 1 596 ? 6.472 -24.338 -2.723 1.00 91.50 596 ASP A CA 1
ATOM 4707 C C . ASP A 1 596 ? 5.732 -24.377 -4.072 1.00 91.50 596 ASP A C 1
ATOM 4709 O O . ASP A 1 596 ? 4.585 -24.820 -4.147 1.00 91.50 596 ASP A O 1
ATOM 4713 N N . GLY A 1 597 ? 6.387 -23.942 -5.153 1.00 93.19 597 GLY A N 1
ATOM 4714 C CA . GLY A 1 597 ? 5.840 -23.919 -6.506 1.00 93.19 597 GLY A CA 1
ATOM 4715 C C . GLY A 1 597 ? 5.027 -22.668 -6.844 1.00 93.19 597 GLY A C 1
ATOM 4716 O O . GLY A 1 597 ? 4.409 -22.640 -7.914 1.00 93.19 597 GLY A O 1
ATOM 4717 N N . ASN A 1 598 ? 5.023 -21.635 -5.992 1.00 93.19 598 ASN A N 1
ATOM 4718 C CA . ASN A 1 598 ? 4.429 -20.345 -6.352 1.00 93.19 598 ASN A CA 1
ATOM 4719 C C . ASN A 1 598 ? 5.295 -19.661 -7.406 1.00 93.19 598 ASN A C 1
ATOM 4721 O O . ASN A 1 598 ? 6.517 -19.830 -7.430 1.00 93.19 598 ASN A O 1
ATOM 4725 N N . ARG A 1 599 ? 4.650 -18.880 -8.275 1.00 93.94 599 ARG A N 1
ATOM 4726 C CA . ARG A 1 599 ? 5.311 -18.193 -9.382 1.00 93.94 599 ARG A CA 1
ATOM 4727 C C . ARG A 1 599 ? 5.082 -16.696 -9.310 1.00 93.94 599 ARG A C 1
ATOM 4729 O O . ARG A 1 599 ? 3.955 -16.252 -9.110 1.00 93.94 599 ARG A O 1
ATOM 4736 N N . TYR A 1 600 ? 6.150 -15.955 -9.547 1.00 93.12 600 TYR A N 1
ATOM 4737 C CA . TYR A 1 600 ? 6.188 -14.500 -9.588 1.00 93.12 600 TYR A CA 1
ATOM 4738 C C . TYR A 1 600 ? 6.761 -14.096 -10.938 1.00 93.12 600 TYR A C 1
ATOM 4740 O O . TYR A 1 600 ? 7.624 -14.796 -11.475 1.00 93.12 600 TYR A O 1
ATOM 4748 N N . CYS A 1 601 ? 6.262 -13.012 -11.513 1.00 94.06 601 CYS A N 1
ATOM 4749 C CA . CYS A 1 601 ? 6.600 -12.654 -12.876 1.00 94.06 601 CYS A CA 1
ATOM 4750 C C . CYS A 1 601 ? 6.728 -11.149 -13.054 1.00 94.06 601 CYS A C 1
ATOM 4752 O O . CYS A 1 601 ? 5.944 -10.396 -12.483 1.00 94.06 601 CYS A O 1
ATOM 4754 N N . ASP A 1 602 ? 7.664 -10.764 -13.916 1.00 94.69 602 ASP A N 1
ATOM 4755 C CA . ASP A 1 602 ? 7.780 -9.422 -14.462 1.00 94.69 602 ASP A CA 1
ATOM 4756 C C . ASP A 1 602 ? 7.979 -9.451 -15.984 1.00 94.69 602 ASP A C 1
ATOM 4758 O O . ASP A 1 602 ? 8.512 -10.422 -16.538 1.00 94.69 602 ASP A O 1
ATOM 4762 N N . LEU A 1 603 ? 7.535 -8.389 -16.659 1.00 95.75 603 LEU A N 1
ATOM 4763 C CA . LEU A 1 603 ? 7.555 -8.253 -18.112 1.00 95.75 603 LEU A CA 1
ATOM 4764 C C . LEU A 1 603 ? 8.245 -6.962 -18.520 1.00 95.75 603 LEU A C 1
ATOM 4766 O O . LEU A 1 603 ? 7.828 -5.878 -18.130 1.00 95.75 603 LEU A O 1
ATOM 4770 N N . GLN A 1 604 ? 9.215 -7.075 -19.422 1.00 96.00 604 GLN A N 1
ATOM 4771 C CA . GLN A 1 604 ? 9.877 -5.916 -19.992 1.00 96.00 604 GLN A CA 1
ATOM 4772 C C . GLN A 1 604 ? 9.874 -5.969 -21.515 1.00 96.00 604 GLN A C 1
ATOM 4774 O O . GLN A 1 604 ? 10.343 -6.920 -22.147 1.00 96.00 604 GLN A O 1
ATOM 4779 N N . ARG A 1 605 ? 9.360 -4.901 -22.122 1.00 95.00 605 ARG A N 1
ATOM 4780 C CA . ARG A 1 605 ? 9.386 -4.698 -23.569 1.00 95.00 605 ARG A CA 1
ATOM 4781 C C . ARG A 1 605 ? 10.802 -4.357 -24.038 1.00 95.00 605 ARG A C 1
ATOM 4783 O O . ARG A 1 605 ? 11.454 -3.500 -23.440 1.00 95.00 605 ARG A O 1
ATOM 4790 N N . ILE A 1 606 ? 11.243 -4.975 -25.134 1.00 95.56 606 ILE A N 1
ATOM 4791 C CA . ILE A 1 606 ? 12.551 -4.741 -25.756 1.00 95.56 606 ILE A CA 1
ATOM 4792 C C . ILE A 1 606 ? 12.453 -4.730 -27.287 1.00 95.56 606 ILE A C 1
ATOM 4794 O O . ILE A 1 606 ? 11.700 -5.498 -27.884 1.00 95.56 606 ILE A O 1
ATOM 4798 N N . TRP A 1 607 ? 13.248 -3.881 -27.934 1.00 96.50 607 TRP A N 1
ATOM 4799 C CA . TRP A 1 607 ? 13.487 -3.955 -29.373 1.00 96.50 607 TRP A CA 1
ATOM 4800 C C . TRP A 1 607 ? 14.841 -4.586 -29.639 1.00 96.50 607 TRP A C 1
ATOM 4802 O O . TRP A 1 607 ? 15.844 -4.155 -29.071 1.00 96.50 607 TRP A O 1
ATOM 4812 N N . LEU A 1 608 ? 14.862 -5.597 -30.500 1.00 95.56 608 LEU A N 1
ATOM 4813 C CA . LEU A 1 608 ? 16.084 -6.255 -30.933 1.00 95.56 608 LEU A CA 1
ATOM 4814 C C . LEU A 1 608 ? 16.378 -5.869 -32.375 1.00 95.56 608 LEU A C 1
ATOM 4816 O O . LEU A 1 608 ? 15.538 -6.079 -33.243 1.00 95.56 608 LEU A O 1
ATOM 4820 N N . ASP A 1 609 ? 17.565 -5.339 -32.625 1.00 94.75 609 ASP A N 1
ATOM 4821 C CA . ASP A 1 609 ? 18.056 -4.998 -33.952 1.00 94.75 609 ASP A CA 1
ATOM 4822 C C . ASP A 1 609 ? 19.329 -5.790 -34.246 1.00 94.75 609 ASP A C 1
ATOM 4824 O O . ASP A 1 609 ? 20.422 -5.433 -33.824 1.00 94.75 609 ASP A O 1
ATOM 4828 N N . ASN A 1 610 ? 19.189 -6.914 -34.943 1.00 93.12 610 ASN A N 1
ATOM 4829 C CA . ASN A 1 610 ? 20.325 -7.747 -35.336 1.00 93.12 610 ASN A CA 1
ATOM 4830 C C . ASN A 1 610 ? 20.665 -7.585 -36.823 1.00 93.12 610 ASN A C 1
ATOM 4832 O O . ASN A 1 610 ? 21.298 -8.474 -37.410 1.00 93.12 610 ASN A O 1
ATOM 4836 N N . LYS A 1 611 ? 20.227 -6.483 -37.444 1.00 91.44 611 LYS A N 1
ATOM 4837 C CA . LYS A 1 611 ? 20.500 -6.180 -38.848 1.00 91.44 611 LYS A CA 1
ATOM 4838 C C . LYS A 1 611 ? 21.853 -5.476 -38.985 1.00 91.44 611 LYS A C 1
ATOM 4840 O O . LYS A 1 611 ? 22.295 -4.812 -38.056 1.00 91.44 611 LYS A O 1
ATOM 4845 N N . PRO A 1 612 ? 22.583 -5.674 -40.094 1.00 90.12 612 PRO A N 1
ATOM 4846 C CA . PRO A 1 612 ? 23.833 -4.983 -40.332 1.00 90.12 612 PRO A CA 1
ATOM 4847 C C . PRO A 1 612 ? 23.575 -3.562 -40.834 1.00 90.12 612 PRO A C 1
ATOM 4849 O O . PRO A 1 612 ? 22.727 -3.324 -41.691 1.00 90.12 612 PRO A O 1
ATOM 4852 N N . ILE A 1 613 ? 24.410 -2.642 -40.370 1.00 92.81 613 ILE A N 1
ATOM 4853 C CA . ILE A 1 613 ? 24.527 -1.304 -40.936 1.00 92.81 613 ILE A CA 1
ATOM 4854 C C . ILE A 1 613 ? 25.514 -1.317 -42.113 1.00 92.81 613 ILE A C 1
ATOM 4856 O O . ILE A 1 613 ? 26.553 -1.982 -42.081 1.00 92.81 613 ILE A O 1
ATOM 4860 N N . HIS A 1 614 ? 25.191 -0.589 -43.178 1.00 95.25 614 HIS A N 1
ATOM 4861 C CA . HIS A 1 614 ? 25.931 -0.590 -44.435 1.00 95.25 614 HIS A CA 1
ATOM 4862 C C . HIS A 1 614 ? 26.538 0.781 -44.735 1.00 95.25 614 HIS A C 1
ATOM 4864 O O . HIS A 1 614 ? 25.852 1.807 -44.750 1.00 95.25 614 HIS A O 1
ATOM 4870 N N . ALA A 1 615 ? 27.835 0.765 -45.046 1.00 96.88 615 ALA A N 1
ATOM 4871 C CA . ALA A 1 615 ? 28.590 1.917 -45.509 1.00 96.88 615 ALA A CA 1
ATOM 4872 C C . ALA A 1 615 ? 29.320 1.572 -46.815 1.00 96.88 615 ALA A C 1
ATOM 4874 O O . ALA A 1 615 ? 30.114 0.635 -46.857 1.00 96.88 615 ALA A O 1
ATOM 4875 N N . ALA A 1 616 ? 29.100 2.358 -47.866 1.00 96.75 616 ALA A N 1
ATOM 4876 C CA . ALA A 1 616 ? 29.893 2.322 -49.092 1.00 96.75 616 ALA A CA 1
ATOM 4877 C C . ALA A 1 616 ? 30.109 3.743 -49.614 1.00 96.75 616 ALA A C 1
ATOM 4879 O O . ALA A 1 616 ? 29.218 4.583 -49.520 1.00 96.75 616 ALA A O 1
ATOM 4880 N N . LEU A 1 617 ? 31.276 4.022 -50.184 1.00 95.38 617 LEU A N 1
ATOM 4881 C CA . LEU A 1 617 ? 31.621 5.343 -50.702 1.00 95.38 617 LEU A CA 1
ATOM 4882 C C . LEU A 1 617 ? 32.316 5.195 -52.052 1.00 95.38 617 LEU A C 1
ATOM 4884 O O . LEU A 1 617 ? 33.142 4.302 -52.214 1.00 95.38 617 LEU A O 1
ATOM 4888 N N . ARG A 1 618 ? 31.980 6.066 -53.004 1.00 93.25 618 ARG A N 1
ATOM 4889 C CA . ARG A 1 618 ? 32.534 6.096 -54.357 1.00 93.25 618 ARG A CA 1
ATOM 4890 C C . ARG A 1 618 ? 32.527 7.524 -54.912 1.00 93.25 618 ARG A C 1
ATOM 4892 O O . ARG A 1 618 ? 31.694 8.354 -54.548 1.00 93.25 618 ARG A O 1
ATOM 4899 N N . ILE A 1 619 ? 33.460 7.805 -55.816 1.00 93.56 619 ILE A N 1
ATOM 4900 C CA . ILE A 1 619 ? 33.533 9.064 -56.563 1.00 93.56 619 ILE A CA 1
ATOM 4901 C C . ILE A 1 619 ? 33.448 8.723 -58.050 1.00 93.56 619 ILE A C 1
ATOM 4903 O O . ILE A 1 619 ? 34.422 8.252 -58.627 1.00 93.56 619 ILE A O 1
ATOM 4907 N N . ASP A 1 620 ? 32.282 8.965 -58.652 1.00 91.38 620 ASP A N 1
ATOM 4908 C CA . ASP A 1 620 ? 32.016 8.658 -60.070 1.00 91.38 620 ASP A CA 1
ATOM 4909 C C . ASP A 1 620 ? 32.279 9.832 -61.013 1.00 91.38 620 ASP A C 1
ATOM 4911 O O . ASP A 1 620 ? 32.181 9.691 -62.230 1.00 91.38 620 ASP A O 1
ATOM 4915 N N . ALA A 1 621 ? 32.607 11.003 -60.462 1.00 88.12 621 ALA A N 1
ATOM 4916 C CA . ALA A 1 621 ? 32.871 12.205 -61.248 1.00 88.12 621 ALA A CA 1
ATOM 4917 C C . ALA A 1 621 ? 34.113 12.070 -62.149 1.00 88.12 621 ALA A C 1
ATOM 4919 O O . ALA A 1 621 ? 34.271 12.841 -63.094 1.00 88.12 621 ALA A O 1
ATOM 4920 N N . VAL A 1 622 ? 34.982 11.093 -61.867 1.00 85.94 622 VAL A N 1
ATOM 4921 C CA . VAL A 1 622 ? 36.164 10.767 -62.668 1.00 85.94 622 VAL A CA 1
ATOM 4922 C C . VAL A 1 622 ? 36.216 9.260 -62.952 1.00 85.94 622 VAL A C 1
ATOM 4924 O O . VAL A 1 622 ? 35.809 8.469 -62.097 1.00 85.94 622 VAL A O 1
ATOM 4927 N N . PRO A 1 623 ? 36.708 8.822 -64.129 1.00 86.44 623 PRO A N 1
ATOM 4928 C CA . PRO A 1 623 ? 36.870 7.402 -64.421 1.00 86.44 623 PRO A CA 1
ATOM 4929 C C . PRO A 1 623 ? 37.784 6.693 -63.407 1.00 86.44 623 PRO A C 1
ATOM 4931 O O . PRO A 1 623 ? 38.708 7.316 -62.868 1.00 86.44 623 PRO A O 1
ATOM 4934 N N . PRO A 1 624 ? 37.603 5.378 -63.189 1.00 83.06 624 PRO A N 1
ATOM 4935 C CA . PRO A 1 624 ? 38.495 4.597 -62.340 1.00 83.06 624 PRO A CA 1
ATOM 4936 C C . PRO A 1 624 ? 39.970 4.777 -62.727 1.00 83.06 624 PRO A C 1
ATOM 4938 O O . PRO A 1 624 ? 40.307 4.836 -63.910 1.00 83.06 624 PRO A O 1
ATOM 4941 N N . CYS A 1 625 ? 40.847 4.834 -61.721 1.00 85.56 625 CYS A N 1
ATOM 4942 C CA . CYS A 1 625 ? 42.302 4.972 -61.878 1.00 85.56 625 CYS A CA 1
ATOM 4943 C C . CYS A 1 625 ? 42.783 6.301 -62.495 1.00 85.56 625 CYS A C 1
ATOM 4945 O O . CYS A 1 625 ? 43.901 6.357 -63.008 1.00 85.56 625 CYS A O 1
ATOM 4947 N N . THR A 1 626 ? 41.979 7.368 -62.444 1.00 92.44 626 THR A N 1
ATOM 4948 C CA . THR A 1 626 ? 42.390 8.708 -62.899 1.00 92.44 626 THR A CA 1
ATOM 4949 C C . THR A 1 626 ? 42.569 9.686 -61.734 1.00 92.44 626 THR A C 1
ATOM 4951 O O . THR A 1 626 ? 41.915 9.561 -60.698 1.00 92.44 626 THR A O 1
ATOM 4954 N N . ASP A 1 627 ? 43.486 10.646 -61.898 1.00 94.88 627 ASP A N 1
ATOM 4955 C CA . ASP A 1 627 ? 43.683 11.747 -60.947 1.00 94.88 627 ASP A CA 1
ATOM 4956 C C . ASP A 1 627 ? 42.526 12.753 -61.072 1.00 94.88 627 ASP A C 1
ATOM 4958 O O . ASP A 1 627 ? 42.143 13.128 -62.184 1.00 94.88 627 ASP A O 1
ATOM 4962 N N . LEU A 1 628 ? 42.010 13.235 -59.940 1.00 96.75 628 LEU A N 1
ATOM 4963 C CA . LEU A 1 628 ? 40.994 14.286 -59.904 1.00 96.75 628 LEU A CA 1
ATOM 4964 C C . LEU A 1 628 ? 41.670 15.645 -60.083 1.00 96.75 628 LEU A C 1
ATOM 4966 O O . LEU A 1 628 ? 42.509 16.033 -59.269 1.00 96.75 628 LEU A O 1
ATOM 4970 N N . ARG A 1 629 ? 41.307 16.377 -61.137 1.00 96.94 629 ARG A N 1
ATOM 4971 C CA . ARG A 1 629 ? 41.901 17.680 -61.467 1.00 96.94 629 ARG A CA 1
ATOM 4972 C C . ARG A 1 629 ? 40.927 18.809 -61.170 1.00 96.94 629 ARG A C 1
ATOM 4974 O O . ARG A 1 629 ? 39.779 18.749 -61.606 1.00 96.94 629 ARG A O 1
ATOM 4981 N N . LEU A 1 630 ? 41.368 19.843 -60.455 1.00 96.75 630 LEU A N 1
ATOM 4982 C CA . LEU A 1 630 ? 40.498 20.969 -60.094 1.00 96.75 630 LEU A CA 1
ATOM 4983 C C . LEU A 1 630 ? 39.976 21.727 -61.324 1.00 96.75 630 LEU A C 1
ATOM 4985 O O . LEU A 1 630 ? 38.829 22.176 -61.317 1.00 96.75 630 LEU A O 1
ATOM 4989 N N . SER A 1 631 ? 40.752 21.784 -62.410 1.00 95.00 631 SER A N 1
ATOM 4990 C CA . SER A 1 631 ? 40.344 22.395 -63.683 1.00 95.00 631 SER A CA 1
ATOM 4991 C C . SER A 1 631 ? 39.089 21.771 -64.307 1.00 95.00 631 SER A C 1
ATOM 4993 O O . SER A 1 631 ? 38.407 22.430 -65.087 1.00 95.00 631 SER A O 1
ATOM 4995 N N . GLN A 1 632 ? 38.736 20.531 -63.943 1.00 94.31 632 GLN A N 1
ATOM 4996 C CA . GLN A 1 632 ? 37.515 19.861 -64.411 1.00 94.31 632 GLN A CA 1
ATOM 4997 C C . GLN A 1 632 ? 36.242 20.434 -63.773 1.00 94.31 632 GLN A C 1
ATOM 4999 O O . GLN A 1 632 ? 35.164 20.314 -64.351 1.00 94.31 632 GLN A O 1
ATOM 5004 N N . PHE A 1 633 ? 36.362 21.047 -62.592 1.00 94.44 633 PHE A N 1
ATOM 5005 C CA . PHE A 1 633 ? 35.236 21.537 -61.790 1.00 94.44 633 PHE A CA 1
ATOM 5006 C C . PHE A 1 633 ? 35.201 23.069 -61.697 1.00 94.44 633 PHE A C 1
ATOM 5008 O O . PHE A 1 633 ? 34.149 23.646 -61.432 1.00 94.44 633 PHE A O 1
ATOM 5015 N N . ALA A 1 634 ? 36.333 23.729 -61.940 1.00 90.94 634 ALA A N 1
ATOM 5016 C CA . ALA A 1 634 ? 36.521 25.166 -61.787 1.00 90.94 634 ALA A CA 1
ATOM 5017 C C . ALA A 1 634 ? 36.570 25.877 -63.159 1.00 90.94 634 ALA A C 1
ATOM 5019 O O . ALA A 1 634 ? 37.614 26.387 -63.569 1.00 90.94 634 ALA A O 1
ATOM 5020 N N . LEU A 1 635 ? 35.450 25.893 -63.899 1.00 86.00 635 LEU A N 1
ATOM 5021 C CA . LEU A 1 635 ? 35.354 26.520 -65.230 1.00 86.00 635 LEU A CA 1
ATOM 5022 C C . LEU A 1 635 ? 34.343 27.686 -65.255 1.00 86.00 635 LEU A C 1
ATOM 5024 O O . LEU A 1 635 ? 33.146 27.433 -65.416 1.00 86.00 635 LEU A O 1
ATOM 5028 N N . PRO A 1 636 ? 34.791 28.962 -65.177 1.00 86.25 636 PRO A N 1
ATOM 5029 C CA . PRO A 1 636 ? 36.154 29.437 -64.876 1.00 86.25 636 PRO A CA 1
ATOM 5030 C C . PRO A 1 636 ? 36.538 29.234 -63.392 1.00 86.25 636 PRO A C 1
ATOM 5032 O O . PRO A 1 636 ? 35.648 28.992 -62.574 1.00 86.25 636 PRO A O 1
ATOM 5035 N N . PRO A 1 637 ? 37.830 29.358 -63.010 1.00 86.00 637 PRO A N 1
ATOM 5036 C CA . PRO A 1 637 ? 38.282 29.193 -61.626 1.00 86.00 637 PRO A CA 1
ATOM 5037 C C . PRO A 1 637 ? 37.927 30.408 -60.762 1.00 86.00 637 PRO A C 1
ATOM 5039 O O . PRO A 1 637 ? 38.775 31.201 -60.357 1.00 86.00 637 PRO A O 1
ATOM 5042 N N . ASP A 1 638 ? 36.632 30.557 -60.512 1.00 92.44 638 ASP A N 1
ATOM 5043 C CA . ASP A 1 638 ? 36.023 31.622 -59.732 1.00 92.44 638 ASP A CA 1
ATOM 5044 C C . ASP A 1 638 ? 35.710 31.116 -58.320 1.00 92.44 638 ASP A C 1
ATOM 5046 O O . ASP A 1 638 ? 34.845 30.256 -58.132 1.00 92.44 638 ASP A O 1
ATOM 5050 N N . CYS A 1 639 ? 36.407 31.665 -57.319 1.00 94.75 639 CYS A N 1
ATOM 5051 C CA . CYS A 1 639 ? 36.194 31.300 -55.920 1.00 94.75 639 CYS A CA 1
ATOM 5052 C C . CYS A 1 639 ? 34.807 31.714 -55.401 1.00 94.75 639 CYS A C 1
ATOM 5054 O O . CYS A 1 639 ? 34.434 31.271 -54.319 1.00 94.75 639 CYS A O 1
ATOM 5056 N N . SER A 1 640 ? 34.036 32.548 -56.109 1.00 92.56 640 SER A N 1
ATOM 5057 C CA . SER A 1 640 ? 32.692 32.953 -55.676 1.00 92.56 640 SER A CA 1
ATOM 5058 C C . SER A 1 640 ? 31.645 31.846 -55.855 1.00 92.56 640 SER A C 1
ATOM 5060 O O . SER A 1 640 ? 30.679 31.790 -55.092 1.00 92.56 640 SER A O 1
ATOM 5062 N N . ASN A 1 641 ? 31.880 30.901 -56.773 1.00 90.88 641 ASN A N 1
ATOM 5063 C CA . ASN A 1 641 ? 30.974 29.795 -57.077 1.00 90.88 641 ASN A CA 1
ATOM 5064 C C . ASN A 1 641 ? 31.511 28.460 -56.524 1.00 90.88 641 ASN A C 1
ATOM 5066 O O . ASN A 1 641 ? 32.703 28.194 -56.668 1.00 90.88 641 ASN A O 1
ATOM 5070 N N . PRO A 1 642 ? 30.676 27.604 -55.901 1.00 92.38 642 PRO A N 1
ATOM 5071 C CA . PRO A 1 642 ? 31.103 26.276 -55.456 1.00 92.38 642 PRO A CA 1
ATOM 5072 C C . PRO A 1 642 ? 31.630 25.395 -56.588 1.00 92.38 642 PRO A C 1
ATOM 5074 O O . PRO A 1 642 ? 31.099 25.440 -57.697 1.00 92.38 642 PRO A O 1
ATOM 5077 N N . TRP A 1 643 ? 32.620 24.548 -56.288 1.00 94.94 643 TRP A N 1
ATOM 5078 C CA . TRP A 1 643 ? 33.160 23.546 -57.217 1.00 94.94 643 TRP A CA 1
ATOM 5079 C C . TRP A 1 643 ? 32.712 22.146 -56.766 1.00 94.94 643 TRP A C 1
ATOM 5081 O O . TRP A 1 643 ? 33.452 21.466 -56.051 1.00 94.94 643 TRP A O 1
ATOM 5091 N N . PRO A 1 644 ? 31.473 21.725 -57.088 1.00 93.69 644 PRO A N 1
ATOM 5092 C CA . PRO A 1 644 ? 30.875 20.539 -56.490 1.00 93.69 644 PRO A CA 1
ATOM 5093 C C . PRO A 1 644 ? 31.502 19.252 -57.030 1.00 93.69 644 PRO A C 1
ATOM 5095 O O . PRO A 1 644 ? 31.395 18.938 -58.214 1.00 93.69 644 PRO A O 1
ATOM 5098 N N . LEU A 1 645 ? 32.079 18.462 -56.131 1.00 95.56 645 LEU A N 1
ATOM 5099 C CA . LEU A 1 645 ? 32.415 17.064 -56.351 1.00 95.56 645 LEU A CA 1
ATOM 5100 C C . LEU A 1 645 ? 31.309 16.182 -55.751 1.00 95.56 645 LEU A C 1
ATOM 5102 O O . LEU A 1 645 ? 31.232 16.076 -54.521 1.00 95.56 645 LEU A O 1
ATOM 5106 N N . PRO A 1 646 ? 30.465 15.529 -56.570 1.00 95.25 646 PRO A N 1
ATOM 5107 C CA . PRO A 1 646 ? 29.431 14.646 -56.051 1.00 95.25 646 PRO A CA 1
ATOM 5108 C C . PRO A 1 646 ? 30.063 13.403 -55.418 1.00 95.25 646 PRO A C 1
ATOM 5110 O O . PRO A 1 646 ? 30.779 12.642 -56.073 1.00 95.25 646 PRO A O 1
ATOM 5113 N N . LEU A 1 647 ? 29.762 13.184 -54.141 1.00 95.81 647 LEU A N 1
ATOM 5114 C CA . LEU A 1 647 ? 30.092 11.959 -53.424 1.00 95.81 647 LEU A CA 1
ATOM 5115 C C . LEU A 1 647 ? 28.876 11.037 -53.475 1.00 95.81 647 LEU A C 1
ATOM 5117 O O . LEU A 1 647 ? 27.780 11.436 -53.072 1.00 95.81 647 LEU A O 1
ATOM 5121 N N . VAL A 1 648 ? 29.056 9.811 -53.963 1.00 96.50 648 VAL A N 1
ATOM 5122 C CA . VAL A 1 648 ? 27.985 8.808 -54.045 1.00 96.50 648 VAL A CA 1
ATOM 5123 C C . VAL A 1 648 ? 28.328 7.592 -53.193 1.00 96.50 648 VAL A C 1
ATOM 5125 O O . VAL A 1 648 ? 29.492 7.305 -52.933 1.00 96.50 648 VAL A O 1
ATOM 5128 N N . GLY A 1 649 ? 27.325 6.882 -52.698 1.00 96.38 649 GLY A N 1
ATOM 5129 C CA . GLY A 1 649 ? 27.547 5.847 -51.700 1.00 96.38 649 GLY A CA 1
ATOM 5130 C C . GLY A 1 649 ? 26.279 5.192 -51.188 1.00 96.38 649 GLY A C 1
ATOM 5131 O O . GLY A 1 649 ? 25.188 5.382 -51.731 1.00 96.38 649 GLY A O 1
ATOM 5132 N N . ILE A 1 650 ? 26.465 4.419 -50.126 1.00 97.44 650 ILE A N 1
ATOM 5133 C CA . ILE A 1 650 ? 25.418 3.761 -49.356 1.00 97.44 650 ILE A CA 1
ATOM 5134 C C . ILE A 1 650 ? 25.640 4.138 -47.897 1.00 97.44 650 ILE A C 1
ATOM 5136 O O . ILE A 1 650 ? 26.670 3.790 -47.332 1.00 97.44 650 ILE A O 1
ATOM 5140 N N . ALA A 1 651 ? 24.690 4.845 -47.304 1.00 97.12 651 ALA A N 1
ATOM 5141 C CA . ALA A 1 651 ? 24.608 5.076 -45.871 1.00 97.12 651 ALA A CA 1
ATOM 5142 C C . ALA A 1 651 ? 23.246 4.556 -45.432 1.00 97.12 651 ALA A C 1
ATOM 5144 O O . ALA A 1 651 ? 22.235 5.239 -45.600 1.00 97.12 651 ALA A O 1
ATOM 5145 N N . TYR A 1 652 ? 23.208 3.305 -44.987 1.00 95.25 652 TYR A N 1
ATOM 5146 C CA . TYR A 1 652 ? 21.958 2.566 -44.912 1.00 95.25 652 TYR A CA 1
ATOM 5147 C C . TYR A 1 652 ? 21.922 1.653 -43.695 1.00 95.25 652 TYR A C 1
ATOM 5149 O O . TYR A 1 652 ? 22.876 0.931 -43.426 1.00 95.25 652 TYR A O 1
ATOM 5157 N N . ASP A 1 653 ? 20.792 1.674 -43.008 1.00 94.19 653 ASP A N 1
ATOM 5158 C CA . ASP A 1 653 ? 20.427 0.736 -41.956 1.00 94.19 653 ASP A CA 1
ATOM 5159 C C . ASP A 1 653 ? 19.016 0.233 -42.259 1.00 94.19 653 ASP A C 1
ATOM 5161 O O . ASP A 1 653 ? 18.165 1.006 -42.712 1.00 94.19 653 ASP A O 1
ATOM 5165 N N . GLU A 1 654 ? 18.766 -1.055 -42.091 1.00 92.56 654 GLU A N 1
ATOM 5166 C CA . GLU A 1 654 ? 17.445 -1.614 -42.365 1.00 92.56 654 GLU A CA 1
ATOM 5167 C C . GLU A 1 654 ? 16.459 -1.243 -41.254 1.00 92.56 654 GLU A C 1
ATOM 5169 O O . GLU A 1 654 ? 16.834 -1.125 -40.098 1.00 92.56 654 GLU A O 1
ATOM 5174 N N . TYR A 1 655 ? 15.168 -1.106 -41.571 1.00 94.12 655 TYR A N 1
ATOM 5175 C CA . TYR A 1 655 ? 14.153 -1.046 -40.512 1.00 94.12 655 TYR A CA 1
ATOM 5176 C C . TYR A 1 655 ? 14.205 -2.316 -39.675 1.00 94.12 655 TYR A C 1
ATOM 5178 O O . TYR A 1 655 ? 14.313 -3.392 -40.261 1.00 94.12 655 TYR A O 1
ATOM 5186 N N . ILE A 1 656 ? 14.066 -2.231 -38.353 1.00 94.56 656 ILE A N 1
ATOM 5187 C CA . ILE A 1 656 ? 14.133 -3.408 -37.471 1.00 94.56 656 ILE A CA 1
ATOM 5188 C C . ILE A 1 656 ? 13.087 -4.461 -37.885 1.00 94.56 656 ILE A C 1
ATOM 5190 O O . ILE A 1 656 ? 13.406 -5.639 -38.065 1.00 94.56 656 ILE A O 1
ATOM 5194 N N . ASP A 1 657 ? 11.853 -4.020 -38.119 1.00 92.06 657 ASP A N 1
ATOM 5195 C CA . ASP A 1 657 ? 10.714 -4.814 -38.569 1.00 92.06 657 ASP A CA 1
ATOM 5196 C C . ASP A 1 657 ? 9.945 -4.061 -39.669 1.00 92.06 657 ASP A C 1
ATOM 5198 O O . ASP A 1 657 ? 9.319 -3.023 -39.435 1.00 92.06 657 ASP A O 1
ATOM 5202 N N . GLU A 1 658 ? 9.974 -4.593 -40.894 1.00 89.94 658 GLU A N 1
ATOM 5203 C CA . GLU A 1 658 ? 9.307 -3.977 -42.051 1.00 89.94 658 GLU A CA 1
ATOM 5204 C C . GLU A 1 658 ? 7.772 -4.051 -41.988 1.00 89.94 658 GLU A C 1
ATOM 5206 O O . GLU A 1 658 ? 7.086 -3.399 -42.776 1.00 89.94 658 GLU A O 1
ATOM 5211 N N . THR A 1 659 ? 7.215 -4.842 -41.068 1.00 89.81 659 THR A N 1
ATOM 5212 C CA . THR A 1 659 ? 5.763 -4.974 -40.883 1.00 89.81 659 THR A CA 1
ATOM 5213 C C . THR A 1 659 ? 5.186 -3.925 -39.932 1.00 89.81 659 THR A C 1
ATOM 5215 O O . THR A 1 659 ? 3.969 -3.732 -39.886 1.00 89.81 659 THR A O 1
ATOM 5218 N N . LEU A 1 660 ? 6.046 -3.220 -39.191 1.00 89.00 660 LEU A N 1
ATOM 5219 C CA . LEU A 1 660 ? 5.676 -2.164 -38.251 1.00 89.00 660 LEU A CA 1
ATOM 5220 C C . LEU A 1 660 ? 5.821 -0.772 -38.896 1.00 89.00 660 LEU A C 1
ATOM 5222 O O . LEU A 1 660 ? 6.438 -0.638 -39.952 1.00 89.00 660 LEU A O 1
ATOM 5226 N N . PRO A 1 661 ? 5.253 0.297 -38.300 1.00 90.00 661 PRO A N 1
ATOM 5227 C CA . PRO A 1 661 ? 5.385 1.649 -38.840 1.00 90.00 661 PRO A CA 1
ATOM 5228 C C . PRO A 1 661 ? 6.849 2.034 -39.112 1.00 90.00 661 PRO A C 1
ATOM 5230 O O . PRO A 1 661 ? 7.683 2.055 -38.208 1.00 90.00 661 PRO A O 1
ATOM 5233 N N . LEU A 1 662 ? 7.154 2.342 -40.376 1.00 88.88 662 LEU A N 1
ATOM 5234 C CA . LEU A 1 662 ? 8.525 2.532 -40.874 1.00 88.88 662 LEU A CA 1
ATOM 5235 C C . LEU A 1 662 ? 9.136 3.891 -40.517 1.00 88.88 662 LEU A C 1
ATOM 5237 O O . LEU A 1 662 ? 10.317 4.110 -40.713 1.00 88.88 662 LEU A O 1
ATOM 5241 N N . ASN A 1 663 ? 8.347 4.844 -40.036 1.00 81.69 663 ASN A N 1
ATOM 5242 C CA . ASN A 1 663 ? 8.805 6.197 -39.712 1.00 81.69 663 ASN A CA 1
ATOM 5243 C C . ASN A 1 663 ? 8.790 6.474 -38.203 1.00 81.69 663 ASN A C 1
ATOM 5245 O O . ASN A 1 663 ? 8.715 7.630 -37.784 1.00 81.69 663 ASN A O 1
ATOM 5249 N N . GLN A 1 664 ? 8.805 5.419 -37.386 1.00 86.56 664 GLN A N 1
ATOM 5250 C CA . GLN A 1 664 ? 8.739 5.519 -35.933 1.00 86.56 664 GLN A CA 1
ATOM 5251 C C . GLN A 1 664 ? 9.980 4.902 -35.304 1.00 86.56 664 GLN A C 1
ATOM 5253 O O . GLN A 1 664 ? 10.314 3.747 -35.558 1.00 86.56 664 GLN A O 1
ATOM 5258 N N . ARG A 1 665 ? 10.641 5.664 -34.431 1.00 87.75 665 ARG A N 1
ATOM 5259 C CA . ARG A 1 665 ? 11.659 5.109 -33.539 1.00 87.75 665 ARG A CA 1
ATOM 5260 C C . ARG A 1 665 ? 10.988 4.174 -32.519 1.00 87.75 665 ARG A C 1
ATOM 5262 O O . ARG A 1 665 ? 9.901 4.498 -32.038 1.00 87.75 665 ARG A O 1
ATOM 5269 N N . PRO A 1 666 ? 11.602 3.028 -32.198 1.00 92.56 666 PRO A N 1
ATOM 5270 C CA . PRO A 1 666 ? 12.953 2.621 -32.579 1.00 92.56 666 PRO A CA 1
ATOM 5271 C C . PRO A 1 666 ? 12.993 1.754 -33.841 1.00 92.56 666 PRO A C 1
ATOM 5273 O O . PRO A 1 666 ? 14.077 1.366 -34.240 1.00 92.56 666 PRO A O 1
ATOM 5276 N N . ASN A 1 667 ? 11.855 1.456 -34.479 1.00 94.50 667 ASN A N 1
ATOM 5277 C CA . ASN A 1 667 ? 11.826 0.648 -35.702 1.00 94.50 667 ASN A CA 1
ATOM 5278 C C . ASN A 1 667 ? 12.669 1.266 -36.832 1.00 94.50 667 ASN A C 1
ATOM 5280 O O . ASN A 1 667 ? 13.309 0.554 -37.601 1.00 94.50 667 ASN A O 1
ATOM 5284 N N . ASP A 1 668 ? 12.670 2.599 -36.904 1.00 93.00 668 ASP A N 1
ATOM 5285 C CA . ASP A 1 668 ? 13.651 3.393 -37.639 1.00 93.00 668 ASP A CA 1
ATOM 5286 C C . ASP A 1 668 ? 14.699 3.969 -36.674 1.00 93.00 668 ASP A C 1
ATOM 5288 O O . ASP A 1 668 ? 14.542 5.072 -36.147 1.00 93.00 668 ASP A O 1
ATOM 5292 N N . ASN A 1 669 ? 15.747 3.201 -36.404 1.00 93.00 669 ASN A N 1
ATOM 5293 C CA . ASN A 1 669 ? 16.853 3.544 -35.509 1.00 93.00 669 ASN A CA 1
ATOM 5294 C C . ASN A 1 669 ? 18.045 4.209 -36.214 1.00 93.00 669 ASN A C 1
ATOM 5296 O O . ASN A 1 669 ? 18.950 4.669 -35.510 1.00 93.00 669 ASN A O 1
ATOM 5300 N N . PHE A 1 670 ? 18.038 4.342 -37.548 1.00 93.44 670 PHE A N 1
ATOM 5301 C CA . PHE A 1 670 ? 19.083 5.058 -38.285 1.00 93.44 670 PHE A CA 1
ATOM 5302 C C . PHE A 1 670 ? 19.291 6.448 -37.669 1.00 93.44 670 PHE A C 1
ATOM 5304 O O . PHE A 1 670 ? 18.356 7.244 -37.544 1.00 93.44 670 PHE A O 1
ATOM 5311 N N . ASP A 1 671 ? 20.508 6.746 -37.223 1.00 92.00 671 ASP A N 1
ATOM 5312 C CA . ASP A 1 671 ? 20.808 8.000 -36.534 1.00 92.00 671 ASP A CA 1
ATOM 5313 C C . ASP A 1 671 ? 21.320 9.016 -37.549 1.00 92.00 671 ASP A C 1
ATOM 5315 O O . ASP A 1 671 ? 20.651 9.996 -37.888 1.00 92.00 671 ASP A O 1
ATOM 5319 N N . HIS A 1 672 ? 22.520 8.763 -38.064 1.00 94.12 672 HIS A N 1
ATOM 5320 C CA . HIS A 1 672 ? 23.159 9.650 -39.016 1.00 94.12 672 HIS A CA 1
ATOM 5321 C C . HIS A 1 672 ? 24.363 8.999 -39.695 1.00 94.12 672 HIS A C 1
ATOM 5323 O O . HIS A 1 672 ? 24.947 8.040 -39.198 1.00 94.12 672 HIS A O 1
ATOM 5329 N N . TYR A 1 673 ? 24.832 9.619 -40.772 1.00 96.81 673 TYR A N 1
ATOM 5330 C CA . TYR A 1 673 ? 26.191 9.439 -41.269 1.00 96.81 673 TYR A CA 1
ATOM 5331 C C . TYR A 1 673 ? 26.942 10.766 -41.316 1.00 96.81 673 TYR A C 1
ATOM 5333 O O . TYR A 1 673 ? 26.348 11.846 -41.329 1.00 96.81 673 TYR A O 1
ATOM 5341 N N . TRP A 1 674 ? 28.266 10.693 -41.356 1.00 96.69 674 TRP A N 1
ATOM 5342 C CA . TRP A 1 674 ? 29.124 11.829 -41.678 1.00 96.69 674 TRP A CA 1
ATOM 5343 C C . TRP A 1 674 ? 30.204 11.412 -42.665 1.00 96.69 674 TRP A C 1
ATOM 5345 O O . TRP A 1 674 ? 30.573 10.239 -42.741 1.00 96.69 674 TRP A O 1
ATOM 5355 N N . ILE A 1 675 ? 30.737 12.391 -43.396 1.00 97.56 675 ILE A N 1
ATOM 5356 C CA . ILE A 1 675 ? 31.877 12.199 -44.293 1.00 97.56 675 ILE A CA 1
ATOM 5357 C C . ILE A 1 675 ? 32.978 13.169 -43.894 1.00 97.56 675 ILE A C 1
ATOM 5359 O O . ILE A 1 675 ? 32.736 14.357 -43.677 1.00 97.56 675 ILE A O 1
ATOM 5363 N N . ARG A 1 676 ? 34.197 12.654 -43.801 1.00 97.62 676 ARG A N 1
ATOM 5364 C CA . ARG A 1 676 ? 35.411 13.433 -43.604 1.00 97.62 676 ARG A CA 1
ATOM 5365 C C . ARG A 1 676 ? 36.399 13.159 -44.717 1.00 97.62 676 ARG A C 1
ATOM 5367 O O . ARG A 1 676 ? 36.373 12.098 -45.331 1.00 97.62 676 ARG A O 1
ATOM 5374 N N . ILE A 1 677 ? 37.271 14.119 -44.962 1.00 97.69 677 ILE A N 1
ATOM 5375 C CA . ILE A 1 677 ? 38.364 14.019 -45.915 1.00 97.69 677 ILE A CA 1
ATOM 5376 C C . ILE A 1 677 ? 39.667 14.339 -45.189 1.00 97.69 677 ILE A C 1
ATOM 5378 O O . ILE A 1 677 ? 39.780 15.366 -44.526 1.00 97.69 677 ILE A O 1
ATOM 5382 N N . ALA A 1 678 ? 40.648 13.450 -45.300 1.00 97.69 678 ALA A N 1
ATOM 5383 C CA . ALA A 1 678 ? 41.966 13.614 -44.699 1.00 97.69 678 ALA A CA 1
ATOM 5384 C C . ALA A 1 678 ? 43.033 13.763 -45.784 1.00 97.69 678 ALA A C 1
ATOM 5386 O O . ALA A 1 678 ? 43.100 12.938 -46.699 1.00 97.69 678 ALA A O 1
ATOM 5387 N N . ARG A 1 679 ? 43.883 14.790 -45.674 1.00 96.75 679 ARG A N 1
ATOM 5388 C CA . ARG A 1 679 ? 45.085 14.925 -46.511 1.00 96.75 679 ARG A CA 1
ATOM 5389 C C . ARG A 1 679 ? 46.119 13.893 -46.060 1.00 96.75 679 ARG A C 1
ATOM 5391 O O . ARG A 1 679 ? 46.310 13.696 -44.861 1.00 96.75 679 ARG A O 1
ATOM 5398 N N . GLN A 1 680 ? 46.806 13.233 -46.991 1.00 96.12 680 GLN A N 1
ATOM 5399 C CA . GLN A 1 680 ? 47.862 12.280 -46.647 1.00 96.12 680 GLN A CA 1
ATOM 5400 C C . GLN A 1 680 ? 48.939 12.952 -45.782 1.00 96.12 680 GLN A C 1
ATOM 5402 O O . GLN A 1 680 ? 49.579 13.909 -46.210 1.00 96.12 680 GLN A O 1
ATOM 5407 N N . GLY A 1 681 ? 49.134 12.431 -44.566 1.00 92.69 681 GLY A N 1
ATOM 5408 C CA . GLY A 1 681 ? 50.081 12.987 -43.593 1.00 92.69 681 GLY A CA 1
ATOM 5409 C C . GLY A 1 681 ? 49.673 14.341 -43.000 1.00 92.69 681 GLY A C 1
ATOM 5410 O O . GLY A 1 681 ? 50.508 14.983 -42.374 1.00 92.69 681 GLY A O 1
ATOM 5411 N N . GLY A 1 682 ? 48.425 14.774 -43.198 1.00 93.06 682 GLY A N 1
ATOM 5412 C CA . GLY A 1 682 ? 47.927 16.086 -42.797 1.00 93.06 682 GLY A CA 1
ATOM 5413 C C . GLY A 1 682 ? 46.575 16.035 -42.067 1.00 93.06 682 GLY A C 1
ATOM 5414 O O . GLY A 1 682 ? 46.173 14.982 -41.563 1.00 93.06 682 GLY A O 1
ATOM 5415 N N . PRO A 1 683 ? 45.878 17.180 -41.982 1.00 95.12 683 PRO A N 1
ATOM 5416 C CA . PRO A 1 683 ? 44.643 17.330 -41.215 1.00 95.12 683 PRO A CA 1
ATOM 5417 C C . PRO A 1 683 ? 43.423 16.662 -41.874 1.00 95.12 683 PRO A C 1
ATOM 5419 O O . PRO A 1 683 ? 43.408 16.366 -43.073 1.00 95.12 683 PRO A O 1
ATOM 5422 N N . GLU A 1 684 ? 42.369 16.476 -41.074 1.00 96.25 684 GLU A N 1
ATOM 5423 C CA . GLU A 1 684 ? 41.056 15.963 -41.484 1.00 96.25 684 GLU A CA 1
ATOM 5424 C C . GLU A 1 684 ? 39.993 17.074 -41.403 1.00 96.25 684 GLU A C 1
ATOM 5426 O O . GLU A 1 684 ? 39.971 17.852 -40.450 1.00 96.25 684 GLU A O 1
ATOM 5431 N N . VAL A 1 685 ? 39.097 17.135 -42.392 1.00 95.69 685 VAL A N 1
ATOM 5432 C CA . VAL A 1 685 ? 37.986 18.098 -42.482 1.00 95.69 685 VAL A CA 1
ATOM 5433 C C . VAL A 1 685 ? 36.665 17.349 -42.646 1.00 95.69 685 VAL A C 1
ATOM 5435 O O . VAL A 1 685 ? 36.586 16.398 -43.421 1.00 95.69 685 VAL A O 1
ATOM 5438 N N . GLN A 1 686 ? 35.611 17.775 -41.943 1.00 96.00 686 GLN A N 1
ATOM 5439 C CA . GLN A 1 686 ? 34.258 17.228 -42.110 1.00 96.00 686 GLN A CA 1
ATOM 5440 C C . GLN A 1 686 ? 33.493 17.960 -43.216 1.00 96.00 686 GLN A C 1
ATOM 5442 O O . GLN A 1 686 ? 33.511 19.185 -43.287 1.00 96.00 686 GLN A O 1
ATOM 5447 N N . ILE A 1 687 ? 32.827 17.194 -44.079 1.00 94.50 687 ILE A N 1
ATOM 5448 C CA . ILE A 1 687 ? 32.135 17.683 -45.275 1.00 94.50 687 ILE A CA 1
ATOM 5449 C C . ILE A 1 687 ? 30.660 17.956 -44.938 1.00 94.50 687 ILE A C 1
ATOM 5451 O O . ILE A 1 687 ? 30.015 17.096 -44.327 1.00 94.50 687 ILE A O 1
ATOM 5455 N N . PRO A 1 688 ? 30.090 19.110 -45.334 1.00 93.44 688 PRO A N 1
ATOM 5456 C CA . PRO A 1 688 ? 28.655 19.339 -45.226 1.00 93.44 688 PRO A CA 1
ATOM 5457 C C . PRO A 1 688 ? 27.840 18.395 -46.117 1.00 93.44 688 PRO A C 1
ATOM 5459 O O . PRO A 1 688 ? 28.154 18.185 -47.286 1.00 93.44 688 PRO A O 1
ATOM 5462 N N . ILE A 1 689 ? 26.750 17.854 -45.579 1.00 91.88 689 ILE A N 1
ATOM 5463 C CA . ILE A 1 689 ? 25.908 16.860 -46.255 1.00 91.88 689 ILE A CA 1
ATOM 5464 C C . ILE A 1 689 ? 24.834 17.505 -47.143 1.00 91.88 689 ILE A C 1
ATOM 5466 O O . ILE A 1 689 ? 24.541 16.993 -48.219 1.00 91.88 689 ILE A O 1
ATOM 5470 N N . ASN A 1 690 ? 24.312 18.682 -46.773 1.00 81.25 690 ASN A N 1
ATOM 5471 C CA . ASN A 1 690 ? 23.287 19.411 -47.547 1.00 81.25 690 ASN A CA 1
ATOM 5472 C C . ASN A 1 690 ? 23.834 20.094 -48.827 1.00 81.25 690 ASN A C 1
ATOM 5474 O O . ASN A 1 690 ? 23.221 21.029 -49.343 1.00 81.25 690 ASN A O 1
ATOM 5478 N N . GLY A 1 691 ? 24.992 19.659 -49.326 1.00 69.38 691 GLY A N 1
ATOM 5479 C CA . GLY A 1 691 ? 25.675 20.232 -50.484 1.00 69.38 691 GLY A CA 1
ATOM 5480 C C . GLY A 1 691 ? 26.632 21.385 -50.138 1.00 69.38 691 GLY A C 1
ATOM 5481 O O . GLY A 1 691 ? 26.833 21.698 -48.962 1.00 69.38 691 GLY A O 1
ATOM 5482 N N . PRO A 1 692 ? 27.207 22.069 -51.148 1.00 57.94 692 PRO A N 1
ATOM 5483 C CA . PRO A 1 692 ? 28.358 22.968 -50.970 1.00 57.94 692 PRO A CA 1
ATOM 5484 C C . PRO A 1 692 ? 28.045 24.239 -50.158 1.00 57.94 692 PRO A C 1
ATOM 5486 O O . PRO A 1 692 ? 28.934 24.875 -49.592 1.00 57.94 692 PRO A O 1
ATOM 5489 N N . ALA A 1 693 ? 26.765 24.613 -50.090 1.00 61.31 693 ALA A N 1
ATOM 5490 C CA . ALA A 1 693 ? 26.257 25.746 -49.315 1.00 61.31 693 ALA A CA 1
ATOM 5491 C C . ALA A 1 693 ? 25.619 25.330 -47.971 1.00 61.31 693 ALA A C 1
ATOM 5493 O O . ALA A 1 693 ? 25.075 26.175 -47.261 1.00 61.31 693 ALA A O 1
ATOM 5494 N N . GLY A 1 694 ? 25.634 24.038 -47.628 1.00 72.06 694 GLY A N 1
ATOM 5495 C CA . GLY A 1 694 ? 25.020 23.516 -46.412 1.00 72.06 694 GLY A CA 1
ATOM 5496 C C . GLY A 1 694 ? 25.835 23.808 -45.150 1.00 72.06 694 GLY A C 1
ATOM 5497 O O . GLY A 1 694 ? 27.058 23.784 -45.171 1.00 72.06 694 GLY A O 1
ATOM 5498 N N . SER A 1 695 ? 25.155 24.015 -44.021 1.00 79.75 695 SER A N 1
ATOM 5499 C CA . SER A 1 695 ? 25.773 24.137 -42.686 1.00 79.75 695 SER A CA 1
ATOM 5500 C C . SER A 1 695 ? 25.686 22.853 -41.850 1.00 79.75 695 SER A C 1
ATOM 5502 O O . SER A 1 695 ? 26.168 22.796 -40.721 1.00 79.75 695 SER A O 1
ATOM 5504 N N . CYS A 1 696 ? 25.038 21.818 -42.385 1.00 89.81 696 CYS A N 1
ATOM 5505 C CA . CYS A 1 696 ? 24.820 20.555 -41.698 1.00 89.81 696 CYS A CA 1
ATOM 5506 C C . CYS A 1 696 ? 25.896 19.536 -42.073 1.00 89.81 696 CYS A C 1
ATOM 5508 O O . CYS A 1 696 ? 26.064 19.222 -43.248 1.00 89.81 696 CYS A O 1
ATOM 5510 N N . PHE A 1 697 ? 26.562 18.967 -41.071 1.00 93.75 697 PHE A N 1
ATOM 5511 C CA . PHE A 1 697 ? 27.650 17.999 -41.245 1.00 93.75 697 PHE A CA 1
ATOM 5512 C C . PHE A 1 697 ? 27.230 16.536 -41.027 1.00 93.75 697 PHE A C 1
ATOM 5514 O O . PHE A 1 697 ? 28.089 15.657 -40.929 1.00 93.75 697 PHE A O 1
ATOM 5521 N N . TYR A 1 698 ? 25.923 16.278 -40.920 1.00 94.75 698 TYR A N 1
ATOM 5522 C CA . TYR A 1 698 ? 25.356 14.966 -40.618 1.00 94.75 698 TYR A CA 1
ATOM 5523 C C . TYR A 1 698 ? 24.173 14.653 -41.534 1.00 94.75 698 TYR A C 1
ATOM 5525 O O . TYR A 1 698 ? 23.225 15.426 -41.610 1.00 94.75 698 TYR A O 1
ATOM 5533 N N . GLY A 1 699 ? 24.198 13.510 -42.209 1.00 93.31 699 GLY A N 1
ATOM 5534 C CA . GLY A 1 699 ? 23.074 13.048 -43.010 1.00 93.31 699 GLY A CA 1
ATOM 5535 C C . GLY A 1 699 ? 22.161 12.180 -42.167 1.00 93.31 699 GLY A C 1
ATOM 5536 O O . GLY A 1 699 ? 22.591 11.138 -41.695 1.00 93.31 699 GLY A O 1
ATOM 5537 N N . THR A 1 700 ? 20.920 12.611 -41.965 1.00 91.50 700 THR A N 1
ATOM 5538 C CA . THR A 1 700 ? 19.928 11.931 -41.108 1.00 91.50 700 THR A CA 1
ATOM 5539 C C . THR A 1 700 ? 18.932 11.085 -41.900 1.00 91.50 700 THR A C 1
ATOM 5541 O O . THR A 1 700 ? 17.902 10.675 -41.377 1.00 91.50 700 THR A O 1
ATOM 5544 N N . GLN A 1 701 ? 19.210 10.854 -43.183 1.00 91.38 701 GLN A N 1
ATOM 5545 C CA . GLN A 1 701 ? 18.386 10.051 -44.081 1.00 91.38 701 GLN A CA 1
ATOM 5546 C C . GLN A 1 701 ? 19.232 8.930 -44.676 1.00 91.38 701 GLN A C 1
ATOM 5548 O O . GLN A 1 701 ? 20.420 9.127 -44.943 1.00 91.38 701 GLN A O 1
ATOM 5553 N N . ARG A 1 702 ? 18.604 7.775 -44.912 1.00 93.31 702 ARG A N 1
ATOM 5554 C CA . ARG A 1 702 ? 19.228 6.663 -45.635 1.00 93.31 702 ARG A CA 1
ATOM 5555 C C . ARG A 1 702 ? 19.566 7.099 -47.060 1.00 93.31 702 ARG A C 1
ATOM 5557 O O . ARG A 1 702 ? 18.764 7.762 -47.718 1.00 93.31 702 ARG A O 1
ATOM 5564 N N . VAL A 1 703 ? 20.725 6.684 -47.553 1.00 95.25 703 VAL A N 1
ATOM 5565 C CA . VAL A 1 703 ? 21.178 6.940 -48.924 1.00 95.25 703 VAL A CA 1
ATOM 5566 C C . VAL A 1 703 ? 21.606 5.628 -49.559 1.00 95.25 703 VAL A C 1
ATOM 5568 O O . VAL A 1 703 ? 22.360 4.867 -48.959 1.00 95.25 703 VAL A O 1
ATOM 5571 N N . GLY A 1 704 ? 21.163 5.394 -50.793 1.00 94.56 704 GLY A N 1
ATOM 5572 C CA . GLY A 1 704 ? 21.448 4.159 -51.520 1.00 94.56 704 GLY A CA 1
ATOM 5573 C C . GLY A 1 704 ? 20.702 2.942 -50.962 1.00 94.56 704 GLY A C 1
ATOM 5574 O O . GLY A 1 704 ? 19.898 3.057 -50.039 1.00 94.56 704 GLY A O 1
ATOM 5575 N N . VAL A 1 705 ? 20.950 1.778 -51.562 1.00 93.19 705 VAL A N 1
ATOM 5576 C CA . VAL A 1 705 ? 20.406 0.482 -51.128 1.00 93.19 705 VAL A CA 1
ATOM 5577 C C . VAL A 1 705 ? 21.504 -0.577 -51.271 1.00 93.19 705 VAL A C 1
ATOM 5579 O O . VAL A 1 705 ? 22.025 -0.738 -52.379 1.00 93.19 705 VAL A O 1
ATOM 5582 N N . PRO A 1 706 ? 21.877 -1.292 -50.194 1.00 92.50 706 PRO A N 1
ATOM 5583 C CA . PRO A 1 706 ? 22.828 -2.393 -50.281 1.00 92.50 706 PRO A CA 1
ATOM 5584 C C . PRO A 1 706 ? 22.225 -3.571 -51.049 1.00 92.50 706 PRO A C 1
ATOM 5586 O O . PRO A 1 706 ? 21.037 -3.874 -50.936 1.00 92.50 706 PRO A O 1
ATOM 5589 N N . GLY A 1 707 ? 23.061 -4.254 -51.825 1.00 83.81 707 GLY A N 1
ATOM 5590 C CA . GLY A 1 707 ? 22.676 -5.416 -52.614 1.00 83.81 707 GLY A CA 1
ATOM 5591 C C . GLY A 1 707 ? 22.346 -6.637 -51.756 1.00 83.81 707 GLY A C 1
ATOM 5592 O O . GLY A 1 707 ? 21.460 -7.413 -52.099 1.00 83.81 707 GLY A O 1
ATOM 5593 N N . ALA A 1 708 ? 23.004 -6.800 -50.608 1.00 83.75 708 ALA A N 1
ATOM 5594 C CA . ALA A 1 708 ? 22.684 -7.847 -49.642 1.00 83.75 708 ALA A CA 1
ATOM 5595 C C . ALA A 1 708 ? 21.932 -7.249 -48.448 1.00 83.75 708 ALA A C 1
ATOM 5597 O O . ALA A 1 708 ? 22.471 -6.393 -47.752 1.00 83.75 708 ALA A O 1
ATOM 5598 N N . ARG A 1 709 ? 20.708 -7.734 -48.221 1.00 85.81 709 ARG A N 1
ATOM 5599 C CA . ARG A 1 709 ? 19.836 -7.382 -47.095 1.00 85.81 709 ARG A CA 1
ATOM 5600 C C . ARG A 1 709 ? 19.494 -8.625 -46.280 1.00 85.81 709 ARG A C 1
ATOM 5602 O O . ARG A 1 709 ? 19.544 -9.738 -46.804 1.00 85.81 709 ARG A O 1
ATOM 5609 N N . CYS A 1 710 ? 19.100 -8.443 -45.026 1.00 81.75 710 CYS A N 1
ATOM 5610 C CA . CYS A 1 710 ? 18.659 -9.527 -44.146 1.00 81.75 710 CYS A CA 1
ATOM 5611 C C . CYS A 1 710 ? 17.463 -10.300 -44.713 1.00 81.75 710 CYS A C 1
ATOM 5613 O O . CYS A 1 710 ? 17.394 -11.522 -44.603 1.00 81.75 710 CYS A O 1
ATOM 5615 N N . GLN A 1 711 ? 16.520 -9.580 -45.324 1.00 67.31 711 GLN A N 1
ATOM 5616 C CA . GLN A 1 711 ? 15.362 -10.149 -46.005 1.00 67.31 711 GLN A CA 1
ATOM 5617 C C . GLN A 1 711 ? 15.397 -9.718 -47.474 1.00 67.31 711 GLN A C 1
ATOM 5619 O O . GLN A 1 711 ? 14.997 -8.613 -47.829 1.00 67.31 711 GLN A O 1
ATOM 5624 N N . GLY A 1 712 ? 15.934 -10.576 -48.343 1.00 62.41 712 GLY A N 1
ATOM 5625 C CA . GLY A 1 712 ? 15.973 -10.319 -49.781 1.00 62.41 712 GLY A CA 1
ATOM 5626 C C . GLY A 1 712 ? 16.882 -11.280 -50.537 1.00 62.41 712 GLY A C 1
ATOM 5627 O O . GLY A 1 712 ? 17.862 -11.789 -49.995 1.00 62.41 712 GLY A O 1
ATOM 5628 N N . ALA A 1 713 ? 16.561 -11.531 -51.808 1.00 57.97 713 ALA A N 1
ATOM 5629 C CA . ALA A 1 713 ? 17.531 -12.134 -52.713 1.00 57.97 713 ALA A CA 1
ATOM 5630 C C . ALA A 1 713 ? 18.712 -11.160 -52.894 1.00 57.97 713 ALA A C 1
ATOM 5632 O O . ALA A 1 713 ? 18.471 -9.951 -52.953 1.00 57.97 713 ALA A O 1
ATOM 5633 N N . PRO A 1 714 ? 19.961 -11.647 -53.012 1.00 71.88 714 PRO A N 1
ATOM 5634 C CA . PRO A 1 714 ? 21.101 -10.784 -53.294 1.00 71.88 714 PRO A CA 1
ATOM 5635 C C . PRO A 1 714 ? 20.853 -9.982 -54.579 1.00 71.88 714 PRO A C 1
ATOM 5637 O O . PRO A 1 714 ? 20.674 -10.553 -55.655 1.00 71.88 714 PRO A O 1
ATOM 5640 N N . GLY A 1 715 ? 20.809 -8.662 -54.453 1.00 78.25 715 GLY A N 1
ATOM 5641 C CA . GLY A 1 715 ? 20.750 -7.691 -55.537 1.00 78.25 715 GLY A CA 1
ATOM 5642 C C . GLY A 1 715 ? 22.093 -6.993 -55.754 1.00 78.25 715 GLY A C 1
ATOM 5643 O O . GLY A 1 715 ? 23.086 -7.280 -55.087 1.00 78.25 715 GLY A O 1
ATOM 5644 N N . ALA A 1 716 ? 22.120 -6.062 -56.706 1.00 85.75 716 ALA A N 1
ATOM 5645 C CA . ALA A 1 716 ? 23.255 -5.166 -56.900 1.00 85.75 716 ALA A CA 1
ATOM 5646 C C . ALA A 1 716 ? 23.126 -3.930 -56.000 1.00 85.75 716 ALA A C 1
ATOM 5648 O O . ALA A 1 716 ? 22.021 -3.441 -55.768 1.00 85.75 716 ALA A O 1
ATOM 5649 N N . ASP A 1 717 ? 24.263 -3.406 -55.550 1.00 92.00 717 ASP A N 1
ATOM 5650 C CA . ASP A 1 717 ? 24.339 -2.146 -54.814 1.00 92.00 717 ASP A CA 1
ATOM 5651 C C . ASP A 1 717 ? 23.802 -0.974 -55.652 1.00 92.00 717 ASP A C 1
ATOM 5653 O O . ASP A 1 717 ? 24.252 -0.730 -56.779 1.00 92.00 717 ASP A O 1
ATOM 5657 N N . VAL A 1 718 ? 22.873 -0.206 -55.081 1.00 94.44 718 VAL A N 1
ATOM 5658 C CA . VAL A 1 718 ? 22.352 1.033 -55.668 1.00 94.44 718 VAL A CA 1
ATOM 5659 C C . VAL A 1 718 ? 22.964 2.215 -54.928 1.00 94.44 718 VAL A C 1
ATOM 5661 O O . VAL A 1 718 ? 22.618 2.500 -53.784 1.00 94.44 718 VAL A O 1
ATOM 5664 N N . PHE A 1 719 ? 23.873 2.923 -55.592 1.00 94.81 719 PHE A N 1
ATOM 5665 C CA . PHE A 1 719 ? 24.561 4.080 -55.025 1.00 94.81 719 PHE A CA 1
ATOM 5666 C C . PHE A 1 719 ? 23.690 5.336 -55.135 1.00 94.81 719 PHE A C 1
ATOM 5668 O O . PHE A 1 719 ? 23.235 5.693 -56.221 1.00 94.81 719 PHE A O 1
ATOM 5675 N N . GLY A 1 720 ? 23.470 6.013 -54.008 1.00 95.56 720 GLY A N 1
ATOM 5676 C CA . GLY A 1 720 ? 22.798 7.310 -53.942 1.00 95.56 720 GLY A CA 1
ATOM 5677 C C . GLY A 1 720 ? 23.794 8.452 -53.750 1.00 95.56 720 GLY A C 1
ATOM 5678 O O . GLY A 1 720 ? 24.949 8.230 -53.395 1.00 95.56 720 GLY A O 1
ATOM 5679 N N . LYS A 1 721 ? 23.357 9.693 -53.965 1.00 96.00 721 LYS A N 1
ATOM 5680 C CA . LYS A 1 721 ? 24.176 10.877 -53.678 1.00 96.00 721 LYS A CA 1
ATOM 5681 C C . LYS A 1 721 ? 24.223 11.135 -52.171 1.00 96.00 721 LYS A C 1
ATOM 5683 O O . LYS A 1 721 ? 23.181 11.352 -51.562 1.00 96.00 721 LYS A O 1
ATOM 5688 N N . LEU A 1 722 ? 25.422 11.133 -51.593 1.00 95.38 722 LEU A N 1
ATOM 5689 C CA . LEU A 1 722 ? 25.650 11.336 -50.162 1.00 95.38 722 LEU A CA 1
ATOM 5690 C C . LEU A 1 722 ? 25.887 12.802 -49.791 1.00 95.38 722 LEU A C 1
ATOM 5692 O O . LEU A 1 722 ? 25.408 13.241 -48.754 1.00 95.38 722 LEU A O 1
ATOM 5696 N N . ALA A 1 723 ? 26.679 13.526 -50.581 1.00 95.31 723 ALA A N 1
ATOM 5697 C CA . ALA A 1 723 ? 27.029 14.929 -50.360 1.00 95.31 723 ALA A CA 1
ATOM 5698 C C . ALA A 1 723 ? 27.623 15.528 -51.645 1.00 95.31 723 ALA A C 1
ATOM 5700 O O . ALA A 1 723 ? 27.946 14.798 -52.584 1.00 95.31 723 ALA A O 1
ATOM 5701 N N . ASP A 1 724 ? 27.820 16.844 -51.665 1.00 94.19 724 ASP A N 1
ATOM 5702 C CA . ASP A 1 724 ? 28.731 17.494 -52.609 1.00 94.19 724 ASP A CA 1
ATOM 5703 C C . ASP A 1 724 ? 29.892 18.097 -51.825 1.00 94.19 724 ASP A C 1
ATOM 5705 O O . ASP A 1 724 ? 29.690 18.967 -50.976 1.00 94.19 724 ASP A O 1
ATOM 5709 N N . PHE A 1 725 ? 31.108 17.652 -52.119 1.00 95.31 725 PHE A N 1
ATOM 5710 C CA . PHE A 1 725 ? 32.310 18.254 -51.565 1.00 95.31 725 PHE A CA 1
ATOM 5711 C C . PHE A 1 725 ? 32.702 19.479 -52.390 1.00 95.31 725 PHE A C 1
ATOM 5713 O O . PHE A 1 725 ? 32.828 19.391 -53.607 1.00 95.31 725 PHE A O 1
ATOM 5720 N N . ASP A 1 726 ? 32.899 20.622 -51.741 1.00 95.69 726 ASP A N 1
ATOM 5721 C CA . ASP A 1 726 ? 33.340 21.830 -52.427 1.00 95.69 726 ASP A CA 1
ATOM 5722 C C . ASP A 1 726 ? 34.857 21.807 -52.616 1.00 95.69 726 ASP A C 1
ATOM 5724 O O . ASP A 1 726 ? 35.621 22.033 -51.674 1.00 95.69 726 ASP A O 1
ATOM 5728 N N . LEU A 1 727 ? 35.306 21.551 -53.843 1.00 96.94 727 LEU A N 1
ATOM 5729 C CA . LEU A 1 727 ? 36.725 21.441 -54.169 1.00 96.94 727 LEU A CA 1
ATOM 5730 C C . LEU A 1 727 ? 37.508 22.741 -53.959 1.00 96.94 727 LEU A C 1
ATOM 5732 O O . LEU A 1 727 ? 38.734 22.682 -53.855 1.00 96.94 727 LEU A O 1
ATOM 5736 N N . ARG A 1 728 ? 36.838 23.892 -53.792 1.00 96.44 728 ARG A N 1
ATOM 5737 C CA . ARG A 1 728 ? 37.494 25.124 -53.321 1.00 96.44 728 ARG A CA 1
ATOM 5738 C C . ARG A 1 728 ? 38.228 24.905 -52.000 1.00 96.44 728 ARG A C 1
ATOM 5740 O O . ARG A 1 728 ? 39.263 25.521 -51.790 1.00 96.44 728 ARG A O 1
ATOM 5747 N N . ALA A 1 729 ? 37.749 23.996 -51.144 1.00 96.25 729 ALA A N 1
ATOM 5748 C CA . ALA A 1 729 ? 38.400 23.625 -49.885 1.00 96.25 729 ALA A CA 1
ATOM 5749 C C . ALA A 1 729 ? 39.833 23.092 -50.068 1.00 96.25 729 ALA A C 1
ATOM 5751 O O . ALA A 1 729 ? 40.627 23.149 -49.131 1.00 96.25 729 ALA A O 1
ATOM 5752 N N . VAL A 1 730 ? 40.156 22.556 -51.249 1.00 97.44 730 VAL A N 1
ATOM 5753 C CA . VAL A 1 730 ? 41.466 21.976 -51.575 1.00 97.44 730 VAL A CA 1
ATOM 5754 C C . VAL A 1 730 ? 42.380 22.986 -52.277 1.00 97.44 730 VAL A C 1
ATOM 5756 O O . VAL A 1 730 ? 43.582 22.760 -52.327 1.00 97.44 730 VAL A O 1
ATOM 5759 N N . ASP A 1 731 ? 41.873 24.116 -52.775 1.00 97.50 731 ASP A N 1
ATOM 5760 C CA . ASP A 1 731 ? 42.702 25.161 -53.390 1.00 97.50 731 ASP A CA 1
ATOM 5761 C C . ASP A 1 731 ? 43.134 26.210 -52.360 1.00 97.50 731 ASP A C 1
ATOM 5763 O O . ASP A 1 731 ? 42.307 26.819 -51.673 1.00 97.50 731 ASP A O 1
ATOM 5767 N N . ARG A 1 732 ? 44.446 26.464 -52.283 1.00 97.25 732 ARG A N 1
ATOM 5768 C CA . ARG A 1 732 ? 45.032 27.444 -51.358 1.00 97.25 732 ARG A CA 1
ATOM 5769 C C . ARG A 1 732 ? 44.433 28.844 -51.481 1.00 97.25 732 ARG A C 1
ATOM 5771 O O . ARG A 1 732 ? 44.373 29.555 -50.479 1.00 97.25 732 ARG A O 1
ATOM 5778 N N . ASN A 1 733 ? 43.979 29.235 -52.669 1.00 96.31 733 ASN A N 1
ATOM 5779 C CA . ASN A 1 733 ? 43.471 30.580 -52.916 1.00 96.31 733 ASN A CA 1
ATOM 5780 C C . ASN A 1 733 ? 41.957 30.694 -52.673 1.00 96.31 733 ASN A C 1
ATOM 5782 O O . ASN A 1 733 ? 41.490 31.770 -52.308 1.00 96.31 733 ASN A O 1
ATOM 5786 N N . CYS A 1 734 ? 41.196 29.607 -52.835 1.00 96.56 734 CYS A N 1
ATOM 5787 C CA . CYS A 1 734 ? 39.735 29.616 -52.735 1.00 96.56 734 CYS A CA 1
ATOM 5788 C C . CYS A 1 734 ? 39.154 28.996 -51.451 1.00 96.56 734 CYS A C 1
ATOM 5790 O O . CYS A 1 734 ? 37.958 29.174 -51.209 1.00 96.56 734 CYS A O 1
ATOM 5792 N N . PHE A 1 735 ? 39.929 28.303 -50.602 1.00 95.56 735 PHE A N 1
ATOM 5793 C CA . PHE A 1 735 ? 39.361 27.590 -49.437 1.00 95.56 735 PHE A CA 1
ATOM 5794 C C . PHE A 1 735 ? 38.589 28.504 -48.469 1.00 95.56 735 PHE A C 1
ATOM 5796 O O . PHE A 1 735 ? 37.585 28.085 -47.887 1.00 95.56 735 PHE A O 1
ATOM 5803 N N . GLY A 1 736 ? 39.006 29.772 -48.354 1.00 94.88 736 GLY A N 1
ATOM 5804 C CA . GLY A 1 736 ? 38.345 30.797 -47.541 1.00 94.88 736 GLY A CA 1
ATOM 5805 C C . GLY A 1 736 ? 36.932 31.170 -48.008 1.00 94.88 736 GLY A C 1
ATOM 5806 O O . GLY A 1 736 ? 36.177 31.761 -47.242 1.00 94.88 736 GLY A O 1
ATOM 5807 N N . SER A 1 737 ? 36.556 30.817 -49.240 1.00 94.25 737 SER A N 1
ATOM 5808 C CA . SER A 1 737 ? 35.236 31.092 -49.826 1.00 94.25 737 SER A CA 1
ATOM 5809 C C . SER A 1 737 ? 34.219 29.962 -49.618 1.00 94.25 737 SER A C 1
ATOM 5811 O O . SER A 1 737 ? 33.084 30.058 -50.087 1.00 94.25 737 SER A O 1
ATOM 5813 N N . THR A 1 738 ? 34.604 28.883 -48.932 1.00 91.69 738 THR A N 1
ATOM 5814 C CA . THR A 1 738 ? 33.694 27.777 -48.603 1.00 91.69 738 THR A CA 1
ATOM 5815 C C . THR A 1 738 ? 32.779 28.135 -47.428 1.00 91.69 738 THR A C 1
ATOM 5817 O O . THR A 1 738 ? 33.143 28.904 -46.538 1.00 91.69 738 THR A O 1
ATOM 5820 N N . SER A 1 739 ? 31.586 27.537 -47.383 1.00 88.44 739 SER A N 1
ATOM 5821 C CA . SER A 1 739 ? 30.602 27.747 -46.304 1.00 88.44 739 SER A CA 1
ATOM 5822 C C . SER A 1 739 ? 31.079 27.258 -44.925 1.00 88.44 739 SER A C 1
ATOM 5824 O O . SER A 1 739 ? 30.523 27.649 -43.900 1.00 88.44 739 SER A O 1
ATOM 5826 N N . TYR A 1 740 ? 32.135 26.442 -44.895 1.00 91.06 740 TYR A N 1
ATOM 5827 C CA . TYR A 1 740 ? 32.742 25.847 -43.704 1.00 91.06 740 TYR A CA 1
ATOM 5828 C C . TYR A 1 740 ? 34.237 26.185 -43.576 1.00 91.06 740 TYR A C 1
ATOM 5830 O O . TYR A 1 740 ? 34.977 25.464 -42.909 1.00 91.06 740 TYR A O 1
ATOM 5838 N N . ALA A 1 741 ? 34.687 27.297 -44.173 1.00 90.94 741 ALA A N 1
ATOM 5839 C CA . ALA A 1 741 ? 36.095 27.708 -44.188 1.00 90.94 741 ALA A CA 1
ATOM 5840 C C . ALA A 1 741 ? 36.732 27.778 -42.790 1.00 90.94 741 ALA A C 1
ATOM 5842 O O . ALA A 1 741 ? 37.890 27.408 -42.617 1.00 90.94 741 ALA A O 1
ATOM 5843 N N . GLY A 1 742 ? 35.962 28.184 -41.772 1.00 90.06 742 GLY A N 1
ATOM 5844 C CA . GLY A 1 742 ? 36.426 28.238 -40.381 1.00 90.06 742 GLY A CA 1
ATOM 5845 C C . GLY A 1 742 ? 36.784 26.875 -39.771 1.00 90.06 742 GLY A C 1
ATOM 5846 O O . GLY A 1 742 ? 37.432 26.829 -38.731 1.00 90.06 742 GLY A O 1
ATOM 5847 N N . SER A 1 743 ? 36.381 25.772 -40.406 1.00 90.81 743 SER A N 1
ATOM 5848 C CA . SER A 1 743 ? 36.695 24.400 -39.994 1.00 90.81 743 SER A CA 1
ATOM 5849 C C . SER A 1 743 ? 37.802 23.753 -40.834 1.00 90.81 743 SER A C 1
ATOM 5851 O O . SER A 1 743 ? 38.113 22.588 -40.601 1.00 90.81 743 SER A O 1
ATOM 5853 N N . ILE A 1 744 ? 38.388 24.472 -41.800 1.00 94.75 744 ILE A N 1
ATOM 5854 C CA . ILE A 1 744 ? 39.462 23.973 -42.669 1.00 94.75 744 ILE A CA 1
ATOM 5855 C C . ILE A 1 744 ? 40.820 24.408 -42.094 1.00 94.75 744 ILE A C 1
ATOM 5857 O O . ILE A 1 744 ? 41.107 25.608 -42.063 1.00 94.75 744 ILE A O 1
ATOM 5861 N N . PRO A 1 745 ? 41.686 23.475 -41.656 1.00 96.31 745 PRO A N 1
ATOM 5862 C CA . PRO A 1 745 ? 43.022 23.819 -41.178 1.00 96.31 745 PRO A CA 1
ATOM 5863 C C . PRO A 1 745 ? 43.901 24.413 -42.282 1.00 96.31 745 PRO A C 1
ATOM 5865 O O . PRO A 1 745 ? 43.788 24.052 -43.453 1.00 96.31 745 PRO A O 1
ATOM 5868 N N . ALA A 1 746 ? 44.804 25.321 -41.908 1.00 94.50 746 ALA A N 1
ATOM 5869 C CA . ALA A 1 746 ? 45.618 26.072 -42.865 1.00 94.50 746 ALA A CA 1
ATOM 5870 C C . ALA A 1 746 ? 46.562 25.191 -43.707 1.00 94.50 746 ALA A C 1
ATOM 5872 O O . ALA A 1 746 ? 47.001 25.620 -44.768 1.00 94.50 746 ALA A O 1
ATOM 5873 N N . ASP A 1 747 ? 46.888 23.985 -43.260 1.00 94.75 747 ASP A N 1
ATOM 5874 C CA . ASP A 1 747 ? 47.720 22.990 -43.940 1.00 94.75 747 ASP A CA 1
ATOM 5875 C C . ASP A 1 747 ? 46.904 21.942 -44.727 1.00 94.75 747 ASP A C 1
ATOM 5877 O O . ASP A 1 747 ? 47.468 21.012 -45.308 1.00 94.75 747 ASP A O 1
ATOM 5881 N N . PHE A 1 748 ? 45.578 22.087 -44.799 1.00 97.19 748 PHE A N 1
ATOM 5882 C CA . PHE A 1 748 ? 44.715 21.220 -45.604 1.00 97.19 748 PHE A CA 1
ATOM 5883 C C . PHE A 1 748 ? 44.786 21.502 -47.124 1.00 97.19 748 PHE A C 1
ATOM 5885 O O . PHE A 1 748 ? 44.936 20.538 -47.879 1.00 97.19 748 PHE A O 1
ATOM 5892 N N . PRO A 1 749 ? 44.719 22.763 -47.610 1.00 97.69 749 PRO A N 1
ATOM 5893 C CA . PRO A 1 749 ? 44.718 23.051 -49.048 1.00 97.69 749 PRO A CA 1
ATOM 5894 C C . PRO A 1 749 ? 46.065 22.769 -49.736 1.00 97.69 749 PRO A C 1
ATOM 5896 O O . PRO A 1 749 ? 47.126 22.799 -49.107 1.00 97.69 749 PRO A O 1
ATOM 5899 N N . LEU A 1 750 ? 46.021 22.535 -51.046 1.00 97.69 750 LEU A N 1
ATOM 5900 C CA . LEU A 1 750 ? 47.169 22.380 -51.939 1.00 97.69 750 LEU A CA 1
ATOM 5901 C C . LEU A 1 750 ? 47.548 23.711 -52.587 1.00 97.69 750 LEU A C 1
ATOM 5903 O O . LEU A 1 750 ? 46.668 24.456 -53.038 1.00 97.69 750 LEU A O 1
ATOM 5907 N N . GLU A 1 751 ? 48.849 23.959 -52.723 1.00 97.69 751 GLU A N 1
ATOM 5908 C CA . GLU A 1 751 ? 49.335 25.020 -53.607 1.00 97.69 751 GLU A CA 1
ATOM 5909 C C . GLU A 1 751 ? 49.020 24.663 -55.073 1.00 97.69 751 GLU A C 1
ATOM 5911 O O . GLU A 1 751 ? 48.902 23.488 -55.442 1.00 97.69 751 GLU A O 1
ATOM 5916 N N . ARG A 1 752 ? 48.860 25.670 -55.937 1.00 96.56 752 ARG A N 1
ATOM 5917 C CA . ARG A 1 752 ? 48.635 25.424 -57.372 1.00 96.56 752 ARG A CA 1
ATOM 5918 C C . ARG A 1 752 ? 49.869 24.766 -57.992 1.00 96.56 752 ARG A C 1
ATOM 5920 O O . ARG A 1 752 ? 50.993 25.209 -57.777 1.00 96.56 752 ARG A O 1
ATOM 5927 N N . GLY A 1 753 ? 49.651 23.700 -58.753 1.00 96.31 753 GLY A N 1
ATOM 5928 C CA . GLY A 1 753 ? 50.670 22.796 -59.288 1.00 96.31 753 GLY A CA 1
ATOM 5929 C C . GLY A 1 753 ? 50.944 21.556 -58.426 1.00 96.31 753 GLY A C 1
ATOM 5930 O O . GLY A 1 753 ? 51.638 20.650 -58.891 1.00 96.31 753 GLY A O 1
ATOM 5931 N N . GLU A 1 754 ? 50.408 21.467 -57.203 1.00 97.62 754 GLU A N 1
ATOM 5932 C CA . GLU A 1 754 ? 50.607 20.309 -56.326 1.00 97.62 754 GLU A CA 1
ATOM 5933 C C . GLU A 1 754 ? 49.541 19.222 -56.512 1.00 97.62 754 GLU A C 1
ATOM 5935 O O . GLU A 1 754 ? 48.379 19.480 -56.836 1.00 97.62 754 GLU A O 1
ATOM 5940 N N . CYS A 1 755 ? 49.931 17.980 -56.221 1.00 97.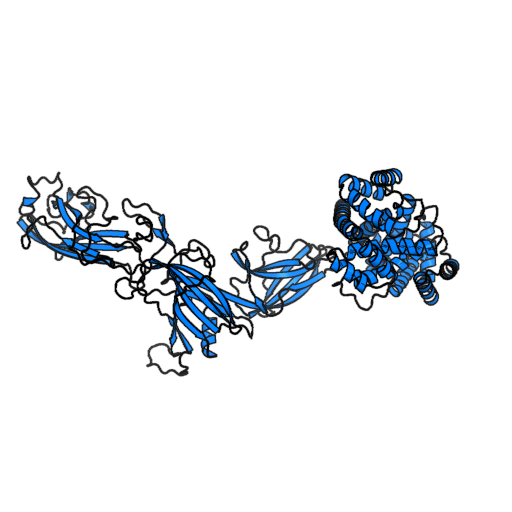62 755 CYS A N 1
ATOM 5941 C CA . CYS A 1 755 ? 49.012 16.858 -56.075 1.00 97.62 755 CYS A CA 1
ATOM 5942 C C . CYS A 1 755 ? 49.241 16.163 -54.733 1.00 97.62 755 CYS A C 1
ATOM 5944 O O . CYS A 1 755 ? 50.384 15.934 -54.335 1.00 97.62 755 CYS A O 1
ATOM 5946 N N . CYS A 1 756 ? 48.169 15.735 -54.073 1.00 97.94 756 CYS A N 1
ATOM 5947 C CA . CYS A 1 756 ? 48.245 14.931 -52.855 1.00 97.94 756 CYS A CA 1
ATOM 5948 C C . CYS A 1 756 ? 47.149 13.862 -52.845 1.00 97.94 756 CYS A C 1
ATOM 5950 O O . CYS A 1 756 ? 46.116 14.008 -53.502 1.00 97.94 756 CYS A O 1
ATOM 5952 N N . VAL A 1 757 ? 47.371 12.775 -52.106 1.00 97.56 757 VAL A N 1
ATOM 5953 C CA . VAL A 1 757 ? 46.324 11.784 -51.848 1.00 97.56 757 VAL A CA 1
ATOM 5954 C C . VAL A 1 757 ? 45.440 12.294 -50.718 1.00 97.56 757 VAL A C 1
ATOM 5956 O O . VAL A 1 757 ? 45.922 12.653 -49.646 1.00 97.56 757 VAL A O 1
ATOM 5959 N N . PHE A 1 758 ? 44.136 12.288 -50.952 1.00 97.44 758 PHE A N 1
ATOM 5960 C CA . PHE A 1 758 ? 43.117 12.530 -49.949 1.00 97.44 758 PHE A CA 1
ATOM 5961 C C . PHE A 1 758 ? 42.354 11.240 -49.689 1.00 97.44 758 PHE A C 1
ATOM 5963 O O . PHE A 1 758 ? 42.090 10.461 -50.601 1.00 97.44 758 PHE A O 1
ATOM 5970 N N . THR A 1 759 ? 42.003 11.002 -48.434 1.00 97.69 759 THR A N 1
ATOM 5971 C CA . THR A 1 759 ? 41.227 9.837 -48.019 1.00 97.69 759 THR A CA 1
ATOM 5972 C C . THR A 1 759 ? 39.876 10.307 -47.529 1.00 97.69 759 THR A C 1
ATOM 5974 O O . THR A 1 759 ? 39.791 10.959 -46.489 1.00 97.69 759 THR A O 1
ATOM 5977 N N . PHE A 1 760 ? 38.822 9.982 -48.272 1.00 97.38 760 PHE A N 1
ATOM 5978 C CA . PHE A 1 760 ? 37.464 10.192 -47.803 1.00 97.38 760 PHE A CA 1
ATOM 5979 C C . PHE A 1 760 ? 37.081 9.035 -46.886 1.00 97.38 760 PHE A C 1
ATOM 5981 O O . PHE A 1 760 ? 37.214 7.873 -47.261 1.00 97.38 760 PHE A O 1
ATOM 5988 N N . ARG A 1 761 ? 36.609 9.350 -45.687 1.00 97.94 761 ARG A N 1
ATOM 5989 C CA . ARG A 1 761 ? 36.110 8.401 -44.698 1.00 97.94 761 ARG A CA 1
ATOM 5990 C C . ARG A 1 761 ? 34.656 8.728 -44.417 1.00 97.94 761 ARG A C 1
ATOM 5992 O O . ARG A 1 761 ? 34.332 9.860 -44.067 1.00 97.94 761 ARG A O 1
ATOM 5999 N N . MET A 1 762 ? 33.797 7.729 -44.519 1.00 97.75 762 MET A N 1
ATOM 6000 C CA . MET A 1 762 ? 32.406 7.820 -44.112 1.00 97.75 762 MET A CA 1
ATOM 6001 C C . MET A 1 762 ? 32.161 6.892 -42.934 1.00 97.75 762 MET A C 1
ATOM 6003 O O . MET A 1 762 ? 32.600 5.743 -42.959 1.00 97.75 762 MET A O 1
ATOM 6007 N N . ARG A 1 763 ? 31.419 7.373 -41.938 1.00 97.81 763 ARG A N 1
ATOM 6008 C CA . ARG A 1 763 ? 30.840 6.521 -40.898 1.00 97.81 763 ARG A CA 1
ATOM 6009 C C . ARG A 1 763 ? 29.337 6.691 -40.850 1.00 97.81 763 ARG A C 1
ATOM 6011 O O . ARG A 1 763 ? 28.850 7.816 -40.921 1.00 97.81 763 ARG A O 1
ATOM 6018 N N . VAL A 1 764 ? 28.643 5.573 -40.707 1.00 97.38 764 VAL A N 1
ATOM 6019 C CA . VAL A 1 764 ? 27.185 5.468 -40.620 1.00 97.38 764 VAL A CA 1
ATOM 6020 C C . VAL A 1 764 ? 26.856 4.900 -39.249 1.00 97.38 764 VAL A C 1
ATOM 6022 O O . VAL A 1 764 ? 27.518 3.954 -38.831 1.00 97.38 764 VAL A O 1
ATOM 6025 N N . TYR A 1 765 ? 25.883 5.488 -38.563 1.00 95.38 765 TYR A N 1
ATOM 6026 C CA . TYR A 1 765 ? 25.473 5.145 -37.207 1.00 95.38 765 TYR A CA 1
ATOM 6027 C C . TYR A 1 765 ? 23.970 4.908 -37.143 1.00 95.38 765 TYR A C 1
ATOM 6029 O O . TYR A 1 765 ? 23.192 5.642 -37.761 1.00 95.38 765 TYR A O 1
ATOM 6037 N N . ASP A 1 766 ? 23.577 3.985 -36.280 1.00 93.75 766 ASP A N 1
ATOM 6038 C CA . ASP A 1 766 ? 22.233 3.914 -35.716 1.00 93.75 766 ASP A CA 1
ATOM 6039 C C . ASP A 1 766 ? 22.282 4.037 -34.184 1.00 93.75 766 ASP A C 1
ATOM 6041 O O . ASP A 1 766 ? 23.342 4.251 -33.579 1.00 93.75 766 ASP A O 1
ATOM 6045 N N . THR A 1 767 ? 21.112 3.985 -33.551 1.00 92.19 767 THR A N 1
ATOM 6046 C CA . THR A 1 767 ? 20.967 4.156 -32.101 1.00 92.19 767 THR A CA 1
ATOM 6047 C C . THR A 1 767 ? 21.018 2.859 -31.286 1.00 92.19 767 THR A C 1
ATOM 6049 O O . THR A 1 767 ? 20.909 2.923 -30.058 1.00 92.19 767 THR A O 1
ATOM 6052 N N . THR A 1 768 ? 21.214 1.700 -31.918 1.00 93.88 768 THR A N 1
ATOM 6053 C CA . THR A 1 768 ? 21.181 0.382 -31.276 1.00 93.88 768 THR A CA 1
ATOM 6054 C C . THR A 1 768 ? 22.308 0.206 -30.259 1.00 93.88 768 THR A C 1
ATOM 6056 O O . THR A 1 768 ? 23.485 0.476 -30.517 1.00 93.88 768 THR A O 1
ATOM 6059 N N . LYS A 1 769 ? 21.951 -0.263 -29.058 1.00 91.25 769 LYS A N 1
ATOM 6060 C CA . LYS A 1 769 ? 22.880 -0.478 -27.941 1.00 91.25 769 LYS A CA 1
ATOM 6061 C C . LYS A 1 769 ? 23.399 -1.915 -27.912 1.00 91.25 769 LYS A C 1
ATOM 6063 O O . LYS A 1 769 ? 22.627 -2.872 -27.906 1.00 91.25 769 LYS A O 1
ATOM 6068 N N . PHE A 1 770 ? 24.712 -2.078 -27.783 1.00 86.38 770 PHE A N 1
ATOM 6069 C CA . PHE A 1 770 ? 25.335 -3.352 -27.417 1.00 86.38 770 PHE A CA 1
ATOM 6070 C C . PHE A 1 770 ? 26.656 -3.119 -26.668 1.00 86.38 770 PHE A C 1
ATOM 6072 O O . PHE A 1 770 ? 27.209 -2.020 -26.667 1.00 86.38 770 PHE 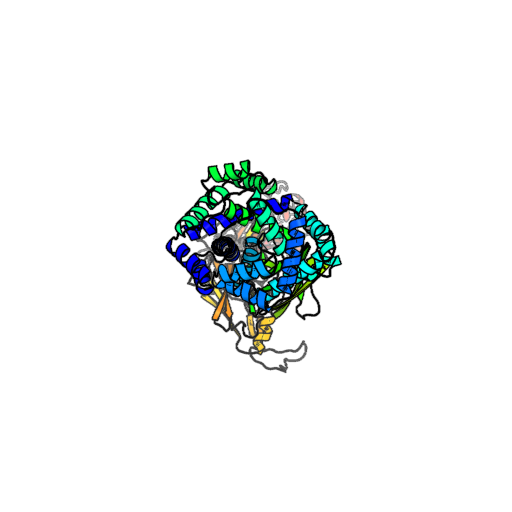A O 1
ATOM 6079 N N . SER A 1 771 ? 27.185 -4.161 -26.024 1.00 75.12 771 SER A N 1
ATOM 6080 C CA . SER A 1 771 ? 28.361 -4.079 -25.139 1.00 75.12 771 SER A CA 1
ATOM 6081 C C . SER A 1 771 ? 29.676 -3.658 -25.818 1.00 75.12 771 SER A C 1
ATOM 6083 O O . SER A 1 771 ? 30.634 -3.319 -25.128 1.00 75.12 771 SER A O 1
ATOM 6085 N N . GLY A 1 772 ? 29.745 -3.665 -27.153 1.00 73.12 772 GLY A N 1
ATOM 6086 C CA . GLY A 1 772 ? 30.954 -3.351 -27.924 1.00 73.12 772 GLY A CA 1
ATOM 6087 C C . GLY A 1 772 ? 31.054 -1.910 -28.434 1.00 73.12 772 GLY A C 1
ATOM 6088 O O . GLY A 1 772 ? 31.987 -1.615 -29.178 1.00 73.12 772 GLY A O 1
ATOM 6089 N N . GLY A 1 773 ? 30.128 -1.024 -28.055 1.00 78.12 773 GLY A N 1
ATOM 6090 C CA . GLY A 1 773 ? 30.112 0.381 -28.477 1.00 78.12 773 GLY A CA 1
ATOM 6091 C C . GLY A 1 773 ? 28.936 0.720 -29.402 1.00 78.12 773 GLY A C 1
ATOM 6092 O O . GLY A 1 773 ? 27.960 -0.025 -29.441 1.00 78.12 773 GLY A O 1
ATOM 6093 N N . PRO A 1 774 ? 28.984 1.864 -30.110 1.00 81.56 774 PRO A N 1
ATOM 6094 C CA . PRO A 1 774 ? 27.925 2.245 -31.037 1.00 81.56 774 PRO A CA 1
ATOM 6095 C C . PRO A 1 774 ? 27.895 1.297 -32.236 1.00 81.56 774 PRO A C 1
ATOM 6097 O O . PRO A 1 774 ? 28.945 0.854 -32.713 1.00 81.56 774 PRO A O 1
ATOM 6100 N N . HIS A 1 775 ? 26.702 1.013 -32.748 1.00 88.50 775 HIS A N 1
ATOM 6101 C CA . HIS A 1 775 ? 26.559 0.260 -33.985 1.00 88.50 775 HIS A CA 1
ATOM 6102 C C . HIS A 1 775 ? 26.936 1.169 -35.161 1.00 88.50 775 HIS A C 1
ATOM 6104 O O . HIS A 1 775 ? 26.391 2.261 -35.334 1.00 88.50 775 HIS A O 1
ATOM 6110 N N . VAL A 1 776 ? 27.997 0.783 -35.878 1.00 93.94 776 VAL A N 1
ATOM 6111 C CA . VAL A 1 776 ? 28.656 1.639 -36.866 1.00 93.94 776 VAL A CA 1
ATOM 6112 C C . VAL A 1 776 ? 29.206 0.818 -38.027 1.00 93.94 776 VAL A C 1
ATOM 6114 O O . VAL A 1 776 ? 29.794 -0.245 -37.824 1.00 93.94 776 VAL A O 1
ATOM 6117 N N . ALA A 1 777 ? 29.081 1.355 -39.239 1.00 95.19 777 ALA A N 1
ATOM 6118 C CA . ALA A 1 777 ? 29.829 0.904 -40.410 1.00 95.19 777 ALA A CA 1
ATOM 6119 C C . ALA A 1 777 ? 30.725 2.027 -40.934 1.00 95.19 777 ALA A C 1
ATOM 6121 O O . ALA A 1 777 ? 30.377 3.208 -40.868 1.00 95.19 777 ALA A O 1
ATOM 6122 N N . GLU A 1 778 ? 31.887 1.652 -41.466 1.00 96.81 778 GLU A N 1
ATOM 6123 C CA . GLU A 1 778 ? 32.870 2.581 -42.021 1.00 96.81 778 GLU A CA 1
ATOM 6124 C C . GLU A 1 778 ? 33.197 2.214 -43.470 1.00 96.81 778 GLU A C 1
ATOM 6126 O O . GLU A 1 778 ? 33.378 1.044 -43.801 1.00 96.81 778 GLU A O 1
ATOM 6131 N N . ALA A 1 779 ? 33.303 3.231 -44.324 1.00 97.19 779 ALA A N 1
ATOM 6132 C CA . ALA A 1 779 ? 33.801 3.109 -45.688 1.00 97.19 779 ALA A CA 1
ATOM 6133 C C . ALA A 1 779 ? 34.908 4.134 -45.931 1.00 97.19 779 ALA A C 1
ATOM 6135 O O . ALA A 1 779 ? 34.850 5.261 -45.434 1.00 97.19 779 ALA A O 1
ATOM 6136 N N . ILE A 1 780 ? 35.912 3.747 -46.715 1.00 96.50 780 ILE A N 1
ATOM 6137 C CA . ILE A 1 780 ? 37.064 4.590 -47.030 1.00 96.50 780 ILE A CA 1
ATOM 6138 C C . ILE A 1 780 ? 37.288 4.594 -48.542 1.00 96.50 780 ILE A C 1
ATOM 6140 O O . ILE A 1 780 ? 37.256 3.543 -49.177 1.00 96.50 780 ILE A O 1
ATOM 6144 N N . TRP A 1 781 ? 37.558 5.771 -49.104 1.00 95.50 781 TRP A N 1
ATOM 6145 C CA . TRP A 1 781 ? 37.886 5.950 -50.514 1.00 95.50 781 TRP A CA 1
ATOM 6146 C C . TRP A 1 781 ? 39.072 6.915 -50.690 1.00 95.50 781 TRP A C 1
ATOM 6148 O O . TRP A 1 781 ? 38.910 8.128 -50.516 1.00 95.50 781 TRP A O 1
ATOM 6158 N N . PRO A 1 782 ? 40.279 6.417 -51.012 1.00 94.94 782 PRO A N 1
ATOM 6159 C CA . PRO A 1 782 ? 41.415 7.269 -51.340 1.00 94.94 782 PRO A CA 1
ATOM 6160 C C . PRO A 1 782 ? 41.330 7.782 -52.785 1.00 94.94 782 PRO A C 1
ATOM 6162 O O . PRO A 1 782 ? 40.987 7.042 -53.704 1.00 94.94 782 PRO A O 1
ATOM 6165 N N . VAL A 1 783 ? 41.692 9.044 -53.004 1.00 95.12 783 VAL A N 1
ATOM 6166 C CA . VAL A 1 783 ? 41.782 9.665 -54.332 1.00 95.12 783 VAL A CA 1
ATOM 6167 C C . VAL A 1 783 ? 42.934 10.662 -54.369 1.00 95.12 783 VAL A C 1
ATOM 6169 O O . VAL A 1 783 ? 43.167 11.401 -53.414 1.00 95.12 783 VAL A O 1
ATOM 6172 N N . LYS A 1 784 ? 43.674 10.697 -55.476 1.00 97.12 784 LYS A N 1
ATOM 6173 C CA . LYS A 1 784 ? 44.693 11.719 -55.705 1.00 97.12 784 LYS A CA 1
ATOM 6174 C C . LYS A 1 784 ? 44.041 12.945 -56.336 1.00 97.12 784 LYS A C 1
ATOM 6176 O O . LYS A 1 784 ? 43.462 12.846 -57.416 1.00 97.12 784 LYS A O 1
ATOM 6181 N N . ILE A 1 785 ? 44.132 14.080 -55.648 1.00 97.81 785 ILE A N 1
ATOM 6182 C CA . ILE A 1 785 ? 43.625 15.371 -56.117 1.00 97.81 785 ILE A CA 1
ATOM 6183 C C . ILE A 1 785 ? 44.820 16.225 -56.533 1.00 97.81 785 ILE A C 1
ATOM 6185 O O . ILE A 1 785 ? 45.788 16.346 -55.780 1.00 97.81 785 ILE A O 1
ATOM 6189 N N . CYS A 1 786 ? 44.751 16.792 -57.732 1.00 97.94 786 CYS A N 1
ATOM 6190 C CA . CYS A 1 786 ? 45.741 17.692 -58.306 1.00 97.94 786 CYS A CA 1
ATOM 6191 C C . CYS A 1 786 ? 45.133 19.084 -58.483 1.00 97.94 786 CYS A C 1
ATOM 6193 O O . CYS A 1 786 ? 44.134 19.242 -59.190 1.00 97.94 786 CYS A O 1
ATOM 6195 N N . ASN A 1 787 ? 45.751 20.089 -57.865 1.00 97.75 787 ASN A N 1
ATOM 6196 C CA . ASN A 1 787 ? 45.410 21.489 -58.079 1.00 97.75 787 ASN A CA 1
ATOM 6197 C C . ASN A 1 787 ? 46.132 21.999 -59.333 1.00 97.75 787 ASN A C 1
ATOM 6199 O O . ASN A 1 787 ? 47.243 22.503 -59.245 1.00 97.75 787 ASN A O 1
ATOM 6203 N N . ASP A 1 788 ? 45.537 21.816 -60.511 1.00 96.50 788 ASP A N 1
ATOM 6204 C CA . ASP A 1 788 ? 46.124 22.160 -61.815 1.00 96.50 788 ASP A CA 1
ATOM 6205 C C . ASP A 1 788 ? 45.669 23.525 -62.377 1.00 96.50 788 ASP A C 1
ATOM 6207 O O . ASP A 1 788 ? 45.740 23.738 -63.589 1.00 96.50 788 ASP A O 1
ATOM 6211 N N . LEU A 1 789 ? 45.182 24.419 -61.504 1.00 93.62 789 LEU A N 1
ATOM 6212 C CA . LEU A 1 789 ? 44.633 25.745 -61.836 1.00 93.62 789 LEU A CA 1
ATOM 6213 C C . LEU A 1 789 ? 45.666 26.851 -62.066 1.00 93.62 789 LEU A C 1
ATOM 6215 O O . LEU A 1 789 ? 46.792 26.763 -61.527 1.00 93.62 789 LEU A O 1
#

pLDDT: mean 90.8, std 9.57, range [45.0, 98.38]

Solvent-accessible surface area (backbone atoms only — not comparable to full-atom values): 41812 Å² total; per-residue (Å²): 134,59,73,70,58,56,50,53,50,45,54,51,49,50,41,65,46,24,58,57,46,22,58,45,35,74,37,58,68,58,39,48,51,38,53,51,24,55,75,72,67,36,39,64,60,37,32,53,54,32,52,76,67,71,36,59,94,48,35,58,63,53,42,50,53,52,39,56,52,49,27,54,47,54,27,49,67,38,45,75,65,75,72,94,63,58,80,52,68,74,57,50,46,54,48,26,39,28,38,17,56,40,38,71,34,60,69,60,45,52,51,42,52,52,15,62,74,69,61,35,32,67,66,32,51,57,53,34,54,76,43,72,33,61,90,42,40,46,60,57,43,32,52,54,40,50,42,53,39,52,57,50,38,38,70,38,36,71,88,55,80,68,70,95,77,78,48,44,64,60,55,47,34,53,45,20,41,49,36,21,59,41,42,73,40,88,62,50,47,50,51,38,51,54,20,55,74,72,63,35,42,68,55,33,46,52,53,31,52,79,69,74,36,58,95,44,34,55,62,49,41,51,53,51,36,56,51,50,36,48,34,52,23,39,64,46,27,73,66,79,74,70,86,73,52,67,72,51,55,30,51,48,30,52,39,46,28,60,44,36,71,33,61,71,59,38,50,53,41,52,50,20,57,74,71,58,34,33,67,59,34,48,52,58,30,48,80,60,72,40,54,87,45,39,38,59,50,45,40,50,52,38,52,54,50,41,55,53,50,31,41,69,53,32,47,48,69,67,37,56,44,65,73,31,62,55,53,76,35,66,60,43,82,37,77,89,75,72,39,35,26,36,69,30,26,19,25,38,35,46,30,59,56,48,40,33,42,60,29,39,18,74,78,77,74,65,74,39,65,69,55,57,45,12,63,53,63,75,97,58,35,49,96,40,27,70,65,75,31,73,81,29,80,54,28,34,37,52,43,66,91,53,79,57,26,59,38,30,41,38,41,39,28,34,24,74,85,71,52,73,36,74,34,67,43,52,28,19,37,27,39,72,47,51,36,60,53,26,51,65,87,47,60,50,51,82,44,61,58,87,39,38,82,25,37,44,44,45,79,46,77,52,62,78,90,49,75,64,46,80,34,49,51,30,30,27,40,52,42,24,38,19,15,21,75,29,41,30,33,37,99,87,45,38,56,31,32,39,34,36,24,39,35,84,39,89,58,74,59,89,83,60,85,76,68,44,76,80,44,72,48,75,53,86,48,83,58,33,55,58,56,46,72,66,21,79,42,80,31,60,66,32,39,44,70,35,64,41,63,77,73,78,85,88,64,79,92,63,49,88,51,78,45,74,55,33,31,79,40,80,49,54,49,73,47,59,43,84,73,40,36,70,37,26,55,27,19,38,35,43,41,38,31,32,70,88,68,52,75,48,66,29,40,42,46,45,34,28,44,34,68,73,58,40,42,41,59,48,65,77,87,51,65,89,98,58,74,47,48,46,56,80,53,34,83,71,81,49,52,91,53,81,22,70,42,59,33,29,19,26,38,35,58,72,56,38,39,86,90,47,70,73,90,35,64,44,35,40,35,64,50,34,30,40,41,33,41,29,36,70,98,53,53,71,34,78,42,30,29,72,22,54,82,28,91,32,56,54,36,70,63,76,25,43,43,72,17,73,50,77,83,59,75,79,52,72,69,41,72,24,78,58,28,22,45,41,52,35,51,45,31,66,87,26,20,79,62,42,72,58,32,94,63,54,60,91,75,51,35,35,55,73,74,37,68,50,49,31,38,37,39,35,43,25,36,40,64,41,44,39,88,91,49,77,44,68,20,69,24,72,40,76,45,44,42,30,33,68,102

Foldseek 3Di:
DDPVVLLVVLLVVLLVLLVLLLLCLVPLVLLVQLLVCVLVLPLPSVLVSCVVSVNLVVLLVVLVLSLLLVLLQLLCLQLVDADLAFDDLVVLLLQLQLLLVCLVVLVLLVQCLVCSNVSPNVSNVVSCVVSVNSNVSSLVSSLLSNLVSPVSSDSNHDPPPDPPPSDSSVLSSLLSNVSNQQSVDPCLSVQLLVCVLVLPLVSVCVSCVVSVNLVVLLSNLLSSLSSVLSSLLCLLQVDRQDNDDSVVSSVLSNLSNVQSNPSVLSSQLLVCSSVSPSVSNQVSCVVSVNNSCSSSVSSSSSSSSSNVSSCQSRKFPWDDDWPDDAAEFEWDQDPLVNATWGWTWAWGDIGQWAWKFKWKDQVVPDTHRPQWAAPVGPPPGDSTGGDTHHRGTGTIRGCRVPAWAKMKMKMWIAGPVGDIDIDMHMYTYWYQWFFWQDKQPQRDWPDPGQQLPIFRWDFFDDADPDDTDIFGAAAEFFIWIWTAQFTDRHPQKGWQKKWKWKDADRDRDPPDDDTHTQDMDGDDDPLLVVVNSVRNTRHTPQWFFAFDFDDDDDDDTDRPPRPGRNDTDHGGGGCQDPLFPNQHKMKMKMWIAIPVGDIDIGIYIHGYGNWAWDKEKDFPVDDPPDAAEQVSQCVPVDLLDFRWRWIKIWGDDAQSDPVDPCPGPPSPQFAWKWKWKAWVVGDIFTFAQVEQQHPGRIGRDTFWDAQDTSPDDRGHTGIGTRYIGGCLCQELVNVCSTNPSVRRDNPRHDYAADKTKMKMKMKTFGRYDDPVDTRIDMYIDIHIYHRND

Radius of gyration: 44.93 Å; Cα contacts (8 Å, |Δi|>4): 1623; chains: 1; bounding box: 99×60×119 Å

Secondary structure (DSSP, 8-state):
--HHHHHHHHHHHHHHHHHHHHHHHHSHHHHHHHHHHHHTT-HHHHHHHHHHTT-GGGHHHHHHHHHHHHHHHHHHHHH----SSPPPHHHHHHHHHHHHHHHH-HHHHHHHHHHHHTT-HHHHHHHHHHTT-GGGHHHHHHHHHHHHHHHHHHHHSTT----TT--HHHHHHHHHHHHHHHHTSTTHHHHHHHHHHTT-HHHHHHHHHHTT-GGGHHHHHHHHHHHHHHHHHHHH--SPPPPPPHHHHHHHHHHHHHHHT-HHHHHHHHHHHHHT-HHHHHHHHHHTT-GGGHHHHHHHHHHHHHHHHHHHHSPPPPEEEEEES-EEEE-EEETTTTEEEEEEEEEEE-TTEEEEEEEEESSSSS-B--SEEPSSPSSS--SSB-S-EEEEEEEEEE-TTPPSEEEEEEEEEEETTS-EEEEEEEEEEEEEEEEEEEETTB--BSS-TTSTT-BBEEEEPPPTTPPPEEEE-EE-SEE-EEEEEEEESBTTB-EEEEEEEEEES----TT-S--EEEEEEE--STTHHHHHTT-SSS-BSSEEEE------TTS----SS--TT-EEEE--EE--BTTTBT-EEEEEEEEEEETT--EEEEEEEEEE--PPPEEEEE--SS-TT--EEGGGT-SS--TTS--EEEEEEEEE---S-TTS-TTSTTTS-EEEEEEEEEETTS-EEEEPSS-TT-----B-S-BSB-S--SSS-----BPEEEEEEEGGGGBTTTGGGSTTGGGS-TTSSBPTT-EEEEEEEEEEEEEEEETTEEEEEEEEEEEEEE---

Mean predicted aligned error: 13.42 Å

Sequence (789 aa):
MQFDELEGQLIQQLAQESPALARLAENEDALARILEAYQARDARTVRAILDKLSLSRFCVPICRWLCVWECIRVCRVICRELPEKPFEAPALQVFAAGLGRLGADEKAARQLFAAIEKEDSDAYHKIIEKFELQAFCHLVCYWICFLRCRPFCRLVCPPLEVPADLDPFDEFLTVAQAAGKIASKDGELQALFEAYEAQDAAKVQAVLDRFDLRKLCIIVCRWLCVIHCFRVCILICPKLPRLFKPVEIRELALRWRKLAANESALDRLIAAYREQDEKTFHAILGEFGLERFCFFLCRWICHIHCGFYCRIICPPSLDCRLDEPVGCTPEEVSQDLKALVVPVRGTASGGDFDHYTLEWSDDNVAFHSDSFHYPPIPPGGGVQGSSPVVSGLLAYFDTTALSAGPYFLRLTVFSKAGATKICTTSFSLFKQDVRILAASGYTNLDKPALDPTARFVETFTPKCTSIGSTVEVSFARCVSFQGSAFVGGCNDKKIKRYTLSHQAGAITDCSVPGWTEFWKVEYATPWQYRDMNMRTDTDTLTAVWVDDCVVPWPFPPYCLNNQPEARLSPSCWQTQISGCQMSGLFTVKLEVEDVDGNRYCDLQRIWLDNKPIHAALRIDAVPPCTDLRLSQFALPPDCSNPWPLPLVGIAYDEYIDETLPLNQRPNDNFDHYWIRIARQGGPEVQIPINGPAGSCFYGTQRVGVPGARCQGAPGADVFGKLADFDLRAVDRNCFGSTSYAGSIPADFPLERGECCVFTFRMRVYDTTKFSGGPHVAEAIWPVKICNDL